Protein AF-0000000079958019 (afdb_homodimer)

Structure (mmCIF, N/CA/C/O backbone):
data_AF-0000000079958019-model_v1
#
loop_
_entity.id
_entity.type
_entity.pdbx_description
1 polymer 'Uncharacterized protein'
#
loop_
_atom_site.group_PDB
_atom_site.id
_atom_site.type_symbol
_atom_site.label_atom_id
_atom_site.label_alt_id
_atom_site.label_comp_id
_atom_site.label_asym_id
_atom_site.label_entity_id
_atom_site.label_seq_id
_atom_site.pdbx_PDB_ins_code
_atom_site.Cartn_x
_atom_site.Cartn_y
_atom_site.Cartn_z
_atom_site.occupancy
_atom_site.B_iso_or_equiv
_atom_site.auth_seq_id
_atom_site.auth_comp_id
_atom_site.auth_asym_id
_atom_site.auth_atom_id
_atom_site.pdbx_PDB_model_num
ATOM 1 N N . MET A 1 1 ? 3.971 -8.625 -2.941 1 47.44 1 MET A N 1
ATOM 2 C CA . MET A 1 1 ? 5.262 -7.945 -2.844 1 47.44 1 MET A CA 1
ATOM 3 C C . MET A 1 1 ? 5.121 -6.617 -2.107 1 47.44 1 MET A C 1
ATOM 5 O O . MET A 1 1 ? 4.273 -5.793 -2.451 1 47.44 1 MET A O 1
ATOM 9 N N . SER A 1 2 ? 5.453 -6.672 -0.728 1 57.59 2 SER A N 1
ATOM 10 C CA . SER A 1 2 ? 4.91 -5.723 0.242 1 57.59 2 SER A CA 1
ATOM 11 C C . SER A 1 2 ? 5.832 -4.52 0.409 1 57.59 2 SER A C 1
ATOM 13 O O . SER A 1 2 ? 7.035 -4.609 0.161 1 57.59 2 SER A O 1
ATOM 15 N N . GLU A 1 3 ? 5.352 -3.412 0.275 1 72.06 3 GLU A N 1
ATOM 16 C CA . GLU A 1 3 ? 5.961 -2.154 0.7 1 72.06 3 GLU A CA 1
ATOM 17 C C . GLU A 1 3 ? 6.793 -2.342 1.964 1 72.06 3 GLU A C 1
ATOM 19 O O . GLU A 1 3 ? 6.582 -3.295 2.717 1 72.06 3 GLU A O 1
ATOM 24 N N . VAL A 1 4 ? 7.879 -1.711 1.987 1 85.62 4 VAL A N 1
ATOM 25 C CA . VAL A 1 4 ? 8.719 -1.751 3.182 1 85.62 4 VAL A CA 1
ATOM 26 C C . VAL A 1 4 ? 7.898 -1.334 4.402 1 85.62 4 VAL A C 1
ATOM 28 O O . VAL A 1 4 ? 7.109 -0.387 4.332 1 85.62 4 VAL A O 1
ATOM 31 N N . GLU A 1 5 ? 8.062 -2.064 5.461 1 83.94 5 GLU A N 1
ATOM 32 C CA . GLU A 1 5 ? 7.367 -1.742 6.707 1 83.94 5 GLU A CA 1
ATOM 33 C C . GLU A 1 5 ? 7.973 -0.511 7.371 1 83.94 5 GLU A C 1
ATOM 35 O O . GLU A 1 5 ? 9.188 -0.294 7.305 1 83.94 5 GLU A O 1
ATOM 40 N N . GLY A 1 6 ? 7.109 0.185 8.047 1 84.44 6 GLY A N 1
ATOM 41 C CA . GLY A 1 6 ? 7.527 1.424 8.68 1 84.44 6 GLY A CA 1
ATOM 42 C C . GLY A 1 6 ? 8.664 1.234 9.672 1 84.44 6 GLY A C 1
ATOM 43 O O . GLY A 1 6 ? 9.5 2.125 9.836 1 84.44 6 GLY A O 1
ATOM 44 N N . ARG A 1 7 ? 8.742 0.154 10.273 1 87.62 7 ARG A N 1
ATOM 45 C CA . ARG A 1 7 ? 9.758 -0.087 11.289 1 87.62 7 ARG A CA 1
ATOM 46 C C . ARG A 1 7 ? 11.133 -0.259 10.648 1 87.62 7 ARG A C 1
ATOM 48 O O . ARG A 1 7 ? 12.156 -0.129 11.328 1 87.62 7 ARG A O 1
ATOM 55 N N . PHE A 1 8 ? 11.156 -0.506 9.398 1 92.44 8 PHE A N 1
ATOM 56 C CA . PHE A 1 8 ? 12.43 -0.738 8.727 1 92.44 8 PHE A CA 1
ATOM 57 C C . PHE A 1 8 ? 12.812 0.457 7.859 1 92.44 8 PHE A C 1
ATOM 59 O O . PHE A 1 8 ? 13.555 0.313 6.883 1 92.44 8 PHE A O 1
ATOM 66 N N . ILE A 1 9 ? 12.305 1.527 8.141 1 94.56 9 ILE A N 1
ATOM 67 C CA . ILE A 1 9 ? 12.625 2.768 7.441 1 94.56 9 ILE A CA 1
ATOM 68 C C . ILE A 1 9 ? 13.531 3.631 8.32 1 94.56 9 ILE A C 1
ATOM 70 O O . ILE A 1 9 ? 13.32 3.729 9.531 1 94.56 9 ILE A O 1
ATOM 74 N N . LYS A 1 10 ? 14.516 4.184 7.711 1 95.5 10 LYS A N 1
ATOM 75 C CA . LYS A 1 10 ? 15.414 5.082 8.43 1 95.5 10 LYS A CA 1
ATOM 76 C C . LYS A 1 10 ? 14.695 6.359 8.852 1 95.5 10 LYS A C 1
ATOM 78 O O . LYS A 1 10 ? 14.219 7.117 8 1 95.5 10 LYS A O 1
ATOM 83 N N . ARG A 1 11 ? 14.68 6.551 10.109 1 95.31 11 ARG A N 1
ATOM 84 C CA . ARG A 1 11 ? 14.125 7.793 10.633 1 95.31 11 ARG A CA 1
ATOM 85 C C . ARG A 1 11 ? 15.227 8.812 10.906 1 95.31 11 ARG A C 1
ATOM 87 O O . ARG A 1 11 ? 16.328 8.445 11.32 1 95.31 11 ARG A O 1
ATOM 94 N N . GLY A 1 12 ? 14.891 10.039 10.648 1 95.69 12 GLY A N 1
ATOM 95 C CA . GLY A 1 12 ? 15.883 11.078 10.875 1 95.69 12 GLY A CA 1
ATOM 96 C C . GLY A 1 12 ? 16.422 11.672 9.586 1 95.69 12 GLY A C 1
ATOM 97 O O . GLY A 1 12 ? 15.773 11.609 8.539 1 95.69 12 GLY A O 1
ATOM 98 N N . TYR A 1 13 ? 17.562 12.258 9.789 1 96.38 13 TYR A N 1
ATOM 99 C CA . TYR A 1 13 ? 18.156 13.047 8.711 1 96.38 13 TYR A CA 1
ATOM 100 C C . TYR A 1 13 ? 18.906 12.156 7.727 1 96.38 13 TYR A C 1
ATOM 102 O O . TYR A 1 13 ? 19.609 11.234 8.133 1 96.38 13 TYR A O 1
ATOM 110 N N . TRP A 1 14 ? 18.688 12.391 6.406 1 96.31 14 TRP A N 1
ATOM 111 C CA . TRP A 1 14 ? 19.453 11.758 5.336 1 96.31 14 TRP A CA 1
ATOM 112 C C . TRP A 1 14 ? 19.391 12.594 4.059 1 96.31 14 TRP A C 1
ATOM 114 O O . TRP A 1 14 ? 18.656 13.578 3.99 1 96.31 14 TRP A O 1
ATOM 124 N N . ILE A 1 15 ? 20.203 12.242 3.037 1 96 15 ILE A N 1
ATOM 125 C CA . ILE A 1 15 ? 20.266 13.008 1.797 1 96 15 ILE A CA 1
ATOM 126 C C . ILE A 1 15 ? 19.828 12.125 0.625 1 96 15 ILE A C 1
ATOM 128 O O . ILE A 1 15 ? 20.359 11.031 0.432 1 96 15 ILE A O 1
ATOM 132 N N . ASN A 1 16 ? 18.859 12.539 -0.019 1 95.06 16 ASN A N 1
ATOM 133 C CA . ASN A 1 16 ? 18.484 11.938 -1.295 1 95.06 16 ASN A CA 1
ATOM 134 C C . ASN A 1 16 ? 19.328 12.484 -2.439 1 95.06 16 ASN A C 1
ATOM 136 O O . ASN A 1 16 ? 19.031 13.539 -2.994 1 95.06 16 ASN A O 1
ATOM 140 N N . TYR A 1 17 ? 20.219 11.797 -2.92 1 92.94 17 TYR A N 1
ATOM 141 C CA . TYR A 1 17 ? 21.203 12.273 -3.885 1 92.94 17 TYR A CA 1
ATOM 142 C C . TYR A 1 17 ? 20.594 12.398 -5.273 1 92.94 17 TYR A C 1
ATOM 144 O O . TYR A 1 17 ? 21.156 13.055 -6.152 1 92.94 17 TYR A O 1
ATOM 152 N N . ALA A 1 18 ? 19.484 11.805 -5.461 1 89.19 18 ALA A N 1
ATOM 153 C CA . ALA A 1 18 ? 18.781 11.969 -6.734 1 89.19 18 ALA A CA 1
ATOM 154 C C . ALA A 1 18 ? 18.344 13.414 -6.941 1 89.19 18 ALA A C 1
ATOM 156 O O . ALA A 1 18 ? 18.234 13.883 -8.078 1 89.19 18 ALA A O 1
ATOM 157 N N . GLN A 1 19 ? 18.078 14.094 -5.836 1 89.69 19 GLN A N 1
ATOM 158 C CA . GLN A 1 19 ? 17.625 15.484 -5.906 1 89.69 19 GLN A CA 1
ATOM 159 C C . GLN A 1 19 ? 18.766 16.453 -5.625 1 89.69 19 GLN A C 1
ATOM 161 O O . GLN A 1 19 ? 18.547 17.656 -5.441 1 89.69 19 GLN A O 1
ATOM 166 N N . GLY A 1 20 ? 19.875 15.992 -5.453 1 89.5 20 GLY A N 1
ATOM 167 C CA . GLY A 1 20 ? 21.047 16.812 -5.184 1 89.5 20 GLY A CA 1
ATOM 168 C C . GLY A 1 20 ? 21.375 16.922 -3.707 1 89.5 20 GLY A C 1
ATOM 169 O O . GLY A 1 20 ? 20.562 16.562 -2.855 1 89.5 20 GLY A O 1
ATOM 170 N N . PRO A 1 21 ? 22.547 17.391 -3.469 1 90.81 21 PRO A N 1
ATOM 171 C CA . PRO A 1 21 ? 23 17.422 -2.076 1 90.81 21 PRO A CA 1
ATOM 172 C C . PRO A 1 21 ? 22.297 18.5 -1.248 1 90.81 21 PRO A C 1
ATOM 174 O O . PRO A 1 21 ? 22.219 18.375 -0.022 1 90.81 21 PRO A O 1
ATOM 177 N N . ILE A 1 22 ? 21.766 19.469 -1.867 1 90.75 22 ILE A N 1
ATOM 178 C CA . ILE A 1 22 ? 21.156 20.562 -1.126 1 90.75 22 ILE A CA 1
ATOM 179 C C . ILE A 1 22 ? 19.656 20.375 -1.052 1 90.75 22 ILE A C 1
ATOM 181 O O . ILE A 1 22 ? 19.078 20.266 0.039 1 90.75 22 ILE A O 1
ATOM 185 N N . MET A 1 23 ? 19.062 20.219 -2.152 1 91.38 23 MET A N 1
ATOM 186 C CA . MET A 1 23 ? 17.609 20.078 -2.195 1 91.38 23 MET A CA 1
ATOM 187 C C . MET A 1 23 ? 17.172 18.703 -1.728 1 91.38 23 MET A C 1
ATOM 189 O O . MET A 1 23 ? 16.016 18.5 -1.335 1 91.38 23 MET A O 1
ATOM 193 N N . GLY A 1 24 ? 18.141 17.797 -1.643 1 93.69 24 GLY A N 1
ATOM 194 C CA . GLY A 1 24 ? 17.812 16.422 -1.3 1 93.69 24 GLY A CA 1
ATOM 195 C C . GLY A 1 24 ? 17.859 16.156 0.191 1 93.69 24 GLY A C 1
ATOM 196 O O . GLY A 1 24 ? 17.5 15.062 0.643 1 93.69 24 GLY A O 1
ATOM 197 N N . GLN A 1 25 ? 18.219 17.219 0.928 1 95.75 25 GLN A N 1
ATOM 198 C CA . GLN A 1 25 ? 18.25 17.031 2.375 1 95.75 25 GLN A CA 1
ATOM 199 C C . GLN A 1 25 ? 16.859 16.797 2.926 1 95.75 25 GLN A C 1
ATOM 201 O O . GLN A 1 25 ? 15.961 17.625 2.766 1 95.75 25 GLN A O 1
ATOM 206 N N . THR A 1 26 ? 16.75 15.594 3.58 1 96.19 26 THR A N 1
ATOM 207 C CA . THR A 1 26 ? 15.406 15.141 3.963 1 96.19 26 THR A CA 1
ATOM 208 C C . THR A 1 26 ? 15.414 14.586 5.387 1 96.19 26 THR A C 1
ATOM 210 O O . THR A 1 26 ? 16.391 13.961 5.809 1 96.19 26 THR A O 1
ATOM 213 N N . ILE A 1 27 ? 14.367 14.93 6.113 1 96.81 27 ILE A N 1
ATOM 214 C CA . ILE A 1 27 ? 14.117 14.297 7.398 1 96.81 27 ILE A CA 1
ATOM 215 C C . ILE A 1 27 ? 12.875 13.414 7.305 1 96.81 27 ILE A C 1
ATOM 217 O O . ILE A 1 27 ? 11.789 13.891 6.965 1 96.81 27 ILE A O 1
ATOM 221 N N . THR A 1 28 ? 13.055 12.141 7.578 1 96.5 28 THR A N 1
ATOM 222 C CA . THR A 1 28 ? 11.93 11.211 7.582 1 96.5 28 THR A CA 1
ATOM 223 C C . THR A 1 28 ? 11.469 10.93 9.008 1 96.5 28 THR A C 1
ATOM 225 O O . THR A 1 28 ? 12.273 10.625 9.883 1 96.5 28 THR A O 1
ATOM 228 N N . THR A 1 29 ? 10.18 11.117 9.211 1 94.19 29 THR A N 1
ATOM 229 C CA . THR A 1 29 ? 9.617 10.875 10.531 1 94.19 29 THR A CA 1
ATOM 230 C C . THR A 1 29 ? 8.219 10.273 10.422 1 94.19 29 THR A C 1
ATOM 232 O O . THR A 1 29 ? 7.715 10.062 9.32 1 94.19 29 THR A O 1
ATOM 235 N N . ASP A 1 30 ? 7.699 9.922 11.57 1 90.44 30 ASP A N 1
ATOM 236 C CA . ASP A 1 30 ? 6.367 9.336 11.586 1 90.44 30 ASP A CA 1
ATOM 237 C C . ASP A 1 30 ? 5.305 10.367 11.219 1 90.44 30 ASP A C 1
ATOM 239 O O . ASP A 1 30 ? 5.527 11.57 11.359 1 90.44 30 ASP A O 1
ATOM 243 N N . THR A 1 31 ? 4.215 9.867 10.758 1 83.38 31 THR A N 1
ATOM 244 C CA . THR A 1 31 ? 3.129 10.742 10.328 1 83.38 31 THR A CA 1
ATOM 245 C C . THR A 1 31 ? 2.633 11.594 11.484 1 83.38 31 THR A C 1
ATOM 247 O O . THR A 1 31 ? 2.246 12.75 11.297 1 83.38 31 THR A O 1
ATOM 250 N N . GLY A 1 32 ? 2.557 11.078 12.695 1 77.69 32 GLY A N 1
ATOM 251 C CA . GLY A 1 32 ? 2.16 11.852 13.859 1 77.69 32 GLY A CA 1
ATOM 252 C C . GLY A 1 32 ? 3.049 13.055 14.102 1 77.69 32 GLY A C 1
ATOM 253 O O . GLY A 1 32 ? 2.553 14.164 14.305 1 77.69 32 GLY A O 1
ATOM 254 N N . SER A 1 33 ? 4.277 12.812 14.039 1 84.06 33 SER A N 1
ATOM 255 C CA . SER A 1 33 ? 5.238 13.898 14.195 1 84.06 33 SER A CA 1
ATOM 256 C C . SER A 1 33 ? 5.168 14.875 13.023 1 84.06 33 SER A C 1
ATOM 258 O O . SER A 1 33 ? 5.391 16.078 13.188 1 84.06 33 SER A O 1
ATOM 260 N N . GLY A 1 34 ? 4.934 14.312 11.875 1 85.06 34 GLY A N 1
ATOM 261 C CA . GLY A 1 34 ? 4.805 15.164 10.703 1 85.06 34 GLY A CA 1
ATOM 262 C C . GLY A 1 34 ? 3.668 16.172 10.812 1 85.06 34 GLY A C 1
ATOM 263 O O . GLY A 1 34 ? 3.836 17.344 10.469 1 85.06 34 GLY A O 1
ATOM 264 N N . VAL A 1 35 ? 2.582 15.727 11.32 1 77.88 35 VAL A N 1
ATOM 265 C CA . VAL A 1 35 ? 1.408 16.578 11.461 1 77.88 35 VAL A CA 1
ATOM 266 C C . VAL A 1 35 ? 1.69 17.672 12.492 1 77.88 35 VAL A C 1
ATOM 268 O O . VAL A 1 35 ? 1.257 18.828 12.328 1 77.88 35 VAL A O 1
ATOM 271 N N . VAL A 1 36 ? 2.436 17.344 13.484 1 80.94 36 VAL A N 1
ATOM 272 C CA . VAL A 1 36 ? 2.838 18.312 14.5 1 80.94 36 VAL A CA 1
ATOM 273 C C . VAL A 1 36 ? 3.752 19.359 13.883 1 80.94 36 VAL A C 1
ATOM 275 O O . VAL A 1 36 ? 3.615 20.562 14.164 1 80.94 36 VAL A O 1
ATOM 278 N N . ILE A 1 37 ? 4.613 18.906 13.055 1 85.44 37 ILE A N 1
ATOM 279 C CA . ILE A 1 37 ? 5.555 19.812 12.414 1 85.44 37 ILE A CA 1
ATOM 280 C C . ILE A 1 37 ? 4.812 20.734 11.445 1 85.44 37 ILE A C 1
ATOM 282 O O . ILE A 1 37 ? 5.137 21.922 11.336 1 85.44 37 ILE A O 1
ATOM 286 N N . VAL A 1 38 ? 3.852 20.234 10.836 1 84.75 38 VAL A N 1
ATOM 287 C CA . VAL A 1 38 ? 3.049 21.047 9.922 1 84.75 38 VAL A CA 1
ATOM 288 C C . VAL A 1 38 ? 2.311 22.125 10.703 1 84.75 38 VAL A C 1
ATOM 290 O O . VAL A 1 38 ? 2.293 23.297 10.297 1 84.75 38 VAL A O 1
ATOM 293 N N . ALA A 1 39 ? 1.713 21.734 11.781 1 81.88 39 ALA A N 1
ATOM 294 C CA . ALA A 1 39 ? 1.01 22.703 12.625 1 81.88 39 ALA A CA 1
ATOM 295 C C . ALA A 1 39 ? 1.97 23.75 13.172 1 81.88 39 ALA A C 1
ATOM 297 O O . ALA A 1 39 ? 1.659 24.953 13.172 1 81.88 39 ALA A O 1
ATOM 298 N N . PHE A 1 40 ? 3.1 23.375 13.562 1 82.5 40 PHE A N 1
ATOM 299 C CA . PHE A 1 40 ? 4.109 24.281 14.102 1 82.5 40 PHE A CA 1
ATOM 300 C C . PHE A 1 40 ? 4.586 25.266 13.039 1 82.5 40 PHE A C 1
ATOM 302 O O . PHE A 1 40 ? 4.758 26.453 13.32 1 82.5 40 PHE A O 1
ATOM 309 N N . LEU A 1 41 ? 4.785 24.719 11.875 1 86.88 41 LEU A N 1
ATOM 310 C CA . LEU A 1 41 ? 5.238 25.562 10.789 1 86.88 41 LEU A CA 1
ATOM 311 C C . LEU A 1 41 ? 4.168 26.578 10.406 1 86.88 41 LEU A C 1
ATOM 313 O O . LEU A 1 41 ? 4.48 27.719 10.055 1 86.88 41 LEU A O 1
ATOM 317 N N . ALA A 1 42 ? 3.008 26.156 10.477 1 84.88 42 ALA A N 1
ATOM 318 C CA . ALA A 1 42 ? 1.914 27.062 10.172 1 84.88 42 ALA A CA 1
ATOM 319 C C . ALA A 1 42 ? 1.854 28.203 11.18 1 84.88 42 ALA A C 1
ATOM 321 O O . ALA A 1 42 ? 1.675 29.375 10.805 1 84.88 42 ALA A O 1
ATOM 322 N N . ILE A 1 43 ? 2.037 27.938 12.43 1 81.44 43 ILE A N 1
ATOM 323 C CA . ILE A 1 43 ? 2.031 28.938 13.492 1 81.44 43 ILE A CA 1
ATOM 324 C C . ILE A 1 43 ? 3.254 29.844 13.352 1 81.44 43 ILE A C 1
ATOM 326 O O . ILE A 1 43 ? 3.139 31.062 13.445 1 81.44 43 ILE A O 1
ATOM 330 N N . LEU A 1 44 ? 4.379 29.172 13.086 1 85.62 44 LEU A N 1
ATOM 331 C CA . LEU A 1 44 ? 5.621 29.922 12.961 1 85.62 44 LEU A CA 1
ATOM 332 C C . LEU A 1 44 ? 5.547 30.891 11.781 1 85.62 44 LEU A C 1
ATOM 334 O O . LEU A 1 44 ? 5.977 32.031 11.891 1 85.62 44 LEU A O 1
ATOM 338 N N . THR A 1 45 ? 5.035 30.422 10.727 1 88.12 45 THR A N 1
ATOM 339 C CA . THR A 1 45 ? 4.895 31.266 9.547 1 88.12 45 THR A CA 1
ATOM 340 C C . THR A 1 45 ? 3.93 32.406 9.82 1 88.12 45 THR A C 1
ATOM 342 O O . THR A 1 45 ? 4.184 33.562 9.414 1 88.12 45 THR A O 1
ATOM 345 N N . SER A 1 46 ? 2.871 32.094 10.5 1 84.62 46 SER A N 1
ATOM 346 C CA . SER A 1 46 ? 1.898 33.125 10.828 1 84.62 46 SER A CA 1
ATOM 347 C C . SER A 1 46 ? 2.5 34.188 11.766 1 84.62 46 SER A C 1
ATOM 349 O O . SER A 1 46 ? 2.248 35.375 11.609 1 84.62 46 SER A O 1
ATOM 351 N N . LEU A 1 47 ? 3.264 33.719 12.688 1 83.38 47 LEU A N 1
ATOM 352 C CA . LEU A 1 47 ? 3.932 34.656 13.609 1 83.38 47 LEU A CA 1
ATOM 353 C C . LEU A 1 47 ? 4.973 35.5 12.883 1 83.38 47 LEU A C 1
ATOM 355 O O . LEU A 1 47 ? 5.066 36.688 13.109 1 83.38 47 LEU A O 1
ATOM 359 N N . GLY A 1 48 ? 5.777 34.781 12.031 1 87.5 48 GLY A N 1
ATOM 360 C CA . GLY A 1 48 ? 6.777 35.531 11.266 1 87.5 48 GLY A CA 1
ATOM 361 C C . GLY A 1 48 ? 6.18 36.594 10.391 1 87.5 48 GLY A C 1
ATOM 362 O O . GLY A 1 48 ? 6.668 37.719 10.367 1 87.5 48 GLY A O 1
ATOM 363 N N . LEU A 1 49 ? 5.141 36.281 9.773 1 90 49 LEU A N 1
ATOM 364 C CA . LEU A 1 49 ? 4.488 37.25 8.898 1 90 49 LEU A CA 1
ATOM 365 C C . LEU A 1 49 ? 3.766 38.312 9.711 1 90 49 LEU A C 1
ATOM 367 O O . LEU A 1 49 ? 3.635 39.469 9.266 1 90 49 LEU A O 1
ATOM 371 N N . GLY A 1 50 ? 3.248 37.969 10.898 1 86.75 50 GLY A N 1
ATOM 372 C CA . GLY A 1 50 ? 2.703 38.938 11.805 1 86.75 50 GLY A CA 1
ATOM 373 C C . GLY A 1 50 ? 3.713 40 12.195 1 86.75 50 GLY A C 1
ATOM 374 O O . GLY A 1 50 ? 3.395 41.219 12.211 1 86.75 50 GLY A O 1
ATOM 375 N N . HIS A 1 51 ? 4.887 39.594 12.43 1 89.5 51 HIS A N 1
ATOM 376 C CA . HIS A 1 51 ? 5.949 40.531 12.773 1 89.5 51 HIS A CA 1
ATOM 377 C C . HIS A 1 51 ? 6.359 41.344 11.562 1 89.5 51 HIS A C 1
ATOM 379 O O . HIS A 1 51 ? 6.727 42.531 11.703 1 89.5 51 HIS A O 1
ATOM 385 N N . LEU A 1 52 ? 6.371 40.688 10.469 1 92.19 52 LEU A N 1
ATOM 386 C CA . LEU A 1 52 ? 6.609 41.469 9.258 1 92.19 52 LEU A CA 1
ATOM 387 C C . LEU A 1 52 ? 5.562 42.562 9.102 1 92.19 52 LEU A C 1
ATOM 389 O O . LEU A 1 52 ? 5.887 43.688 8.703 1 92.19 52 LEU A O 1
ATOM 393 N N . PHE A 1 53 ? 4.32 42.25 9.523 1 92.81 53 PHE A N 1
ATOM 394 C CA . PHE A 1 53 ? 3.246 43.25 9.453 1 92.81 53 PHE A CA 1
ATOM 395 C C . PHE A 1 53 ? 3.498 44.406 10.414 1 92.81 53 PHE A C 1
ATOM 397 O O . PHE A 1 53 ? 3.225 45.562 10.094 1 92.81 53 PHE A O 1
ATOM 404 N N . HIS A 1 54 ? 4.02 44.125 11.523 1 91.06 54 HIS A N 1
ATOM 405 C CA . HIS A 1 54 ? 4.367 45.188 12.477 1 91.06 54 HIS A CA 1
ATOM 406 C C . HIS A 1 54 ? 5.418 46.125 11.906 1 91.06 54 HIS A C 1
ATOM 408 O O . HIS A 1 54 ? 5.309 47.344 12.047 1 91.06 54 HIS A O 1
ATOM 414 N N . LEU A 1 55 ? 6.328 45.562 11.297 1 91.31 55 LEU A N 1
ATOM 415 C CA . LEU A 1 55 ? 7.387 46.375 10.695 1 91.31 55 LEU A CA 1
ATOM 416 C C . LEU A 1 55 ? 6.84 47.25 9.57 1 91.31 55 LEU A C 1
ATOM 418 O O . LEU A 1 55 ? 7.211 48.406 9.445 1 91.31 55 LEU A O 1
ATOM 422 N N . LEU A 1 56 ? 5.977 46.625 8.844 1 92.75 56 LEU A N 1
ATOM 423 C CA . LEU A 1 56 ? 5.367 47.375 7.754 1 92.75 56 LEU A CA 1
ATOM 424 C C . LEU A 1 56 ? 4.445 48.469 8.297 1 92.75 56 LEU A C 1
ATOM 426 O O . LEU A 1 56 ? 4.344 49.562 7.707 1 92.75 56 LEU A O 1
ATOM 430 N N . THR A 1 57 ? 3.715 48.156 9.391 1 93.06 57 THR A N 1
ATOM 431 C CA . THR A 1 57 ? 2.865 49.125 10.039 1 93.06 57 THR A CA 1
ATOM 432 C C . THR A 1 57 ? 3.699 50.312 10.562 1 93.06 57 THR A C 1
ATOM 434 O O . THR A 1 57 ? 3.297 51.469 10.445 1 93.06 57 THR A O 1
ATOM 437 N N . PHE A 1 58 ? 4.789 50.062 11.109 1 91.31 58 PHE A N 1
ATOM 438 C CA . PHE A 1 58 ? 5.699 51.094 11.578 1 91.31 58 PHE A CA 1
ATOM 439 C C . PHE A 1 58 ? 6.152 51.969 10.414 1 91.31 58 PHE A C 1
ATOM 441 O O . PHE A 1 58 ? 6.152 53.219 10.523 1 91.31 58 PHE A O 1
ATOM 448 N N . LEU A 1 59 ? 6.543 51.344 9.297 1 91.06 59 LEU A N 1
ATOM 449 C CA . LEU A 1 59 ? 6.969 52.094 8.117 1 91.06 59 LEU A CA 1
ATOM 450 C C . LEU A 1 59 ? 5.824 52.938 7.574 1 91.06 59 LEU A C 1
ATOM 452 O O . LEU A 1 59 ? 6.047 54.062 7.121 1 91.06 59 LEU A O 1
ATOM 456 N N . PHE A 1 60 ? 4.668 52.406 7.672 1 92.81 60 PHE A N 1
ATOM 457 C CA . PHE A 1 60 ? 3.482 53.125 7.215 1 92.81 60 PHE A CA 1
ATOM 458 C C . PHE A 1 60 ? 3.209 54.344 8.109 1 92.81 60 PHE A C 1
ATOM 460 O O . PHE A 1 60 ? 2.861 55.406 7.613 1 92.81 60 PHE A O 1
ATOM 467 N N . TYR A 1 61 ? 3.301 54.125 9.43 1 92.69 61 TYR A N 1
ATOM 468 C CA . TYR A 1 61 ? 3.178 55.219 10.398 1 92.69 61 TYR A CA 1
ATOM 469 C C . TYR A 1 61 ? 4.164 56.344 10.078 1 92.69 61 TYR A C 1
ATOM 471 O O . TYR A 1 61 ? 3.797 57.531 10.078 1 92.69 61 TYR A O 1
ATOM 479 N N . LEU A 1 62 ? 5.422 56 9.734 1 89.44 62 LEU A N 1
ATOM 480 C CA . LEU A 1 62 ? 6.469 56.969 9.461 1 89.44 62 LEU A CA 1
ATOM 481 C C . LEU A 1 62 ? 6.172 57.75 8.18 1 89.44 62 LEU A C 1
ATOM 483 O O . LEU A 1 62 ? 6.387 58.969 8.109 1 89.44 62 LEU A O 1
ATOM 487 N N . ARG A 1 63 ? 5.727 57.062 7.266 1 90 63 ARG A N 1
ATOM 488 C CA . ARG A 1 63 ? 5.402 57.719 5.992 1 90 63 ARG A CA 1
ATOM 489 C C . ARG A 1 63 ? 4.266 58.719 6.152 1 90 63 ARG A C 1
ATOM 491 O O . ARG A 1 63 ? 4.305 59.812 5.57 1 90 63 ARG A O 1
ATOM 498 N N . ARG A 1 64 ? 3.293 58.375 7 1 89.62 64 ARG A N 1
ATOM 499 C CA . ARG A 1 64 ? 2.156 59.25 7.238 1 89.62 64 ARG A CA 1
ATOM 500 C C . ARG A 1 64 ? 2.562 60.469 8.086 1 89.62 64 ARG A C 1
ATOM 502 O O . ARG A 1 64 ? 2.062 61.562 7.875 1 89.62 64 ARG A O 1
ATOM 509 N N . ARG A 1 65 ? 3.389 60.219 9.023 1 86.94 65 ARG A N 1
ATOM 510 C CA . ARG A 1 65 ? 3.898 61.312 9.852 1 86.94 65 ARG A CA 1
ATOM 511 C C . ARG A 1 65 ? 4.633 62.344 9.008 1 86.94 65 ARG A C 1
ATOM 513 O O . ARG A 1 65 ? 4.477 63.562 9.219 1 86.94 65 ARG A O 1
ATOM 520 N N . LYS A 1 66 ? 5.395 61.875 8.164 1 83.38 66 LYS A N 1
ATOM 521 C CA . LYS A 1 66 ? 6.168 62.781 7.316 1 83.38 66 LYS A CA 1
ATOM 522 C C . LYS A 1 66 ? 5.258 63.625 6.43 1 83.38 66 LYS A C 1
ATOM 524 O O . LYS A 1 66 ? 5.578 64.75 6.117 1 83.38 66 LYS A O 1
ATOM 529 N N . ARG A 1 67 ? 4.195 63.125 6.129 1 78.62 67 ARG A N 1
ATOM 530 C CA . ARG A 1 67 ? 3.277 63.812 5.238 1 78.62 67 ARG A CA 1
ATOM 531 C C . ARG A 1 67 ? 2.363 64.75 6.02 1 78.62 67 ARG A C 1
ATOM 533 O O . ARG A 1 67 ? 1.763 65.688 5.445 1 78.62 67 ARG A O 1
ATOM 540 N N . SER A 1 68 ? 2.268 64.438 7.383 1 75.81 68 SER A N 1
ATOM 541 C CA . SER A 1 68 ? 1.326 65.188 8.203 1 75.81 68 SER A CA 1
ATOM 542 C C . SER A 1 68 ? 1.883 66.562 8.562 1 75.81 68 SER A C 1
ATOM 544 O O . SER A 1 68 ? 3.061 66.688 8.898 1 75.81 68 SER A O 1
ATOM 546 N N . THR A 1 69 ? 1.177 67.625 8.102 1 66.44 69 THR A N 1
ATOM 547 C CA . THR A 1 69 ? 1.469 69 8.461 1 66.44 69 THR A CA 1
ATOM 548 C C . THR A 1 69 ? 0.896 69.375 9.836 1 66.44 69 THR A C 1
ATOM 550 O O . THR A 1 69 ? 0.102 68.562 10.391 1 66.44 69 THR A O 1
ATOM 553 N N . ASN A 1 70 ? 1.385 70.375 10.68 1 63.5 70 ASN A N 1
ATOM 554 C CA . ASN A 1 70 ? 1.027 70.812 12.023 1 63.5 70 ASN A CA 1
ATOM 555 C C . ASN A 1 70 ? -0.47 71.125 12.141 1 63.5 70 ASN A C 1
ATOM 557 O O . ASN A 1 70 ? -0.953 71.5 13.211 1 63.5 70 ASN A O 1
ATOM 561 N N . ASN A 1 71 ? -1.271 70.625 11.109 1 74.06 71 ASN A N 1
ATOM 562 C CA . ASN A 1 71 ? -2.688 70.938 11.227 1 74.06 71 ASN A CA 1
ATOM 563 C C . ASN A 1 71 ? -3.576 69.812 10.797 1 74.06 71 ASN A C 1
ATOM 565 O O . ASN A 1 71 ? -4.477 69.938 9.977 1 74.06 71 ASN A O 1
ATOM 569 N N . SER A 1 72 ? -3.303 68.562 11.461 1 87.12 72 SER A N 1
ATOM 570 C CA . SER A 1 72 ? -4.105 67.438 11.062 1 87.12 72 SER A CA 1
ATOM 571 C C . SER A 1 72 ? -5.332 67.25 11.961 1 87.12 72 SER A C 1
ATOM 573 O O . SER A 1 72 ? -5.348 67.812 13.086 1 87.12 72 SER A O 1
ATOM 575 N N . ASP A 1 73 ? -6.336 66.688 11.422 1 89.62 73 ASP A N 1
ATOM 576 C CA . ASP A 1 73 ? -7.605 66.562 12.125 1 89.62 73 ASP A CA 1
ATOM 577 C C . ASP A 1 73 ? -7.527 65.438 13.172 1 89.62 73 ASP A C 1
ATOM 579 O O . ASP A 1 73 ? -6.52 64.75 13.258 1 89.62 73 ASP A O 1
ATOM 583 N N . GLY A 1 74 ? -8.523 65.375 14.055 1 89.88 74 GLY A N 1
ATOM 584 C CA . GLY A 1 74 ? -8.586 64.438 15.141 1 89.88 74 GLY A CA 1
ATOM 585 C C . GLY A 1 74 ? -8.547 63 14.664 1 89.88 74 GLY A C 1
ATOM 586 O O . GLY A 1 74 ? -7.961 62.125 15.32 1 89.88 74 GLY A O 1
ATOM 587 N N . LEU A 1 75 ? -9.148 62.719 13.469 1 92.56 75 LEU A N 1
ATOM 588 C CA . LEU A 1 75 ? -9.148 61.375 12.922 1 92.56 75 LEU A CA 1
ATOM 589 C C . LEU A 1 75 ? -7.734 60.906 12.594 1 92.56 75 LEU A C 1
ATOM 591 O O . LEU A 1 75 ? -7.363 59.781 12.875 1 92.56 75 LEU A O 1
ATOM 595 N N . PHE A 1 76 ? -7.02 61.781 11.969 1 91.94 76 PHE A N 1
ATOM 596 C CA . PHE A 1 76 ? -5.637 61.469 11.625 1 91.94 76 PHE A CA 1
ATOM 597 C C . PHE A 1 76 ? -4.844 61.094 12.867 1 91.94 76 PHE A C 1
ATOM 599 O O . PHE A 1 76 ? -4.121 60.094 12.859 1 91.94 76 PHE A O 1
ATOM 606 N N . HIS A 1 77 ? -4.988 61.812 13.984 1 91.69 77 HIS A N 1
ATOM 607 C CA . HIS A 1 77 ? -4.227 61.562 15.195 1 91.69 77 HIS A CA 1
ATOM 608 C C . HIS A 1 77 ? -4.691 60.281 15.867 1 91.69 77 HIS A C 1
ATOM 610 O O . HIS A 1 77 ? -3.883 59.531 16.453 1 91.69 77 HIS A O 1
ATOM 616 N N . GLN A 1 78 ? -5.938 60.062 15.797 1 93.88 78 GLN A N 1
ATOM 617 C CA . GLN A 1 78 ? -6.43 58.781 16.344 1 93.88 78 GLN A CA 1
ATOM 618 C C . GLN A 1 78 ? -5.926 57.594 15.547 1 93.88 78 GLN A C 1
ATOM 620 O O . GLN A 1 78 ? -5.633 56.531 16.109 1 93.88 78 GLN A O 1
ATOM 625 N N . GLN A 1 79 ? -5.867 57.75 14.219 1 94.5 79 GLN A N 1
ATOM 626 C CA . GLN A 1 79 ? -5.336 56.688 13.383 1 94.5 79 GLN A CA 1
ATOM 627 C C . GLN A 1 79 ? -3.855 56.438 13.664 1 94.5 79 GLN A C 1
ATOM 629 O O . GLN A 1 79 ? -3.391 55.312 13.656 1 94.5 79 GLN A O 1
ATOM 634 N N . GLN A 1 80 ? -3.146 57.5 13.914 1 92.56 80 GLN A N 1
ATOM 635 C CA . GLN A 1 80 ? -1.733 57.375 14.258 1 92.56 80 GLN A CA 1
ATOM 636 C C . GLN A 1 80 ? -1.559 56.656 15.602 1 92.56 80 GLN A C 1
ATOM 638 O O . GLN A 1 80 ? -0.642 55.875 15.781 1 92.56 80 GLN A O 1
ATOM 643 N N . ALA A 1 81 ? -2.406 56.969 16.516 1 92.06 81 ALA A N 1
ATOM 644 C CA . ALA A 1 81 ? -2.363 56.312 17.797 1 92.06 81 ALA A CA 1
ATOM 645 C C . ALA A 1 81 ? -2.691 54.812 17.672 1 92.06 81 ALA A C 1
ATOM 647 O O . ALA A 1 81 ? -2.117 54 18.359 1 92.06 81 ALA A O 1
ATOM 648 N N . LEU A 1 82 ? -3.627 54.562 16.797 1 93.12 82 LEU A N 1
ATOM 649 C CA . LEU A 1 82 ? -3.992 53.188 16.531 1 93.12 82 LEU A CA 1
ATOM 650 C C . LEU A 1 82 ? -2.814 52.406 15.93 1 93.12 82 LEU A C 1
ATOM 652 O O . LEU A 1 82 ? -2.535 51.281 16.328 1 93.12 82 LEU A O 1
ATOM 656 N N . LEU A 1 83 ? -2.119 52.969 14.945 1 93.38 83 LEU A N 1
ATOM 657 C CA . LEU A 1 83 ? -0.972 52.312 14.312 1 93.38 83 LEU A CA 1
ATOM 658 C C . LEU A 1 83 ? 0.149 52.094 15.312 1 93.38 83 LEU A C 1
ATOM 660 O O . LEU A 1 83 ? 0.877 51.094 15.219 1 93.38 83 LEU A O 1
ATOM 664 N N . ARG A 1 84 ? 0.232 52.906 16.297 1 91.69 84 ARG A N 1
ATOM 665 C CA . ARG A 1 84 ? 1.282 52.812 17.312 1 91.69 84 ARG A CA 1
ATOM 666 C C . ARG A 1 84 ? 1.053 51.594 18.203 1 91.69 84 ARG A C 1
ATOM 668 O O . ARG A 1 84 ? 1.999 51.031 18.781 1 91.69 84 ARG A O 1
ATOM 675 N N . THR A 1 85 ? -0.189 51.188 18.312 1 88 85 THR A N 1
ATOM 676 C CA . THR A 1 85 ? -0.479 50.031 19.141 1 88 85 THR A CA 1
ATOM 677 C C . THR A 1 85 ? -0.051 48.719 18.453 1 88 85 THR A C 1
ATOM 679 O O . THR A 1 85 ? -0.032 47.656 19.062 1 88 85 THR A O 1
ATOM 682 N N . LEU A 1 86 ? 0.399 48.75 17.219 1 87.88 86 LEU A N 1
ATOM 683 C CA . LEU A 1 86 ? 0.851 47.594 16.422 1 87.88 86 LEU A CA 1
ATOM 684 C C . LEU A 1 86 ? -0.143 46.438 16.516 1 87.88 86 LEU A C 1
ATOM 686 O O . LEU A 1 86 ? 0.214 45.344 16.938 1 87.88 86 LEU A O 1
ATOM 690 N N . PRO A 1 87 ? -1.354 46.719 16.078 1 86.88 87 PRO A N 1
ATOM 691 C CA . PRO A 1 87 ? -2.383 45.656 16.125 1 86.88 87 PRO A CA 1
ATOM 692 C C . PRO A 1 87 ? -2.174 44.594 15.078 1 86.88 87 PRO A C 1
ATOM 694 O O . PRO A 1 87 ? -1.39 44.75 14.141 1 86.88 87 PRO A O 1
ATOM 697 N N . THR A 1 88 ? -2.795 43.5 15.312 1 83.69 88 THR A N 1
ATOM 698 C CA . THR A 1 88 ? -2.836 42.469 14.281 1 83.69 88 THR A CA 1
ATOM 699 C C . THR A 1 88 ? -3.621 42.969 13.062 1 83.69 88 THR A C 1
ATOM 701 O O . THR A 1 88 ? -4.391 43.906 13.156 1 83.69 88 THR A O 1
ATOM 704 N N . PRO A 1 89 ? -3.379 42.281 11.922 1 87.44 89 PRO A N 1
ATOM 705 C CA . PRO A 1 89 ? -4.09 42.75 10.719 1 87.44 89 PRO A CA 1
ATOM 706 C C . PRO A 1 89 ? -5.605 42.75 10.906 1 87.44 89 PRO A C 1
ATOM 708 O O . PRO A 1 89 ? -6.273 43.719 10.5 1 87.44 89 PRO A O 1
ATOM 711 N N . SER A 1 90 ? -6.164 41.844 11.555 1 81.62 90 SER A N 1
ATOM 712 C CA . SER A 1 90 ? -7.609 41.781 11.742 1 81.62 90 SER A CA 1
ATOM 713 C C . SER A 1 90 ? -8.094 42.844 12.711 1 81.62 90 SER A C 1
ATOM 715 O O . SER A 1 90 ? -9.133 43.469 12.492 1 81.62 90 SER A O 1
ATOM 717 N N . SER A 1 91 ? -7.289 43.094 13.742 1 83.06 91 SER A N 1
ATOM 718 C CA . SER A 1 91 ? -7.652 44.125 14.711 1 83.06 91 SER A CA 1
ATOM 719 C C . SER A 1 91 ? -7.566 45.5 14.102 1 83.06 91 SER A C 1
ATOM 721 O O . SER A 1 91 ? -8.391 46.375 14.398 1 83.06 91 SER A O 1
ATOM 723 N N . LEU A 1 92 ? -6.523 45.719 13.32 1 90.12 92 LEU A N 1
ATOM 724 C CA . LEU A 1 92 ? -6.375 47 12.648 1 90.12 92 LEU A CA 1
ATOM 725 C C . LEU A 1 92 ? -7.559 47.281 11.727 1 90.12 92 LEU A C 1
ATOM 727 O O . LEU A 1 92 ? -8.07 48.375 11.672 1 90.12 92 LEU A O 1
ATOM 731 N N . PHE A 1 93 ? -8.008 46.281 11.078 1 89.38 93 PHE A N 1
ATOM 732 C CA . PHE A 1 93 ? -9.148 46.406 10.172 1 89.38 93 PHE A CA 1
ATOM 733 C C . PHE A 1 93 ? -10.406 46.781 10.938 1 89.38 93 PHE A C 1
ATOM 735 O O . PHE A 1 93 ? -11.125 47.688 10.547 1 89.38 93 PHE A O 1
ATOM 742 N N . VAL A 1 94 ? -10.703 46.156 12.031 1 84.56 94 VAL A N 1
ATOM 743 C CA . VAL A 1 94 ? -11.922 46.344 12.805 1 84.56 94 VAL A CA 1
ATOM 744 C C . VAL A 1 94 ? -11.883 47.75 13.453 1 84.56 94 VAL A C 1
ATOM 746 O O . VAL A 1 94 ? -12.875 48.469 13.414 1 84.56 94 VAL A O 1
ATOM 749 N N . ASP A 1 95 ? -10.75 48.094 14.047 1 89.12 95 ASP A N 1
ATOM 750 C CA . ASP A 1 95 ? -10.625 49.406 14.719 1 89.12 95 ASP A CA 1
ATOM 751 C C . ASP A 1 95 ? -10.688 50.531 13.719 1 89.12 95 ASP A C 1
ATOM 753 O O . ASP A 1 95 ? -11.234 51.594 14.008 1 89.12 95 ASP A O 1
ATOM 757 N N . ALA A 1 96 ? -10.094 50.312 12.578 1 92.44 96 ALA A N 1
ATOM 758 C CA . ALA A 1 96 ? -10.172 51.344 11.531 1 92.44 96 ALA A CA 1
ATOM 759 C C . ALA A 1 96 ? -11.609 51.5 11.055 1 92.44 96 ALA A C 1
ATOM 761 O O . ALA A 1 96 ? -12.031 52.625 10.75 1 92.44 96 ALA A O 1
ATOM 762 N N . ALA A 1 97 ? -12.367 50.469 11.016 1 90.44 97 ALA A N 1
ATOM 763 C CA . ALA A 1 97 ? -13.773 50.531 10.609 1 90.44 97 ALA A CA 1
ATOM 764 C C . ALA A 1 97 ? -14.602 51.281 11.648 1 90.44 97 ALA A C 1
ATOM 766 O O . ALA A 1 97 ? -15.477 52.094 11.297 1 90.44 97 ALA A O 1
ATOM 767 N N . LYS A 1 98 ? -14.273 51.062 12.906 1 88.94 98 LYS A N 1
ATOM 768 C CA . LYS A 1 98 ? -14.969 51.781 13.977 1 88.94 98 LYS A CA 1
ATOM 769 C C . LYS A 1 98 ? -14.68 53.281 13.93 1 88.94 98 LYS A C 1
ATOM 771 O O . LYS A 1 98 ? -15.578 54.094 14.133 1 88.94 98 LYS A O 1
ATOM 776 N N . LEU A 1 99 ? -13.391 53.594 13.688 1 93.44 99 LEU A N 1
ATOM 777 C CA . LEU A 1 99 ? -12.992 55 13.57 1 93.44 99 LEU A CA 1
ATOM 778 C C . LEU A 1 99 ? -13.711 55.688 12.406 1 93.44 99 LEU A C 1
ATOM 780 O O . LEU A 1 99 ? -14.211 56.812 12.547 1 93.44 99 LEU A O 1
ATOM 784 N N . TRP A 1 100 ? -13.766 55.031 11.32 1 93.94 100 TRP A N 1
ATOM 785 C CA . TRP A 1 100 ? -14.438 55.562 10.148 1 93.94 100 TRP A CA 1
ATOM 786 C C . TRP A 1 100 ? -15.922 55.781 10.43 1 93.94 100 TRP A C 1
ATOM 788 O O . TRP A 1 100 ? -16.469 56.844 10.102 1 93.94 100 TRP A O 1
ATOM 798 N N . LEU A 1 101 ? -16.594 54.844 11.102 1 91.88 101 LEU A N 1
ATOM 799 C CA . LEU A 1 101 ? -18.016 54.938 11.375 1 91.88 101 LEU A CA 1
ATOM 800 C C . LEU A 1 101 ? -18.328 56.062 12.336 1 91.88 101 LEU A C 1
ATOM 802 O O . LEU A 1 101 ? -19.375 56.719 12.234 1 91.88 101 LEU A O 1
ATOM 806 N N . SER A 1 102 ? -17.391 56.312 13.281 1 91.62 102 SER A N 1
ATOM 807 C CA . SER A 1 102 ? -17.609 57.375 14.266 1 91.62 102 SER A CA 1
ATOM 808 C C . SER A 1 102 ? -17.391 58.75 13.648 1 91.62 102 SER A C 1
ATOM 810 O O . SER A 1 102 ? -18.062 59.719 14.008 1 91.62 102 SER A O 1
ATOM 812 N N . TRP A 1 103 ? -16.422 58.938 12.727 1 93.88 103 TRP A N 1
ATOM 813 C CA . TRP A 1 103 ? -16.031 60.219 12.188 1 93.88 103 TRP A CA 1
ATOM 814 C C . TRP A 1 103 ? -16.766 60.5 10.883 1 93.88 103 TRP A C 1
ATOM 816 O O . TRP A 1 103 ? -16.734 61.656 10.383 1 93.88 103 TRP A O 1
ATOM 826 N N . ARG A 1 104 ? -17.5 59.594 10.289 1 91.88 104 ARG A N 1
ATOM 827 C CA . ARG A 1 104 ? -18.047 59.688 8.945 1 91.88 104 ARG A CA 1
ATOM 828 C C . ARG A 1 104 ? -19.031 60.875 8.852 1 91.88 104 ARG A C 1
ATOM 830 O O . ARG A 1 104 ? -19.156 61.469 7.789 1 91.88 104 ARG A O 1
ATOM 837 N N . ARG A 1 105 ? -19.625 61.188 9.938 1 89.31 105 ARG A N 1
ATOM 838 C CA . ARG A 1 105 ? -20.641 62.25 9.898 1 89.31 105 ARG A CA 1
ATOM 839 C C . ARG A 1 105 ? -19.984 63.625 10.047 1 89.31 105 ARG A C 1
ATOM 841 O O . ARG A 1 105 ? -20.547 64.625 9.594 1 89.31 105 ARG A O 1
ATOM 848 N N . THR A 1 106 ? -18.875 63.719 10.695 1 90.25 106 THR A N 1
ATOM 849 C CA . THR A 1 106 ? -18.219 65 11.008 1 90.25 106 THR A CA 1
ATOM 850 C C . THR A 1 106 ? -17.188 65.375 9.938 1 90.25 106 THR A C 1
ATOM 852 O O . THR A 1 106 ? -17.016 66.5 9.602 1 90.25 106 THR A O 1
ATOM 855 N N . LEU A 1 107 ? -16.547 64.375 9.453 1 91.25 107 LEU A N 1
ATOM 856 C CA . LEU A 1 107 ? -15.477 64.562 8.484 1 91.25 107 LEU A CA 1
ATOM 857 C C . LEU A 1 107 ? -15.805 63.906 7.152 1 91.25 107 LEU A C 1
ATOM 859 O O . LEU A 1 107 ? -15.93 62.688 7.074 1 91.25 107 LEU A O 1
ATOM 863 N N . ARG A 1 108 ? -15.898 64.625 6.078 1 87.88 108 ARG A N 1
ATOM 864 C CA . ARG A 1 108 ? -16.25 64.125 4.754 1 87.88 108 ARG A CA 1
ATOM 865 C C . ARG A 1 108 ? -15.133 63.25 4.172 1 87.88 108 ARG A C 1
ATOM 867 O O . ARG A 1 108 ? -15.391 62.344 3.396 1 87.88 108 ARG A O 1
ATOM 874 N N . SER A 1 109 ? -13.914 63.531 4.531 1 90.94 109 SER A N 1
ATOM 875 C CA . SER A 1 109 ? -12.766 62.812 3.992 1 90.94 109 SER A CA 1
ATOM 876 C C . SER A 1 109 ? -12.422 61.594 4.855 1 90.94 109 SER A C 1
ATOM 878 O O . SER A 1 109 ? -11.344 61 4.703 1 90.94 109 SER A O 1
ATOM 880 N N . ALA A 1 110 ? -13.305 61.25 5.715 1 92.44 110 ALA A N 1
ATOM 881 C CA . ALA A 1 110 ? -13.023 60.188 6.668 1 92.44 110 ALA A CA 1
ATOM 882 C C . ALA A 1 110 ? -12.781 58.844 5.949 1 92.44 110 ALA A C 1
ATOM 884 O O . ALA A 1 110 ? -11.906 58.094 6.348 1 92.44 110 ALA A O 1
ATOM 885 N N . PHE A 1 111 ? -13.523 58.656 4.852 1 92.25 111 PHE A N 1
ATOM 886 C CA . PHE A 1 111 ? -13.391 57.406 4.137 1 92.25 111 PHE A CA 1
ATOM 887 C C . PHE A 1 111 ? -12.07 57.344 3.371 1 92.25 111 PHE A C 1
ATOM 889 O O . PHE A 1 111 ? -11.367 56.344 3.398 1 92.25 111 PHE A O 1
ATOM 896 N N . SER A 1 112 ? -11.688 58.438 2.658 1 91.75 112 SER A N 1
ATOM 897 C CA . SER A 1 112 ? -10.453 58.469 1.878 1 91.75 112 SER A CA 1
ATOM 898 C C . SER A 1 112 ? -9.227 58.344 2.773 1 91.75 112 SER A C 1
ATOM 900 O O . SER A 1 112 ? -8.219 57.75 2.375 1 91.75 112 SER A O 1
ATOM 902 N N . GLN A 1 113 ? -9.312 58.781 4.039 1 90.5 113 GLN A N 1
ATOM 903 C CA . GLN A 1 113 ? -8.203 58.719 4.977 1 90.5 113 GLN A CA 1
ATOM 904 C C . GLN A 1 113 ? -8.086 57.312 5.57 1 90.5 113 GLN A C 1
ATOM 906 O O . GLN A 1 113 ? -7.023 56.906 6.047 1 90.5 113 GLN A O 1
ATOM 911 N N . SER A 1 114 ? -9.172 56.531 5.492 1 94.06 114 SER A N 1
ATOM 912 C CA . SER A 1 114 ? -9.203 55.25 6.164 1 94.06 114 SER A CA 1
ATOM 913 C C . SER A 1 114 ? -9.031 54.094 5.172 1 94.06 114 SER A C 1
ATOM 915 O O . SER A 1 114 ? -8.828 52.938 5.566 1 94.06 114 SER A O 1
ATOM 917 N N . VAL A 1 115 ? -9 54.312 3.914 1 93.81 115 VAL A N 1
ATOM 918 C CA . VAL A 1 115 ? -9 53.281 2.889 1 93.81 115 VAL A CA 1
ATOM 919 C C . VAL A 1 115 ? -7.738 52.406 3.014 1 93.81 115 VAL A C 1
ATOM 921 O O . VAL A 1 115 ? -7.805 51.188 2.945 1 93.81 115 VAL A O 1
ATOM 924 N N . SER A 1 116 ? -6.551 53.031 3.105 1 93 116 SER A N 1
ATOM 925 C CA . SER A 1 116 ? -5.301 52.312 3.23 1 93 116 SER A CA 1
ATOM 926 C C . SER A 1 116 ? -5.301 51.438 4.48 1 93 116 SER A C 1
ATOM 928 O O . SER A 1 116 ? -4.691 50.344 4.492 1 93 116 SER A O 1
ATOM 930 N N . LEU A 1 117 ? -6.035 51.812 5.492 1 94.62 117 LEU A N 1
ATOM 931 C CA . LEU A 1 117 ? -6.082 51.062 6.75 1 94.62 117 LEU A CA 1
ATOM 932 C C . LEU A 1 117 ? -7.059 49.906 6.66 1 94.62 117 LEU A C 1
ATOM 934 O O . LEU A 1 117 ? -7.055 49.031 7.516 1 94.62 117 LEU A O 1
ATOM 938 N N . PHE A 1 118 ? -7.812 49.812 5.566 1 92.38 118 PHE A N 1
ATOM 939 C CA . PHE A 1 118 ? -8.695 48.688 5.281 1 92.38 118 PHE A CA 1
ATOM 940 C C . PHE A 1 118 ? -8 47.688 4.375 1 92.38 118 PHE A C 1
ATOM 942 O O . PHE A 1 118 ? -7.969 46.5 4.676 1 92.38 118 PHE A O 1
ATOM 949 N N . VAL A 1 119 ? -7.426 48.125 3.371 1 93.44 119 VAL A N 1
ATOM 950 C CA . VAL A 1 119 ? -6.945 47.281 2.281 1 93.44 119 VAL A CA 1
ATOM 951 C C . VAL A 1 119 ? -5.66 46.562 2.705 1 93.44 119 VAL A C 1
ATOM 953 O O . VAL A 1 119 ? -5.512 45.344 2.5 1 93.44 119 VAL A O 1
ATOM 956 N N . ILE A 1 120 ? -4.73 47.25 3.334 1 92.81 120 ILE A N 1
ATOM 957 C CA . ILE A 1 120 ? -3.426 46.688 3.656 1 92.81 120 ILE A CA 1
ATOM 958 C C . ILE A 1 120 ? -3.592 45.562 4.672 1 92.81 120 ILE A C 1
ATOM 960 O O . ILE A 1 120 ? -3.098 44.469 4.457 1 92.81 120 ILE A O 1
ATOM 964 N N . PRO A 1 121 ? -4.312 45.781 5.672 1 93.12 121 PRO A N 1
ATOM 965 C CA . PRO A 1 121 ? -4.465 44.688 6.633 1 93.12 121 PRO A CA 1
ATOM 966 C C . PRO A 1 121 ? -5.254 43.5 6.062 1 93.12 121 PRO A C 1
ATOM 968 O O . PRO A 1 121 ? -4.973 42.344 6.395 1 93.12 121 PRO A O 1
ATOM 971 N N . LEU A 1 122 ? -6.188 43.75 5.246 1 91.56 122 LEU A N 1
ATOM 972 C CA . LEU A 1 122 ? -6.961 42.656 4.645 1 91.56 122 LEU A CA 1
ATOM 973 C C . LEU A 1 122 ? -6.078 41.812 3.746 1 91.56 122 LEU A C 1
ATOM 975 O O . LEU A 1 122 ? -6.156 40.562 3.793 1 91.56 122 LEU A O 1
ATOM 979 N N . VAL A 1 123 ? -5.309 42.375 2.91 1 92.75 123 VAL A N 1
ATOM 980 C CA . VAL A 1 123 ? -4.398 41.656 2.023 1 92.75 123 VAL A CA 1
ATOM 981 C C . VAL A 1 123 ? -3.393 40.844 2.852 1 92.75 123 VAL A C 1
ATOM 983 O O . VAL A 1 123 ? -3.082 39.719 2.527 1 92.75 123 VAL A O 1
ATOM 986 N N . PHE A 1 124 ? -2.967 41.438 3.893 1 91.12 124 PHE A N 1
ATOM 987 C CA . PHE A 1 124 ? -1.979 40.75 4.727 1 91.12 124 PHE A CA 1
ATOM 988 C C . PHE A 1 124 ? -2.615 39.594 5.492 1 91.12 124 PHE A C 1
ATOM 990 O O . PHE A 1 124 ? -1.989 38.562 5.691 1 91.12 124 PHE A O 1
ATOM 997 N N . ALA A 1 125 ? -3.832 39.844 5.934 1 87.62 125 ALA A N 1
ATOM 998 C CA . ALA A 1 125 ? -4.52 38.781 6.641 1 87.62 125 ALA A CA 1
ATOM 999 C C . ALA A 1 125 ? -4.715 37.562 5.73 1 87.62 125 ALA A C 1
ATOM 1001 O O . ALA A 1 125 ? -4.48 36.406 6.148 1 87.62 125 ALA A O 1
ATOM 1002 N N . ILE A 1 126 ? -5.086 37.719 4.559 1 87.56 126 ILE A N 1
ATOM 1003 C CA . ILE A 1 126 ? -5.254 36.656 3.584 1 87.56 126 ILE A CA 1
ATOM 1004 C C . ILE A 1 126 ? -3.898 36.031 3.258 1 87.56 126 ILE A C 1
ATOM 1006 O O . ILE A 1 126 ? -3.777 34.812 3.146 1 87.56 126 ILE A O 1
ATOM 1010 N N . GLY A 1 127 ? -2.938 36.875 3.078 1 88.38 127 GLY A N 1
ATOM 1011 C CA . GLY A 1 127 ? -1.595 36.406 2.799 1 88.38 127 GLY A CA 1
ATOM 1012 C C . GLY A 1 127 ? -1.029 35.531 3.91 1 88.38 127 GLY A C 1
ATOM 1013 O O . GLY A 1 127 ? -0.392 34.5 3.645 1 88.38 127 GLY A O 1
ATOM 1014 N N . ILE A 1 128 ? -1.289 35.969 5.137 1 86.94 128 ILE A N 1
ATOM 1015 C CA . ILE A 1 128 ? -0.807 35.219 6.285 1 86.94 128 ILE A CA 1
ATOM 1016 C C . ILE A 1 128 ? -1.485 33.844 6.324 1 86.94 128 ILE A C 1
ATOM 1018 O O . ILE A 1 128 ? -0.831 32.812 6.559 1 86.94 128 ILE A O 1
ATOM 1022 N N . THR A 1 129 ? -2.721 33.812 6.051 1 82.31 129 THR A N 1
ATOM 1023 C CA . THR A 1 129 ? -3.455 32.562 6.043 1 82.31 129 THR A CA 1
ATOM 1024 C C . THR A 1 129 ? -2.977 31.656 4.91 1 82.31 129 THR A C 1
ATOM 1026 O O . THR A 1 129 ? -2.756 30.469 5.113 1 82.31 129 THR A O 1
ATOM 1029 N N . ALA A 1 130 ? -2.812 32.156 3.82 1 86 130 ALA A N 1
ATOM 1030 C CA . ALA A 1 130 ? -2.35 31.391 2.664 1 86 130 ALA A CA 1
ATOM 1031 C C . ALA A 1 130 ? -0.943 30.844 2.893 1 86 130 ALA A C 1
ATOM 1033 O O . ALA A 1 130 ? -0.663 29.688 2.584 1 86 130 ALA A O 1
ATOM 1034 N N . ALA A 1 131 ? -0.122 31.688 3.389 1 88.25 131 ALA A N 1
ATOM 1035 C CA . ALA A 1 131 ? 1.252 31.266 3.646 1 88.25 131 ALA A CA 1
ATOM 1036 C C . ALA A 1 131 ? 1.296 30.156 4.695 1 88.25 131 ALA A C 1
ATOM 1038 O O . ALA A 1 131 ? 2.105 29.234 4.598 1 88.25 131 ALA A O 1
ATOM 1039 N N . GLY A 1 132 ? 0.522 30.344 5.617 1 83.31 132 GLY A N 1
ATOM 1040 C CA . GLY A 1 132 ? 0.443 29.297 6.613 1 83.31 132 GLY A CA 1
ATOM 1041 C C . GLY A 1 132 ? 0.004 27.953 6.039 1 83.31 132 GLY A C 1
ATOM 1042 O O . GLY A 1 132 ? 0.574 26.922 6.367 1 83.31 132 GLY A O 1
ATOM 1043 N N . VAL A 1 133 ? -0.886 28.016 5.18 1 81.62 133 VAL A N 1
ATOM 1044 C CA . VAL A 1 133 ? -1.392 26.797 4.535 1 81.62 133 VAL A CA 1
ATOM 1045 C C . VAL A 1 133 ? -0.336 26.234 3.584 1 81.62 133 VAL A C 1
ATOM 1047 O O . VAL A 1 133 ? -0.109 25.031 3.541 1 81.62 133 VAL A O 1
ATOM 1050 N N . PHE A 1 134 ? 0.326 27.031 2.887 1 85.62 134 PHE A N 1
ATOM 1051 C CA . PHE A 1 134 ? 1.307 26.594 1.898 1 85.62 134 PHE A CA 1
ATOM 1052 C C . PHE A 1 134 ? 2.562 26.062 2.578 1 85.62 134 PHE A C 1
ATOM 1054 O O . PHE A 1 134 ? 3.359 25.359 1.958 1 85.62 134 PHE A O 1
ATOM 1061 N N . SER A 1 135 ? 2.742 26.422 3.791 1 86.69 135 SER A N 1
ATOM 1062 C CA . SER A 1 135 ? 3.891 25.906 4.52 1 86.69 135 SER A CA 1
ATOM 1063 C C . SER A 1 135 ? 3.768 24.391 4.734 1 86.69 135 SER A C 1
ATOM 1065 O O . SER A 1 135 ? 4.762 23.719 5 1 86.69 135 SER A O 1
ATOM 1067 N N . SER A 1 136 ? 2.625 23.906 4.602 1 84.5 136 SER A N 1
ATOM 1068 C CA . SER A 1 136 ? 2.418 22.469 4.758 1 84.5 136 SER A CA 1
ATOM 1069 C C . SER A 1 136 ? 3.062 21.688 3.615 1 84.5 136 SER A C 1
ATOM 1071 O O . SER A 1 136 ? 3.305 20.484 3.736 1 84.5 136 SER A O 1
ATOM 1073 N N . SER A 1 137 ? 3.352 22.281 2.514 1 87.12 137 SER A N 1
ATOM 1074 C CA . SER A 1 137 ? 3.953 21.625 1.354 1 87.12 137 SER A CA 1
ATOM 1075 C C . SER A 1 137 ? 5.391 21.219 1.641 1 87.12 137 SER A C 1
ATOM 1077 O O . SER A 1 137 ? 5.98 20.438 0.882 1 87.12 137 SER A O 1
ATOM 1079 N N . ILE A 1 138 ? 5.875 21.688 2.691 1 90.94 138 ILE A N 1
ATOM 1080 C CA . ILE A 1 138 ? 7.23 21.328 3.1 1 90.94 138 ILE A CA 1
ATOM 1081 C C . ILE A 1 138 ? 7.266 19.875 3.531 1 90.94 138 ILE A C 1
ATOM 1083 O O . ILE A 1 138 ? 8.312 19.219 3.457 1 90.94 138 ILE A O 1
ATOM 1087 N N . VAL A 1 139 ? 6.145 19.359 3.996 1 89.19 139 VAL A N 1
ATOM 1088 C CA . VAL A 1 139 ? 6.023 17.984 4.43 1 89.19 139 VAL A CA 1
ATOM 1089 C C . VAL A 1 139 ? 5.301 17.156 3.359 1 89.19 139 VAL A C 1
ATOM 1091 O O . VAL A 1 139 ? 4.195 17.516 2.939 1 89.19 139 VAL A O 1
ATOM 1094 N N . SER A 1 140 ? 5.984 16.172 2.91 1 87.56 140 SER A N 1
ATOM 1095 C CA . SER A 1 140 ? 5.391 15.289 1.918 1 87.56 140 SER A CA 1
ATOM 1096 C C . SER A 1 140 ? 5.012 13.945 2.535 1 87.56 140 SER A C 1
ATOM 1098 O O . SER A 1 140 ? 5.762 13.398 3.342 1 87.56 140 SER A O 1
ATOM 1100 N N . SER A 1 141 ? 3.826 13.398 2.127 1 82 141 SER A N 1
ATOM 1101 C CA . SER A 1 141 ? 3.369 12.164 2.748 1 82 141 SER A CA 1
ATOM 1102 C C . SER A 1 141 ? 2.984 11.125 1.7 1 82 141 SER A C 1
ATOM 1104 O O . SER A 1 141 ? 2.814 9.945 2.018 1 82 141 SER A O 1
ATOM 1106 N N . SER A 1 142 ? 2.822 11.484 0.477 1 78.38 142 SER A N 1
ATOM 1107 C CA . SER A 1 142 ? 2.369 10.539 -0.538 1 78.38 142 SER A CA 1
ATOM 1108 C C . SER A 1 142 ? 3.494 10.18 -1.505 1 78.38 142 SER A C 1
ATOM 1110 O O . SER A 1 142 ? 4.184 11.07 -2.014 1 78.38 142 SER A O 1
ATOM 1112 N N . ASN A 1 143 ? 3.6 8.945 -1.688 1 83.12 143 ASN A N 1
ATOM 1113 C CA . ASN A 1 143 ? 4.547 8.43 -2.666 1 83.12 143 ASN A CA 1
ATOM 1114 C C . ASN A 1 143 ? 5.945 9 -2.451 1 83.12 143 ASN A C 1
ATOM 1116 O O . ASN A 1 143 ? 6.555 9.531 -3.383 1 83.12 143 ASN A O 1
ATOM 1120 N N . ILE A 1 144 ? 6.375 8.875 -1.274 1 91.06 144 ILE A N 1
ATOM 1121 C CA . ILE A 1 144 ? 7.664 9.469 -0.941 1 91.06 144 ILE A CA 1
ATOM 1122 C C . ILE A 1 144 ? 8.758 8.398 -1.001 1 91.06 144 ILE A C 1
ATOM 1124 O O . ILE A 1 144 ? 8.477 7.211 -0.835 1 91.06 144 ILE A O 1
ATOM 1128 N N . GLU A 1 145 ? 9.961 8.875 -1.27 1 94.19 145 GLU A N 1
ATOM 1129 C CA . GLU A 1 145 ? 11.117 7.988 -1.218 1 94.19 145 GLU A CA 1
ATOM 1130 C C . GLU A 1 145 ? 11.68 7.898 0.196 1 94.19 145 GLU A C 1
ATOM 1132 O O . GLU A 1 145 ? 11.812 8.914 0.882 1 94.19 145 GLU A O 1
ATOM 1137 N N . VAL A 1 146 ? 11.906 6.715 0.638 1 95.56 146 VAL A N 1
ATOM 1138 C CA . VAL A 1 146 ? 12.438 6.504 1.979 1 95.56 146 VAL A CA 1
ATOM 1139 C C . VAL A 1 146 ? 13.688 5.625 1.905 1 95.56 146 VAL A C 1
ATOM 1141 O O . VAL A 1 146 ? 13.898 4.918 0.918 1 95.56 146 VAL A O 1
ATOM 1144 N N . LEU A 1 147 ? 14.508 5.711 2.902 1 96.38 147 LEU A N 1
ATOM 1145 C CA . LEU A 1 147 ? 15.695 4.875 3.01 1 96.38 147 LEU A CA 1
ATOM 1146 C C . LEU A 1 147 ? 15.43 3.666 3.902 1 96.38 147 LEU A C 1
ATOM 1148 O O . LEU A 1 147 ? 14.922 3.812 5.016 1 96.38 147 LEU A O 1
ATOM 1152 N N . VAL A 1 148 ? 15.828 2.533 3.373 1 95.5 148 VAL A N 1
ATOM 1153 C CA . VAL A 1 148 ? 15.617 1.293 4.113 1 95.5 148 VAL A CA 1
ATOM 1154 C C . VAL A 1 148 ? 16.688 1.146 5.195 1 95.5 148 VAL A C 1
ATOM 1156 O O . VAL A 1 148 ? 17.859 1.427 4.953 1 95.5 148 VAL A O 1
ATOM 1159 N N . HIS A 1 149 ? 16.219 0.855 6.328 1 95 149 HIS A N 1
ATOM 1160 C CA . HIS A 1 149 ? 17.109 0.562 7.445 1 95 149 HIS A CA 1
ATOM 1161 C C . HIS A 1 149 ? 16.625 -0.651 8.234 1 95 149 HIS A C 1
ATOM 1163 O O . HIS A 1 149 ? 15.852 -0.51 9.188 1 95 149 HIS A O 1
ATOM 1169 N N . SER A 1 150 ? 17.156 -1.806 7.887 1 93.44 150 SER A N 1
ATOM 1170 C CA . SER A 1 150 ? 16.75 -3.064 8.516 1 93.44 150 SER A CA 1
ATOM 1171 C C . SER A 1 150 ? 17.953 -3.766 9.148 1 93.44 150 SER A C 1
ATOM 1173 O O . SER A 1 150 ? 19.047 -3.764 8.586 1 93.44 150 SER A O 1
ATOM 1175 N N . PRO A 1 151 ? 17.734 -4.355 10.305 1 92.5 151 PRO A N 1
ATOM 1176 C CA . PRO A 1 151 ? 18.828 -5.109 10.922 1 92.5 151 PRO A CA 1
ATOM 1177 C C . PRO A 1 151 ? 19.031 -6.477 10.281 1 92.5 151 PRO A C 1
ATOM 1179 O O . PRO A 1 151 ? 20 -7.176 10.609 1 92.5 151 PRO A O 1
ATOM 1182 N N . PHE A 1 152 ? 18.25 -6.82 9.375 1 92.69 152 PHE A N 1
ATOM 1183 C CA . PHE A 1 152 ? 18.281 -8.164 8.82 1 92.69 152 PHE A CA 1
ATOM 1184 C C . PHE A 1 152 ? 18.922 -8.164 7.441 1 92.69 152 PHE A C 1
ATOM 1186 O O . PHE A 1 152 ? 18.812 -9.141 6.695 1 92.69 152 PHE A O 1
ATOM 1193 N N . CYS A 1 153 ? 19.5 -7.074 7.078 1 94 153 CYS A N 1
ATOM 1194 C CA . CYS A 1 153 ? 20.203 -6.988 5.801 1 94 153 CYS A CA 1
ATOM 1195 C C . CYS A 1 153 ? 21.188 -8.133 5.645 1 94 153 CYS A C 1
ATOM 1197 O O . CYS A 1 153 ? 22.031 -8.352 6.52 1 94 153 CYS A O 1
ATOM 1199 N N . ALA A 1 154 ? 21.078 -8.898 4.582 1 92.94 154 ALA A N 1
ATOM 1200 C CA . ALA A 1 154 ? 21.953 -10.055 4.383 1 92.94 154 ALA A CA 1
ATOM 1201 C C . ALA A 1 154 ? 21.875 -10.555 2.941 1 92.94 154 ALA A C 1
ATOM 1203 O O . ALA A 1 154 ? 20.891 -10.32 2.246 1 92.94 154 ALA A O 1
ATOM 1204 N N . LEU A 1 155 ? 22.953 -11.164 2.541 1 89.62 155 LEU A N 1
ATOM 1205 C CA . LEU A 1 155 ? 23.016 -11.812 1.235 1 89.62 155 LEU A CA 1
ATOM 1206 C C . LEU A 1 155 ? 22.5 -13.242 1.321 1 89.62 155 LEU A C 1
ATOM 1208 O O . LEU A 1 155 ? 22.797 -13.953 2.285 1 89.62 155 LEU A O 1
ATOM 1212 N N . ILE A 1 156 ? 21.703 -13.641 0.381 1 83.94 156 ILE A N 1
ATOM 1213 C CA . ILE A 1 156 ? 21.234 -15.023 0.317 1 83.94 156 ILE A CA 1
ATOM 1214 C C . ILE A 1 156 ? 22.359 -15.922 -0.174 1 83.94 156 ILE A C 1
ATOM 1216 O O . ILE A 1 156 ? 23 -15.633 -1.188 1 83.94 156 ILE A O 1
ATOM 1220 N N . LYS A 1 157 ? 22.531 -16.953 0.686 1 74.75 157 LYS A N 1
ATOM 1221 C CA . LYS A 1 157 ? 23.594 -17.891 0.33 1 74.75 157 LYS A CA 1
ATOM 1222 C C . LYS A 1 157 ? 23.188 -18.766 -0.848 1 74.75 157 LYS A C 1
ATOM 1224 O O . LYS A 1 157 ? 22.016 -19.156 -0.955 1 74.75 157 LYS A O 1
ATOM 1229 N N . ASN A 1 158 ? 23.828 -18.688 -1.91 1 60.06 158 ASN A N 1
ATOM 1230 C CA . ASN A 1 158 ? 23.547 -19.562 -3.043 1 60.06 158 ASN A CA 1
ATOM 1231 C C . ASN A 1 158 ? 23.641 -21.047 -2.646 1 60.06 158 ASN A C 1
ATOM 1233 O O . ASN A 1 158 ? 24.672 -21.688 -2.887 1 60.06 158 ASN A O 1
ATOM 1237 N N . GLN A 1 159 ? 23.062 -21.453 -1.49 1 57.53 159 GLN A N 1
ATOM 1238 C CA . GLN A 1 159 ? 23.172 -22.875 -1.2 1 57.53 159 GLN A CA 1
ATOM 1239 C C . GLN A 1 159 ? 21.859 -23.594 -1.486 1 57.53 159 GLN A C 1
ATOM 1241 O O . GLN A 1 159 ? 20.922 -23.547 -0.683 1 57.53 159 GLN A O 1
ATOM 1246 N N . ASN A 1 160 ? 21.641 -23.828 -2.783 1 55.75 160 ASN A N 1
ATOM 1247 C CA . ASN A 1 160 ? 20.438 -24.516 -3.25 1 55.75 160 ASN A CA 1
ATOM 1248 C C . ASN A 1 160 ? 20.188 -25.797 -2.479 1 55.75 160 ASN A C 1
ATOM 1250 O O . ASN A 1 160 ? 19.375 -26.625 -2.883 1 55.75 160 ASN A O 1
ATOM 1254 N N . ASP A 1 161 ? 20.844 -25.938 -1.261 1 59.31 161 ASP A N 1
ATOM 1255 C CA . ASP A 1 161 ? 20.812 -27.344 -0.871 1 59.31 161 ASP A CA 1
ATOM 1256 C C . ASP A 1 161 ? 19.984 -27.531 0.401 1 59.31 161 ASP A C 1
ATOM 1258 O O . ASP A 1 161 ? 19.953 -28.641 0.967 1 59.31 161 ASP A O 1
ATOM 1262 N N . THR A 1 162 ? 19.328 -26.469 0.767 1 64.06 162 THR A N 1
ATOM 1263 C CA . THR A 1 162 ? 18.547 -26.75 1.964 1 64.06 162 THR A CA 1
ATOM 1264 C C . THR A 1 162 ? 17.062 -26.531 1.694 1 64.06 162 THR A C 1
ATOM 1266 O O . THR A 1 162 ? 16.688 -25.812 0.754 1 64.06 162 THR A O 1
ATOM 1269 N N . PHE A 1 163 ? 16.312 -27.203 2.457 1 64.94 163 PHE A N 1
ATOM 1270 C CA . PHE A 1 163 ? 14.859 -27.062 2.383 1 64.94 163 PHE A CA 1
ATOM 1271 C C . PHE A 1 163 ? 14.445 -25.609 2.455 1 64.94 163 PHE A C 1
ATOM 1273 O O . PHE A 1 163 ? 13.641 -25.141 1.642 1 64.94 163 PHE A O 1
ATOM 1280 N N . ASP A 1 164 ? 15.023 -24.953 3.338 1 71.5 164 ASP A N 1
ATOM 1281 C CA . ASP A 1 164 ? 14.594 -23.578 3.607 1 71.5 164 ASP A CA 1
ATOM 1282 C C . ASP A 1 164 ? 14.969 -22.656 2.455 1 71.5 164 ASP A C 1
ATOM 1284 O O . ASP A 1 164 ? 14.195 -21.766 2.082 1 71.5 164 ASP A O 1
ATOM 1288 N N . SER A 1 165 ? 16.047 -22.875 1.867 1 75.19 165 SER A N 1
ATOM 1289 C CA . SER A 1 165 ? 16.484 -22.031 0.769 1 75.19 165 SER A CA 1
ATOM 1290 C C . SER A 1 165 ? 15.633 -22.25 -0.479 1 75.19 165 SER A C 1
ATOM 1292 O O . SER A 1 165 ? 15.281 -21.312 -1.182 1 75.19 165 SER A O 1
ATOM 1294 N N . THR A 1 166 ? 15.289 -23.469 -0.699 1 72.94 166 THR A N 1
ATOM 1295 C CA . THR A 1 166 ? 14.477 -23.797 -1.86 1 72.94 166 THR A CA 1
ATOM 1296 C C . THR A 1 166 ? 13.07 -23.219 -1.717 1 72.94 166 THR A C 1
ATOM 1298 O O . THR A 1 166 ? 12.508 -22.703 -2.68 1 72.94 166 THR A O 1
ATOM 1301 N N . ARG A 1 167 ? 12.609 -23.391 -0.569 1 73.44 167 ARG A N 1
ATOM 1302 C CA . ARG A 1 167 ? 11.281 -22.844 -0.289 1 73.44 167 ARG A CA 1
ATOM 1303 C C . ARG A 1 167 ? 11.266 -21.328 -0.476 1 73.44 167 ARG A C 1
ATOM 1305 O O . ARG A 1 167 ? 10.305 -20.781 -1.022 1 73.44 167 ARG A O 1
ATOM 1312 N N . TYR A 1 168 ? 12.297 -20.734 -0.061 1 79.75 168 TYR A N 1
ATOM 1313 C CA . TYR A 1 168 ? 12.391 -19.281 -0.171 1 79.75 168 TYR A CA 1
ATOM 1314 C C . TYR A 1 168 ? 12.453 -18.844 -1.63 1 79.75 168 TYR A C 1
ATOM 1316 O O . TYR A 1 168 ? 11.789 -17.891 -2.029 1 79.75 168 TYR A O 1
ATOM 1324 N N . GLU A 1 169 ? 13.219 -19.516 -2.371 1 78.94 169 GLU A N 1
ATOM 1325 C CA . GLU A 1 169 ? 13.344 -19.188 -3.787 1 78.94 169 GLU A CA 1
ATOM 1326 C C . GLU A 1 169 ? 12.016 -19.344 -4.512 1 78.94 169 GLU A C 1
ATOM 1328 O O . GLU A 1 169 ? 11.656 -18.547 -5.371 1 78.94 169 GLU A O 1
ATOM 1333 N N . ALA A 1 170 ? 11.352 -20.359 -4.109 1 75.94 170 ALA A N 1
ATOM 1334 C CA . ALA A 1 170 ? 10.039 -20.594 -4.707 1 75.94 170 ALA A CA 1
ATOM 1335 C C . ALA A 1 170 ? 9.078 -19.469 -4.367 1 75.94 170 ALA A C 1
ATOM 1337 O O . ALA A 1 170 ? 8.25 -19.078 -5.199 1 75.94 170 ALA A O 1
ATOM 1338 N N . ASN A 1 171 ? 9.242 -19.031 -3.193 1 76.75 171 ASN A N 1
ATOM 1339 C CA . ASN A 1 171 ? 8.391 -17.922 -2.779 1 76.75 171 ASN A CA 1
ATOM 1340 C C . ASN A 1 171 ? 8.719 -16.641 -3.561 1 76.75 171 ASN A C 1
ATOM 1342 O O . ASN A 1 171 ? 7.812 -15.898 -3.943 1 76.75 171 ASN A O 1
ATOM 1346 N N . ILE A 1 172 ? 9.977 -16.422 -3.742 1 81.31 172 ILE A N 1
ATOM 1347 C CA . ILE A 1 172 ? 10.391 -15.25 -4.516 1 81.31 172 ILE A CA 1
ATOM 1348 C C . ILE A 1 172 ? 9.867 -15.367 -5.945 1 81.31 172 ILE A C 1
ATOM 1350 O O . ILE A 1 172 ? 9.43 -14.375 -6.531 1 81.31 172 ILE A O 1
ATOM 1354 N N . ASP A 1 173 ? 9.867 -16.516 -6.434 1 81.38 173 ASP A N 1
ATOM 1355 C CA . ASP A 1 173 ? 9.367 -16.75 -7.789 1 81.38 173 ASP A CA 1
ATOM 1356 C C . ASP A 1 173 ? 7.883 -16.406 -7.887 1 81.38 173 ASP A C 1
ATOM 1358 O O . ASP A 1 173 ? 7.449 -15.766 -8.844 1 81.38 173 ASP A O 1
ATOM 1362 N N . THR A 1 174 ? 7.207 -16.859 -6.91 1 76.56 174 THR A N 1
ATOM 1363 C CA . THR A 1 174 ? 5.77 -16.625 -6.906 1 76.56 174 THR A CA 1
ATOM 1364 C C . THR A 1 174 ? 5.473 -15.125 -6.844 1 76.56 174 THR A C 1
ATOM 1366 O O . THR A 1 174 ? 4.602 -14.625 -7.562 1 76.56 174 THR A O 1
ATOM 1369 N N . ILE A 1 175 ? 6.211 -14.461 -6.066 1 81.06 175 ILE A N 1
ATOM 1370 C CA . ILE A 1 175 ? 6 -13.023 -5.902 1 81.06 175 ILE A CA 1
ATOM 1371 C C . ILE A 1 175 ? 6.434 -12.289 -7.168 1 81.06 175 ILE A C 1
ATOM 1373 O O . ILE A 1 175 ? 5.762 -11.359 -7.613 1 81.06 175 ILE A O 1
ATOM 1377 N N . ALA A 1 176 ? 7.539 -12.688 -7.68 1 87.44 176 ALA A N 1
ATOM 1378 C CA . ALA A 1 176 ? 8.047 -12.047 -8.891 1 87.44 176 ALA A CA 1
ATOM 1379 C C . ALA A 1 176 ? 7.086 -12.25 -10.062 1 87.44 176 ALA A C 1
ATOM 1381 O O . ALA A 1 176 ? 6.863 -11.336 -10.859 1 87.44 176 ALA A O 1
ATOM 1382 N N . LEU A 1 177 ? 6.531 -13.398 -10.164 1 84.38 177 LEU A N 1
ATOM 1383 C CA . LEU A 1 177 ? 5.582 -13.695 -11.234 1 84.38 177 LEU A CA 1
ATOM 1384 C C . LEU A 1 177 ? 4.32 -12.852 -11.086 1 84.38 177 LEU A C 1
ATOM 1386 O O . LEU A 1 177 ? 3.811 -12.312 -12.07 1 84.38 177 LEU A O 1
ATOM 1390 N N . SER A 1 178 ? 3.834 -12.75 -9.922 1 79 178 SER A N 1
ATOM 1391 C CA . SER A 1 178 ? 2.65 -11.938 -9.664 1 79 178 SER A CA 1
ATOM 1392 C C . SER A 1 178 ? 2.91 -10.461 -9.977 1 79 178 SER A C 1
ATOM 1394 O O . SER A 1 178 ? 2.07 -9.797 -10.586 1 79 178 SER A O 1
ATOM 1396 N N . TYR A 1 179 ? 4.066 -10.008 -9.57 1 85.94 179 TYR A N 1
ATOM 1397 C CA . TYR A 1 179 ? 4.426 -8.617 -9.844 1 85.94 179 TYR A CA 1
ATOM 1398 C C . TYR A 1 179 ? 4.594 -8.383 -11.344 1 85.94 179 TYR A C 1
ATOM 1400 O O . TYR A 1 179 ? 4.199 -7.332 -11.859 1 85.94 179 TYR A O 1
ATOM 1408 N N . ALA A 1 180 ? 5.215 -9.297 -11.945 1 87.62 180 ALA A N 1
ATOM 1409 C CA . ALA A 1 180 ? 5.402 -9.18 -13.391 1 87.62 180 ALA A CA 1
ATOM 1410 C C . ALA A 1 180 ? 4.059 -9.078 -14.117 1 87.62 180 ALA A C 1
ATOM 1412 O O . ALA A 1 180 ? 3.895 -8.258 -15.023 1 87.62 180 ALA A O 1
ATOM 1413 N N . GLU A 1 181 ? 3.158 -9.844 -13.719 1 79.81 181 GLU A N 1
ATOM 1414 C CA . GLU A 1 181 ? 1.848 -9.867 -14.359 1 79.81 181 GLU A CA 1
ATOM 1415 C C . GLU A 1 181 ? 1.076 -8.578 -14.086 1 79.81 181 GLU A C 1
ATOM 1417 O O . GLU A 1 181 ? 0.456 -8.016 -14.992 1 79.81 181 GLU A O 1
ATOM 1422 N N . GLU A 1 182 ? 1.203 -8.133 -12.938 1 76.19 182 GLU A N 1
ATOM 1423 C CA . GLU A 1 182 ? 0.382 -7 -12.516 1 76.19 182 GLU A CA 1
ATOM 1424 C C . GLU A 1 182 ? 1.026 -5.676 -12.914 1 76.19 182 GLU A C 1
ATOM 1426 O O . GLU A 1 182 ? 0.33 -4.723 -13.273 1 76.19 182 GLU A O 1
ATOM 1431 N N . CYS A 1 183 ? 2.309 -5.633 -12.812 1 85.19 183 CYS A N 1
ATOM 1432 C CA . CYS A 1 183 ? 2.951 -4.324 -12.883 1 85.19 183 CYS A CA 1
ATOM 1433 C C . CYS A 1 183 ? 3.709 -4.156 -14.195 1 85.19 183 CYS A C 1
ATOM 1435 O O . CYS A 1 183 ? 4.008 -3.033 -14.602 1 85.19 183 CYS A O 1
ATOM 1437 N N . TYR A 1 184 ? 4.047 -5.191 -14.828 1 87.62 184 TYR A N 1
ATOM 1438 C CA . TYR A 1 184 ? 4.82 -5.086 -16.062 1 87.62 184 TYR A CA 1
ATOM 1439 C C . TYR A 1 184 ? 3.93 -5.273 -17.281 1 87.62 184 TYR A C 1
ATOM 1441 O O . TYR A 1 184 ? 4.102 -4.586 -18.297 1 87.62 184 TYR A O 1
ATOM 1449 N N . ILE A 1 185 ? 3.146 -6.215 -17.266 1 77.38 185 ILE A N 1
ATOM 1450 C CA . ILE A 1 185 ? 2.404 -6.637 -18.453 1 77.38 185 ILE A CA 1
ATOM 1451 C C . ILE A 1 185 ? 1.122 -5.816 -18.578 1 77.38 185 ILE A C 1
ATOM 1453 O O . ILE A 1 185 ? 0.774 -5.359 -19.672 1 77.38 185 ILE A O 1
ATOM 1457 N N . GLU A 1 186 ? 0.4 -5.66 -17.5 1 62.66 186 GLU A N 1
ATOM 1458 C CA . GLU A 1 186 ? -0.913 -5.027 -17.594 1 62.66 186 GLU A CA 1
ATOM 1459 C C . GLU A 1 186 ? -0.787 -3.531 -17.859 1 62.66 186 GLU A C 1
ATOM 1461 O O . GLU A 1 186 ? -0.013 -2.84 -17.203 1 62.66 186 GLU A O 1
ATOM 1466 N N . ASN A 1 187 ? -0.985 -3.172 -19.188 1 56.44 187 ASN A N 1
ATOM 1467 C CA . ASN A 1 187 ? -0.807 -1.875 -19.828 1 56.44 187 ASN A CA 1
ATOM 1468 C C . ASN A 1 187 ? -1.659 -0.798 -19.156 1 56.44 187 ASN A C 1
ATOM 1470 O O . ASN A 1 187 ? -1.655 0.357 -19.594 1 56.44 187 ASN A O 1
ATOM 1474 N N . GLY A 1 188 ? -2.373 -1.043 -18.234 1 54.88 188 GLY A N 1
ATOM 1475 C CA . GLY A 1 188 ? -3.166 0.094 -17.781 1 54.88 188 GLY A CA 1
ATOM 1476 C C . GLY A 1 188 ? -2.42 1.009 -16.844 1 54.88 188 GLY A C 1
ATOM 1477 O O . GLY A 1 188 ? -1.188 1.064 -16.859 1 54.88 188 GLY A O 1
ATOM 1478 N N . THR A 1 189 ? -2.975 2.004 -16.422 1 60.06 189 THR A N 1
ATOM 1479 C CA . THR A 1 189 ? -2.424 2.891 -15.398 1 60.06 189 THR A CA 1
ATOM 1480 C C . THR A 1 189 ? -1.809 2.086 -14.258 1 60.06 189 THR A C 1
ATOM 1482 O O . THR A 1 189 ? -2.424 1.146 -13.758 1 60.06 189 THR A O 1
ATOM 1485 N N . ILE A 1 190 ? -0.52 2.287 -14.164 1 65.31 190 ILE A N 1
ATOM 1486 C CA . ILE A 1 190 ? 0.206 1.557 -13.133 1 65.31 190 ILE A CA 1
ATOM 1487 C C . ILE A 1 190 ? -0.491 1.737 -11.781 1 65.31 190 ILE A C 1
ATOM 1489 O O . ILE A 1 190 ? -0.711 2.867 -11.336 1 65.31 190 ILE A O 1
ATOM 1493 N N . ALA A 1 191 ? -0.899 0.702 -11.32 1 67.44 191 ALA A N 1
ATOM 1494 C CA . ALA A 1 191 ? -1.579 0.686 -10.031 1 67.44 191 ALA A CA 1
ATOM 1495 C C . ALA A 1 191 ? -0.664 1.196 -8.922 1 67.44 191 ALA A C 1
ATOM 1497 O O . ALA A 1 191 ? 0.56 1.073 -9.008 1 67.44 191 ALA A O 1
ATOM 1498 N N . ASN A 1 192 ? -1.124 1.903 -7.941 1 67 192 ASN A N 1
ATOM 1499 C CA . ASN A 1 192 ? -0.359 2.426 -6.812 1 67 192 ASN A CA 1
ATOM 1500 C C . ASN A 1 192 ? 0.404 1.316 -6.094 1 67 192 ASN A C 1
ATOM 1502 O O . ASN A 1 192 ? 1.482 1.554 -5.547 1 67 192 ASN A O 1
ATOM 1506 N N . ARG A 1 193 ? -0.073 0.171 -6.305 1 69.62 193 ARG A N 1
ATOM 1507 C CA . ARG A 1 193 ? 0.553 -0.954 -5.617 1 69.62 193 ARG A CA 1
ATOM 1508 C C . ARG A 1 193 ? 1.893 -1.308 -6.254 1 69.62 193 ARG A C 1
ATOM 1510 O O . ARG A 1 193 ? 2.73 -1.963 -5.633 1 69.62 193 ARG A O 1
ATOM 1517 N N . CYS A 1 194 ? 1.999 -0.86 -7.457 1 81.12 194 CYS A N 1
ATOM 1518 C CA . CYS A 1 194 ? 3.242 -1.147 -8.164 1 81.12 194 CYS A CA 1
ATOM 1519 C C . CYS A 1 194 ? 4.297 -0.089 -7.863 1 81.12 194 CYS A C 1
ATOM 1521 O O . CYS A 1 194 ? 5.441 -0.207 -8.305 1 81.12 194 CYS A O 1
ATOM 1523 N N . ARG A 1 195 ? 3.916 0.861 -7.066 1 83.25 195 ARG A N 1
ATOM 1524 C CA . ARG A 1 195 ? 4.84 1.957 -6.793 1 83.25 195 ARG A CA 1
ATOM 1525 C C . ARG A 1 195 ? 5.559 1.746 -5.461 1 83.25 195 ARG A C 1
ATOM 1527 O O . ARG A 1 195 ? 5.535 2.621 -4.594 1 83.25 195 ARG A O 1
ATOM 1534 N N . ILE A 1 196 ? 6.238 0.697 -5.312 1 87.38 196 ILE A N 1
ATOM 1535 C CA . ILE A 1 196 ? 6.926 0.368 -4.07 1 87.38 196 ILE A CA 1
ATOM 1536 C C . ILE A 1 196 ? 8.438 0.493 -4.27 1 87.38 196 ILE A C 1
ATOM 1538 O O . ILE A 1 196 ? 9.18 0.716 -3.311 1 87.38 196 ILE A O 1
ATOM 1542 N N . PHE A 1 197 ? 8.805 0.342 -5.492 1 92.75 197 PHE A N 1
ATOM 1543 C CA . PHE A 1 197 ? 10.211 0.497 -5.82 1 92.75 197 PHE A CA 1
ATOM 1544 C C . PHE A 1 197 ? 10.5 1.897 -6.352 1 92.75 197 PHE A C 1
ATOM 1546 O O . PHE A 1 197 ? 9.586 2.717 -6.473 1 92.75 197 PHE A O 1
ATOM 1553 N N . SER A 1 198 ? 11.805 2.16 -6.551 1 92.06 198 SER A N 1
ATOM 1554 C CA . SER A 1 198 ? 12.133 3.477 -7.09 1 92.06 198 SER A CA 1
ATOM 1555 C C . SER A 1 198 ? 11.391 3.74 -8.391 1 92.06 198 SER A C 1
ATOM 1557 O O . SER A 1 198 ? 10.93 4.859 -8.633 1 92.06 198 SER A O 1
ATOM 1559 N N . VAL A 1 199 ? 11.344 2.736 -9.18 1 92.44 199 VAL A N 1
ATOM 1560 C CA . VAL A 1 199 ? 10.508 2.756 -10.375 1 92.44 199 VAL A CA 1
ATOM 1561 C C . VAL A 1 199 ? 9.586 1.536 -10.375 1 92.44 199 VAL A C 1
ATOM 1563 O O . VAL A 1 199 ? 9.992 0.445 -9.969 1 92.44 199 VAL A O 1
ATOM 1566 N N . PRO A 1 200 ? 8.406 1.703 -10.805 1 89.88 200 PRO A N 1
ATOM 1567 C CA . PRO A 1 200 ? 7.477 0.57 -10.758 1 89.88 200 PRO A CA 1
ATOM 1568 C C . PRO A 1 200 ? 7.895 -0.576 -11.68 1 89.88 200 PRO A C 1
ATOM 1570 O O . PRO A 1 200 ? 7.719 -1.746 -11.328 1 89.88 200 PRO A O 1
ATOM 1573 N N . LYS A 1 201 ? 8.406 -0.244 -12.797 1 92.88 201 LYS A N 1
ATOM 1574 C CA . LYS A 1 201 ? 8.867 -1.267 -13.734 1 92.88 201 LYS A CA 1
ATOM 1575 C C . LYS A 1 201 ? 10.078 -0.785 -14.523 1 92.88 201 LYS A C 1
ATOM 1577 O O . LYS A 1 201 ? 10.258 0.418 -14.727 1 92.88 201 LYS A O 1
ATOM 1582 N N . ILE A 1 202 ? 10.898 -1.703 -14.852 1 94.5 202 ILE A N 1
ATOM 1583 C CA . ILE A 1 202 ? 12.023 -1.429 -15.742 1 94.5 202 ILE A CA 1
ATOM 1584 C C . ILE A 1 202 ? 11.555 -1.531 -17.188 1 94.5 202 ILE A C 1
ATOM 1586 O O . ILE A 1 202 ? 11.062 -2.578 -17.625 1 94.5 202 ILE A O 1
ATOM 1590 N N . ASP A 1 203 ? 11.75 -0.464 -17.844 1 91.12 203 ASP A N 1
ATOM 1591 C CA . ASP A 1 203 ? 11.344 -0.463 -19.25 1 91.12 203 ASP A CA 1
ATOM 1592 C C . ASP A 1 203 ? 12.398 -1.13 -20.125 1 91.12 203 ASP A C 1
ATOM 1594 O O . ASP A 1 203 ? 13.602 -0.981 -19.875 1 91.12 203 ASP A O 1
ATOM 1598 N N . PHE A 1 204 ? 11.906 -1.914 -21.016 1 93.75 204 PHE A N 1
ATOM 1599 C CA . PHE A 1 204 ? 12.805 -2.49 -22.016 1 93.75 204 PHE A CA 1
ATOM 1600 C C . PHE A 1 204 ? 12.219 -2.375 -23.406 1 93.75 204 PHE A C 1
ATOM 1602 O O . PHE A 1 204 ? 10.992 -2.363 -23.578 1 93.75 204 PHE A O 1
ATOM 1609 N N . GLU A 1 205 ? 13.164 -2.211 -24.344 1 94.38 205 GLU A N 1
ATOM 1610 C CA . GLU A 1 205 ? 12.773 -2.105 -25.75 1 94.38 205 GLU A CA 1
ATOM 1611 C C . GLU A 1 205 ? 12.695 -3.482 -26.391 1 94.38 205 GLU A C 1
ATOM 1613 O O . GLU A 1 205 ? 13.539 -4.344 -26.156 1 94.38 205 GLU A O 1
ATOM 1618 N N . THR A 1 206 ? 11.586 -3.703 -27.109 1 94.75 206 THR A N 1
ATOM 1619 C CA . THR A 1 206 ? 11.383 -4.957 -27.828 1 94.75 206 THR A CA 1
ATOM 1620 C C . THR A 1 206 ? 11.539 -4.75 -29.328 1 94.75 206 THR A C 1
ATOM 1622 O O . THR A 1 206 ? 10.844 -3.918 -29.922 1 94.75 206 THR A O 1
ATOM 1625 N N . THR A 1 207 ? 12.453 -5.465 -29.938 1 95.5 207 THR A N 1
ATOM 1626 C CA . THR A 1 207 ? 12.672 -5.375 -31.375 1 95.5 207 THR A CA 1
ATOM 1627 C C . THR A 1 207 ? 12.711 -6.762 -32 1 95.5 207 THR A C 1
ATOM 1629 O O . THR A 1 207 ? 13.094 -7.734 -31.344 1 95.5 207 THR A O 1
ATOM 1632 N N . MET A 1 208 ? 12.188 -6.848 -33.219 1 94.75 208 MET A N 1
ATOM 1633 C CA . MET A 1 208 ? 12.289 -8.086 -34 1 94.75 208 MET A CA 1
ATOM 1634 C C . MET A 1 208 ? 13.461 -8.031 -34.969 1 94.75 208 MET A C 1
ATOM 1636 O O . MET A 1 208 ? 13.766 -6.973 -35.531 1 94.75 208 MET A O 1
ATOM 1640 N N . GLY A 1 209 ? 14.203 -9.164 -35.062 1 92 209 GLY A N 1
ATOM 1641 C CA . GLY A 1 209 ? 15.359 -9.156 -35.969 1 92 209 GLY A CA 1
ATOM 1642 C C . GLY A 1 209 ? 15.75 -10.539 -36.438 1 92 209 GLY A C 1
ATOM 1643 O O . GLY A 1 209 ? 14.922 -11.445 -36.469 1 92 209 GLY A O 1
ATOM 1644 N N . ASP A 1 210 ? 17.062 -10.609 -36.812 1 91.25 210 ASP A N 1
ATOM 1645 C CA . ASP A 1 210 ? 17.594 -11.828 -37.406 1 91.25 210 ASP A CA 1
ATOM 1646 C C . ASP A 1 210 ? 17.984 -12.836 -36.344 1 91.25 210 ASP A C 1
ATOM 1648 O O . ASP A 1 210 ? 18.188 -12.469 -35.188 1 91.25 210 ASP A O 1
ATOM 1652 N N . CYS A 1 211 ? 18.125 -14.078 -36.781 1 94.12 211 CYS A N 1
ATOM 1653 C CA . CYS A 1 211 ? 18.5 -15.172 -35.906 1 94.12 211 CYS A CA 1
ATOM 1654 C C . CYS A 1 211 ? 19.844 -14.898 -35.25 1 94.12 211 CYS A C 1
ATOM 1656 O O . CYS A 1 211 ? 20.812 -14.539 -35.906 1 94.12 211 CYS A O 1
ATOM 1658 N N . PRO A 1 212 ? 19.922 -14.961 -33.969 1 92.56 212 PRO A N 1
ATOM 1659 C CA . PRO A 1 212 ? 21.188 -14.734 -33.281 1 92.56 212 PRO A CA 1
ATOM 1660 C C . PRO A 1 212 ? 22.203 -15.852 -33.531 1 92.56 212 PRO A C 1
ATOM 1662 O O . PRO A 1 212 ? 23.359 -15.727 -33.156 1 92.56 212 PRO A O 1
ATOM 1665 N N . PHE A 1 213 ? 21.766 -16.906 -34.094 1 94.62 213 PHE A N 1
ATOM 1666 C CA . PHE A 1 213 ? 22.594 -18.047 -34.438 1 94.62 213 PHE A CA 1
ATOM 1667 C C . PHE A 1 213 ? 22.781 -18.141 -35.938 1 94.62 213 PHE A C 1
ATOM 1669 O O . PHE A 1 213 ? 22.609 -17.141 -36.656 1 94.62 213 PHE A O 1
ATOM 1676 N N . ALA A 1 214 ? 23.312 -19.344 -36.281 1 90.31 214 ALA A N 1
ATOM 1677 C CA . ALA A 1 214 ? 23.344 -19.562 -37.719 1 90.31 214 ALA A CA 1
ATOM 1678 C C . ALA A 1 214 ? 21.922 -19.578 -38.281 1 90.31 214 ALA A C 1
ATOM 1680 O O . ALA A 1 214 ? 20.984 -20.047 -37.625 1 90.31 214 ALA A O 1
ATOM 1681 N N . LYS A 1 215 ? 21.734 -19.062 -39.438 1 85.69 215 LYS A N 1
ATOM 1682 C CA . LYS A 1 215 ? 20.438 -18.844 -40.062 1 85.69 215 LYS A CA 1
ATOM 1683 C C . LYS A 1 215 ? 19.609 -20.141 -40.094 1 85.69 215 LYS A C 1
ATOM 1685 O O . LYS A 1 215 ? 18.391 -20.109 -39.906 1 85.69 215 LYS A O 1
ATOM 1690 N N . SER A 1 216 ? 20.141 -21.266 -40.219 1 88.38 216 SER A N 1
ATOM 1691 C CA . SER A 1 216 ? 19.422 -22.516 -40.375 1 88.38 216 SER A CA 1
ATOM 1692 C C . SER A 1 216 ? 18.891 -23.016 -39.031 1 88.38 216 SER A C 1
ATOM 1694 O O . SER A 1 216 ? 18.031 -23.891 -38.969 1 88.38 216 SER A O 1
ATOM 1696 N N . ILE A 1 217 ? 19.266 -22.375 -38 1 94.12 217 ILE A N 1
ATOM 1697 C CA . ILE A 1 217 ? 18.922 -22.875 -36.688 1 94.12 217 ILE A CA 1
ATOM 1698 C C . ILE A 1 217 ? 17.562 -22.344 -36.25 1 94.12 217 ILE A C 1
ATOM 1700 O O . ILE A 1 217 ? 16.812 -23.031 -35.562 1 94.12 217 ILE A O 1
ATOM 1704 N N . CYS A 1 218 ? 17.203 -21.156 -36.75 1 95.31 218 CYS A N 1
ATOM 1705 C CA . CYS A 1 218 ? 15.992 -20.5 -36.25 1 95.31 218 CYS A CA 1
ATOM 1706 C C . CYS A 1 218 ? 14.82 -20.75 -37.219 1 95.31 218 CYS A C 1
ATOM 1708 O O . CYS A 1 218 ? 14.984 -20.766 -38.438 1 95.31 218 CYS A O 1
ATOM 1710 N N . GLU A 1 219 ? 13.68 -21.031 -36.594 1 94 219 GLU A N 1
ATOM 1711 C CA . GLU A 1 219 ? 12.438 -21.172 -37.312 1 94 219 GLU A CA 1
ATOM 1712 C C . GLU A 1 219 ? 11.641 -19.875 -37.344 1 94 219 GLU A C 1
ATOM 1714 O O . GLU A 1 219 ? 10.945 -19.562 -38.312 1 94 219 GLU A O 1
ATOM 1719 N N . SER A 1 220 ? 11.703 -19.188 -36.281 1 92.5 220 SER A N 1
ATOM 1720 C CA . SER A 1 220 ? 10.984 -17.938 -36.125 1 92.5 220 SER A CA 1
ATOM 1721 C C . SER A 1 220 ? 11.93 -16.734 -36.219 1 92.5 220 SER A C 1
ATOM 1723 O O . SER A 1 220 ? 13.148 -16.906 -36.156 1 92.5 220 SER A O 1
ATOM 1725 N N . PRO A 1 221 ? 11.289 -15.516 -36.406 1 93.25 221 PRO A N 1
ATOM 1726 C CA . PRO A 1 221 ? 12.117 -14.336 -36.156 1 93.25 221 PRO A CA 1
ATOM 1727 C C . PRO A 1 221 ? 12.594 -14.234 -34.719 1 93.25 221 PRO A C 1
ATOM 1729 O O . PRO A 1 221 ? 12.062 -14.922 -33.844 1 93.25 221 PRO A O 1
ATOM 1732 N N . THR A 1 222 ? 13.594 -13.422 -34.562 1 96.06 222 THR A N 1
ATOM 1733 C CA . THR A 1 222 ? 14.148 -13.227 -33.25 1 96.06 222 THR A CA 1
ATOM 1734 C C . THR A 1 222 ? 13.508 -12.023 -32.562 1 96.06 222 THR A C 1
ATOM 1736 O O . THR A 1 222 ? 13.273 -11 -33.188 1 96.06 222 THR A O 1
ATOM 1739 N N . ILE A 1 223 ? 13.164 -12.203 -31.375 1 96.69 223 ILE A N 1
ATOM 1740 C CA . ILE A 1 223 ? 12.727 -11.086 -30.547 1 96.69 223 ILE A CA 1
ATOM 1741 C C . ILE A 1 223 ? 13.836 -10.703 -29.562 1 96.69 223 ILE A C 1
ATOM 1743 O O . ILE A 1 223 ? 14.383 -11.562 -28.875 1 96.69 223 ILE A O 1
ATOM 1747 N N . THR A 1 224 ? 14.195 -9.453 -29.562 1 97 224 THR A N 1
ATOM 1748 C CA . THR A 1 224 ? 15.258 -8.969 -28.688 1 97 224 THR A CA 1
ATOM 1749 C C . THR A 1 224 ? 14.688 -8.008 -27.641 1 97 224 THR A C 1
ATOM 1751 O O . THR A 1 224 ? 13.969 -7.066 -27.984 1 97 224 THR A O 1
ATOM 1754 N N . PHE A 1 225 ? 14.984 -8.297 -26.438 1 96.38 225 PHE A N 1
ATOM 1755 C CA . PHE A 1 225 ? 14.656 -7.418 -25.328 1 96.38 225 PHE A CA 1
ATOM 1756 C C . PHE A 1 225 ? 15.891 -6.68 -24.828 1 96.38 225 PHE A C 1
ATOM 1758 O O . PHE A 1 225 ? 16.859 -7.309 -24.391 1 96.38 225 PHE A O 1
ATOM 1765 N N . ASP A 1 226 ? 15.828 -5.359 -24.875 1 95.38 226 ASP A N 1
ATOM 1766 C CA . ASP A 1 226 ? 16.938 -4.52 -24.453 1 95.38 226 ASP A CA 1
ATOM 1767 C C . ASP A 1 226 ? 16.516 -3.547 -23.359 1 95.38 226 ASP A C 1
ATOM 1769 O O . ASP A 1 226 ? 15.672 -2.682 -23.594 1 95.38 226 ASP A O 1
ATOM 1773 N N . SER A 1 227 ? 17.172 -3.67 -22.234 1 94.19 227 SER A N 1
ATOM 1774 C CA . SER A 1 227 ? 16.797 -2.809 -21.125 1 94.19 227 SER A CA 1
ATOM 1775 C C . SER A 1 227 ? 17.391 -1.409 -21.281 1 94.19 227 SER A C 1
ATOM 1777 O O . SER A 1 227 ? 16.984 -0.479 -20.578 1 94.19 227 SER A O 1
ATOM 1779 N N . GLY A 1 228 ? 18.312 -1.201 -22.25 1 92.44 228 GLY A N 1
ATOM 1780 C CA . GLY A 1 228 ? 19.094 0.031 -22.25 1 92.44 228 GLY A CA 1
ATOM 1781 C C . GLY A 1 228 ? 20 0.167 -21.047 1 92.44 228 GLY A C 1
ATOM 1782 O O . GLY A 1 228 ? 20.078 -0.748 -20.219 1 92.44 228 GLY A O 1
ATOM 1783 N N . LEU A 1 229 ? 20.656 1.274 -20.969 1 90.94 229 LEU A N 1
ATOM 1784 C CA . LEU A 1 229 ? 21.531 1.498 -19.812 1 90.94 229 LEU A CA 1
ATOM 1785 C C . LEU A 1 229 ? 20.734 1.93 -18.594 1 90.94 229 LEU A C 1
ATOM 1787 O O . LEU A 1 229 ? 20.188 3.035 -18.562 1 90.94 229 LEU A O 1
ATOM 1791 N N . LEU A 1 230 ? 20.734 1.05 -17.625 1 92.81 230 LEU A N 1
ATOM 1792 C CA . LEU A 1 230 ? 20.016 1.316 -16.375 1 92.81 230 LEU A CA 1
ATOM 1793 C C . LEU A 1 230 ? 20.953 1.914 -15.336 1 92.81 230 LEU A C 1
ATOM 1795 O O . LEU A 1 230 ? 22.109 1.523 -15.234 1 92.81 230 LEU A O 1
ATOM 1799 N N . ASP A 1 231 ? 20.406 2.844 -14.664 1 91 231 ASP A N 1
ATOM 1800 C CA . ASP A 1 231 ? 21.125 3.434 -13.539 1 91 231 ASP A CA 1
ATOM 1801 C C . ASP A 1 231 ? 20.703 2.791 -12.227 1 91 231 ASP A C 1
ATOM 1803 O O . ASP A 1 231 ? 19.531 2.861 -11.836 1 91 231 ASP A O 1
ATOM 1807 N N . MET A 1 232 ? 21.688 2.285 -11.492 1 92.25 232 MET A N 1
ATOM 1808 C CA . MET A 1 232 ? 21.375 1.562 -10.266 1 92.25 232 MET A CA 1
ATOM 1809 C C . MET A 1 232 ? 20.766 2.498 -9.227 1 92.25 232 MET A C 1
ATOM 1811 O O . MET A 1 232 ? 20.031 2.059 -8.336 1 92.25 232 MET A O 1
ATOM 1815 N N . GLY A 1 233 ? 21.062 3.744 -9.328 1 90.69 233 GLY A N 1
ATOM 1816 C CA . GLY A 1 233 ? 20.484 4.723 -8.414 1 90.69 233 GLY A CA 1
ATOM 1817 C C . GLY A 1 233 ? 19.031 5.039 -8.719 1 90.69 233 GLY A C 1
ATOM 1818 O O . GLY A 1 233 ? 18.172 4.961 -7.832 1 90.69 233 GLY A O 1
ATOM 1819 N N . HIS A 1 234 ? 18.766 5.277 -9.914 1 91.44 234 HIS A N 1
ATOM 1820 C CA . HIS A 1 234 ? 17.422 5.676 -10.336 1 91.44 234 HIS A CA 1
ATOM 1821 C C . HIS A 1 234 ? 16.516 4.461 -10.5 1 91.44 234 HIS A C 1
ATOM 1823 O O . HIS A 1 234 ? 15.383 4.453 -10.008 1 91.44 234 HIS A O 1
ATOM 1829 N N . ASP A 1 235 ? 16.984 3.473 -11.078 1 94.25 235 ASP A N 1
ATOM 1830 C CA . ASP A 1 235 ? 16.109 2.381 -11.508 1 94.25 235 ASP A CA 1
ATOM 1831 C C . ASP A 1 235 ? 15.945 1.345 -10.398 1 94.25 235 ASP A C 1
ATOM 1833 O O . ASP A 1 235 ? 14.906 0.687 -10.312 1 94.25 235 ASP A O 1
ATOM 1837 N N . PHE A 1 236 ? 16.953 1.201 -9.539 1 95.19 236 PHE A N 1
ATOM 1838 C CA . PHE A 1 236 ? 16.859 0.171 -8.516 1 95.19 236 PHE A CA 1
ATOM 1839 C C . PHE A 1 236 ? 16.875 0.792 -7.125 1 95.19 236 PHE A C 1
ATOM 1841 O O . PHE A 1 236 ? 16.75 0.085 -6.121 1 95.19 236 PHE A O 1
ATOM 1848 N N . GLY A 1 237 ? 17.062 2.064 -7.023 1 95.12 237 GLY A N 1
ATOM 1849 C CA . GLY A 1 237 ? 16.844 2.789 -5.781 1 95.12 237 GLY A CA 1
ATOM 1850 C C . GLY A 1 237 ? 18.062 2.836 -4.883 1 95.12 237 GLY A C 1
ATOM 1851 O O . GLY A 1 237 ? 17.938 3.035 -3.672 1 95.12 237 GLY A O 1
ATOM 1852 N N . PHE A 1 238 ? 19.266 2.602 -5.387 1 95.62 238 PHE A N 1
ATOM 1853 C CA . PHE A 1 238 ? 20.453 2.758 -4.562 1 95.62 238 PHE A CA 1
ATOM 1854 C C . PHE A 1 238 ? 20.859 4.227 -4.465 1 95.62 238 PHE A C 1
ATOM 1856 O O . PHE A 1 238 ? 21.141 4.863 -5.477 1 95.62 238 PHE A O 1
ATOM 1863 N N . ASN A 1 239 ? 20.828 4.703 -3.26 1 95.5 239 ASN A N 1
ATOM 1864 C CA . ASN A 1 239 ? 21.141 6.105 -3.016 1 95.5 239 ASN A CA 1
ATOM 1865 C C . ASN A 1 239 ? 22.641 6.371 -3.102 1 95.5 239 ASN A C 1
ATOM 1867 O O . ASN A 1 239 ? 23.297 6.559 -2.078 1 95.5 239 ASN A O 1
ATOM 1871 N N . LEU A 1 240 ? 23.078 6.52 -4.336 1 92.44 240 LEU A N 1
ATOM 1872 C CA . LEU A 1 240 ? 24.516 6.645 -4.609 1 92.44 240 LEU A CA 1
ATOM 1873 C C . LEU A 1 240 ? 24.859 8.07 -5.012 1 92.44 240 LEU A C 1
ATOM 1875 O O . LEU A 1 240 ? 24.078 8.742 -5.699 1 92.44 240 LEU A O 1
ATOM 1879 N N . ILE A 1 241 ? 26.094 8.43 -4.562 1 89.31 241 ILE A N 1
ATOM 1880 C CA . ILE A 1 241 ? 26.641 9.688 -5.055 1 89.31 241 ILE A CA 1
ATOM 1881 C C . ILE A 1 241 ? 27.047 9.531 -6.516 1 89.31 241 ILE A C 1
ATOM 1883 O O . ILE A 1 241 ? 27.188 8.414 -7.016 1 89.31 241 ILE A O 1
ATOM 1887 N N . GLU A 1 242 ? 27.266 10.547 -7.18 1 84.12 242 GLU A N 1
ATOM 1888 C CA . GLU A 1 242 ? 27.531 10.539 -8.617 1 84.12 242 GLU A CA 1
ATOM 1889 C C . GLU A 1 242 ? 28.766 9.711 -8.945 1 84.12 242 GLU A C 1
ATOM 1891 O O . GLU A 1 242 ? 28.766 8.977 -9.938 1 84.12 242 GLU A O 1
ATOM 1896 N N . ARG A 1 243 ? 29.781 9.727 -8.148 1 82.38 243 ARG A N 1
ATOM 1897 C CA . ARG A 1 243 ? 31.031 9.039 -8.43 1 82.38 243 ARG A CA 1
ATOM 1898 C C . ARG A 1 243 ? 30.891 7.531 -8.242 1 82.38 243 ARG A C 1
ATOM 1900 O O . ARG A 1 243 ? 31.672 6.754 -8.766 1 82.38 243 ARG A O 1
ATOM 1907 N N . GLU A 1 244 ? 29.875 7.137 -7.562 1 87.06 244 GLU A N 1
ATOM 1908 C CA . GLU A 1 244 ? 29.703 5.727 -7.23 1 87.06 244 GLU A CA 1
ATOM 1909 C C . GLU A 1 244 ? 28.594 5.098 -8.055 1 87.06 244 GLU A C 1
ATOM 1911 O O . GLU A 1 244 ? 28.234 3.936 -7.848 1 87.06 244 GLU A O 1
ATOM 1916 N N . ARG A 1 245 ? 28.094 5.77 -9.023 1 84.5 245 ARG A N 1
ATOM 1917 C CA . ARG A 1 245 ? 26.984 5.258 -9.812 1 84.5 245 ARG A CA 1
ATOM 1918 C C . ARG A 1 245 ? 27.438 4.145 -10.75 1 84.5 245 ARG A C 1
ATOM 1920 O O . ARG A 1 245 ? 28.547 4.184 -11.273 1 84.5 245 ARG A O 1
ATOM 1927 N N . VAL A 1 246 ? 26.594 3.154 -10.828 1 85.56 246 VAL A N 1
ATOM 1928 C CA . VAL A 1 246 ? 26.844 1.989 -11.664 1 85.56 246 VAL A CA 1
ATOM 1929 C C . VAL A 1 246 ? 25.734 1.831 -12.695 1 85.56 246 VAL A C 1
ATOM 1931 O O . VAL A 1 246 ? 24.562 2.051 -12.383 1 85.56 246 VAL A O 1
ATOM 1934 N N . GLN A 1 247 ? 26.172 1.555 -13.938 1 86.81 247 GLN A N 1
ATOM 1935 C CA . GLN A 1 247 ? 25.188 1.305 -14.984 1 86.81 247 GLN A CA 1
ATOM 1936 C C . GLN A 1 247 ? 25.172 -0.166 -15.391 1 86.81 247 GLN A C 1
ATOM 1938 O O . GLN A 1 247 ? 26.219 -0.827 -15.367 1 86.81 247 GLN A O 1
ATOM 1943 N N . TYR A 1 248 ? 24 -0.679 -15.648 1 86.94 248 TYR A N 1
ATOM 1944 C CA . TYR A 1 248 ? 23.766 -2.086 -15.961 1 86.94 248 TYR A CA 1
ATOM 1945 C C . TYR A 1 248 ? 22.828 -2.232 -17.156 1 86.94 248 TYR A C 1
ATOM 1947 O O . TYR A 1 248 ? 21.875 -1.473 -17.297 1 86.94 248 TYR A O 1
ATOM 1955 N N . ARG A 1 249 ? 23.281 -3.049 -18.094 1 88.94 249 ARG A N 1
ATOM 1956 C CA . ARG A 1 249 ? 22.453 -3.32 -19.266 1 88.94 249 ARG A CA 1
ATOM 1957 C C . ARG A 1 249 ? 22.328 -4.82 -19.516 1 88.94 249 ARG A C 1
ATOM 1959 O O . ARG A 1 249 ? 23.312 -5.555 -19.391 1 88.94 249 ARG A O 1
ATOM 1966 N N . ARG A 1 250 ? 21.141 -5.27 -19.812 1 89.94 250 ARG A N 1
ATOM 1967 C CA . ARG A 1 250 ? 20.875 -6.656 -20.188 1 89.94 250 ARG A CA 1
ATOM 1968 C C . ARG A 1 250 ? 20.125 -6.73 -21.516 1 89.94 250 ARG A C 1
ATOM 1970 O O . ARG A 1 250 ? 19.156 -6.012 -21.719 1 89.94 250 ARG A O 1
ATOM 1977 N N . LYS A 1 251 ? 20.688 -7.508 -22.344 1 91.94 251 LYS A N 1
ATOM 1978 C CA . LYS A 1 251 ? 20.078 -7.75 -23.656 1 91.94 251 LYS A CA 1
ATOM 1979 C C . LYS A 1 251 ? 19.844 -9.242 -23.875 1 91.94 251 LYS A C 1
ATOM 1981 O O . LYS A 1 251 ? 20.766 -10.047 -23.75 1 91.94 251 LYS A O 1
ATOM 1986 N N . THR A 1 252 ? 18.578 -9.617 -24.172 1 94.5 252 THR A N 1
ATOM 1987 C CA . THR A 1 252 ? 18.219 -11.008 -24.406 1 94.5 252 THR A CA 1
ATOM 1988 C C . THR A 1 252 ? 17.547 -11.164 -25.766 1 94.5 252 THR A C 1
ATOM 1990 O O . THR A 1 252 ? 16.547 -10.492 -26.062 1 94.5 252 THR A O 1
ATOM 1993 N N . ALA A 1 253 ? 18.094 -11.961 -26.594 1 95.75 253 ALA A N 1
ATOM 1994 C CA . ALA A 1 253 ? 17.516 -12.297 -27.891 1 95.75 253 ALA A CA 1
ATOM 1995 C C . ALA A 1 253 ? 17.078 -13.758 -27.938 1 95.75 253 ALA A C 1
ATOM 1997 O O . ALA A 1 253 ? 17.875 -14.656 -27.656 1 95.75 253 ALA A O 1
ATOM 1998 N N . CYS A 1 254 ? 15.844 -14 -28.266 1 96.56 254 CYS A N 1
ATOM 1999 C CA . CYS A 1 254 ? 15.305 -15.352 -28.281 1 96.56 254 CYS A CA 1
ATOM 2000 C C . CYS A 1 254 ? 14.641 -15.672 -29.609 1 96.56 254 CYS A C 1
ATOM 2002 O O . CYS A 1 254 ? 14.094 -14.789 -30.266 1 96.56 254 CYS A O 1
ATOM 2004 N N . ALA A 1 255 ? 14.695 -16.906 -30.031 1 96.56 255 ALA A N 1
ATOM 2005 C CA . ALA A 1 255 ? 14.039 -17.391 -31.234 1 96.56 255 ALA A CA 1
ATOM 2006 C C . ALA A 1 255 ? 13.602 -18.844 -31.078 1 96.56 255 ALA A C 1
ATOM 2008 O O . ALA A 1 255 ? 14.195 -19.594 -30.297 1 96.56 255 ALA A O 1
ATOM 2009 N N . ILE A 1 256 ? 12.508 -19.188 -31.75 1 97 256 ILE A N 1
ATOM 2010 C CA . ILE A 1 256 ? 12.094 -20.594 -31.828 1 97 256 ILE A CA 1
ATOM 2011 C C . ILE A 1 256 ? 13 -21.344 -32.812 1 97 256 ILE A C 1
ATOM 2013 O O . ILE A 1 256 ? 13.297 -20.844 -33.906 1 97 256 ILE A O 1
ATOM 2017 N N . LEU A 1 257 ? 13.438 -22.516 -32.406 1 97.38 257 LEU A N 1
ATOM 2018 C CA . LEU A 1 257 ? 14.422 -23.234 -33.188 1 97.38 257 LEU A CA 1
ATOM 2019 C C . LEU A 1 257 ? 13.75 -24.25 -34.125 1 97.38 257 LEU A C 1
ATOM 2021 O O . LEU A 1 257 ? 12.688 -24.781 -33.781 1 97.38 257 LEU A O 1
ATOM 2025 N N . SER A 1 258 ? 14.438 -24.469 -35.219 1 95.62 258 SER A N 1
ATOM 2026 C CA . SER A 1 258 ? 13.945 -25.438 -36.156 1 95.62 258 SER A CA 1
ATOM 2027 C C . SER A 1 258 ? 14.242 -26.859 -35.719 1 95.62 258 SER A C 1
ATOM 2029 O O . SER A 1 258 ? 15.312 -27.141 -35.156 1 95.62 258 SER A O 1
ATOM 2031 N N . LEU A 1 259 ? 13.32 -27.75 -35.969 1 94.94 259 LEU A N 1
ATOM 2032 C CA . LEU A 1 259 ? 13.484 -29.156 -35.594 1 94.94 259 LEU A CA 1
ATOM 2033 C C . LEU A 1 259 ? 14.07 -29.953 -36.75 1 94.94 259 LEU A C 1
ATOM 2035 O O . LEU A 1 259 ? 14.477 -31.109 -36.594 1 94.94 259 LEU A O 1
ATOM 2039 N N . GLU A 1 260 ? 14.156 -29.297 -37.812 1 91.69 260 GLU A N 1
ATOM 2040 C CA . GLU A 1 260 ? 14.594 -30 -39.031 1 91.69 260 GLU A CA 1
ATOM 2041 C C . GLU A 1 260 ? 16 -30.562 -38.844 1 91.69 260 GLU A C 1
ATOM 2043 O O . GLU A 1 260 ? 16.953 -29.812 -38.625 1 91.69 260 GLU A O 1
ATOM 2048 N N . GLY A 1 261 ? 16.141 -31.891 -38.938 1 89.62 261 GLY A N 1
ATOM 2049 C CA . GLY A 1 261 ? 17.422 -32.562 -38.875 1 89.62 261 GLY A CA 1
ATOM 2050 C C . GLY A 1 261 ? 17.984 -32.656 -37.469 1 89.62 261 GLY A C 1
ATOM 2051 O O . GLY A 1 261 ? 19.125 -33.094 -37.281 1 89.62 261 GLY A O 1
ATOM 2052 N N . ARG A 1 262 ? 17.25 -32.312 -36.531 1 93 262 ARG A N 1
ATOM 2053 C CA . ARG A 1 262 ? 17.812 -32.219 -35.188 1 93 262 ARG A CA 1
ATOM 2054 C C . ARG A 1 262 ? 16.984 -33.031 -34.188 1 93 262 ARG A C 1
ATOM 2056 O O . ARG A 1 262 ? 17.203 -32.938 -33 1 93 262 ARG A O 1
ATOM 2063 N N . VAL A 1 263 ? 16.031 -33.656 -34.688 1 94.56 263 VAL A N 1
ATOM 2064 C CA . VAL A 1 263 ? 15.203 -34.5 -33.844 1 94.56 263 VAL A CA 1
ATOM 2065 C C . VAL A 1 263 ? 15.164 -35.906 -34.406 1 94.56 263 VAL A C 1
ATOM 2067 O O . VAL A 1 263 ? 15.086 -36.094 -35.625 1 94.56 263 VAL A O 1
ATOM 2070 N N . ARG A 1 264 ? 15.289 -36.875 -33.5 1 92.94 264 ARG A N 1
ATOM 2071 C CA . ARG A 1 264 ? 15.234 -38.281 -33.906 1 92.94 264 ARG A CA 1
ATOM 2072 C C . ARG A 1 264 ? 14.422 -39.125 -32.906 1 92.94 264 ARG A C 1
ATOM 2074 O O . ARG A 1 264 ? 14.375 -38.781 -31.719 1 92.94 264 ARG A O 1
ATOM 2081 N N . ILE A 1 265 ? 13.742 -40.062 -33.469 1 93.5 265 ILE A N 1
ATOM 2082 C CA . ILE A 1 265 ? 13.055 -41.062 -32.625 1 93.5 265 ILE A CA 1
ATOM 2083 C C . ILE A 1 265 ? 13.961 -42.25 -32.375 1 93.5 265 ILE A C 1
ATOM 2085 O O . ILE A 1 265 ? 14.5 -42.844 -33.312 1 93.5 265 ILE A O 1
ATOM 2089 N N . GLN A 1 266 ? 14.211 -42.469 -31.141 1 91.38 266 GLN A N 1
ATOM 2090 C CA . GLN A 1 266 ? 15.055 -43.625 -30.766 1 91.38 266 GLN A CA 1
ATOM 2091 C C . GLN A 1 266 ? 14.344 -44.531 -29.766 1 91.38 266 GLN A C 1
ATOM 2093 O O . GLN A 1 266 ? 13.688 -44.062 -28.844 1 91.38 266 GLN A O 1
ATOM 2098 N N . PRO A 1 267 ? 14.477 -45.781 -30.031 1 91.75 267 PRO A N 1
ATOM 2099 C CA . PRO A 1 267 ? 13.906 -46.688 -29.047 1 91.75 267 PRO A CA 1
ATOM 2100 C C . PRO A 1 267 ? 14.609 -46.625 -27.688 1 91.75 267 PRO A C 1
ATOM 2102 O O . PRO A 1 267 ? 15.82 -46.406 -27.641 1 91.75 267 PRO A O 1
ATOM 2105 N N . ALA A 1 268 ? 13.898 -46.812 -26.672 1 89.56 268 ALA A N 1
ATOM 2106 C CA . ALA A 1 268 ? 14.414 -46.75 -25.312 1 89.56 268 ALA A CA 1
ATOM 2107 C C . ALA A 1 268 ? 15.609 -47.688 -25.125 1 89.56 268 ALA A C 1
ATOM 2109 O O . ALA A 1 268 ? 16.516 -47.375 -24.312 1 89.56 268 ALA A O 1
ATOM 2110 N N . THR A 1 269 ? 15.688 -48.75 -25.844 1 87.81 269 THR A N 1
ATOM 2111 C CA . THR A 1 269 ? 16.75 -49.75 -25.703 1 87.81 269 THR A CA 1
ATOM 2112 C C . THR A 1 269 ? 18.094 -49.156 -26.109 1 87.81 269 THR A C 1
ATOM 2114 O O . THR A 1 269 ? 19.141 -49.656 -25.672 1 87.81 269 THR A O 1
ATOM 2117 N N . GLU A 1 270 ? 18.047 -48.094 -26.875 1 85.38 270 GLU A N 1
ATOM 2118 C CA . GLU A 1 270 ? 19.281 -47.5 -27.391 1 85.38 270 GLU A CA 1
ATOM 2119 C C . GLU A 1 270 ? 19.75 -46.375 -26.5 1 85.38 270 GLU A C 1
ATOM 2121 O O . GLU A 1 270 ? 20.844 -45.844 -26.703 1 85.38 270 GLU A O 1
ATOM 2126 N N . ILE A 1 271 ? 18.906 -46 -25.656 1 84.75 271 ILE A N 1
ATOM 2127 C CA . ILE A 1 271 ? 19.281 -44.906 -24.75 1 84.75 271 ILE A CA 1
ATOM 2128 C C . ILE A 1 271 ? 20.016 -45.469 -23.547 1 84.75 271 ILE A C 1
ATOM 2130 O O . ILE A 1 271 ? 19.531 -46.375 -22.891 1 84.75 271 ILE A O 1
ATOM 2134 N N . PRO A 1 272 ? 21.156 -44.906 -23.297 1 78.5 272 PRO A N 1
ATOM 2135 C CA . PRO A 1 272 ? 21.906 -45.406 -22.141 1 78.5 272 PRO A CA 1
ATOM 2136 C C . PRO A 1 272 ? 21.109 -45.281 -20.844 1 78.5 272 PRO A C 1
ATOM 2138 O O . PRO A 1 272 ? 20.391 -44.281 -20.656 1 78.5 272 PRO A O 1
ATOM 2141 N N . SER A 1 273 ? 21.344 -46.188 -19.906 1 71.88 273 SER A N 1
ATOM 2142 C CA . SER A 1 273 ? 20.578 -46.281 -18.656 1 71.88 273 SER A CA 1
ATOM 2143 C C . SER A 1 273 ? 20.812 -45.062 -17.781 1 71.88 273 SER A C 1
ATOM 2145 O O . SER A 1 273 ? 19.922 -44.625 -17.062 1 71.88 273 SER A O 1
ATOM 2147 N N . TYR A 1 274 ? 21.984 -44.5 -17.906 1 68.38 274 TYR A N 1
ATOM 2148 C CA . TYR A 1 274 ? 22.328 -43.375 -17.031 1 68.38 274 TYR A CA 1
ATOM 2149 C C . TYR A 1 274 ? 21.625 -42.094 -17.516 1 68.38 274 TYR A C 1
ATOM 2151 O O . TYR A 1 274 ? 21.562 -41.125 -16.766 1 68.38 274 TYR A O 1
ATOM 2159 N N . PHE A 1 275 ? 21.047 -42.219 -18.719 1 70.88 275 PHE A N 1
ATOM 2160 C CA . PHE A 1 275 ? 20.406 -41.031 -19.266 1 70.88 275 PHE A CA 1
ATOM 2161 C C . PHE A 1 275 ? 18.891 -41.125 -19.125 1 70.88 275 PHE A C 1
ATOM 2163 O O . PHE A 1 275 ? 18.188 -40.156 -19.391 1 70.88 275 PHE A O 1
ATOM 2170 N N . ARG A 1 276 ? 18.516 -42.25 -18.703 1 69.44 276 ARG A N 1
ATOM 2171 C CA . ARG A 1 276 ? 17.078 -42.438 -18.531 1 69.44 276 ARG A CA 1
ATOM 2172 C C . ARG A 1 276 ? 16.656 -42.188 -17.094 1 69.44 276 ARG A C 1
ATOM 2174 O O . ARG A 1 276 ? 17.328 -42.625 -16.156 1 69.44 276 ARG A O 1
ATOM 2181 N N . PRO A 1 277 ? 15.555 -41.438 -16.953 1 63.91 277 PRO A N 1
ATOM 2182 C CA . PRO A 1 277 ? 15.086 -41.156 -15.586 1 63.91 277 PRO A CA 1
ATOM 2183 C C . PRO A 1 277 ? 14.477 -42.375 -14.914 1 63.91 277 PRO A C 1
ATOM 2185 O O . PRO A 1 277 ? 14.375 -42.438 -13.688 1 63.91 277 PRO A O 1
ATOM 2188 N N . ARG A 1 278 ? 14.062 -43.406 -15.734 1 71.25 278 ARG A N 1
ATOM 2189 C CA . ARG A 1 278 ? 13.375 -44.594 -15.227 1 71.25 278 ARG A CA 1
ATOM 2190 C C . ARG A 1 278 ? 13.555 -45.781 -16.172 1 71.25 278 ARG A C 1
ATOM 2192 O O . ARG A 1 278 ? 14.102 -45.625 -17.266 1 71.25 278 ARG A O 1
ATOM 2199 N N . GLN A 1 279 ? 13.117 -46.906 -15.562 1 72.94 279 GLN A N 1
ATOM 2200 C CA . GLN A 1 279 ? 13.039 -48.062 -16.469 1 72.94 279 GLN A CA 1
ATOM 2201 C C . GLN A 1 279 ? 11.984 -47.844 -17.547 1 72.94 279 GLN A C 1
ATOM 2203 O O . GLN A 1 279 ? 10.914 -47.281 -17.266 1 72.94 279 GLN A O 1
ATOM 2208 N N . TYR A 1 280 ? 12.375 -48.125 -18.766 1 77.06 280 TYR A N 1
ATOM 2209 C CA . TYR A 1 280 ? 11.492 -47.812 -19.891 1 77.06 280 TYR A CA 1
ATOM 2210 C C . TYR A 1 280 ? 10.438 -48.906 -20.047 1 77.06 280 TYR A C 1
ATOM 2212 O O . TYR A 1 280 ? 10.656 -50.062 -19.656 1 77.06 280 TYR A O 1
ATOM 2220 N N . TYR A 1 281 ? 9.375 -48.625 -20.547 1 77.06 281 TYR A N 1
ATOM 2221 C CA . TYR A 1 281 ? 8.305 -49.562 -20.891 1 77.06 281 TYR A CA 1
ATOM 2222 C C . TYR A 1 281 ? 8.609 -50.281 -22.203 1 77.06 281 TYR A C 1
ATOM 2224 O O . TYR A 1 281 ? 9.336 -49.75 -23.047 1 77.06 281 TYR A O 1
ATOM 2232 N N . PRO A 1 282 ? 8.055 -51.469 -22.234 1 77.44 282 PRO A N 1
ATOM 2233 C CA . PRO A 1 282 ? 8.234 -52.125 -23.516 1 77.44 282 PRO A CA 1
ATOM 2234 C C . PRO A 1 282 ? 7.711 -51.312 -24.688 1 77.44 282 PRO A C 1
ATOM 2236 O O . PRO A 1 282 ? 6.57 -50.844 -24.672 1 77.44 282 PRO A O 1
ATOM 2239 N N . GLY A 1 283 ? 8.508 -51.062 -25.703 1 81.44 283 GLY A N 1
ATOM 2240 C CA . GLY A 1 283 ? 8.109 -50.344 -26.906 1 81.44 283 GLY A CA 1
ATOM 2241 C C . GLY A 1 283 ? 8.18 -48.844 -26.75 1 81.44 283 GLY A C 1
ATOM 2242 O O . GLY A 1 283 ? 7.703 -48.094 -27.625 1 81.44 283 GLY A O 1
ATOM 2243 N N . GLU A 1 284 ? 8.797 -48.469 -25.641 1 86.56 284 GLU A N 1
ATOM 2244 C CA . GLU A 1 284 ? 8.867 -47.031 -25.391 1 86.56 284 GLU A CA 1
ATOM 2245 C C . GLU A 1 284 ? 9.906 -46.375 -26.297 1 86.56 284 GLU A C 1
ATOM 2247 O O . GLU A 1 284 ? 11.016 -46.875 -26.453 1 86.56 284 GLU A O 1
ATOM 2252 N N . ASP A 1 285 ? 9.438 -45.312 -26.953 1 91.19 285 ASP A N 1
ATOM 2253 C CA . ASP A 1 285 ? 10.32 -44.5 -27.797 1 91.19 285 ASP A CA 1
ATOM 2254 C C . ASP A 1 285 ? 10.602 -43.125 -27.172 1 91.19 285 ASP A C 1
ATOM 2256 O O . ASP A 1 285 ? 9.789 -42.625 -26.391 1 91.19 285 ASP A O 1
ATOM 2260 N N . PHE A 1 286 ? 11.805 -42.719 -27.484 1 91.62 286 PHE A N 1
ATOM 2261 C CA . PHE A 1 286 ? 12.188 -41.375 -27.016 1 91.62 286 PHE A CA 1
ATOM 2262 C C . PHE A 1 286 ? 12.492 -40.469 -28.188 1 91.62 286 PHE A C 1
ATOM 2264 O O . PHE A 1 286 ? 12.977 -40.906 -29.234 1 91.62 286 PHE A O 1
ATOM 2271 N N . LEU A 1 287 ? 12.086 -39.25 -28.016 1 93.62 287 LEU A N 1
ATOM 2272 C CA . LEU A 1 287 ? 12.562 -38.188 -28.906 1 93.62 287 LEU A CA 1
ATOM 2273 C C . LEU A 1 287 ? 13.875 -37.594 -28.391 1 93.62 287 LEU A C 1
ATOM 2275 O O . LEU A 1 287 ? 13.977 -37.219 -27.219 1 93.62 287 LEU A O 1
ATOM 2279 N N . THR A 1 288 ? 14.938 -37.594 -29.234 1 92.62 288 THR A N 1
ATOM 2280 C CA . THR A 1 288 ? 16.219 -36.969 -28.891 1 92.62 288 THR A CA 1
ATOM 2281 C C . THR A 1 288 ? 16.438 -35.688 -29.703 1 92.62 288 THR A C 1
ATOM 2283 O O . THR A 1 288 ? 16.203 -35.688 -30.922 1 92.62 288 THR A O 1
ATOM 2286 N N . TYR A 1 289 ? 16.766 -34.688 -29.062 1 94.31 289 TYR A N 1
ATOM 2287 C CA . TYR A 1 289 ? 17.047 -33.406 -29.672 1 94.31 289 TYR A CA 1
ATOM 2288 C C . TYR A 1 289 ? 18.531 -33.094 -29.688 1 94.31 289 TYR A C 1
ATOM 2290 O O . TYR A 1 289 ? 19.219 -33.25 -28.672 1 94.31 289 TYR A O 1
ATOM 2298 N N . HIS A 1 290 ? 19.016 -32.625 -30.797 1 93 290 HIS A N 1
ATOM 2299 C CA . HIS A 1 290 ? 20.453 -32.5 -31 1 93 290 HIS A CA 1
ATOM 2300 C C . HIS A 1 290 ? 20.875 -31.062 -31.219 1 93 290 HIS A C 1
ATOM 2302 O O . HIS A 1 290 ? 21.188 -30.656 -32.344 1 93 290 HIS A O 1
ATOM 2308 N N . PHE A 1 291 ? 20.984 -30.359 -30.172 1 93.56 291 PHE A N 1
ATOM 2309 C CA . PHE A 1 291 ? 21.391 -28.969 -30.234 1 93.56 291 PHE A CA 1
ATOM 2310 C C . PHE A 1 291 ? 22.703 -28.766 -29.484 1 93.56 291 PHE A C 1
ATOM 2312 O O . PHE A 1 291 ? 23.156 -27.625 -29.328 1 93.56 291 PHE A O 1
ATOM 2319 N N . GLY A 1 292 ? 23.266 -29.797 -29.016 1 91.5 292 GLY A N 1
ATOM 2320 C CA . GLY A 1 292 ? 24.531 -29.719 -28.297 1 91.5 292 GLY A CA 1
ATOM 2321 C C . GLY A 1 292 ? 24.734 -30.875 -27.344 1 91.5 292 GLY A C 1
ATOM 2322 O O . GLY A 1 292 ? 23.891 -31.766 -27.234 1 91.5 292 GLY A O 1
ATOM 2323 N N . ASN A 1 293 ? 25.891 -30.812 -26.672 1 87 293 ASN A N 1
ATOM 2324 C CA . ASN A 1 293 ? 26.266 -31.906 -25.766 1 87 293 ASN A CA 1
ATOM 2325 C C . ASN A 1 293 ? 26.078 -31.516 -24.312 1 87 293 ASN A C 1
ATOM 2327 O O . ASN A 1 293 ? 26.453 -30.422 -23.906 1 87 293 ASN A O 1
ATOM 2331 N N . ARG A 1 294 ? 25.406 -32.469 -23.562 1 82.31 294 ARG A N 1
ATOM 2332 C CA . ARG A 1 294 ? 25.312 -32.281 -22.125 1 82.31 294 ARG A CA 1
ATOM 2333 C C . ARG A 1 294 ? 26.516 -32.906 -21.422 1 82.31 294 ARG A C 1
ATOM 2335 O O . ARG A 1 294 ? 27.094 -33.875 -21.922 1 82.31 294 ARG A O 1
ATOM 2342 N N . ARG A 1 295 ? 26.734 -32.281 -20.297 1 72.19 295 ARG A N 1
ATOM 2343 C CA . ARG A 1 295 ? 27.828 -32.844 -19.531 1 72.19 295 ARG A CA 1
ATOM 2344 C C . ARG A 1 295 ? 27.5 -34.25 -19.078 1 72.19 295 ARG A C 1
ATOM 2346 O O . ARG A 1 295 ? 26.375 -34.531 -18.641 1 72.19 295 ARG A O 1
ATOM 2353 N N . GLY A 1 296 ? 28.406 -35.125 -19.141 1 62.59 296 GLY A N 1
ATOM 2354 C CA . GLY A 1 296 ? 28.312 -36.469 -18.578 1 62.59 296 GLY A CA 1
ATOM 2355 C C . GLY A 1 296 ? 27.609 -37.438 -19.5 1 62.59 296 GLY A C 1
ATOM 2356 O O . GLY A 1 296 ? 27.281 -38.562 -19.078 1 62.59 296 GLY A O 1
ATOM 2357 N N . THR A 1 297 ? 27.125 -37 -20.625 1 63.22 297 THR A N 1
ATOM 2358 C CA . THR A 1 297 ? 26.391 -37.938 -21.469 1 63.22 297 THR A CA 1
ATOM 2359 C C . THR A 1 297 ? 27.344 -38.875 -22.188 1 63.22 297 THR A C 1
ATOM 2361 O O . THR A 1 297 ? 26.922 -39.688 -23.016 1 63.22 297 THR A O 1
ATOM 2364 N N . GLY A 1 298 ? 28.562 -38.938 -21.719 1 58.31 298 GLY A N 1
ATOM 2365 C CA . GLY A 1 298 ? 29.531 -39.844 -22.297 1 58.31 298 GLY A CA 1
ATOM 2366 C C . GLY A 1 298 ? 29.531 -39.812 -23.828 1 58.31 298 GLY A C 1
ATOM 2367 O O . GLY A 1 298 ? 29.609 -38.75 -24.438 1 58.31 298 GLY A O 1
ATOM 2368 N N . ASN A 1 299 ? 29.281 -41.125 -24.359 1 57.25 299 ASN A N 1
ATOM 2369 C CA . ASN A 1 299 ? 29.359 -41.406 -25.797 1 57.25 299 ASN A CA 1
ATOM 2370 C C . ASN A 1 299 ? 28.016 -41.125 -26.469 1 57.25 299 ASN A C 1
ATOM 2372 O O . ASN A 1 299 ? 27.859 -41.344 -27.672 1 57.25 299 ASN A O 1
ATOM 2376 N N . PHE A 1 300 ? 26.938 -41.031 -25.688 1 65.19 300 PHE A N 1
ATOM 2377 C CA . PHE A 1 300 ? 25.656 -40.688 -26.312 1 65.19 300 PHE A CA 1
ATOM 2378 C C . PHE A 1 300 ? 25.672 -39.25 -26.844 1 65.19 300 PHE A C 1
ATOM 2380 O O . PHE A 1 300 ? 25.219 -38.312 -26.156 1 65.19 300 PHE A O 1
ATOM 2387 N N . ASP A 1 301 ? 26.469 -39.031 -27.953 1 65.88 301 ASP A N 1
ATO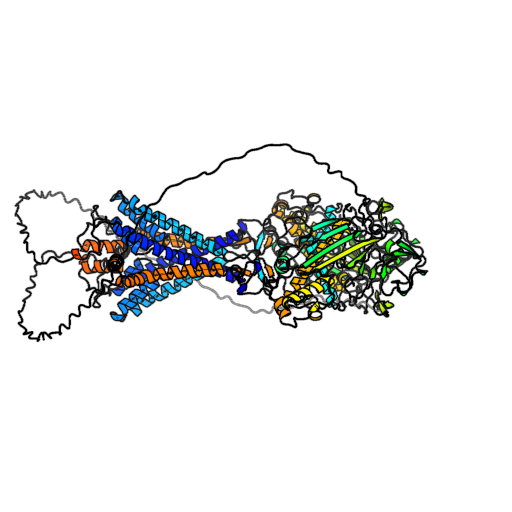M 2388 C CA . ASP A 1 301 ? 27 -37.781 -28.453 1 65.88 301 ASP A CA 1
ATOM 2389 C C . ASP A 1 301 ? 25.906 -36.875 -29.047 1 65.88 301 ASP A C 1
ATOM 2391 O O . ASP A 1 301 ? 25.062 -37.375 -29.797 1 65.88 301 ASP A O 1
ATOM 2395 N N . ASN A 1 302 ? 25.781 -35.656 -28.703 1 75.62 302 ASN A N 1
ATOM 2396 C CA . ASN A 1 302 ? 25.094 -34.438 -29.141 1 75.62 302 ASN A CA 1
ATOM 2397 C C . ASN A 1 302 ? 23.609 -34.5 -28.828 1 75.62 302 ASN A C 1
ATOM 2399 O O . ASN A 1 302 ? 22.781 -34.062 -29.641 1 75.62 302 ASN A O 1
ATOM 2403 N N . VAL A 1 303 ? 23.234 -35.281 -27.766 1 87.38 303 VAL A N 1
ATOM 2404 C CA . VAL A 1 303 ? 21.828 -35.25 -27.344 1 87.38 303 VAL A CA 1
ATOM 2405 C C . VAL A 1 303 ? 21.641 -34.219 -26.25 1 87.38 303 VAL A C 1
ATOM 2407 O O . VAL A 1 303 ? 22.266 -34.312 -25.188 1 87.38 303 VAL A O 1
ATOM 2410 N N . THR A 1 304 ? 20.859 -33.281 -26.578 1 90.75 304 THR A N 1
ATOM 2411 C CA . THR A 1 304 ? 20.594 -32.219 -25.641 1 90.75 304 THR A CA 1
ATOM 2412 C C . THR A 1 304 ? 19.406 -32.531 -24.75 1 90.75 304 THR A C 1
ATOM 2414 O O . THR A 1 304 ? 19.5 -32.469 -23.516 1 90.75 304 THR A O 1
ATOM 2417 N N . PHE A 1 305 ? 18.328 -32.844 -25.391 1 90.38 305 PHE A N 1
ATOM 2418 C CA . PHE A 1 305 ? 17.109 -33.188 -24.656 1 90.38 305 PHE A CA 1
ATOM 2419 C C . PHE A 1 305 ? 16.625 -34.594 -24.984 1 90.38 305 PHE A C 1
ATOM 2421 O O . PHE A 1 305 ? 16.859 -35.094 -26.094 1 90.38 305 PHE A O 1
ATOM 2428 N N . LEU A 1 306 ? 16.047 -35.156 -23.969 1 88.5 306 LEU A N 1
ATOM 2429 C CA . LEU A 1 306 ? 15.359 -36.438 -24.109 1 88.5 306 LEU A CA 1
ATOM 2430 C C . LEU A 1 306 ? 13.914 -36.344 -23.625 1 88.5 306 LEU A C 1
ATOM 2432 O O . LEU A 1 306 ? 13.648 -35.812 -22.547 1 88.5 306 LEU A O 1
ATOM 2436 N N . GLN A 1 307 ? 13.016 -36.781 -24.562 1 90.44 307 GLN A N 1
ATOM 2437 C CA . GLN A 1 307 ? 11.609 -36.719 -24.188 1 90.44 307 GLN A CA 1
ATOM 2438 C C . GLN A 1 307 ? 10.922 -38.062 -24.531 1 90.44 307 GLN A C 1
ATOM 2440 O O . GLN A 1 307 ? 10.945 -38.5 -25.672 1 90.44 307 GLN A O 1
ATOM 2445 N N . SER A 1 308 ? 10.328 -38.625 -23.5 1 89.81 308 SER A N 1
ATOM 2446 C CA . SER A 1 308 ? 9.602 -39.875 -23.688 1 89.81 308 SER A CA 1
ATOM 2447 C C . SER A 1 308 ? 8.281 -39.656 -24.406 1 89.81 308 SER A C 1
ATOM 2449 O O . SER A 1 308 ? 7.512 -38.75 -24.047 1 89.81 308 SER A O 1
ATOM 2451 N N . LEU A 1 309 ? 8.008 -40.531 -25.391 1 90.06 309 LEU A N 1
ATOM 2452 C CA . LEU A 1 309 ? 6.73 -40.438 -26.078 1 90.06 309 LEU A CA 1
ATOM 2453 C C . LEU A 1 309 ? 5.59 -40.906 -25.188 1 90.06 309 LEU A C 1
ATOM 2455 O O . LEU A 1 309 ? 4.477 -40.375 -25.266 1 90.06 309 LEU A O 1
ATOM 2459 N N . VAL A 1 310 ? 5.887 -41.844 -24.375 1 86.06 310 VAL A N 1
ATOM 2460 C CA . VAL A 1 310 ? 4.867 -42.344 -23.453 1 86.06 310 VAL A CA 1
ATOM 2461 C C . VAL A 1 310 ? 4.504 -41.25 -22.438 1 86.06 310 VAL A C 1
ATOM 2463 O O . VAL A 1 310 ? 3.326 -41 -22.172 1 86.06 310 VAL A O 1
ATOM 2466 N N . GLU A 1 311 ? 5.52 -40.594 -21.922 1 84.62 311 GLU A N 1
ATOM 2467 C CA . GLU A 1 311 ? 5.293 -39.531 -20.969 1 84.62 311 GLU A CA 1
ATOM 2468 C C . GLU A 1 311 ? 4.508 -38.375 -21.625 1 84.62 311 GLU A C 1
ATOM 2470 O O . GLU A 1 311 ? 3.568 -37.844 -21.031 1 84.62 311 GLU A O 1
ATOM 2475 N N . SER A 1 312 ? 4.867 -38.062 -22.797 1 89.12 312 SER A N 1
ATOM 2476 C CA . SER A 1 312 ? 4.242 -36.938 -23.5 1 89.12 312 SER A CA 1
ATOM 2477 C C . SER A 1 312 ? 2.785 -37.25 -23.844 1 89.12 312 SER A C 1
ATOM 2479 O O . SER A 1 312 ? 1.943 -36.344 -23.859 1 89.12 312 SER A O 1
ATOM 2481 N N . ASN A 1 313 ? 2.492 -38.469 -24.125 1 85.12 313 ASN A N 1
ATOM 2482 C CA . ASN A 1 313 ? 1.144 -38.844 -24.531 1 85.12 313 ASN A CA 1
ATOM 2483 C C . ASN A 1 313 ? 0.209 -38.969 -23.328 1 85.12 313 ASN A C 1
ATOM 2485 O O . ASN A 1 313 ? -1.014 -38.938 -23.484 1 85.12 313 ASN A O 1
ATOM 2489 N N . THR A 1 314 ? 0.805 -39.062 -22.172 1 81.88 314 THR A N 1
ATOM 2490 C CA . THR A 1 314 ? -0.038 -39.281 -21.016 1 81.88 314 THR A CA 1
ATOM 2491 C C . THR A 1 314 ? -0.135 -38.031 -20.156 1 81.88 314 THR A C 1
ATOM 2493 O O . THR A 1 314 ? -0.944 -37.969 -19.234 1 81.88 314 THR A O 1
ATOM 2496 N N . SER A 1 315 ? 0.7 -37.062 -20.484 1 82.62 315 SER A N 1
ATOM 2497 C CA . SER A 1 315 ? 0.67 -35.812 -19.719 1 82.62 315 SER A CA 1
ATOM 2498 C C . SER A 1 315 ? -0.183 -34.781 -20.422 1 82.62 315 SER A C 1
ATOM 2500 O O . SER A 1 315 ? -0.052 -34.562 -21.641 1 82.62 315 SER A O 1
ATOM 2502 N N . TYR A 1 316 ? -1.06 -34.094 -19.656 1 81.31 316 TYR A N 1
ATOM 2503 C CA . TYR A 1 316 ? -1.936 -33.062 -20.203 1 81.31 316 TYR A CA 1
ATOM 2504 C C . TYR A 1 316 ? -1.548 -31.688 -19.703 1 81.31 316 TYR A C 1
ATOM 2506 O O . TYR A 1 316 ? -2.391 -30.781 -19.625 1 81.31 316 TYR A O 1
ATOM 2514 N N . ARG A 1 317 ? -0.326 -31.562 -19.375 1 82.19 317 ARG A N 1
ATOM 2515 C CA . ARG A 1 317 ? 0.216 -30.297 -18.906 1 82.19 317 ARG A CA 1
ATOM 2516 C C . ARG A 1 317 ? 1.49 -29.938 -19.656 1 82.19 317 ARG A C 1
ATOM 2518 O O . ARG A 1 317 ? 2.148 -30.812 -20.234 1 82.19 317 ARG A O 1
ATOM 2525 N N . PHE A 1 318 ? 1.693 -28.672 -19.656 1 87.56 318 PHE A N 1
ATOM 2526 C CA . PHE A 1 318 ? 2.963 -28.234 -20.219 1 87.56 318 PHE A CA 1
ATOM 2527 C C . PHE A 1 318 ? 4.109 -28.5 -19.25 1 87.56 318 PHE A C 1
ATOM 2529 O O . PHE A 1 318 ? 3.908 -28.531 -18.031 1 87.56 318 PHE A O 1
ATOM 2536 N N . ASP A 1 319 ? 5.234 -28.734 -19.812 1 84.38 319 ASP A N 1
ATOM 2537 C CA . ASP A 1 319 ? 6.461 -28.797 -19.016 1 84.38 319 ASP A CA 1
ATOM 2538 C C . ASP A 1 319 ? 7.645 -28.234 -19.797 1 84.38 319 ASP A C 1
ATOM 2540 O O . ASP A 1 319 ? 7.559 -28.047 -21.016 1 84.38 319 ASP A O 1
ATOM 2544 N N . MET A 1 320 ? 8.625 -27.922 -19.062 1 88.56 320 MET A N 1
ATOM 2545 C CA . MET A 1 320 ? 9.781 -27.297 -19.703 1 88.56 320 MET A CA 1
ATOM 2546 C C . MET A 1 320 ? 11.086 -27.906 -19.188 1 88.56 320 MET A C 1
ATOM 2548 O O . MET A 1 320 ? 11.164 -28.281 -18.016 1 88.56 320 MET A O 1
ATOM 2552 N N . LYS A 1 321 ? 12.062 -27.969 -20.031 1 85.88 321 LYS A N 1
ATOM 2553 C CA . LYS A 1 321 ? 13.445 -28.312 -19.703 1 85.88 321 LYS A CA 1
ATOM 2554 C C . LYS A 1 321 ? 14.406 -27.25 -20.203 1 85.88 321 LYS A C 1
ATOM 2556 O O . LYS A 1 321 ? 14.156 -26.625 -21.25 1 85.88 321 LYS A O 1
ATOM 2561 N N . GLU A 1 322 ? 15.422 -27.078 -19.438 1 88.62 322 GLU A N 1
ATOM 2562 C CA . GLU A 1 322 ? 16.297 -25.984 -19.859 1 88.62 322 GLU A CA 1
ATOM 2563 C C . GLU A 1 322 ? 17.766 -26.328 -19.609 1 88.62 322 GLU A C 1
ATOM 2565 O O . GLU A 1 322 ? 18.078 -27.109 -18.703 1 88.62 322 GLU A O 1
ATOM 2570 N N . TYR A 1 323 ? 18.641 -25.75 -20.438 1 87.88 323 TYR A N 1
ATOM 2571 C CA . TYR A 1 323 ? 20.094 -25.797 -20.266 1 87.88 323 TYR A CA 1
ATOM 2572 C C . TYR A 1 323 ? 20.734 -24.453 -20.609 1 87.88 323 TYR A C 1
ATOM 2574 O O . TYR A 1 323 ? 20.219 -23.719 -21.469 1 87.88 323 TYR A O 1
ATOM 2582 N N . ARG A 1 324 ? 21.812 -24.25 -19.953 1 87.44 324 ARG A N 1
ATOM 2583 C CA . ARG A 1 324 ? 22.531 -23 -20.156 1 87.44 324 ARG A CA 1
ATOM 2584 C C . ARG A 1 324 ? 24.016 -23.25 -20.438 1 87.44 324 ARG A C 1
ATOM 2586 O O . ARG A 1 324 ? 24.625 -24.141 -19.828 1 87.44 324 ARG A O 1
ATOM 2593 N N . CYS A 1 325 ? 24.5 -22.5 -21.359 1 87.31 325 CYS A N 1
ATOM 2594 C CA . CYS A 1 325 ? 25.938 -22.438 -21.609 1 87.31 325 CYS A CA 1
ATOM 2595 C C . CYS A 1 325 ? 26.484 -21.062 -21.25 1 87.31 325 CYS A C 1
ATOM 2597 O O . CYS A 1 325 ? 26.156 -20.062 -21.906 1 87.31 325 CYS A O 1
ATOM 2599 N N . TRP A 1 326 ? 27.344 -21.109 -20.25 1 82.19 326 TRP A N 1
ATOM 2600 C CA . TRP A 1 326 ? 27.969 -19.859 -19.828 1 82.19 326 TRP A CA 1
ATOM 2601 C C . TRP A 1 326 ? 29.141 -19.484 -20.719 1 82.19 326 TRP A C 1
ATOM 2603 O O . TRP A 1 326 ? 29.953 -20.344 -21.062 1 82.19 326 TRP A O 1
ATOM 2613 N N . SER A 1 327 ? 29.188 -18.25 -21.109 1 76.62 327 SER A N 1
ATOM 2614 C CA . SER A 1 327 ? 30.297 -17.812 -21.922 1 76.62 327 SER A CA 1
ATOM 2615 C C . SER A 1 327 ? 31.531 -17.5 -21.062 1 76.62 327 SER A C 1
ATOM 2617 O O . SER A 1 327 ? 32.656 -17.578 -21.547 1 76.62 327 SER A O 1
ATOM 2619 N N . SER A 1 328 ? 31.219 -17.109 -19.859 1 70.75 328 SER A N 1
ATOM 2620 C CA . SER A 1 328 ? 32.344 -16.75 -18.984 1 70.75 328 SER A CA 1
ATOM 2621 C C . SER A 1 328 ? 33.156 -17.984 -18.609 1 70.75 328 SER A C 1
ATOM 2623 O O . SER A 1 328 ? 32.625 -19.031 -18.281 1 70.75 328 SER A O 1
ATOM 2625 N N . PRO A 1 329 ? 34.5 -17.719 -18.703 1 62.28 329 PRO A N 1
ATOM 2626 C CA . PRO A 1 329 ? 35.375 -18.828 -18.312 1 62.28 329 PRO A CA 1
ATOM 2627 C C . PRO A 1 329 ? 35.25 -19.172 -16.828 1 62.28 329 PRO A C 1
ATOM 2629 O O . PRO A 1 329 ? 35.031 -18.281 -16 1 62.28 329 PRO A O 1
ATOM 2632 N N . GLY A 1 330 ? 35.219 -20.391 -16.438 1 59.12 330 GLY A N 1
ATOM 2633 C CA . GLY A 1 330 ? 35.219 -20.797 -15.031 1 59.12 330 GLY A CA 1
ATOM 2634 C C . GLY A 1 330 ? 33.938 -21.469 -14.609 1 59.12 330 GLY A C 1
ATOM 2635 O O . GLY A 1 330 ? 33.906 -22.188 -13.602 1 59.12 330 GLY A O 1
ATOM 2636 N N . PHE A 1 331 ? 32.906 -20.984 -15.32 1 63.41 331 PHE A N 1
ATOM 2637 C CA . PHE A 1 331 ? 31.672 -21.641 -14.945 1 63.41 331 PHE A CA 1
ATOM 2638 C C . PHE A 1 331 ? 31.625 -23.062 -15.508 1 63.41 331 PHE A C 1
ATOM 2640 O O . PHE A 1 331 ? 32.125 -23.312 -16.594 1 63.41 331 PHE A O 1
ATOM 2647 N N . ASP A 1 332 ? 31.156 -23.906 -14.656 1 60.72 332 ASP A N 1
ATOM 2648 C CA . ASP A 1 332 ? 30.938 -25.281 -15.117 1 60.72 332 ASP A CA 1
ATOM 2649 C C . ASP A 1 332 ? 29.906 -25.312 -16.25 1 60.72 332 ASP A C 1
ATOM 2651 O O . ASP A 1 332 ? 28.797 -24.781 -16.109 1 60.72 332 ASP A O 1
ATOM 2655 N N . LYS A 1 333 ? 30.453 -25.75 -17.391 1 67.62 333 LYS A N 1
ATOM 2656 C CA . LYS A 1 333 ? 29.578 -25.844 -18.562 1 67.62 333 LYS A CA 1
ATOM 2657 C C . LYS A 1 333 ? 28.781 -27.141 -18.547 1 67.62 333 LYS A C 1
ATOM 2659 O O . LYS A 1 333 ? 29.328 -28.219 -18.781 1 67.62 333 LYS A O 1
ATOM 2664 N N . ASN A 1 334 ? 27.516 -27.094 -18.109 1 72.44 334 ASN A N 1
ATOM 2665 C CA . ASN A 1 334 ? 26.641 -28.266 -18.109 1 72.44 334 ASN A CA 1
ATOM 2666 C C . ASN A 1 334 ? 26.109 -28.547 -19.516 1 72.44 334 ASN A C 1
ATOM 2668 O O . ASN A 1 334 ? 25.625 -29.656 -19.781 1 72.44 334 ASN A O 1
ATOM 2672 N N . PHE A 1 335 ? 26.391 -27.641 -20.438 1 84.5 335 PHE A N 1
ATOM 2673 C CA . PHE A 1 335 ? 25.875 -27.734 -21.797 1 84.5 335 PHE A CA 1
ATOM 2674 C C . PHE A 1 335 ? 26.781 -26.984 -22.766 1 84.5 335 PHE A C 1
ATOM 2676 O O . PHE A 1 335 ? 27.203 -25.859 -22.484 1 84.5 335 PHE A O 1
ATOM 2683 N N . THR A 1 336 ? 27.188 -27.719 -23.812 1 87.88 336 THR A N 1
ATOM 2684 C CA . THR A 1 336 ? 27.922 -27.094 -24.906 1 87.88 336 THR A CA 1
ATOM 2685 C C . THR A 1 336 ? 27.125 -27.156 -26.203 1 87.88 336 THR A C 1
ATOM 2687 O O . THR A 1 336 ? 26.906 -28.234 -26.766 1 87.88 336 THR A O 1
ATOM 2690 N N . PRO A 1 337 ? 26.75 -26 -26.688 1 91.25 337 PRO A N 1
ATOM 2691 C CA . PRO A 1 337 ? 25.953 -25.984 -27.906 1 91.25 337 PRO A CA 1
ATOM 2692 C C . PRO A 1 337 ? 26.75 -26.391 -29.141 1 91.25 337 PRO A C 1
ATOM 2694 O O . PRO A 1 337 ? 27.984 -26.422 -29.094 1 91.25 337 PRO A O 1
ATOM 2697 N N . ILE A 1 338 ? 26.062 -26.734 -30.141 1 91.44 338 ILE A N 1
ATOM 2698 C CA . ILE A 1 338 ? 26.719 -27 -31.438 1 91.44 338 ILE A CA 1
ATOM 2699 C C . ILE A 1 338 ? 27.406 -25.734 -31.922 1 91.44 338 ILE A C 1
ATOM 2701 O O . ILE A 1 338 ? 27.047 -24.625 -31.516 1 91.44 338 ILE A O 1
ATOM 2705 N N . PRO A 1 339 ? 28.359 -25.844 -32.812 1 90.56 339 PRO A N 1
ATOM 2706 C CA . PRO A 1 339 ? 29.141 -24.688 -33.281 1 90.56 339 PRO A CA 1
ATOM 2707 C C . PRO A 1 339 ? 28.266 -23.594 -33.906 1 90.56 339 PRO A C 1
ATOM 2709 O O . PRO A 1 339 ? 28.578 -22.406 -33.75 1 90.56 339 PRO A O 1
ATOM 2712 N N . GLU A 1 340 ? 27.203 -23.984 -34.5 1 92.69 340 GLU A N 1
ATOM 2713 C CA . GLU A 1 340 ? 26.328 -23.016 -35.156 1 92.69 340 GLU A CA 1
ATOM 2714 C C . GLU A 1 340 ? 25.609 -22.141 -34.125 1 92.69 340 GLU A C 1
ATOM 2716 O O . GLU A 1 340 ? 25.062 -21.094 -34.5 1 92.69 340 GLU A O 1
ATOM 2721 N N . MET A 1 341 ? 25.609 -22.562 -32.844 1 93.56 341 MET A N 1
ATOM 2722 C CA . MET A 1 341 ? 24.875 -21.828 -31.828 1 93.56 341 MET A CA 1
ATOM 2723 C C . MET A 1 341 ? 25.828 -21.203 -30.812 1 93.56 341 MET A C 1
ATOM 2725 O O . MET A 1 341 ? 25.391 -20.469 -29.922 1 93.56 341 MET A O 1
ATOM 2729 N N . MET A 1 342 ? 27.062 -21.438 -31 1 89.56 342 MET A N 1
ATOM 2730 C CA . MET A 1 342 ? 28.047 -20.953 -30.031 1 89.56 342 MET A CA 1
ATOM 2731 C C . MET A 1 342 ? 28.203 -19.438 -30.125 1 89.56 342 MET A C 1
ATOM 2733 O O . MET A 1 342 ? 28.203 -18.875 -31.234 1 89.56 342 MET A O 1
ATOM 2737 N N . GLN A 1 343 ? 28.25 -18.875 -28.891 1 86.5 343 GLN A N 1
ATOM 2738 C CA . GLN A 1 343 ? 28.469 -17.438 -28.781 1 86.5 343 GLN A CA 1
ATOM 2739 C C . GLN A 1 343 ? 29.703 -17.125 -27.938 1 86.5 343 GLN A C 1
ATOM 2741 O O . GLN A 1 343 ? 29.984 -17.828 -26.969 1 86.5 343 GLN A O 1
ATOM 2746 N N . THR A 1 344 ? 30.391 -16.078 -28.297 1 78.38 344 THR A N 1
ATOM 2747 C CA . THR A 1 344 ? 31.625 -15.75 -27.578 1 78.38 344 THR A CA 1
ATOM 2748 C C . THR A 1 344 ? 31.359 -14.68 -26.531 1 78.38 344 THR A C 1
ATOM 2750 O O . THR A 1 344 ? 32.062 -14.602 -25.516 1 78.38 344 THR A O 1
ATOM 2753 N N . ASN A 1 345 ? 30.422 -13.867 -26.703 1 79.56 345 ASN A N 1
ATOM 2754 C CA . ASN A 1 345 ? 30.219 -12.734 -25.812 1 79.56 345 ASN A CA 1
ATOM 2755 C C . ASN A 1 345 ? 28.859 -12.781 -25.141 1 79.56 345 ASN A C 1
ATOM 2757 O O . ASN A 1 345 ? 28.375 -11.766 -24.625 1 79.56 345 ASN A O 1
ATOM 2761 N N . ALA A 1 346 ? 28.25 -13.938 -25.219 1 85.5 346 ALA A N 1
ATOM 2762 C CA . ALA A 1 346 ? 26.922 -14.055 -24.641 1 85.5 346 ALA A CA 1
ATOM 2763 C C . ALA A 1 346 ? 26.656 -15.477 -24.156 1 85.5 346 ALA A C 1
ATOM 2765 O O . ALA A 1 346 ? 27.297 -16.422 -24.625 1 85.5 346 ALA A O 1
ATOM 2766 N N . ASP A 1 347 ? 25.812 -15.578 -23.203 1 86.56 347 ASP A N 1
ATOM 2767 C CA . ASP A 1 347 ? 25.375 -16.891 -22.766 1 86.56 347 ASP A CA 1
ATOM 2768 C C . ASP A 1 347 ? 24.281 -17.453 -23.656 1 86.56 347 ASP A C 1
ATOM 2770 O O . ASP A 1 347 ? 23.438 -16.688 -24.141 1 86.56 347 ASP A O 1
ATOM 2774 N N . VAL A 1 348 ? 24.359 -18.734 -23.844 1 91.25 348 VAL A N 1
ATOM 2775 C CA . VAL A 1 348 ? 23.344 -19.391 -24.656 1 91.25 348 VAL A CA 1
ATOM 2776 C C . VAL A 1 348 ? 22.391 -20.172 -23.75 1 91.25 348 VAL A C 1
ATOM 2778 O O . VAL A 1 348 ? 22.812 -20.953 -22.906 1 91.25 348 VAL A O 1
ATOM 2781 N N . LEU A 1 349 ? 21.156 -19.875 -23.938 1 91.88 349 LEU A N 1
ATOM 2782 C CA . LEU A 1 349 ? 20.109 -20.547 -23.188 1 91.88 349 LEU A CA 1
ATOM 2783 C C . LEU A 1 349 ? 19.203 -21.359 -24.125 1 91.88 349 LEU A C 1
ATOM 2785 O O . LEU A 1 349 ? 18.766 -20.859 -25.156 1 91.88 349 LEU A O 1
ATOM 2789 N N . LEU A 1 350 ? 19 -22.594 -23.734 1 93.69 350 LEU A N 1
ATOM 2790 C CA . LEU A 1 350 ? 18.109 -23.469 -24.484 1 93.69 350 LEU A CA 1
ATOM 2791 C C . LEU A 1 350 ? 16.969 -23.969 -23.609 1 93.69 350 LEU A C 1
ATOM 2793 O O . LEU A 1 350 ? 17.203 -24.453 -22.5 1 93.69 350 LEU A O 1
ATOM 2797 N N . ARG A 1 351 ? 15.758 -23.844 -24.141 1 94.06 351 ARG A N 1
ATOM 2798 C CA . ARG A 1 351 ? 14.57 -24.328 -23.438 1 94.06 351 ARG A CA 1
ATOM 2799 C C . ARG A 1 351 ? 13.703 -25.172 -24.359 1 94.06 351 ARG A C 1
ATOM 2801 O O . ARG A 1 351 ? 13.461 -24.812 -25.5 1 94.06 351 ARG A O 1
ATOM 2808 N N . LEU A 1 352 ? 13.359 -26.297 -23.859 1 95 352 LEU A N 1
ATOM 2809 C CA . LEU A 1 352 ? 12.422 -27.172 -24.562 1 95 352 LEU A CA 1
ATOM 2810 C C . LEU A 1 352 ? 11.031 -27.094 -23.938 1 95 352 LEU A C 1
ATOM 2812 O O . LEU A 1 352 ? 10.867 -27.375 -22.75 1 95 352 LEU A O 1
ATOM 2816 N N . ILE A 1 353 ? 10.117 -26.672 -24.719 1 95.44 353 ILE A N 1
ATOM 2817 C CA . ILE A 1 353 ? 8.734 -26.609 -24.25 1 95.44 353 ILE A CA 1
ATOM 2818 C C . ILE A 1 353 ? 8 -27.891 -24.688 1 95.44 353 ILE A C 1
ATOM 2820 O O . ILE A 1 353 ? 7.777 -28.109 -25.875 1 95.44 353 ILE A O 1
ATOM 2824 N N . ASN A 1 354 ? 7.617 -28.641 -23.688 1 93.62 354 ASN A N 1
ATOM 2825 C CA . ASN A 1 354 ? 6.824 -29.844 -23.938 1 93.62 354 ASN A CA 1
ATOM 2826 C C . ASN A 1 354 ? 5.328 -29.547 -23.859 1 93.62 354 ASN A C 1
ATOM 2828 O O . ASN A 1 354 ? 4.805 -29.219 -22.797 1 93.62 354 ASN A O 1
ATOM 2832 N N . LYS A 1 355 ? 4.703 -29.688 -24.969 1 94.06 355 LYS A N 1
ATOM 2833 C CA . LYS A 1 355 ? 3.264 -29.453 -25.016 1 94.06 355 LYS A CA 1
ATOM 2834 C C . LYS A 1 355 ? 2.484 -30.703 -24.672 1 94.06 355 LYS A C 1
ATOM 2836 O O . LYS A 1 355 ? 1.301 -30.641 -24.328 1 94.06 355 LYS A O 1
ATOM 2841 N N . ASN A 1 356 ? 3.135 -31.812 -24.812 1 90.75 356 ASN A N 1
ATOM 2842 C CA . ASN A 1 356 ? 2.557 -33.094 -24.453 1 90.75 356 ASN A CA 1
ATOM 2843 C C . ASN A 1 356 ? 1.208 -33.312 -25.125 1 90.75 356 ASN A C 1
ATOM 2845 O O . ASN A 1 356 ? 1.086 -33.156 -26.344 1 90.75 356 ASN A O 1
ATOM 2849 N N . SER A 1 357 ? 0.2 -33.75 -24.391 1 88.75 357 SER A N 1
ATOM 2850 C CA . SER A 1 357 ? -1.086 -34.062 -25 1 88.75 357 SER A CA 1
ATOM 2851 C C . SER A 1 357 ? -2.129 -33 -24.688 1 88.75 357 SER A C 1
ATOM 2853 O O . SER A 1 357 ? -3.318 -33.312 -24.578 1 88.75 357 SER A O 1
ATOM 2855 N N . VAL A 1 358 ? -1.647 -31.828 -24.453 1 90.5 358 VAL A N 1
ATOM 2856 C CA . VAL A 1 358 ? -2.568 -30.703 -24.328 1 90.5 358 VAL A CA 1
ATOM 2857 C C . VAL A 1 358 ? -3.336 -30.516 -25.641 1 90.5 358 VAL A C 1
ATOM 2859 O O . VAL A 1 358 ? -2.758 -30.625 -26.719 1 90.5 358 VAL A O 1
ATOM 2862 N N . TYR A 1 359 ? -4.613 -30.328 -25.562 1 90.12 359 TYR A N 1
ATOM 2863 C CA . TYR A 1 359 ? -5.398 -30.234 -26.781 1 90.12 359 TYR A CA 1
ATOM 2864 C C . TYR A 1 359 ? -6.219 -28.953 -26.812 1 90.12 359 TYR A C 1
ATOM 2866 O O . TYR A 1 359 ? -6.48 -28.344 -25.781 1 90.12 359 TYR A O 1
ATOM 2874 N N . TYR A 1 360 ? -6.535 -28.547 -28.031 1 90.19 360 TYR A N 1
ATOM 2875 C CA . TYR A 1 360 ? -7.129 -27.25 -28.281 1 90.19 360 TYR A CA 1
ATOM 2876 C C . TYR A 1 360 ? -8.461 -27.375 -29.016 1 90.19 360 TYR A C 1
ATOM 2878 O O . TYR A 1 360 ? -8.641 -28.281 -29.828 1 90.19 360 TYR A O 1
ATOM 2886 N N . MET A 1 361 ? -9.352 -26.5 -28.734 1 86.06 361 MET A N 1
ATOM 2887 C CA . MET A 1 361 ? -10.664 -26.5 -29.391 1 86.06 361 MET A CA 1
ATOM 2888 C C . MET A 1 361 ? -10.562 -25.969 -30.812 1 86.06 361 MET A C 1
ATOM 2890 O O . MET A 1 361 ? -11.336 -26.359 -31.688 1 86.06 361 MET A O 1
ATOM 2894 N N . ASN A 1 362 ? -9.648 -25.094 -30.938 1 89.12 362 ASN A N 1
ATOM 2895 C CA . ASN A 1 362 ? -9.398 -24.484 -32.25 1 89.12 362 ASN A CA 1
ATOM 2896 C C . ASN A 1 362 ? -7.949 -24.672 -32.688 1 89.12 362 ASN A C 1
ATOM 2898 O O . ASN A 1 362 ? -7.062 -24.859 -31.844 1 89.12 362 ASN A O 1
ATOM 2902 N N . PRO A 1 363 ? -7.793 -24.672 -34 1 94.31 363 PRO A N 1
ATOM 2903 C CA . PRO A 1 363 ? -6.395 -24.734 -34.438 1 94.31 363 PRO A CA 1
ATOM 2904 C C . PRO A 1 363 ? -5.559 -23.562 -33.906 1 94.31 363 PRO A C 1
ATOM 2906 O O . PRO A 1 363 ? -6.066 -22.453 -33.75 1 94.31 363 PRO A O 1
ATOM 2909 N N . VAL A 1 364 ? -4.332 -23.844 -33.656 1 95.81 364 VAL A N 1
ATOM 2910 C CA . VAL A 1 364 ? -3.428 -22.844 -33.125 1 95.81 364 VAL A CA 1
ATOM 2911 C C . VAL A 1 364 ? -2.328 -22.531 -34.125 1 95.81 364 VAL A C 1
ATOM 2913 O O . VAL A 1 364 ? -1.561 -23.422 -34.5 1 95.81 364 VAL A O 1
ATOM 2916 N N . GLU A 1 365 ? -2.254 -21.25 -34.5 1 95.38 365 GLU A N 1
ATOM 2917 C CA . GLU A 1 365 ? -1.283 -20.828 -35.5 1 95.38 365 GLU A CA 1
ATOM 2918 C C . GLU A 1 365 ? -0.002 -20.328 -34.844 1 95.38 365 GLU A C 1
ATOM 2920 O O . GLU A 1 365 ? 0.984 -20.047 -35.531 1 95.38 365 GLU A O 1
ATOM 2925 N N . ASP A 1 366 ? -0.009 -20.219 -33.656 1 95.75 366 ASP A N 1
ATOM 2926 C CA . ASP A 1 366 ? 1.184 -19.781 -32.938 1 95.75 366 ASP A CA 1
ATOM 2927 C C . ASP A 1 366 ? 2.369 -20.688 -33.219 1 95.75 366 ASP A C 1
ATOM 2929 O O . ASP A 1 366 ? 2.23 -21.922 -33.188 1 95.75 366 ASP A O 1
ATOM 2933 N N . ILE A 1 367 ? 3.521 -20.141 -33.406 1 95.25 367 ILE A N 1
ATOM 2934 C CA . ILE A 1 367 ? 4.68 -20.922 -33.812 1 95.25 367 ILE A CA 1
ATOM 2935 C C . ILE A 1 367 ? 5.148 -21.812 -32.688 1 95.25 367 ILE A C 1
ATOM 2937 O O . ILE A 1 367 ? 5.648 -22.922 -32.906 1 95.25 367 ILE A O 1
ATOM 2941 N N . LEU A 1 368 ? 5.082 -21.406 -31.516 1 96.62 368 LEU A N 1
ATOM 2942 C CA . LEU A 1 368 ? 5.535 -22.156 -30.359 1 96.62 368 LEU A CA 1
ATOM 2943 C C . LEU A 1 368 ? 4.535 -23.25 -30 1 96.62 368 LEU A C 1
ATOM 2945 O O . LEU A 1 368 ? 4.93 -24.359 -29.625 1 96.62 368 LEU A O 1
ATOM 2949 N N . PHE A 1 369 ? 3.242 -22.969 -30.172 1 96.56 369 PHE A N 1
ATOM 2950 C CA . PHE A 1 369 ? 2.189 -23.875 -29.75 1 96.56 369 PHE A CA 1
ATOM 2951 C C . PHE A 1 369 ? 1.398 -24.391 -30.953 1 96.56 369 PHE A C 1
ATOM 2953 O O . PHE A 1 369 ? 0.21 -24.688 -30.828 1 96.56 369 PHE A O 1
ATOM 2960 N N . SER A 1 370 ? 1.995 -24.531 -32.031 1 96 370 SER A N 1
ATOM 2961 C CA . SER A 1 370 ? 1.296 -24.938 -33.25 1 96 370 SER A CA 1
ATOM 2962 C C . SER A 1 370 ? 0.544 -26.25 -33.062 1 96 370 SER A C 1
ATOM 2964 O O . SER A 1 370 ? 1.104 -27.219 -32.531 1 96 370 SER A O 1
ATOM 2966 N N . ALA A 1 371 ? -0.696 -26.234 -33.406 1 96.5 371 ALA A N 1
ATOM 2967 C CA . ALA A 1 371 ? -1.561 -27.391 -33.219 1 96.5 371 ALA A CA 1
ATOM 2968 C C . ALA A 1 371 ? -2.57 -27.484 -34.375 1 96.5 371 ALA A C 1
ATOM 2970 O O . ALA A 1 371 ? -3.545 -26.734 -34.406 1 96.5 371 ALA A O 1
ATOM 2971 N N . HIS A 1 372 ? -2.422 -28.484 -35.281 1 95.69 372 HIS A N 1
ATOM 2972 C CA . HIS A 1 372 ? -3.305 -28.625 -36.438 1 95.69 372 HIS A CA 1
ATOM 2973 C C . HIS A 1 372 ? -3.746 -30.078 -36.625 1 95.69 372 HIS A C 1
ATOM 2975 O O . HIS A 1 372 ? -4.555 -30.375 -37.5 1 95.69 372 HIS A O 1
ATOM 2981 N N . LYS A 1 373 ? -3.256 -30.922 -35.719 1 94.12 373 LYS A N 1
ATOM 2982 C CA . LYS A 1 373 ? -3.639 -32.344 -35.844 1 94.12 373 LYS A CA 1
ATOM 2983 C C . LYS A 1 373 ? -5.043 -32.562 -35.281 1 94.12 373 LYS A C 1
ATOM 2985 O O . LYS A 1 373 ? -5.262 -32.438 -34.062 1 94.12 373 LYS A O 1
ATOM 2990 N N . LYS A 1 374 ? -5.887 -33 -36.094 1 92.44 374 LYS A N 1
ATOM 2991 C CA . LYS A 1 374 ? -7.281 -33.188 -35.688 1 92.44 374 LYS A CA 1
ATOM 2992 C C . LYS A 1 374 ? -7.523 -34.594 -35.156 1 92.44 374 LYS A C 1
ATOM 2994 O O . LYS A 1 374 ? -7.125 -35.594 -35.781 1 92.44 374 LYS A O 1
ATOM 2999 N N . ILE A 1 375 ? -8.07 -34.625 -33.969 1 85.75 375 ILE A N 1
ATOM 3000 C CA . ILE A 1 375 ? -8.484 -35.906 -33.406 1 85.75 375 ILE A CA 1
ATOM 3001 C C . ILE A 1 375 ? -9.922 -35.812 -32.906 1 85.75 375 ILE A C 1
ATOM 3003 O O . ILE A 1 375 ? -10.273 -34.844 -32.188 1 85.75 375 ILE A O 1
ATOM 3007 N N . MET A 1 376 ? -10.734 -36.688 -33.281 1 82.5 376 MET A N 1
ATOM 3008 C CA . MET A 1 376 ? -12.109 -36.75 -32.812 1 82.5 376 MET A CA 1
ATOM 3009 C C . MET A 1 376 ? -12.203 -37.5 -31.5 1 82.5 376 MET A C 1
ATOM 3011 O O . MET A 1 376 ? -11.734 -38.656 -31.406 1 82.5 376 MET A O 1
ATOM 3015 N N . MET A 1 377 ? -12.57 -36.812 -30.453 1 74.06 377 MET A N 1
ATOM 3016 C CA . MET A 1 377 ? -12.742 -37.438 -29.141 1 74.06 377 MET A CA 1
ATOM 3017 C C . MET A 1 377 ? -14.164 -37.25 -28.641 1 74.06 377 MET A C 1
ATOM 3019 O O . MET A 1 377 ? -14.836 -36.281 -28.984 1 74.06 377 MET A O 1
ATOM 3023 N N . PHE A 1 378 ? -14.602 -38.25 -27.828 1 68.31 378 PHE A N 1
ATOM 3024 C CA . PHE A 1 378 ? -15.906 -38.125 -27.188 1 68.31 378 PHE A CA 1
ATOM 3025 C C . PHE A 1 378 ? -15.867 -37.156 -26.031 1 68.31 378 PHE A C 1
ATOM 3027 O O . PHE A 1 378 ? -14.953 -37.188 -25.203 1 68.31 378 PHE A O 1
ATOM 3034 N N . ASP A 1 379 ? -16.688 -36.219 -26.094 1 63.03 379 ASP A N 1
ATOM 3035 C CA . ASP A 1 379 ? -16.828 -35.25 -25.016 1 63.03 379 ASP A CA 1
ATOM 3036 C C . ASP A 1 379 ? -18.078 -35.562 -24.172 1 63.03 379 ASP A C 1
ATOM 3038 O O . ASP A 1 379 ? -19.203 -35.5 -24.672 1 63.03 379 ASP A O 1
ATOM 3042 N N . ALA A 1 380 ? -17.797 -36 -22.938 1 59.03 380 ALA A N 1
ATOM 3043 C CA . ALA A 1 380 ? -18.891 -36.375 -22.047 1 59.03 380 ALA A CA 1
ATOM 3044 C C . ALA A 1 380 ? -19.844 -35.219 -21.812 1 59.03 380 ALA A C 1
ATOM 3046 O O . ALA A 1 380 ? -21.047 -35.406 -21.641 1 59.03 380 ALA A O 1
ATOM 3047 N N . GLY A 1 381 ? -19.297 -34 -21.734 1 57.56 381 GLY A N 1
ATOM 3048 C CA . GLY A 1 381 ? -20.125 -32.844 -21.484 1 57.56 381 GLY A CA 1
ATOM 3049 C C . GLY A 1 381 ? -21.094 -32.562 -22.625 1 57.56 381 GLY A C 1
ATOM 3050 O O . GLY A 1 381 ? -22.25 -32.219 -22.391 1 57.56 381 GLY A O 1
ATOM 3051 N N . LEU A 1 382 ? -20.609 -32.812 -23.766 1 58.62 382 LEU A N 1
ATOM 3052 C CA . LEU A 1 382 ? -21.422 -32.531 -24.953 1 58.62 382 LEU A CA 1
ATOM 3053 C C . LEU A 1 382 ? -22.141 -33.781 -25.438 1 58.62 382 LEU A C 1
ATOM 3055 O O . LEU A 1 382 ? -22.922 -33.719 -26.391 1 58.62 382 LEU A O 1
ATOM 3059 N N . LYS A 1 383 ? -21.969 -34.875 -24.703 1 60.53 383 LYS A N 1
ATOM 3060 C CA . LYS A 1 383 ? -22.562 -36.156 -25.047 1 60.53 383 LYS A CA 1
ATOM 3061 C C . LYS A 1 383 ? -22.375 -36.469 -26.516 1 60.53 383 LYS A C 1
ATOM 3063 O O . LYS A 1 383 ? -23.312 -36.875 -27.203 1 60.53 383 LYS A O 1
ATOM 3068 N N . GLY A 1 384 ? -21.297 -36.031 -27.016 1 65.5 384 GLY A N 1
ATOM 3069 C CA . GLY A 1 384 ? -20.984 -36.281 -28.406 1 65.5 384 GLY A CA 1
ATOM 3070 C C . GLY A 1 384 ? -19.516 -36.156 -28.734 1 65.5 384 GLY A C 1
ATOM 3071 O O . GLY A 1 384 ? -18.703 -35.875 -27.859 1 65.5 384 GLY A O 1
ATOM 3072 N N . ASN A 1 385 ? -19.297 -36.531 -30.078 1 75.56 385 ASN A N 1
ATOM 3073 C CA . ASN A 1 385 ? -17.922 -36.438 -30.562 1 75.56 385 ASN A CA 1
ATOM 3074 C C . ASN A 1 385 ? -17.562 -35 -30.953 1 75.56 385 ASN A C 1
ATOM 3076 O O . ASN A 1 385 ? -18.375 -34.281 -31.516 1 75.56 385 ASN A O 1
ATOM 3080 N N . MET A 1 386 ? -16.484 -34.594 -30.422 1 80.25 386 MET A N 1
ATOM 3081 C CA . MET A 1 386 ? -15.953 -33.281 -30.781 1 80.25 386 MET A CA 1
ATOM 3082 C C . MET A 1 386 ? -14.539 -33.406 -31.344 1 80.25 386 MET A C 1
ATOM 3084 O O . MET A 1 386 ? -13.789 -34.312 -30.969 1 80.25 386 MET A O 1
ATOM 3088 N N . THR A 1 387 ? -14.281 -32.5 -32.281 1 86.5 387 THR A N 1
ATOM 3089 C CA . THR A 1 387 ? -12.938 -32.438 -32.844 1 86.5 387 THR A CA 1
ATOM 3090 C C . THR A 1 387 ? -12.023 -31.594 -31.984 1 86.5 387 THR A C 1
ATOM 3092 O O . THR A 1 387 ? -12.375 -30.453 -31.641 1 86.5 387 THR A O 1
ATOM 3095 N N . TRP A 1 388 ? -10.945 -32.219 -31.641 1 87.94 388 TRP A N 1
ATOM 3096 C CA . TRP A 1 388 ? -9.914 -31.516 -30.891 1 87.94 388 TRP A CA 1
ATOM 3097 C C . TRP A 1 388 ? -8.617 -31.422 -31.688 1 87.94 388 TRP A C 1
ATOM 3099 O O . TRP A 1 388 ? -8.383 -32.25 -32.594 1 87.94 388 TRP A O 1
ATOM 3109 N N . TYR A 1 389 ? -7.875 -30.438 -31.422 1 93.12 389 TYR A N 1
ATOM 3110 C CA . TYR A 1 389 ? -6.609 -30.219 -32.094 1 93.12 389 TYR A CA 1
ATOM 3111 C C . TYR A 1 389 ? -5.43 -30.469 -31.172 1 93.12 389 TYR A C 1
ATOM 3113 O O . TYR A 1 389 ? -5.41 -29.953 -30.047 1 93.12 389 TYR A O 1
ATOM 3121 N N . PHE A 1 390 ? -4.477 -31.25 -31.672 1 92.94 390 PHE A N 1
ATOM 3122 C CA . PHE A 1 390 ? -3.27 -31.562 -30.906 1 92.94 390 PHE A CA 1
ATOM 3123 C C . PHE A 1 390 ? -2.051 -30.906 -31.547 1 92.94 390 PHE A C 1
ATOM 3125 O O . PHE A 1 390 ? -2.08 -30.516 -32.719 1 92.94 390 PHE A O 1
ATOM 3132 N N . SER A 1 391 ? -1.06 -30.781 -30.766 1 95.12 391 SER A N 1
ATOM 3133 C CA . SER A 1 391 ? 0.155 -30.094 -31.188 1 95.12 391 SER A CA 1
ATOM 3134 C C . SER A 1 391 ? 0.81 -30.797 -32.375 1 95.12 391 SER A C 1
ATOM 3136 O O . SER A 1 391 ? 0.794 -32.031 -32.469 1 95.12 391 SER A O 1
ATOM 3138 N N . ASP A 1 392 ? 1.368 -30 -33.281 1 94.88 392 ASP A N 1
ATOM 3139 C CA . ASP A 1 392 ? 2.068 -30.531 -34.438 1 94.88 392 ASP A CA 1
ATOM 3140 C C . ASP A 1 392 ? 3.348 -31.25 -34.031 1 94.88 392 ASP A C 1
ATOM 3142 O O . ASP A 1 392 ? 3.721 -32.25 -34.656 1 94.88 392 ASP A O 1
ATOM 3146 N N . ALA A 1 393 ? 4.027 -30.672 -33.094 1 94.31 393 ALA A N 1
ATOM 3147 C CA . ALA A 1 393 ? 5.199 -31.297 -32.5 1 94.31 393 ALA A CA 1
ATOM 3148 C C . ALA A 1 393 ? 5.008 -31.469 -30.984 1 94.31 393 ALA A C 1
ATOM 3150 O O . ALA A 1 393 ? 4.395 -30.609 -30.344 1 94.31 393 ALA A O 1
ATOM 3151 N N . ILE A 1 394 ? 5.559 -32.5 -30.469 1 93.5 394 ILE A N 1
ATOM 3152 C CA . ILE A 1 394 ? 5.422 -32.781 -29.047 1 93.5 394 ILE A CA 1
ATOM 3153 C C . ILE A 1 394 ? 6.129 -31.719 -28.234 1 93.5 394 ILE A C 1
ATOM 3155 O O . ILE A 1 394 ? 5.645 -31.312 -27.172 1 93.5 394 ILE A O 1
ATOM 3159 N N . SER A 1 395 ? 7.305 -31.359 -28.734 1 95.69 395 SER A N 1
ATOM 3160 C CA . SER A 1 395 ? 8.102 -30.344 -28.062 1 95.69 395 SER A CA 1
ATOM 3161 C C . SER A 1 395 ? 8.664 -29.344 -29.062 1 95.69 395 SER A C 1
ATOM 3163 O O . SER A 1 395 ? 8.914 -29.672 -30.219 1 95.69 395 SER A O 1
ATOM 3165 N N . THR A 1 396 ? 8.742 -28.125 -28.625 1 96.25 396 THR A N 1
ATOM 3166 C CA . THR A 1 396 ? 9.336 -27.047 -29.422 1 96.25 396 THR A CA 1
ATOM 3167 C C . THR A 1 396 ? 10.461 -26.375 -28.656 1 96.25 396 THR A C 1
ATOM 3169 O O . THR A 1 396 ? 10.266 -25.922 -27.531 1 96.25 396 THR A O 1
ATOM 3172 N N . PRO A 1 397 ? 11.664 -26.328 -29.203 1 96.69 397 PRO A N 1
ATOM 3173 C CA . PRO A 1 397 ? 12.805 -25.703 -28.531 1 96.69 397 PRO A CA 1
ATOM 3174 C C . PRO A 1 397 ? 12.883 -24.188 -28.781 1 96.69 397 PRO A C 1
ATOM 3176 O O . PRO A 1 397 ? 12.547 -23.734 -29.875 1 96.69 397 PRO A O 1
ATOM 3179 N N . ILE A 1 398 ? 13.289 -23.5 -27.797 1 96.44 398 ILE A N 1
ATOM 3180 C CA . ILE A 1 398 ? 13.586 -22.078 -27.859 1 96.44 398 ILE A CA 1
ATOM 3181 C C . ILE A 1 398 ? 15.055 -21.828 -27.5 1 96.44 398 ILE A C 1
ATOM 3183 O O . ILE A 1 398 ? 15.594 -22.469 -26.594 1 96.44 398 ILE A O 1
ATOM 3187 N N . GLY A 1 399 ? 15.742 -21.078 -28.328 1 95.75 399 GLY A N 1
ATOM 3188 C CA . GLY A 1 399 ? 17.109 -20.641 -28.047 1 95.75 399 GLY A CA 1
ATOM 3189 C C . GLY A 1 399 ? 17.219 -19.156 -27.781 1 95.75 399 GLY A C 1
ATOM 3190 O O . GLY A 1 399 ? 16.625 -18.344 -28.5 1 95.75 399 GLY A O 1
ATOM 3191 N N . CYS A 1 400 ? 17.906 -18.828 -26.719 1 95.31 400 CYS A N 1
ATOM 3192 C CA . CYS A 1 400 ? 18.125 -17.422 -26.375 1 95.31 400 CYS A CA 1
ATOM 3193 C C . CYS A 1 400 ? 19.594 -17.125 -26.172 1 95.31 400 CYS A C 1
ATOM 3195 O O . CYS A 1 400 ? 20.375 -18.016 -25.859 1 95.31 400 CYS A O 1
ATOM 3197 N N . VAL A 1 401 ? 19.953 -15.898 -26.422 1 93.62 401 VAL A N 1
ATOM 3198 C CA . VAL A 1 401 ? 21.281 -15.359 -26.156 1 93.62 401 VAL A CA 1
ATOM 3199 C C . VAL A 1 401 ? 21.172 -14.18 -25.188 1 93.62 401 VAL A C 1
ATOM 3201 O O . VAL A 1 401 ? 20.422 -13.227 -25.438 1 93.62 401 VAL A O 1
ATOM 3204 N N . GLU A 1 402 ? 21.875 -14.32 -24.094 1 90.75 402 GLU A N 1
ATOM 3205 C CA . GLU A 1 402 ? 21.812 -13.289 -23.062 1 90.75 402 GLU A CA 1
ATOM 3206 C C . GLU A 1 402 ? 23.156 -12.586 -22.906 1 90.75 402 GLU A C 1
ATOM 3208 O O . GLU A 1 402 ? 24.172 -13.234 -22.656 1 90.75 402 GLU A O 1
ATOM 3213 N N . GLN A 1 403 ? 23.094 -11.25 -23.109 1 87.88 403 GLN A N 1
ATOM 3214 C CA . GLN A 1 403 ? 24.266 -10.414 -22.938 1 87.88 403 GLN A CA 1
ATOM 3215 C C . GLN A 1 403 ? 24.094 -9.43 -21.781 1 87.88 403 GLN A C 1
ATOM 3217 O O . GLN A 1 403 ? 23.016 -8.867 -21.609 1 87.88 403 GLN A O 1
ATOM 3222 N N . VAL A 1 404 ? 25.156 -9.328 -20.938 1 84.38 404 VAL A N 1
ATOM 3223 C CA . VAL A 1 404 ? 25.141 -8.383 -19.828 1 84.38 404 VAL A CA 1
ATOM 3224 C C . VAL A 1 404 ? 26.297 -7.398 -19.953 1 84.38 404 VAL A C 1
ATOM 3226 O O . VAL A 1 404 ? 27.422 -7.789 -20.266 1 84.38 404 VAL A O 1
ATOM 3229 N N . ASN A 1 405 ? 25.953 -6.102 -19.875 1 81 405 ASN A N 1
ATOM 3230 C CA . ASN A 1 405 ? 26.953 -5.035 -19.891 1 81 405 ASN A CA 1
ATOM 3231 C C . ASN A 1 405 ? 26.953 -4.254 -18.578 1 81 405 ASN A C 1
ATOM 3233 O O . ASN A 1 405 ? 25.891 -3.82 -18.109 1 81 405 ASN A O 1
ATOM 3237 N N . ILE A 1 406 ? 28.156 -4.316 -17.906 1 74.44 406 ILE A N 1
ATOM 3238 C CA . ILE A 1 406 ? 28.297 -3.525 -16.688 1 74.44 406 ILE A CA 1
ATOM 3239 C C . ILE A 1 406 ? 29.344 -2.432 -16.922 1 74.44 406 ILE A C 1
ATOM 3241 O O . ILE A 1 406 ? 30.547 -2.715 -16.984 1 74.44 406 ILE A O 1
ATOM 3245 N N . CYS A 1 407 ? 29.062 -1.029 -16.719 1 60.88 407 CYS A N 1
ATOM 3246 C CA . CYS A 1 407 ? 29.906 0.134 -16.922 1 60.88 407 CYS A CA 1
ATOM 3247 C C . CYS A 1 407 ? 30.812 -0.055 -18.125 1 60.88 407 CYS A C 1
ATOM 3249 O O . CYS A 1 407 ? 31.016 0.88 -18.906 1 60.88 407 CYS A O 1
ATOM 3251 N N . SER A 1 408 ? 31.562 -1.264 -18.156 1 52.44 408 SER A N 1
ATOM 3252 C CA . SER A 1 408 ? 32.469 -1.611 -19.25 1 52.44 408 SER A CA 1
ATOM 3253 C C . SER A 1 408 ? 32 -2.896 -19.953 1 52.44 408 SER A C 1
ATOM 3255 O O . SER A 1 408 ? 31.312 -3.711 -19.359 1 52.44 408 SER A O 1
ATOM 3257 N N . SER A 1 409 ? 32.125 -2.846 -21.266 1 47.72 409 SER A N 1
ATOM 3258 C CA . SER A 1 409 ? 31.75 -4.012 -22.062 1 47.72 409 SER A CA 1
ATOM 3259 C C . SER A 1 409 ? 32.312 -5.293 -21.453 1 47.72 409 SER A C 1
ATOM 3261 O O . SER A 1 409 ? 33.531 -5.41 -21.266 1 47.72 409 SER A O 1
ATOM 3263 N N . LEU A 1 410 ? 31.562 -5.902 -20.578 1 47.97 410 LEU A N 1
ATOM 3264 C CA . LEU A 1 410 ? 32.062 -7.188 -20.078 1 47.97 410 LEU A CA 1
ATOM 3265 C C . LEU A 1 410 ? 31.656 -8.312 -21.031 1 47.97 410 LEU A C 1
ATOM 3267 O O . LEU A 1 410 ? 30.641 -8.219 -21.719 1 47.97 410 LEU A O 1
ATOM 3271 N N . ASN A 1 411 ? 32.688 -9.008 -21.562 1 43.62 411 ASN A N 1
ATOM 3272 C CA . ASN A 1 411 ? 32.406 -10.188 -22.375 1 43.62 411 ASN A CA 1
ATOM 3273 C C . ASN A 1 411 ? 31.594 -11.227 -21.625 1 43.62 411 ASN A C 1
ATOM 3275 O O . ASN A 1 411 ? 32.156 -12.203 -21.125 1 43.62 411 ASN A O 1
ATOM 3279 N N . GLY A 1 412 ? 30.562 -10.945 -21 1 50.34 412 GLY A N 1
ATOM 3280 C CA . GLY A 1 412 ? 29.688 -11.852 -20.25 1 50.34 412 GLY A CA 1
ATOM 3281 C C . GLY A 1 412 ? 29.703 -11.594 -18.766 1 50.34 412 GLY A C 1
ATOM 3282 O O . GLY A 1 412 ? 30.469 -10.758 -18.266 1 50.34 412 GLY A O 1
ATOM 3283 N N . LEU A 1 413 ? 28.75 -12.172 -17.953 1 53.03 413 LEU A N 1
ATOM 3284 C CA . LEU A 1 413 ? 28.703 -11.984 -16.5 1 53.03 413 LEU A CA 1
ATOM 3285 C C . LEU A 1 413 ? 29.844 -12.742 -15.828 1 53.03 413 LEU A C 1
ATOM 3287 O O . LEU A 1 413 ? 29.938 -13.969 -15.953 1 53.03 413 LEU A O 1
ATOM 3291 N N . PRO A 1 414 ? 30.938 -12.07 -15.32 1 57.41 414 PRO A N 1
ATOM 3292 C CA . PRO A 1 414 ? 32 -12.828 -14.664 1 57.41 414 PRO A CA 1
ATOM 3293 C C . PRO A 1 414 ? 31.5 -13.617 -13.453 1 57.41 414 PRO A C 1
ATOM 3295 O O . PRO A 1 414 ? 30.531 -13.211 -12.805 1 57.41 414 PRO A O 1
ATOM 3298 N N . TYR A 1 415 ? 31.812 -14.922 -13.328 1 53.66 415 TYR A N 1
ATOM 3299 C CA . TYR A 1 415 ? 31.438 -15.758 -12.203 1 53.66 415 TYR A CA 1
ATOM 3300 C C . TYR A 1 415 ? 31.844 -15.117 -10.883 1 53.66 415 TYR A C 1
ATOM 3302 O O . TYR A 1 415 ? 31.109 -15.18 -9.898 1 53.66 415 TYR A O 1
ATOM 3310 N N . HIS A 1 416 ? 33.125 -14.641 -10.719 1 54.72 416 HIS A N 1
ATOM 3311 C CA . HIS A 1 416 ? 33.625 -13.914 -9.555 1 54.72 416 HIS A CA 1
ATOM 3312 C C . HIS A 1 416 ? 34.125 -12.523 -9.938 1 54.72 416 HIS A C 1
ATOM 3314 O O . HIS A 1 416 ? 34.625 -12.328 -11.047 1 54.72 416 HIS A O 1
ATOM 3320 N N . LEU A 1 417 ? 33.562 -11.562 -9.133 1 55.69 417 LEU A N 1
ATOM 3321 C CA . LEU A 1 417 ? 34.062 -10.219 -9.367 1 55.69 417 LEU A CA 1
ATOM 3322 C C . LEU A 1 417 ? 35.531 -10.133 -8.961 1 55.69 417 LEU A C 1
ATOM 3324 O O . LEU A 1 417 ? 35.906 -10.547 -7.863 1 55.69 417 LEU A O 1
ATOM 3328 N N . ASN A 1 418 ? 36.469 -10.32 -9.742 1 51.34 418 ASN A N 1
ATOM 3329 C CA . ASN A 1 418 ? 37.875 -10.047 -9.367 1 51.34 418 ASN A CA 1
ATOM 3330 C C . ASN A 1 418 ? 38.219 -8.586 -9.609 1 51.34 418 ASN A C 1
ATOM 3332 O O . ASN A 1 418 ? 37.625 -7.914 -10.445 1 51.34 418 ASN A O 1
ATOM 3336 N N . GLU A 1 419 ? 38.875 -7.961 -8.578 1 52.62 419 GLU A N 1
ATOM 3337 C CA . GLU A 1 419 ? 39.469 -6.625 -8.672 1 52.62 419 GLU A CA 1
ATOM 3338 C C . GLU A 1 419 ? 39.969 -6.34 -10.086 1 52.62 419 GLU A C 1
ATOM 3340 O O . GLU A 1 419 ? 39.938 -5.195 -10.539 1 52.62 419 GLU A O 1
ATOM 3345 N N . LEU A 1 420 ? 40.344 -7.328 -10.68 1 51.56 420 LEU A N 1
ATOM 3346 C CA . LEU A 1 420 ? 41 -7.133 -11.953 1 51.56 420 LEU A CA 1
ATOM 3347 C C . LEU A 1 420 ? 40.031 -6.703 -13.039 1 51.56 420 LEU A C 1
ATOM 3349 O O . LEU A 1 420 ? 40.406 -5.996 -13.977 1 51.56 420 LEU A O 1
ATOM 3353 N N . ASN A 1 421 ? 38.719 -7.062 -12.828 1 58.81 421 ASN A N 1
ATOM 3354 C CA . ASN A 1 421 ? 37.75 -6.762 -13.891 1 58.81 421 ASN A CA 1
ATOM 3355 C C . ASN A 1 421 ? 37.312 -5.309 -13.836 1 58.81 421 ASN A C 1
ATOM 3357 O O . ASN A 1 421 ? 36.938 -4.73 -14.867 1 58.81 421 ASN A O 1
ATOM 3361 N N . PHE A 1 422 ? 37.375 -4.758 -12.656 1 68.38 422 PHE A N 1
ATOM 3362 C CA . PHE A 1 422 ? 36.875 -3.395 -12.539 1 68.38 422 PHE A CA 1
ATOM 3363 C C . PHE A 1 422 ? 37.906 -2.496 -11.859 1 68.38 422 PHE A C 1
ATOM 3365 O O . PHE A 1 422 ? 37.75 -2.135 -10.688 1 68.38 422 PHE A O 1
ATOM 3372 N N . THR A 1 423 ? 39 -2.152 -12.68 1 67.25 423 THR A N 1
ATOM 3373 C CA . THR A 1 423 ? 40.062 -1.311 -12.148 1 67.25 423 THR A CA 1
ATOM 3374 C C . THR A 1 423 ? 39.531 0.068 -11.773 1 67.25 423 THR A C 1
ATOM 3376 O O . THR A 1 423 ? 38.812 0.703 -12.562 1 67.25 423 THR A O 1
ATOM 3379 N N . GLY A 1 424 ? 39.75 0.487 -10.531 1 72.75 424 GLY A N 1
ATOM 3380 C CA . GLY A 1 424 ? 39.344 1.809 -10.078 1 72.75 424 GLY A CA 1
ATOM 3381 C C . GLY A 1 424 ? 38 1.817 -9.398 1 72.75 424 GLY A C 1
ATOM 3382 O O . GLY A 1 424 ? 37.531 2.863 -8.945 1 72.75 424 GLY A O 1
ATOM 3383 N N . ALA A 1 425 ? 37.406 0.664 -9.344 1 81.12 425 ALA A N 1
ATOM 3384 C CA . ALA A 1 425 ? 36.094 0.601 -8.711 1 81.12 425 ALA A CA 1
ATOM 3385 C C . ALA A 1 425 ? 36.219 0.723 -7.191 1 81.12 425 ALA A C 1
ATOM 3387 O O . ALA A 1 425 ? 37.188 0.243 -6.598 1 81.12 425 ALA A O 1
ATOM 3388 N N . THR A 1 426 ? 35.312 1.465 -6.641 1 83.69 426 THR A N 1
ATOM 3389 C CA . THR A 1 426 ? 35.25 1.573 -5.188 1 83.69 426 THR A CA 1
ATOM 3390 C C . THR A 1 426 ? 34.75 0.276 -4.562 1 83.69 426 THR A C 1
ATOM 3392 O O . THR A 1 426 ? 34.188 -0.573 -5.258 1 83.69 426 THR A O 1
ATOM 3395 N N . ASP A 1 427 ? 35 0.158 -3.258 1 84.62 427 ASP A N 1
ATOM 3396 C CA . ASP A 1 427 ? 34.531 -1.032 -2.551 1 84.62 427 ASP A CA 1
ATOM 3397 C C . ASP A 1 427 ? 33 -1.147 -2.609 1 84.62 427 ASP A C 1
ATOM 3399 O O . ASP A 1 427 ? 32.469 -2.252 -2.695 1 84.62 427 ASP A O 1
ATOM 3403 N N . LEU A 1 428 ? 32.406 -0.074 -2.594 1 88.62 428 LEU A N 1
ATOM 3404 C CA . LEU A 1 428 ? 30.953 -0.071 -2.654 1 88.62 428 LEU A CA 1
ATOM 3405 C C . LEU A 1 428 ? 30.453 -0.53 -4.023 1 88.62 428 LEU A C 1
ATOM 3407 O O . LEU A 1 428 ? 29.484 -1.286 -4.121 1 88.62 428 LEU A O 1
ATOM 3411 N N . GLN A 1 429 ? 31.141 -0.074 -5.027 1 86.88 429 GLN A N 1
ATOM 3412 C CA . GLN A 1 429 ? 30.781 -0.485 -6.383 1 86.88 429 GLN A CA 1
ATOM 3413 C C . GLN A 1 429 ? 30.984 -1.985 -6.574 1 86.88 429 GLN A C 1
ATOM 3415 O O . GLN A 1 429 ? 30.156 -2.648 -7.215 1 86.88 429 GLN A O 1
ATOM 3420 N N . LEU A 1 430 ? 32 -2.473 -5.988 1 84.62 430 LEU A N 1
ATOM 3421 C CA . LEU A 1 430 ? 32.281 -3.898 -6.109 1 84.62 430 LEU A CA 1
ATOM 3422 C C . LEU A 1 430 ? 31.219 -4.723 -5.387 1 84.62 430 LEU A C 1
ATOM 3424 O O . LEU A 1 430 ? 30.797 -5.77 -5.883 1 84.62 430 LEU A O 1
ATOM 3428 N N . ALA A 1 431 ? 30.875 -4.258 -4.234 1 87.12 431 ALA A N 1
ATOM 3429 C CA . ALA A 1 431 ? 29.828 -4.957 -3.48 1 87.12 431 ALA A CA 1
ATOM 3430 C C . ALA A 1 431 ? 28.516 -4.969 -4.25 1 87.12 431 ALA A C 1
ATOM 3432 O O . ALA A 1 431 ? 27.812 -5.984 -4.281 1 87.12 431 ALA A O 1
ATOM 3433 N N . LEU A 1 432 ? 28.188 -3.887 -4.832 1 89.38 432 LEU A N 1
ATOM 3434 C CA . LEU A 1 432 ? 26.953 -3.768 -5.617 1 89.38 432 LEU A CA 1
ATOM 3435 C C . LEU A 1 432 ? 27.016 -4.672 -6.844 1 89.38 432 LEU A C 1
ATOM 3437 O O . LEU A 1 432 ? 26.016 -5.312 -7.191 1 89.38 432 LEU A O 1
ATOM 3441 N N . LEU A 1 433 ? 28.141 -4.699 -7.441 1 84.62 433 LEU A N 1
ATOM 3442 C CA . LEU A 1 433 ? 28.312 -5.531 -8.625 1 84.62 433 LEU A CA 1
ATOM 3443 C C . LEU A 1 433 ? 28.188 -7.012 -8.273 1 84.62 433 LEU A C 1
ATOM 3445 O O . LEU A 1 433 ? 27.625 -7.793 -9.047 1 84.62 433 LEU A O 1
ATOM 3449 N N . GLU A 1 434 ? 28.703 -7.355 -7.219 1 83.75 434 GLU A N 1
ATOM 3450 C CA . GLU A 1 434 ? 28.578 -8.742 -6.773 1 83.75 434 GLU A CA 1
ATOM 3451 C C . GLU A 1 434 ? 27.109 -9.117 -6.559 1 83.75 434 GLU A C 1
ATOM 3453 O O . GLU A 1 434 ? 26.672 -10.195 -6.973 1 83.75 434 GLU A O 1
ATOM 3458 N N . LEU A 1 435 ? 26.438 -8.266 -5.898 1 88.5 435 LEU A N 1
ATOM 3459 C CA . LEU A 1 435 ? 25.016 -8.5 -5.664 1 88.5 435 LEU A CA 1
ATOM 3460 C C . LEU A 1 435 ? 24.266 -8.617 -6.984 1 88.5 435 LEU A C 1
ATOM 3462 O O . LEU A 1 435 ? 23.406 -9.477 -7.137 1 88.5 435 LEU A O 1
ATOM 3466 N N . LEU A 1 436 ? 24.625 -7.816 -7.895 1 87.38 436 LEU A N 1
ATOM 3467 C CA . LEU A 1 436 ? 23.969 -7.816 -9.203 1 87.38 436 LEU A CA 1
ATOM 3468 C C . LEU A 1 436 ? 24.266 -9.109 -9.953 1 87.38 436 LEU A C 1
ATOM 3470 O O . LEU A 1 436 ? 23.391 -9.672 -10.609 1 87.38 436 LEU A O 1
ATOM 3474 N N . LEU A 1 437 ? 25.453 -9.523 -9.875 1 82.69 437 LEU A N 1
ATOM 3475 C CA . LEU A 1 437 ? 25.859 -10.742 -10.57 1 82.69 437 LEU A CA 1
ATOM 3476 C C . LEU A 1 437 ? 25.156 -11.961 -9.992 1 82.69 437 LEU A C 1
ATOM 3478 O O . LEU A 1 437 ? 24.672 -12.82 -10.734 1 82.69 437 LEU A O 1
ATOM 3482 N N . ILE A 1 438 ? 25.125 -12 -8.727 1 82.94 438 ILE A N 1
ATOM 3483 C CA . ILE A 1 438 ? 24.453 -13.117 -8.07 1 82.94 438 ILE A CA 1
ATOM 3484 C C . ILE A 1 438 ? 22.969 -13.109 -8.438 1 82.94 438 ILE A C 1
ATOM 3486 O O . ILE A 1 438 ? 22.406 -14.156 -8.766 1 82.94 438 ILE A O 1
ATOM 3490 N N . THR A 1 439 ? 22.391 -11.977 -8.422 1 86.69 439 THR A N 1
ATOM 3491 C CA . THR A 1 439 ? 20.984 -11.844 -8.758 1 86.69 439 THR A CA 1
ATOM 3492 C C . THR A 1 439 ? 20.734 -12.219 -10.219 1 86.69 439 THR A C 1
ATOM 3494 O O . THR A 1 439 ? 19.797 -12.953 -10.523 1 86.69 439 THR A O 1
ATOM 3497 N N . GLY A 1 440 ? 21.578 -11.75 -11.086 1 83.06 440 GLY A N 1
ATOM 3498 C CA . GLY A 1 440 ? 21.438 -12.031 -12.5 1 83.06 440 GLY A CA 1
ATOM 3499 C C . GLY A 1 440 ? 21.594 -13.5 -12.836 1 83.06 440 GLY A C 1
ATOM 3500 O O . GLY A 1 440 ? 20.938 -14.016 -13.742 1 83.06 440 GLY A O 1
ATOM 3501 N N . ARG A 1 441 ? 22.359 -14.18 -12.094 1 81 441 ARG A N 1
ATOM 3502 C CA . ARG A 1 441 ? 22.594 -15.602 -12.32 1 81 441 ARG A CA 1
ATOM 3503 C C . ARG A 1 441 ? 21.438 -16.438 -11.773 1 81 441 ARG A C 1
ATOM 3505 O O . ARG A 1 441 ? 21.047 -17.438 -12.367 1 81 441 ARG A O 1
ATOM 3512 N N . THR A 1 442 ? 21 -15.992 -10.727 1 80.62 442 THR A N 1
ATOM 3513 C CA . THR A 1 442 ? 19.953 -16.766 -10.062 1 80.62 442 THR A CA 1
ATOM 3514 C C . THR A 1 442 ? 18.594 -16.531 -10.734 1 80.62 442 THR A C 1
ATOM 3516 O O . THR A 1 442 ? 17.797 -17.469 -10.867 1 80.62 442 THR A O 1
ATOM 3519 N N . TYR A 1 443 ? 18.406 -15.32 -11.117 1 86.5 443 TYR A N 1
ATOM 3520 C CA . TYR A 1 443 ? 17.109 -14.992 -11.719 1 86.5 443 TYR A CA 1
ATOM 3521 C C . TYR A 1 443 ? 17.281 -14.539 -13.164 1 86.5 443 TYR A C 1
ATOM 3523 O O . TYR A 1 443 ? 17.406 -13.336 -13.43 1 86.5 443 TYR A O 1
ATOM 3531 N N . SER A 1 444 ? 17.328 -15.492 -13.945 1 86 444 SER A N 1
ATOM 3532 C CA . SER A 1 444 ? 17.469 -15.266 -15.375 1 86 444 SER A CA 1
ATOM 3533 C C . SER A 1 444 ? 16.203 -15.695 -16.125 1 86 444 SER A C 1
ATOM 3535 O O . SER A 1 444 ? 15.211 -16.062 -15.508 1 86 444 SER A O 1
ATOM 3537 N N . THR A 1 445 ? 16.281 -15.562 -17.359 1 84.75 445 THR A N 1
ATOM 3538 C CA . THR A 1 445 ? 15.164 -15.945 -18.219 1 84.75 445 THR A CA 1
ATOM 3539 C C . THR A 1 445 ? 14.812 -17.422 -18.016 1 84.75 445 THR A C 1
ATOM 3541 O O . THR A 1 445 ? 13.648 -17.797 -18.125 1 84.75 445 THR A O 1
ATOM 3544 N N . MET A 1 446 ? 15.766 -18.188 -17.594 1 79.19 446 MET A N 1
ATOM 3545 C CA . MET A 1 446 ? 15.578 -19.625 -17.422 1 79.19 446 MET A CA 1
ATOM 3546 C C . MET A 1 446 ? 14.898 -19.922 -16.078 1 79.19 446 MET A C 1
ATOM 3548 O O . MET A 1 446 ? 14.391 -21.031 -15.867 1 79.19 446 MET A O 1
ATOM 3552 N N . SER A 1 447 ? 14.883 -18.906 -15.305 1 77.75 447 SER A N 1
ATOM 3553 C CA . SER A 1 447 ? 14.352 -19.125 -13.961 1 77.75 447 SER A CA 1
ATOM 3554 C C . SER A 1 447 ? 12.828 -19.016 -13.945 1 77.75 447 SER A C 1
ATOM 3556 O O . SER A 1 447 ? 12.18 -19.484 -13 1 77.75 447 SER A O 1
ATOM 3558 N N . SER A 1 448 ? 12.328 -18.422 -14.938 1 77.31 448 SER A N 1
ATOM 3559 C CA . SER A 1 448 ? 10.867 -1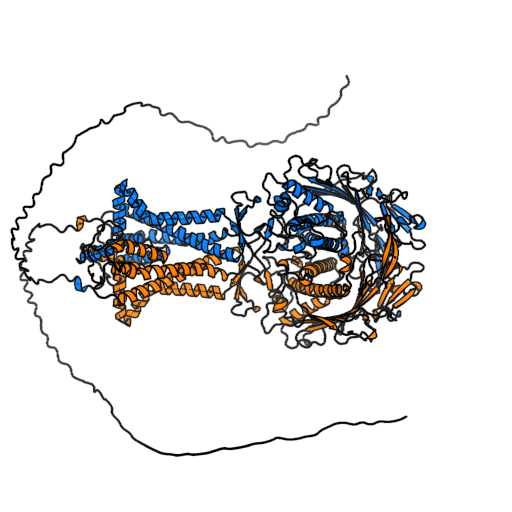8.422 -15.039 1 77.31 448 SER A CA 1
ATOM 3560 C C . SER A 1 448 ? 10.336 -19.781 -15.453 1 77.31 448 SER A C 1
ATOM 3562 O O . SER A 1 448 ? 10.555 -20.234 -16.578 1 77.31 448 SER A O 1
ATOM 3564 N N . ARG A 1 449 ? 9.594 -20.422 -14.602 1 74.56 449 ARG A N 1
ATOM 3565 C CA . ARG A 1 449 ? 9.18 -21.797 -14.867 1 74.56 449 ARG A CA 1
ATOM 3566 C C . ARG A 1 449 ? 7.695 -21.859 -15.195 1 74.56 449 ARG A C 1
ATOM 3568 O O . ARG A 1 449 ? 7.074 -22.922 -15.047 1 74.56 449 ARG A O 1
ATOM 3575 N N . THR A 1 450 ? 7.207 -20.797 -15.547 1 79.94 450 THR A N 1
ATOM 3576 C CA . THR A 1 450 ? 5.773 -20.812 -15.828 1 79.94 450 THR A CA 1
ATOM 3577 C C . THR A 1 450 ? 5.496 -20.25 -17.219 1 79.94 450 THR A C 1
ATOM 3579 O O . THR A 1 450 ? 6.223 -19.375 -17.703 1 79.94 450 THR A O 1
ATOM 3582 N N . LEU A 1 451 ? 4.539 -20.906 -17.812 1 89 451 LEU A N 1
ATOM 3583 C CA . LEU A 1 451 ? 4.012 -20.406 -19.078 1 89 451 LEU A CA 1
ATOM 3584 C C . LEU A 1 451 ? 2.684 -19.688 -18.859 1 89 451 LEU A C 1
ATOM 3586 O O . LEU A 1 451 ? 1.859 -20.125 -18.047 1 89 451 LEU A O 1
ATOM 3590 N N . SER A 1 452 ? 2.537 -18.609 -19.531 1 84.94 452 SER A N 1
ATOM 3591 C CA . SER A 1 452 ? 1.248 -17.922 -19.484 1 84.94 452 SER A CA 1
ATOM 3592 C C . SER A 1 452 ? 0.135 -18.797 -20.047 1 84.94 452 SER A C 1
ATOM 3594 O O . SER A 1 452 ? -1.021 -18.672 -19.641 1 84.94 452 SER A O 1
ATOM 3596 N N . ALA A 1 453 ? 0.436 -19.656 -20.906 1 89.06 453 ALA A N 1
ATOM 3597 C CA . ALA A 1 453 ? -0.531 -20.562 -21.531 1 89.06 453 ALA A CA 1
ATOM 3598 C C . ALA A 1 453 ? -1.084 -21.547 -20.5 1 89.06 453 ALA A C 1
ATOM 3600 O O . ALA A 1 453 ? -2.207 -22.031 -20.641 1 89.06 453 ALA A O 1
ATOM 3601 N N . ASP A 1 454 ? -0.281 -21.891 -19.484 1 82.62 454 ASP A N 1
ATOM 3602 C CA . ASP A 1 454 ? -0.711 -22.812 -18.422 1 82.62 454 ASP A CA 1
ATOM 3603 C C . ASP A 1 454 ? -1.955 -22.281 -17.719 1 82.62 454 ASP A C 1
ATOM 3605 O O . ASP A 1 454 ? -2.791 -23.062 -17.25 1 82.62 454 ASP A O 1
ATOM 3609 N N . LYS A 1 455 ? -2.047 -21.047 -17.672 1 75.12 455 LYS A N 1
ATOM 3610 C CA . LYS A 1 455 ? -3.162 -20.422 -16.984 1 75.12 455 LYS A CA 1
ATOM 3611 C C . LYS A 1 455 ? -4.461 -20.578 -17.766 1 75.12 455 LYS A C 1
ATOM 3613 O O . LYS A 1 455 ? -5.551 -20.406 -17.203 1 75.12 455 LYS A O 1
ATOM 3618 N N . LEU A 1 456 ? -4.324 -20.938 -18.984 1 79.94 456 LEU A N 1
ATOM 3619 C CA . LEU A 1 456 ? -5.496 -21.031 -19.859 1 79.94 456 LEU A CA 1
ATOM 3620 C C . LEU A 1 456 ? -6.035 -22.453 -19.891 1 79.94 456 LEU A C 1
ATOM 3622 O O . LEU A 1 456 ? -7.051 -22.719 -20.531 1 79.94 456 LEU A O 1
ATOM 3626 N N . LEU A 1 457 ? -5.297 -23.297 -19.125 1 79.94 457 LEU A N 1
ATOM 3627 C CA . LEU A 1 457 ? -5.773 -24.672 -19.047 1 79.94 457 LEU A CA 1
ATOM 3628 C C . LEU A 1 457 ? -7.051 -24.766 -18.219 1 79.94 457 LEU A C 1
ATOM 3630 O O . LEU A 1 457 ? -7.188 -24.062 -17.203 1 79.94 457 LEU A O 1
ATOM 3634 N N . ASP A 1 458 ? -7.969 -25.516 -18.625 1 69.44 458 ASP A N 1
ATOM 3635 C CA . ASP A 1 458 ? -9.227 -25.688 -17.906 1 69.44 458 ASP A CA 1
ATOM 3636 C C . ASP A 1 458 ? -9 -26.391 -16.578 1 69.44 458 ASP A C 1
ATOM 3638 O O . ASP A 1 458 ? -7.891 -26.828 -16.281 1 69.44 458 ASP A O 1
ATOM 3642 N N . ALA A 1 459 ? -10.102 -26.422 -15.797 1 59.34 459 ALA A N 1
ATOM 3643 C CA . ALA A 1 459 ? -10.055 -26.984 -14.445 1 59.34 459 ALA A CA 1
ATOM 3644 C C . ALA A 1 459 ? -9.695 -28.453 -14.477 1 59.34 459 ALA A C 1
ATOM 3646 O O . ALA A 1 459 ? -9.055 -28.969 -13.547 1 59.34 459 ALA A O 1
ATOM 3647 N N . SER A 1 460 ? -10.258 -29.172 -15.523 1 57.59 460 SER A N 1
ATOM 3648 C CA . SER A 1 460 ? -9.961 -30.594 -15.594 1 57.59 460 SER A CA 1
ATOM 3649 C C . SER A 1 460 ? -8.531 -30.828 -16.078 1 57.59 460 SER A C 1
ATOM 3651 O O . SER A 1 460 ? -7.992 -31.938 -15.914 1 57.59 460 SER A O 1
ATOM 3653 N N . GLY A 1 461 ? -7.914 -29.781 -16.469 1 63.5 461 GLY A N 1
ATOM 3654 C CA . GLY A 1 461 ? -6.543 -29.828 -16.953 1 63.5 461 GLY A CA 1
ATOM 3655 C C . GLY A 1 461 ? -6.426 -30.328 -18.375 1 63.5 461 GLY A C 1
ATOM 3656 O O . GLY A 1 461 ? -7.312 -31.031 -18.875 1 63.5 461 GLY A O 1
ATOM 3657 N N . GLY A 1 462 ? -5.801 -29.781 -19.328 1 75.38 462 GLY A N 1
ATOM 3658 C CA . GLY A 1 462 ? -5.371 -30.297 -20.609 1 75.38 462 GLY A CA 1
ATOM 3659 C C . GLY A 1 462 ? -6.008 -29.562 -21.781 1 75.38 462 GLY A C 1
ATOM 3660 O O . GLY A 1 462 ? -5.547 -29.688 -22.922 1 75.38 462 GLY A O 1
ATOM 3661 N N . GLU A 1 463 ? -7.152 -28.922 -21.422 1 81.62 463 GLU A N 1
ATOM 3662 C CA . GLU A 1 463 ? -7.887 -28.281 -22.516 1 81.62 463 GLU A CA 1
ATOM 3663 C C . GLU A 1 463 ? -7.641 -26.781 -22.531 1 81.62 463 GLU A C 1
ATOM 3665 O O . GLU A 1 463 ? -7.637 -26.125 -21.484 1 81.62 463 GLU A O 1
ATOM 3670 N N . ILE A 1 464 ? -7.387 -26.297 -23.766 1 86.69 464 ILE A N 1
ATOM 3671 C CA . ILE A 1 464 ? -7.312 -24.859 -24 1 86.69 464 ILE A CA 1
ATOM 3672 C C . ILE A 1 464 ? -8.297 -24.453 -25.094 1 86.69 464 ILE A C 1
ATOM 3674 O O . ILE A 1 464 ? -8.258 -25 -26.203 1 86.69 464 ILE A O 1
ATOM 3678 N N . THR A 1 465 ? -9.148 -23.578 -24.797 1 79.31 465 THR A N 1
ATOM 3679 C CA . THR A 1 465 ? -10.195 -23.188 -25.734 1 79.31 465 THR A CA 1
ATOM 3680 C C . THR A 1 465 ? -9.617 -22.344 -26.859 1 79.31 465 THR A C 1
ATOM 3682 O O . THR A 1 465 ? -9.984 -22.5 -28.016 1 79.31 465 THR A O 1
ATOM 3685 N N . TRP A 1 466 ? -8.773 -21.406 -26.406 1 80.5 466 TRP A N 1
ATOM 3686 C CA . TRP A 1 466 ? -8.227 -20.5 -27.406 1 80.5 466 TRP A CA 1
ATOM 3687 C C . TRP A 1 466 ? -6.848 -20 -27 1 80.5 466 TRP A C 1
ATOM 3689 O O . TRP A 1 466 ? -6.605 -19.75 -25.812 1 80.5 466 TRP A O 1
ATOM 3699 N N . LEU A 1 467 ? -6.008 -19.969 -28.047 1 87.75 467 LEU A N 1
ATOM 3700 C CA . LEU A 1 467 ? -4.676 -19.391 -27.859 1 87.75 467 LEU A CA 1
ATOM 3701 C C . LEU A 1 467 ? -4.371 -18.359 -28.953 1 87.75 467 LEU A C 1
ATOM 3703 O O . LEU A 1 467 ? -4.535 -18.656 -30.141 1 87.75 467 LEU A O 1
ATOM 3707 N N . PRO A 1 468 ? -3.998 -17.156 -28.625 1 88.06 468 PRO A N 1
ATOM 3708 C CA . PRO A 1 468 ? -3.678 -16.156 -29.641 1 88.06 468 PRO A CA 1
ATOM 3709 C C . PRO A 1 468 ? -2.514 -16.578 -30.531 1 88.06 468 PRO A C 1
ATOM 3711 O O . PRO A 1 468 ? -1.653 -17.359 -30.109 1 88.06 468 PRO A O 1
ATOM 3714 N N . ASP A 1 469 ? -2.414 -15.977 -31.703 1 92.06 469 ASP A N 1
ATOM 3715 C CA . ASP A 1 469 ? -1.389 -16.312 -32.688 1 92.06 469 ASP A CA 1
ATOM 3716 C C . ASP A 1 469 ? -0.016 -15.805 -32.25 1 92.06 469 ASP A C 1
ATOM 3718 O O . ASP A 1 469 ? 1.012 -16.281 -32.719 1 92.06 469 ASP A O 1
ATOM 3722 N N . ASN A 1 470 ? -0.016 -14.844 -31.375 1 92.31 470 ASN A N 1
ATOM 3723 C CA . ASN A 1 470 ? 1.246 -14.281 -30.906 1 92.31 470 ASN A CA 1
ATOM 3724 C C . ASN A 1 470 ? 1.535 -14.664 -29.469 1 92.31 470 ASN A C 1
ATOM 3726 O O . ASN A 1 470 ? 2.129 -13.883 -28.719 1 92.31 470 ASN A O 1
ATOM 3730 N N . GLN A 1 471 ? 1.071 -15.867 -29.094 1 93.19 471 GLN A N 1
ATOM 3731 C CA . GLN A 1 471 ? 1.261 -16.328 -27.719 1 93.19 471 GLN A CA 1
ATOM 3732 C C . GLN A 1 471 ? 2.744 -16.469 -27.391 1 93.19 471 GLN A C 1
ATOM 3734 O O . GLN A 1 471 ? 3.158 -16.234 -26.25 1 93.19 471 GLN A O 1
ATOM 3739 N N . TRP A 1 472 ? 3.562 -16.812 -28.406 1 95.38 472 TRP A N 1
ATOM 3740 C CA . TRP A 1 472 ? 4.984 -17.016 -28.156 1 95.38 472 TRP A CA 1
ATOM 3741 C C . TRP A 1 472 ? 5.656 -15.719 -27.75 1 95.38 472 TRP A C 1
ATOM 3743 O O . TRP A 1 472 ? 6.547 -15.703 -26.891 1 95.38 472 TRP A O 1
ATOM 3753 N N . ILE A 1 473 ? 5.219 -14.617 -28.281 1 94 473 ILE A N 1
ATOM 3754 C CA . ILE A 1 473 ? 5.746 -13.305 -27.906 1 94 473 ILE A CA 1
ATOM 3755 C C . ILE A 1 473 ? 5.34 -12.984 -26.469 1 94 473 ILE A C 1
ATOM 3757 O O . ILE A 1 473 ? 6.141 -12.453 -25.688 1 94 473 ILE A O 1
ATOM 3761 N N . ALA A 1 474 ? 4.121 -13.32 -26.109 1 91.06 474 ALA A N 1
ATOM 3762 C CA . ALA A 1 474 ? 3.629 -13.078 -24.766 1 91.06 474 ALA A CA 1
ATOM 3763 C C . ALA A 1 474 ? 4.426 -13.883 -23.734 1 91.06 474 ALA A C 1
ATOM 3765 O O . ALA A 1 474 ? 4.699 -13.406 -22.641 1 91.06 474 ALA A O 1
ATOM 3766 N N . GLU A 1 475 ? 4.762 -15.109 -24.156 1 94.5 475 GLU A N 1
ATOM 3767 C CA . GLU A 1 475 ? 5.551 -15.945 -23.266 1 94.5 475 GLU A CA 1
ATOM 3768 C C . GLU A 1 475 ? 6.926 -15.336 -23 1 94.5 475 GLU A C 1
ATOM 3770 O O . GLU A 1 475 ? 7.355 -15.227 -21.844 1 94.5 475 GLU A O 1
ATOM 3775 N N . LEU A 1 476 ? 7.57 -14.93 -24.031 1 95.19 476 LEU A N 1
ATOM 3776 C CA . LEU A 1 476 ? 8.914 -14.375 -23.906 1 95.19 476 LEU A CA 1
ATOM 3777 C C . LEU A 1 476 ? 8.891 -13.047 -23.156 1 95.19 476 LEU A C 1
ATOM 3779 O O . LEU A 1 476 ? 9.789 -12.766 -22.344 1 95.19 476 LEU A O 1
ATOM 3783 N N . THR A 1 477 ? 7.91 -12.305 -23.469 1 93.56 477 THR A N 1
ATOM 3784 C CA . THR A 1 477 ? 7.754 -11.047 -22.75 1 93.56 477 THR A CA 1
ATOM 3785 C C . THR A 1 477 ? 7.5 -11.297 -21.266 1 93.56 477 THR A C 1
ATOM 3787 O O . THR A 1 477 ? 8 -10.562 -20.406 1 93.56 477 THR A O 1
ATOM 3790 N N . GLY A 1 478 ? 6.672 -12.273 -21.016 1 91.94 478 GLY A N 1
ATOM 3791 C CA . GLY A 1 478 ? 6.434 -12.656 -19.641 1 91.94 478 GLY A CA 1
ATOM 3792 C C . GLY A 1 478 ? 7.695 -13.07 -18.906 1 91.94 478 GLY A C 1
ATOM 3793 O O . GLY A 1 478 ? 7.895 -12.711 -17.75 1 91.94 478 GLY A O 1
ATOM 3794 N N . TRP A 1 479 ? 8.578 -13.75 -19.562 1 94.56 479 TRP A N 1
ATOM 3795 C CA . TRP A 1 479 ? 9.828 -14.195 -18.953 1 94.56 479 TRP A CA 1
ATOM 3796 C C . TRP A 1 479 ? 10.734 -13 -18.656 1 94.56 479 TRP A C 1
ATOM 3798 O O . TRP A 1 479 ? 11.375 -12.945 -17.609 1 94.56 479 TRP A O 1
ATOM 3808 N N . GLN A 1 480 ? 10.789 -12.125 -19.609 1 94.44 480 GLN A N 1
ATOM 3809 C CA . GLN A 1 480 ? 11.609 -10.93 -19.406 1 94.44 480 GLN A CA 1
ATOM 3810 C C . GLN A 1 480 ? 11.07 -10.086 -18.25 1 94.44 480 GLN A C 1
ATOM 3812 O O . GLN A 1 480 ? 11.844 -9.531 -17.469 1 94.44 480 GLN A O 1
ATOM 3817 N N . SER A 1 481 ? 9.781 -9.953 -18.203 1 93.25 481 SER A N 1
ATOM 3818 C CA . SER A 1 481 ? 9.148 -9.211 -17.125 1 93.25 481 SER A CA 1
ATOM 3819 C C . SER A 1 481 ? 9.445 -9.852 -15.766 1 93.25 481 SER A C 1
ATOM 3821 O O . SER A 1 481 ? 9.688 -9.148 -14.781 1 93.25 481 SER A O 1
ATOM 3823 N N . TYR A 1 482 ? 9.422 -11.117 -15.719 1 92.88 482 TYR A N 1
ATOM 3824 C CA . TYR A 1 482 ? 9.766 -11.852 -14.508 1 92.88 482 TYR A CA 1
ATOM 3825 C C . TYR A 1 482 ? 11.188 -11.523 -14.062 1 92.88 482 TYR A C 1
ATOM 3827 O O . TYR A 1 482 ? 11.445 -11.32 -12.875 1 92.88 482 TYR A O 1
ATOM 3835 N N . VAL A 1 483 ? 12.078 -11.508 -14.961 1 94.81 483 VAL A N 1
ATOM 3836 C CA . VAL A 1 483 ? 13.484 -11.266 -14.656 1 94.81 483 VAL A CA 1
ATOM 3837 C C . VAL A 1 483 ? 13.641 -9.914 -13.977 1 94.81 483 VAL A C 1
ATOM 3839 O O . VAL A 1 483 ? 14.289 -9.805 -12.938 1 94.81 483 VAL A O 1
ATOM 3842 N N . TRP A 1 484 ? 13.086 -9 -14.547 1 95.69 484 TRP A N 1
ATOM 3843 C CA . TRP A 1 484 ? 13.25 -7.652 -14.008 1 95.69 484 TRP A CA 1
ATOM 3844 C C . TRP A 1 484 ? 12.484 -7.492 -12.695 1 95.69 484 TRP A C 1
ATOM 3846 O O . TRP A 1 484 ? 12.953 -6.828 -11.773 1 95.69 484 TRP A O 1
ATOM 3856 N N . ALA A 1 485 ? 11.297 -8.062 -12.641 1 93.25 485 ALA A N 1
ATOM 3857 C CA . ALA A 1 485 ? 10.578 -8.062 -11.367 1 93.25 485 ALA A CA 1
ATOM 3858 C C . ALA A 1 485 ? 11.406 -8.727 -10.266 1 93.25 485 ALA A C 1
ATOM 3860 O O . ALA A 1 485 ? 11.5 -8.203 -9.156 1 93.25 485 ALA A O 1
ATOM 3861 N N . ALA A 1 486 ? 11.984 -9.805 -10.609 1 93.44 486 ALA A N 1
ATOM 3862 C CA . ALA A 1 486 ? 12.82 -10.516 -9.648 1 93.44 486 ALA A CA 1
ATOM 3863 C C . ALA A 1 486 ? 14.031 -9.68 -9.234 1 93.44 486 ALA A C 1
ATOM 3865 O O . ALA A 1 486 ? 14.406 -9.656 -8.062 1 93.44 486 ALA A O 1
ATOM 3866 N N . HIS A 1 487 ? 14.617 -9.008 -10.172 1 94.69 487 HIS A N 1
ATOM 3867 C CA . HIS A 1 487 ? 15.75 -8.141 -9.867 1 94.69 487 HIS A CA 1
ATOM 3868 C C . HIS A 1 487 ? 15.359 -7.062 -8.859 1 94.69 487 HIS A C 1
ATOM 3870 O O . HIS A 1 487 ? 16.078 -6.82 -7.891 1 94.69 487 HIS A O 1
ATOM 3876 N N . GLN A 1 488 ? 14.281 -6.445 -9.156 1 94.38 488 GLN A N 1
ATOM 3877 C CA . GLN A 1 488 ? 13.844 -5.379 -8.258 1 94.38 488 GLN A CA 1
ATOM 3878 C C . GLN A 1 488 ? 13.547 -5.926 -6.867 1 94.38 488 GLN A C 1
ATOM 3880 O O . GLN A 1 488 ? 13.93 -5.324 -5.863 1 94.38 488 GLN A O 1
ATOM 3885 N N . ILE A 1 489 ? 12.977 -7.051 -6.781 1 91.62 489 ILE A N 1
ATOM 3886 C CA . ILE A 1 489 ? 12.578 -7.652 -5.512 1 91.62 489 ILE A CA 1
ATOM 3887 C C . ILE A 1 489 ? 13.82 -8.109 -4.75 1 91.62 489 ILE A C 1
ATOM 3889 O O . ILE A 1 489 ? 13.984 -7.789 -3.57 1 91.62 489 ILE A O 1
ATOM 3893 N N . VAL A 1 490 ? 14.695 -8.758 -5.395 1 92.44 490 VAL A N 1
ATOM 3894 C CA . VAL A 1 490 ? 15.844 -9.367 -4.73 1 92.44 490 VAL A CA 1
ATOM 3895 C C . VAL A 1 490 ? 16.828 -8.281 -4.309 1 92.44 490 VAL A C 1
ATOM 3897 O O . VAL A 1 490 ? 17.406 -8.336 -3.215 1 92.44 490 VAL A O 1
ATOM 3900 N N . LEU A 1 491 ? 17.047 -7.352 -5.148 1 93.81 491 LEU A N 1
ATOM 3901 C CA . LEU A 1 491 ? 17.969 -6.273 -4.805 1 93.81 491 LEU A CA 1
ATOM 3902 C C . LEU A 1 491 ? 17.453 -5.48 -3.609 1 93.81 491 LEU A C 1
ATOM 3904 O O . LEU A 1 491 ? 18.219 -5.094 -2.732 1 93.81 491 LEU A O 1
ATOM 3908 N N . SER A 1 492 ? 16.203 -5.27 -3.549 1 93.12 492 SER A N 1
ATOM 3909 C CA . SER A 1 492 ? 15.641 -4.559 -2.41 1 93.12 492 SER A CA 1
ATOM 3910 C C . SER A 1 492 ? 15.625 -5.434 -1.16 1 93.12 492 SER A C 1
ATOM 3912 O O . SER A 1 492 ? 15.781 -4.934 -0.044 1 93.12 492 SER A O 1
ATOM 3914 N N . THR A 1 493 ? 15.453 -6.684 -1.388 1 90.94 493 THR A N 1
ATOM 3915 C CA . THR A 1 493 ? 15.406 -7.617 -0.268 1 90.94 493 THR A CA 1
ATOM 3916 C C . THR A 1 493 ? 16.766 -7.719 0.411 1 90.94 493 THR A C 1
ATOM 3918 O O . THR A 1 493 ? 16.859 -8.047 1.597 1 90.94 493 THR A O 1
ATOM 3921 N N . TYR A 1 494 ? 17.797 -7.457 -0.346 1 92.62 494 TYR A N 1
ATOM 3922 C CA . TYR A 1 494 ? 19.109 -7.441 0.275 1 92.62 494 TYR A CA 1
ATOM 3923 C C . TYR A 1 494 ? 19.141 -6.504 1.476 1 92.62 494 TYR A C 1
ATOM 3925 O O . TYR A 1 494 ? 19.625 -6.871 2.547 1 92.62 494 TYR A O 1
ATOM 3933 N N . ALA A 1 495 ? 18.578 -5.328 1.266 1 94.12 495 ALA A N 1
ATOM 3934 C CA . ALA A 1 495 ? 18.578 -4.32 2.324 1 94.12 495 ALA A CA 1
ATOM 3935 C C . ALA A 1 495 ? 17.516 -4.625 3.371 1 94.12 495 ALA A C 1
ATOM 3937 O O . ALA A 1 495 ? 17.75 -4.457 4.57 1 94.12 495 ALA A O 1
ATOM 3938 N N . ILE A 1 496 ? 16.359 -5.027 2.988 1 91.94 496 ILE A N 1
ATOM 3939 C CA . ILE A 1 496 ? 15.25 -5.309 3.896 1 91.94 496 ILE A CA 1
ATOM 3940 C C . ILE A 1 496 ? 15.57 -6.543 4.734 1 91.94 496 ILE A C 1
ATOM 3942 O O . ILE A 1 496 ? 15.305 -6.57 5.938 1 91.94 496 ILE A O 1
ATOM 3946 N N . GLY A 1 497 ? 16.109 -7.473 4.082 1 90.94 497 GLY A N 1
ATOM 3947 C CA . GLY A 1 497 ? 16.422 -8.742 4.719 1 90.94 497 GLY A CA 1
ATOM 3948 C C . GLY A 1 497 ? 15.406 -9.828 4.402 1 90.94 497 GLY A C 1
ATOM 3949 O O . GLY A 1 497 ? 14.195 -9.617 4.539 1 90.94 497 GLY A O 1
ATOM 3950 N N . ALA A 1 498 ? 15.914 -11.008 4.07 1 87.81 498 ALA A N 1
ATOM 3951 C CA . ALA A 1 498 ? 15.07 -12.148 3.744 1 87.81 498 ALA A CA 1
ATOM 3952 C C . ALA A 1 498 ? 14.266 -12.602 4.957 1 87.81 498 ALA A C 1
ATOM 3954 O O . ALA A 1 498 ? 13.172 -13.156 4.812 1 87.81 498 ALA A O 1
ATOM 3955 N N . LYS A 1 499 ? 14.781 -12.289 6.086 1 85.5 499 LYS A N 1
ATOM 3956 C CA . LYS A 1 499 ? 14.156 -12.711 7.34 1 85.5 499 LYS A CA 1
ATOM 3957 C C . LYS A 1 499 ? 12.805 -12.023 7.539 1 85.5 499 LYS A C 1
ATOM 3959 O O . LYS A 1 499 ? 11.938 -12.555 8.234 1 85.5 499 LYS A O 1
ATOM 3964 N N . VAL A 1 500 ? 12.688 -10.844 6.996 1 81.5 500 VAL A N 1
ATOM 3965 C CA . VAL A 1 500 ? 11.438 -10.102 7.125 1 81.5 500 VAL A CA 1
ATOM 3966 C C . VAL A 1 500 ? 10.312 -10.859 6.418 1 81.5 500 VAL A C 1
ATOM 3968 O O . VAL A 1 500 ? 9.164 -10.844 6.871 1 81.5 500 VAL A O 1
ATOM 3971 N N . ARG A 1 501 ? 10.594 -11.508 5.371 1 74.5 501 ARG A N 1
ATOM 3972 C CA . ARG A 1 501 ? 9.609 -12.25 4.594 1 74.5 501 ARG A CA 1
ATOM 3973 C C . ARG A 1 501 ? 9.477 -13.68 5.094 1 74.5 501 ARG A C 1
ATOM 3975 O O . ARG A 1 501 ? 8.398 -14.266 5.051 1 74.5 501 ARG A O 1
ATOM 3982 N N . ASP A 1 502 ? 10.617 -14.18 5.418 1 77 502 ASP A N 1
ATOM 3983 C CA . ASP A 1 502 ? 10.68 -15.562 5.883 1 77 502 ASP A CA 1
ATOM 3984 C C . ASP A 1 502 ? 11.492 -15.672 7.172 1 77 502 ASP A C 1
ATOM 3986 O O . ASP A 1 502 ? 12.719 -15.602 7.145 1 77 502 ASP A O 1
ATOM 3990 N N . PRO A 1 503 ? 10.836 -15.969 8.227 1 76.12 503 PRO A N 1
ATOM 3991 C CA . PRO A 1 503 ? 11.539 -16.016 9.516 1 76.12 503 PRO A CA 1
ATOM 3992 C C . PRO A 1 503 ? 12.625 -17.078 9.562 1 76.12 503 PRO A C 1
ATOM 3994 O O . PRO A 1 503 ? 13.508 -17.031 10.422 1 76.12 503 PRO A O 1
ATOM 3997 N N . ARG A 1 504 ? 12.633 -18.047 8.695 1 78.5 504 ARG A N 1
ATOM 3998 C CA . ARG A 1 504 ? 13.625 -19.109 8.711 1 78.5 504 ARG A CA 1
ATOM 3999 C C . ARG A 1 504 ? 14.852 -18.734 7.879 1 78.5 504 ARG A C 1
ATOM 4001 O O . ARG A 1 504 ? 15.719 -19.578 7.633 1 78.5 504 ARG A O 1
ATOM 4008 N N . ALA A 1 505 ? 14.953 -17.547 7.402 1 82.5 505 ALA A N 1
ATOM 4009 C CA . ALA A 1 505 ? 15.961 -17.109 6.441 1 82.5 505 ALA A CA 1
ATOM 4010 C C . ALA A 1 505 ? 17.359 -17.125 7.062 1 82.5 505 ALA A C 1
ATOM 4012 O O . ALA A 1 505 ? 18.359 -17.125 6.344 1 82.5 505 ALA A O 1
ATOM 4013 N N . ASP A 1 506 ? 17.562 -17.266 8.344 1 79.88 506 ASP A N 1
ATOM 4014 C CA . ASP A 1 506 ? 18.859 -17.219 9 1 79.88 506 ASP A CA 1
ATOM 4015 C C . ASP A 1 506 ? 19.766 -18.359 8.516 1 79.88 506 ASP A C 1
ATOM 4017 O O . ASP A 1 506 ? 20.984 -18.219 8.461 1 79.88 506 ASP A O 1
ATOM 4021 N N . SER A 1 507 ? 19.125 -19.406 8.133 1 80.56 507 SER A N 1
ATOM 4022 C CA . SER A 1 507 ? 19.891 -20.594 7.777 1 80.56 507 SER A CA 1
ATOM 4023 C C . SER A 1 507 ? 20.547 -20.438 6.41 1 80.56 507 SER A C 1
ATOM 4025 O O . SER A 1 507 ? 21.547 -21.109 6.117 1 80.56 507 SER A O 1
ATOM 4027 N N . PHE A 1 508 ? 20.094 -19.531 5.66 1 85.31 508 PHE A N 1
ATOM 4028 C CA . PHE A 1 508 ? 20.641 -19.484 4.309 1 85.31 508 PHE A CA 1
ATOM 4029 C C . PHE A 1 508 ? 21.047 -18.047 3.941 1 85.31 508 PHE A C 1
ATOM 4031 O O . PHE A 1 508 ? 21.094 -17.703 2.762 1 85.31 508 PHE A O 1
ATOM 4038 N N . THR A 1 509 ? 21.219 -17.281 4.922 1 89 509 THR A N 1
ATOM 4039 C CA . THR A 1 509 ? 21.672 -15.914 4.66 1 89 509 THR A CA 1
ATOM 4040 C C . THR A 1 509 ? 23.016 -15.648 5.32 1 89 509 THR A C 1
ATOM 4042 O O . THR A 1 509 ? 23.375 -16.312 6.297 1 89 509 THR A O 1
ATOM 4045 N N . ARG A 1 510 ? 23.75 -14.734 4.715 1 89.5 510 ARG A N 1
ATOM 4046 C CA . ARG A 1 510 ? 25.047 -14.289 5.238 1 89.5 510 ARG A CA 1
ATOM 4047 C C . ARG A 1 510 ? 25.016 -12.789 5.539 1 89.5 510 ARG A C 1
ATOM 4049 O O . ARG A 1 510 ? 24.828 -11.977 4.637 1 89.5 510 ARG A O 1
ATOM 4056 N N . PRO A 1 511 ? 25.219 -12.461 6.797 1 90.94 511 PRO A N 1
ATOM 4057 C CA . PRO A 1 511 ? 25.281 -11.039 7.125 1 90.94 511 PRO A CA 1
ATOM 4058 C C . PRO A 1 511 ? 26.469 -10.328 6.48 1 90.94 511 PRO A C 1
ATOM 4060 O O . PRO A 1 511 ? 27.422 -10.984 6.062 1 90.94 511 PRO A O 1
ATOM 4063 N N . PRO A 1 512 ? 26.297 -8.984 6.359 1 92.5 512 PRO A N 1
ATOM 4064 C CA . PRO A 1 512 ? 27.422 -8.258 5.77 1 92.5 512 PRO A CA 1
ATOM 4065 C C . PRO A 1 512 ? 28.734 -8.453 6.543 1 92.5 512 PRO A C 1
ATOM 4067 O O . PRO A 1 512 ? 28.734 -8.383 7.773 1 92.5 512 PRO A O 1
ATOM 4070 N N . SER A 1 513 ? 29.781 -8.695 5.789 1 88.31 513 SER A N 1
ATOM 4071 C CA . SER A 1 513 ? 31.062 -9.039 6.402 1 88.31 513 SER A CA 1
ATOM 4072 C C . SER A 1 513 ? 32.031 -7.863 6.371 1 88.31 513 SER A C 1
ATOM 4074 O O . SER A 1 513 ? 33 -7.82 7.137 1 88.31 513 SER A O 1
ATOM 4076 N N . ASN A 1 514 ? 31.844 -6.926 5.508 1 90.94 514 ASN A N 1
ATOM 4077 C CA . ASN A 1 514 ? 32.75 -5.797 5.363 1 90.94 514 ASN A CA 1
ATOM 4078 C C . ASN A 1 514 ? 32 -4.465 5.367 1 90.94 514 ASN A C 1
ATOM 4080 O O . ASN A 1 514 ? 30.781 -4.441 5.422 1 90.94 514 ASN A O 1
ATOM 4084 N N . ALA A 1 515 ? 32.812 -3.453 5.402 1 92.62 515 ALA A N 1
ATOM 4085 C CA . ALA A 1 515 ? 32.25 -2.109 5.516 1 92.62 515 ALA A CA 1
ATOM 4086 C C . ALA A 1 515 ? 31.453 -1.741 4.27 1 92.62 515 ALA A C 1
ATOM 4088 O O . ALA A 1 515 ? 30.438 -1.051 4.359 1 92.62 515 ALA A O 1
ATOM 4089 N N . ALA A 1 516 ? 31.875 -2.135 3.168 1 91.88 516 ALA A N 1
ATOM 4090 C CA . ALA A 1 516 ? 31.188 -1.817 1.918 1 91.88 516 ALA A CA 1
ATOM 4091 C C . ALA A 1 516 ? 29.828 -2.488 1.857 1 91.88 516 ALA A C 1
ATOM 4093 O O . ALA A 1 516 ? 28.844 -1.871 1.438 1 91.88 516 ALA A O 1
ATOM 4094 N N . GLU A 1 517 ? 29.797 -3.695 2.32 1 93.31 517 GLU A N 1
ATOM 4095 C CA . GLU A 1 517 ? 28.531 -4.418 2.346 1 93.31 517 GLU A CA 1
ATOM 4096 C C . GLU A 1 517 ? 27.562 -3.803 3.35 1 93.31 517 GLU A C 1
ATOM 4098 O O . GLU A 1 517 ? 26.359 -3.758 3.107 1 93.31 517 GLU A O 1
ATOM 4103 N N . LYS A 1 518 ? 28.141 -3.379 4.402 1 94.25 518 LYS A N 1
ATOM 4104 C CA . LYS A 1 518 ? 27.312 -2.711 5.402 1 94.25 518 LYS A CA 1
ATOM 4105 C C . LYS A 1 518 ? 26.734 -1.404 4.859 1 94.25 518 LYS A C 1
ATOM 4107 O O . LYS A 1 518 ? 25.578 -1.073 5.117 1 94.25 518 LYS A O 1
ATOM 4112 N N . LYS A 1 519 ? 27.547 -0.705 4.168 1 93.81 519 LYS A N 1
ATOM 4113 C CA . LYS A 1 519 ? 27.094 0.534 3.545 1 93.81 519 LYS A CA 1
ATOM 4114 C C . LYS A 1 519 ? 26.016 0.26 2.506 1 93.81 519 LYS A C 1
ATOM 4116 O O . LYS A 1 519 ? 25.047 1.027 2.381 1 93.81 519 LYS A O 1
ATOM 4121 N N . LEU A 1 520 ? 26.156 -0.783 1.809 1 94.06 520 LEU A N 1
ATOM 4122 C CA . LEU A 1 520 ? 25.188 -1.167 0.791 1 94.06 520 LEU A CA 1
ATOM 4123 C C . LEU A 1 520 ? 23.812 -1.421 1.415 1 94.06 520 LEU A C 1
ATOM 4125 O O . LEU A 1 520 ? 22.781 -1.146 0.796 1 94.06 520 LEU A O 1
ATOM 4129 N N . CYS A 1 521 ? 23.797 -1.828 2.605 1 95 521 CYS A N 1
ATOM 4130 C CA . CYS A 1 521 ? 22.562 -2.111 3.336 1 95 521 CYS A CA 1
ATOM 4131 C C . CYS A 1 521 ? 21.828 -0.825 3.676 1 95 521 CYS A C 1
ATOM 4133 O O . CYS A 1 521 ? 20.625 -0.847 3.928 1 95 521 CYS A O 1
ATOM 4135 N N . GLN A 1 522 ? 22.516 0.269 3.6 1 94.56 522 GLN A N 1
ATOM 4136 C CA . GLN A 1 522 ? 21.953 1.495 4.148 1 94.56 522 GLN A CA 1
ATOM 4137 C C . GLN A 1 522 ? 21.609 2.488 3.043 1 94.56 522 GLN A C 1
ATOM 4139 O O . GLN A 1 522 ? 21.219 3.625 3.32 1 94.56 522 GLN A O 1
ATOM 4144 N N . ILE A 1 523 ? 21.672 2.078 1.814 1 95.94 523 ILE A N 1
ATOM 4145 C CA . ILE A 1 523 ? 21.516 3.086 0.771 1 95.94 523 ILE A CA 1
ATOM 4146 C C . ILE A 1 523 ? 20.359 2.701 -0.15 1 95.94 523 ILE A C 1
ATOM 4148 O O . ILE A 1 523 ? 20.172 3.309 -1.207 1 95.94 523 ILE A O 1
ATOM 4152 N N . GLN A 1 524 ? 19.594 1.727 0.212 1 96.5 524 GLN A N 1
ATOM 4153 C CA . GLN A 1 524 ? 18.453 1.324 -0.606 1 96.5 524 GLN A CA 1
ATOM 4154 C C . GLN A 1 524 ? 17.266 2.248 -0.379 1 96.5 524 GLN A C 1
ATOM 4156 O O . GLN A 1 524 ? 16.781 2.387 0.749 1 96.5 524 GLN A O 1
ATOM 4161 N N . LYS A 1 525 ? 16.828 2.873 -1.468 1 96.25 525 LYS A N 1
ATOM 4162 C CA . LYS A 1 525 ? 15.617 3.697 -1.424 1 96.25 525 LYS A CA 1
ATOM 4163 C C . LYS A 1 525 ? 14.406 2.924 -1.928 1 96.25 525 LYS A C 1
ATOM 4165 O O . LYS A 1 525 ? 14.508 2.16 -2.889 1 96.25 525 LYS A O 1
ATOM 4170 N N . MET A 1 526 ? 13.359 3.127 -1.302 1 94.06 526 MET A N 1
ATOM 4171 C CA . MET A 1 526 ? 12.062 2.602 -1.724 1 94.06 526 MET A CA 1
ATOM 4172 C C . MET A 1 526 ? 10.969 3.652 -1.561 1 94.06 526 MET A C 1
ATOM 4174 O O . MET A 1 526 ? 11.219 4.73 -1.012 1 94.06 526 MET A O 1
ATOM 4178 N N . ARG A 1 527 ? 9.938 3.332 -2.094 1 90.94 527 ARG A N 1
ATOM 4179 C CA . ARG A 1 527 ? 8.836 4.281 -1.996 1 90.94 527 ARG A CA 1
ATOM 4180 C C . ARG A 1 527 ? 7.801 3.82 -0.972 1 90.94 527 ARG A C 1
ATOM 4182 O O . ARG A 1 527 ? 7.602 2.619 -0.783 1 90.94 527 ARG A O 1
ATOM 4189 N N . LYS A 1 528 ? 7.305 4.793 -0.339 1 86.31 528 LYS A N 1
ATOM 4190 C CA . LYS A 1 528 ? 6.32 4.523 0.706 1 86.31 528 LYS A CA 1
ATOM 4191 C C . LYS A 1 528 ? 5.219 5.578 0.709 1 86.31 528 LYS A C 1
ATOM 4193 O O . LYS A 1 528 ? 5.473 6.75 0.432 1 86.31 528 LYS A O 1
ATOM 4198 N N . THR A 1 529 ? 4.027 5.031 0.843 1 77.94 529 THR A N 1
ATOM 4199 C CA . THR A 1 529 ? 2.898 5.938 1.013 1 77.94 529 THR A CA 1
ATOM 4200 C C . THR A 1 529 ? 2.293 5.793 2.406 1 77.94 529 THR A C 1
ATOM 4202 O O . THR A 1 529 ? 1.915 4.691 2.812 1 77.94 529 THR A O 1
ATOM 4205 N N . GLY A 1 530 ? 2.312 6.809 3.148 1 74.25 530 GLY A N 1
ATOM 4206 C CA . GLY A 1 530 ? 1.718 6.789 4.477 1 74.25 530 GLY A CA 1
ATOM 4207 C C . GLY A 1 530 ? 2.678 6.32 5.551 1 74.25 530 GLY A C 1
ATOM 4208 O O . GLY A 1 530 ? 3.844 6.035 5.27 1 74.25 530 GLY A O 1
ATOM 4209 N N . GLU A 1 531 ? 2.406 6.328 6.84 1 80.69 531 GLU A N 1
ATOM 4210 C CA . GLU A 1 531 ? 3.102 5.914 8.055 1 80.69 531 GLU A CA 1
ATOM 4211 C C . GLU A 1 531 ? 4.23 6.879 8.406 1 80.69 531 GLU A C 1
ATOM 4213 O O . GLU A 1 531 ? 4.516 7.105 9.586 1 80.69 531 GLU A O 1
ATOM 4218 N N . VAL A 1 532 ? 4.895 7.219 7.293 1 89.69 532 VAL A N 1
ATOM 4219 C CA . VAL A 1 532 ? 5.992 8.156 7.504 1 89.69 532 VAL A CA 1
ATOM 4220 C C . VAL A 1 532 ? 5.84 9.352 6.566 1 89.69 532 VAL A C 1
ATOM 4222 O O . VAL A 1 532 ? 5.094 9.281 5.582 1 89.69 532 VAL A O 1
ATOM 4225 N N . VAL A 1 533 ? 6.496 10.414 6.93 1 90.88 533 VAL A N 1
ATOM 4226 C CA . VAL A 1 533 ? 6.492 11.617 6.102 1 90.88 533 VAL A CA 1
ATOM 4227 C C . VAL A 1 533 ? 7.922 12.117 5.914 1 90.88 533 VAL A C 1
ATOM 4229 O O . VAL A 1 533 ? 8.805 11.805 6.715 1 90.88 533 VAL A O 1
ATOM 4232 N N . ASN A 1 534 ? 8.133 12.805 4.832 1 94.69 534 ASN A N 1
ATOM 4233 C CA . ASN A 1 534 ? 9.414 13.453 4.555 1 94.69 534 ASN A CA 1
ATOM 4234 C C . ASN A 1 534 ? 9.312 14.969 4.707 1 94.69 534 ASN A C 1
ATOM 4236 O O . ASN A 1 534 ? 8.375 15.586 4.199 1 94.69 534 ASN A O 1
ATOM 4240 N N . ILE A 1 535 ? 10.227 15.508 5.434 1 95.5 535 ILE A N 1
ATOM 4241 C CA . ILE A 1 535 ? 10.32 16.953 5.625 1 95.5 535 ILE A CA 1
ATOM 4242 C C . ILE A 1 535 ? 11.508 17.5 4.836 1 95.5 535 ILE A C 1
ATOM 4244 O O . ILE A 1 535 ? 12.633 17.016 4.98 1 95.5 535 ILE A O 1
ATOM 4248 N N . ASN A 1 536 ? 11.258 18.422 4.004 1 95.31 536 ASN A N 1
ATOM 4249 C CA . ASN A 1 536 ? 12.336 19.094 3.285 1 95.31 536 ASN A CA 1
ATOM 4250 C C . ASN A 1 536 ? 13.125 20.016 4.203 1 95.31 536 ASN A C 1
ATOM 4252 O O . ASN A 1 536 ? 12.633 21.062 4.625 1 95.31 536 ASN A O 1
ATOM 4256 N N . VAL A 1 537 ? 14.367 19.766 4.355 1 95.5 537 VAL A N 1
ATOM 4257 C CA . VAL A 1 537 ? 15.188 20.469 5.332 1 95.5 537 VAL A CA 1
ATOM 4258 C C . VAL A 1 537 ? 15.484 21.875 4.832 1 95.5 537 VAL A C 1
ATOM 4260 O O . VAL A 1 537 ? 15.508 22.828 5.617 1 95.5 537 VAL A O 1
ATOM 4263 N N . PHE A 1 538 ? 15.727 22.047 3.586 1 94.25 538 PHE A N 1
ATOM 4264 C CA . PHE A 1 538 ? 16 23.359 3.031 1 94.25 538 PHE A CA 1
ATOM 4265 C C . PHE A 1 538 ? 14.828 24.312 3.285 1 94.25 538 PHE A C 1
ATOM 4267 O O . PHE A 1 538 ? 15.023 25.422 3.764 1 94.25 538 PHE A O 1
ATOM 4274 N N . ALA A 1 539 ? 13.711 23.859 2.975 1 93.44 539 ALA A N 1
ATOM 4275 C CA . ALA A 1 539 ? 12.508 24.672 3.158 1 93.44 539 ALA A CA 1
ATOM 4276 C C . ALA A 1 539 ? 12.25 24.938 4.641 1 93.44 539 ALA A C 1
ATOM 4278 O O . ALA A 1 539 ? 11.836 26.031 5.016 1 93.44 539 ALA A O 1
ATOM 4279 N N . LEU A 1 540 ? 12.414 23.984 5.449 1 94.31 540 LEU A N 1
ATOM 4280 C CA . LEU A 1 540 ? 12.242 24.125 6.891 1 94.31 540 LEU A CA 1
ATOM 4281 C C . LEU A 1 540 ? 13.172 25.203 7.445 1 94.31 540 LEU A C 1
ATOM 4283 O O . LEU A 1 540 ? 12.734 26.062 8.211 1 94.31 540 LEU A O 1
ATOM 4287 N N . ILE A 1 541 ? 14.383 25.156 7.031 1 94.38 541 ILE A N 1
ATOM 4288 C CA . ILE A 1 541 ? 15.367 26.125 7.504 1 94.38 541 ILE A CA 1
ATOM 4289 C C . ILE A 1 541 ? 15.023 27.516 6.965 1 94.38 541 ILE A C 1
ATOM 4291 O O . ILE A 1 541 ? 15.109 28.5 7.691 1 94.38 541 ILE A O 1
ATOM 4295 N N . LEU A 1 542 ? 14.625 27.578 5.785 1 93.56 542 LEU A N 1
ATOM 4296 C CA . LEU A 1 542 ? 14.289 28.859 5.172 1 93.56 542 LEU A CA 1
ATOM 4297 C C . LEU A 1 542 ? 13.141 29.531 5.91 1 93.56 542 LEU A C 1
ATOM 4299 O O . LEU A 1 542 ? 13.211 30.719 6.23 1 93.56 542 LEU A O 1
ATOM 4303 N N . VAL A 1 543 ? 12.109 28.812 6.25 1 93.19 543 VAL A N 1
ATOM 4304 C CA . VAL A 1 543 ? 10.938 29.359 6.922 1 93.19 543 VAL A CA 1
ATOM 4305 C C . VAL A 1 543 ? 11.297 29.734 8.359 1 93.19 543 VAL A C 1
ATOM 4307 O O . VAL A 1 543 ? 10.891 30.781 8.852 1 93.19 543 VAL A O 1
ATOM 4310 N N . THR A 1 544 ? 12.07 28.953 8.992 1 93.06 544 THR A N 1
ATOM 4311 C CA . THR A 1 544 ? 12.445 29.188 10.383 1 93.06 544 THR A CA 1
ATOM 4312 C C . THR A 1 544 ? 13.367 30.406 10.484 1 93.06 544 THR A C 1
ATOM 4314 O O . THR A 1 544 ? 13.156 31.266 11.336 1 93.06 544 THR A O 1
ATOM 4317 N N . VAL A 1 545 ? 14.32 30.469 9.617 1 94.81 545 VAL A N 1
ATOM 4318 C CA . VAL A 1 545 ? 15.266 31.594 9.641 1 94.81 545 VAL A CA 1
ATOM 4319 C C . VAL A 1 545 ? 14.539 32.875 9.273 1 94.81 545 VAL A C 1
ATOM 4321 O O . VAL A 1 545 ? 14.766 33.938 9.891 1 94.81 545 VAL A O 1
ATOM 4324 N N . PHE A 1 546 ? 13.672 32.781 8.391 1 94.31 546 PHE A N 1
ATOM 4325 C CA . PHE A 1 546 ? 12.906 33.969 8 1 94.31 546 PHE A CA 1
ATOM 4326 C C . PHE A 1 546 ? 12.039 34.469 9.156 1 94.31 546 PHE A C 1
ATOM 4328 O O . PHE A 1 546 ? 12.055 35.656 9.492 1 94.31 546 PHE A O 1
ATOM 4335 N N . SER A 1 547 ? 11.312 33.625 9.75 1 92.19 547 SER A N 1
ATOM 4336 C CA . SER A 1 547 ? 10.406 34 10.836 1 92.19 547 SER A CA 1
ATOM 4337 C C . SER A 1 547 ? 11.172 34.531 12.039 1 92.19 547 SER A C 1
ATOM 4339 O O . SER A 1 547 ? 10.773 35.5 12.664 1 92.19 547 SER A O 1
ATOM 4341 N N . LEU A 1 548 ? 12.25 33.906 12.297 1 91.38 548 LEU A N 1
ATOM 4342 C CA . LEU A 1 548 ? 13.062 34.344 13.438 1 91.38 548 LEU A CA 1
ATOM 4343 C C . LEU A 1 548 ? 13.711 35.719 13.156 1 91.38 548 LEU A C 1
ATOM 4345 O O . LEU A 1 548 ? 13.828 36.531 14.055 1 91.38 548 LEU A O 1
ATOM 4349 N N . THR A 1 549 ? 14.102 35.875 11.922 1 93.81 549 THR A N 1
ATOM 4350 C CA . THR A 1 549 ? 14.695 37.156 11.547 1 93.81 549 THR A CA 1
ATOM 4351 C C . THR A 1 549 ? 13.672 38.281 11.672 1 93.81 549 THR A C 1
ATOM 4353 O O . THR A 1 549 ? 13.984 39.375 12.188 1 93.81 549 THR A O 1
ATOM 4356 N N . MET A 1 550 ? 12.445 38 11.281 1 91.69 550 MET A N 1
ATOM 4357 C CA . MET A 1 550 ? 11.398 39 11.391 1 91.69 550 MET A CA 1
ATOM 4358 C C . MET A 1 550 ? 11.047 39.281 12.844 1 91.69 550 MET A C 1
ATOM 4360 O O . MET A 1 550 ? 10.82 40.438 13.227 1 91.69 550 MET A O 1
ATOM 4364 N N . PHE A 1 551 ? 11.023 38.312 13.648 1 87 551 PHE A N 1
ATOM 4365 C CA . PHE A 1 551 ? 10.75 38.438 15.078 1 87 551 PHE A CA 1
ATOM 4366 C C . PHE A 1 551 ? 11.82 39.281 15.758 1 87 551 PHE A C 1
ATOM 4368 O O . PHE A 1 551 ? 11.5 40.219 16.5 1 87 551 PHE A O 1
ATOM 4375 N N . LEU A 1 552 ? 13.016 39 15.422 1 88.19 552 LEU A N 1
ATOM 4376 C CA . LEU A 1 552 ? 14.125 39.719 16.047 1 88.19 552 LEU A CA 1
ATOM 4377 C C . LEU A 1 552 ? 14.164 41.156 15.578 1 88.19 552 LEU A C 1
ATOM 4379 O O . LEU A 1 552 ? 14.43 42.062 16.375 1 88.19 552 LEU A O 1
ATOM 4383 N N . LEU A 1 553 ? 13.867 41.344 14.352 1 88.62 553 LEU A N 1
ATOM 4384 C CA . LEU A 1 553 ? 13.844 42.688 13.82 1 88.62 553 LEU A CA 1
ATOM 4385 C C . LEU A 1 553 ? 12.727 43.531 14.461 1 88.62 553 LEU A C 1
ATOM 4387 O O . LEU A 1 553 ? 12.922 44.688 14.766 1 88.62 553 LEU A O 1
ATOM 4391 N N . ASP A 1 554 ? 11.625 42.906 14.695 1 86.44 554 ASP A N 1
ATOM 4392 C CA . ASP A 1 554 ? 10.477 43.562 15.297 1 86.44 554 ASP A CA 1
ATOM 4393 C C . ASP A 1 554 ? 10.758 43.938 16.766 1 86.44 554 ASP A C 1
ATOM 4395 O O . ASP A 1 554 ? 10.484 45.031 17.203 1 86.44 554 ASP A O 1
ATOM 4399 N N . MET A 1 555 ? 11.312 43.062 17.438 1 80.69 555 MET A N 1
ATOM 4400 C CA . MET A 1 555 ? 11.562 43.281 18.859 1 80.69 555 MET A CA 1
ATOM 4401 C C . MET A 1 555 ? 12.688 44.281 19.094 1 80.69 555 MET A C 1
ATOM 4403 O O . MET A 1 555 ? 12.703 44.969 20.094 1 80.69 555 MET A O 1
ATOM 4407 N N . SER A 1 556 ? 13.633 44.344 18.172 1 81.69 556 SER A N 1
ATOM 4408 C CA . SER A 1 556 ? 14.805 45.188 18.375 1 81.69 556 SER A CA 1
ATOM 4409 C C . SER A 1 556 ? 14.688 46.5 17.609 1 81.69 556 SER A C 1
ATOM 4411 O O . SER A 1 556 ? 15.594 47.344 17.656 1 81.69 556 SER A O 1
ATOM 4413 N N . LEU A 1 557 ? 13.602 46.625 17.016 1 81.44 557 LEU A N 1
ATOM 4414 C CA . LEU A 1 557 ? 13.492 47.781 16.141 1 81.44 557 LEU A CA 1
ATOM 4415 C C . LEU A 1 557 ? 13.75 49.094 16.922 1 81.44 557 LEU A C 1
ATOM 4417 O O . LEU A 1 557 ? 14.555 49.906 16.5 1 81.44 557 LEU A O 1
ATOM 4421 N N . LEU A 1 558 ? 12.906 49.344 18.078 1 76.62 558 LEU A N 1
ATOM 4422 C CA . LEU A 1 558 ? 13.055 50.594 18.859 1 76.62 558 LEU A CA 1
ATOM 4423 C C . LEU A 1 558 ? 14.461 50.688 19.438 1 76.62 558 LEU A C 1
ATOM 4425 O O . LEU A 1 558 ? 15.047 51.781 19.469 1 76.62 558 LEU A O 1
ATOM 4429 N N . ARG A 1 559 ? 15.039 49.562 19.844 1 76.44 559 ARG A N 1
ATOM 4430 C CA . ARG A 1 559 ? 16.391 49.562 20.375 1 76.44 559 ARG A CA 1
ATOM 4431 C C . ARG A 1 559 ? 17.406 49.906 19.281 1 76.44 559 ARG A C 1
ATOM 4433 O O . ARG A 1 559 ? 18.391 50.625 19.531 1 76.44 559 ARG A O 1
ATOM 4440 N N . PHE A 1 560 ? 17.062 49.375 18.281 1 80.31 560 PHE A N 1
ATOM 4441 C CA . PHE A 1 560 ? 17.938 49.625 17.141 1 80.31 560 PHE A CA 1
ATOM 4442 C C . PHE A 1 560 ? 17.859 51.094 16.719 1 80.31 560 PHE A C 1
ATOM 4444 O O . PHE A 1 560 ? 18.891 51.719 16.422 1 80.31 560 PHE A O 1
ATOM 4451 N N . LEU A 1 561 ? 16.719 51.656 16.703 1 80.56 561 LEU A N 1
ATOM 4452 C CA . LEU A 1 561 ? 16.547 53.031 16.328 1 80.56 561 LEU A CA 1
ATOM 4453 C C . LEU A 1 561 ? 17.188 53.969 17.344 1 80.56 561 LEU A C 1
ATOM 4455 O O . LEU A 1 561 ? 17.75 55 17 1 80.56 561 LEU A O 1
ATOM 4459 N N . THR A 1 562 ? 17.062 53.656 18.625 1 80.12 562 THR A N 1
ATOM 4460 C CA . THR A 1 562 ? 17.734 54.438 19.672 1 80.12 562 THR A CA 1
ATOM 4461 C C . THR A 1 562 ? 19.25 54.406 19.484 1 80.12 562 THR A C 1
ATOM 4463 O O . THR A 1 562 ? 19.922 55.406 19.703 1 80.12 562 THR A O 1
ATOM 4466 N N . PHE A 1 563 ? 19.703 53.281 19.078 1 78.94 563 PHE A N 1
ATOM 4467 C CA . PHE A 1 563 ? 21.141 53.156 18.812 1 78.94 563 PHE A CA 1
ATOM 4468 C C . PHE A 1 563 ? 21.547 54.031 17.641 1 78.94 563 PHE A C 1
ATOM 4470 O O . PHE A 1 563 ? 22.625 54.656 17.672 1 78.94 563 PHE A O 1
ATOM 4477 N N . LEU A 1 564 ? 20.719 54.094 16.688 1 78.56 564 LEU A N 1
ATOM 4478 C CA . LEU A 1 564 ? 21.031 54.875 15.484 1 78.56 564 LEU A CA 1
ATOM 4479 C C . LEU A 1 564 ? 20.984 56.375 15.789 1 78.56 564 LEU A C 1
ATOM 4481 O O . LEU A 1 564 ? 21.547 57.156 15.039 1 78.56 564 LEU A O 1
ATOM 4485 N N . THR A 1 565 ? 20.234 56.781 16.969 1 80.69 565 THR A N 1
ATOM 4486 C CA . THR A 1 565 ? 20.172 58.188 17.359 1 80.69 565 THR A CA 1
ATOM 4487 C C . THR A 1 565 ? 21.578 58.719 17.625 1 80.69 565 THR A C 1
ATOM 4489 O O . THR A 1 565 ? 21.812 59.938 17.547 1 80.69 565 THR A O 1
ATOM 4492 N N . LYS A 1 566 ? 22.406 57.906 17.969 1 78.38 566 LYS A N 1
ATOM 4493 C CA . LYS A 1 566 ? 23.781 58.312 18.234 1 78.38 566 LYS A CA 1
ATOM 4494 C C . LYS A 1 566 ? 24.469 58.812 16.969 1 78.38 566 LYS A C 1
ATOM 4496 O O . LYS A 1 566 ? 25.391 59.625 17.031 1 78.38 566 LYS A O 1
ATOM 4501 N N . PHE A 1 567 ? 23.969 58.375 15.828 1 79.69 567 PHE A N 1
ATOM 4502 C CA . PHE A 1 567 ? 24.594 58.719 14.562 1 79.69 567 PHE A CA 1
ATOM 4503 C C . PHE A 1 567 ? 23.812 59.844 13.875 1 79.69 567 PHE A C 1
ATOM 4505 O O . PHE A 1 567 ? 24.406 60.656 13.164 1 79.69 567 PHE A O 1
ATOM 4512 N N . HIS A 1 568 ? 22.5 59.75 13.953 1 80.38 568 HIS A N 1
ATOM 4513 C CA . HIS A 1 568 ? 21.656 60.75 13.305 1 80.38 568 HIS A CA 1
ATOM 4514 C C . HIS A 1 568 ? 20.578 61.25 14.25 1 80.38 568 HIS A C 1
ATOM 4516 O O . HIS A 1 568 ? 19.703 60.5 14.656 1 80.38 568 HIS A O 1
ATOM 4522 N N . ALA A 1 569 ? 20.578 62.438 14.523 1 77.75 569 ALA A N 1
ATOM 4523 C CA . ALA A 1 569 ? 19.688 63.094 15.484 1 77.75 569 ALA A CA 1
ATOM 4524 C C . ALA A 1 569 ? 18.234 63.031 15.023 1 77.75 569 ALA A C 1
ATOM 4526 O O . ALA A 1 569 ? 17.328 63.125 15.844 1 77.75 569 ALA A O 1
ATOM 4527 N N . SER A 1 570 ? 18.062 62.875 13.742 1 79 570 SER A N 1
ATOM 4528 C CA . SER A 1 570 ? 16.703 62.844 13.211 1 79 570 SER A CA 1
ATOM 4529 C C . SER A 1 570 ? 15.922 61.656 13.75 1 79 570 SER A C 1
ATOM 4531 O O . SER A 1 570 ? 14.688 61.688 13.766 1 79 570 SER A O 1
ATOM 4533 N N . PHE A 1 571 ? 16.656 60.688 14.219 1 84.19 571 PHE A N 1
ATOM 4534 C CA . PHE A 1 571 ? 15.977 59.5 14.703 1 84.19 571 PHE A CA 1
ATOM 4535 C C . PHE A 1 571 ? 15.398 59.75 16.094 1 84.19 571 PHE A C 1
ATOM 4537 O O . PHE A 1 571 ? 14.453 59.062 16.5 1 84.19 571 PHE A O 1
ATOM 4544 N N . SER A 1 572 ? 15.938 60.656 16.734 1 82.12 572 SER A N 1
ATOM 4545 C CA . SER A 1 572 ? 15.422 61 18.062 1 82.12 572 SER A CA 1
ATOM 4546 C C . SER A 1 572 ? 14.008 61.562 17.969 1 82.12 572 SER A C 1
ATOM 4548 O O . SER A 1 572 ? 13.164 61.281 18.828 1 82.12 572 SER A O 1
ATOM 4550 N N . ASP A 1 573 ? 13.797 62.344 16.906 1 82.62 573 ASP A N 1
ATOM 4551 C CA . ASP A 1 573 ? 12.469 62.906 16.703 1 82.62 573 ASP A CA 1
ATOM 4552 C C . ASP A 1 573 ? 11.453 61.812 16.375 1 82.62 573 ASP A C 1
ATOM 4554 O O . ASP A 1 573 ? 10.297 61.875 16.797 1 82.62 573 ASP A O 1
ATOM 4558 N N . ILE A 1 574 ? 11.922 60.875 15.648 1 85.56 574 ILE A N 1
ATOM 4559 C CA . ILE A 1 574 ? 11.055 59.781 15.242 1 85.56 574 ILE A CA 1
ATOM 4560 C C . ILE A 1 574 ? 10.68 58.938 16.469 1 85.56 574 ILE A C 1
ATOM 4562 O O . ILE A 1 574 ? 9.516 58.594 16.641 1 85.56 574 ILE A O 1
ATOM 4566 N N . ILE A 1 575 ? 11.633 58.688 17.297 1 86.88 575 ILE A N 1
ATOM 4567 C CA . ILE A 1 575 ? 11.414 57.875 18.484 1 86.88 575 ILE A CA 1
ATOM 4568 C C . ILE A 1 575 ? 10.484 58.594 19.453 1 86.88 575 ILE A C 1
ATOM 4570 O O . ILE A 1 575 ? 9.594 58 20.047 1 86.88 575 ILE A O 1
ATOM 4574 N N . ASN A 1 576 ? 10.711 59.875 19.594 1 86 576 ASN A N 1
ATOM 4575 C CA . ASN A 1 576 ? 9.883 60.688 20.5 1 86 576 ASN A CA 1
ATOM 4576 C C . ASN A 1 576 ? 8.438 60.75 20.031 1 86 576 ASN A C 1
ATOM 4578 O O . ASN A 1 576 ? 7.512 60.594 20.828 1 86 576 ASN A O 1
ATOM 4582 N N . ALA A 1 577 ? 8.305 60.938 18.781 1 86.94 577 ALA A N 1
ATOM 4583 C CA . ALA A 1 577 ? 6.953 61 18.219 1 86.94 577 ALA A CA 1
ATOM 4584 C C . ALA A 1 577 ? 6.25 59.656 18.391 1 86.94 577 ALA A C 1
ATOM 4586 O O . ALA A 1 577 ? 5.055 59.594 18.688 1 86.94 577 ALA A O 1
ATOM 4587 N N . TRP A 1 578 ? 7.008 58.594 18.219 1 88.94 578 TRP A N 1
ATOM 4588 C CA . TRP A 1 578 ? 6.48 57.25 18.359 1 88.94 578 TRP A CA 1
ATOM 4589 C C . TRP A 1 578 ? 6.125 56.938 19.812 1 88.94 578 TRP A C 1
ATOM 4591 O O . TRP A 1 578 ? 5.078 56.344 20.078 1 88.94 578 TRP A O 1
ATOM 4601 N N . ASN A 1 579 ? 6.895 57.406 20.719 1 87.75 579 ASN A N 1
ATOM 4602 C CA . ASN A 1 579 ? 6.691 57.125 22.141 1 87.75 579 ASN A CA 1
ATOM 4603 C C . ASN A 1 579 ? 5.516 57.938 22.703 1 87.75 579 ASN A C 1
ATOM 4605 O O . ASN A 1 579 ? 4.789 57.438 23.562 1 87.75 579 ASN A O 1
ATOM 4609 N N . GLN A 1 580 ? 5.32 59.125 22.188 1 88.81 580 GLN A N 1
ATOM 4610 C CA . GLN A 1 580 ? 4.297 60 22.75 1 88.81 580 GLN A CA 1
ATOM 4611 C C . GLN A 1 580 ? 2.896 59.469 22.422 1 88.81 580 GLN A C 1
ATOM 4613 O O . GLN A 1 580 ? 1.927 59.812 23.094 1 88.81 580 GLN A O 1
ATOM 4618 N N . TYR A 1 581 ? 2.832 58.625 21.406 1 89 581 TYR A N 1
ATOM 4619 C CA . TYR A 1 581 ? 1.533 58.062 21.047 1 89 581 TYR A CA 1
ATOM 4620 C C . TYR A 1 581 ? 1.294 56.719 21.734 1 89 581 TYR A C 1
ATOM 4622 O O . TYR A 1 581 ? 0.245 56.094 21.547 1 89 581 TYR A O 1
ATOM 4630 N N . ASP A 1 582 ? 2.205 56.312 22.5 1 90.88 582 ASP A N 1
ATOM 4631 C CA . ASP A 1 582 ? 2.045 55.031 23.219 1 90.88 582 ASP A CA 1
ATOM 4632 C C . ASP A 1 582 ? 1.046 55.188 24.375 1 90.88 582 ASP A C 1
ATOM 4634 O O . ASP A 1 582 ? 0.821 56.312 24.859 1 90.88 582 ASP A O 1
ATOM 4638 N N . VAL A 1 583 ? 0.522 54.094 24.719 1 91.25 583 VAL A N 1
ATOM 4639 C CA . VAL A 1 583 ? -0.525 54.094 25.734 1 91.25 583 VAL A CA 1
ATOM 4640 C C . VAL A 1 583 ? 0.037 54.594 27.062 1 91.25 583 VAL A C 1
ATOM 4642 O O . VAL A 1 583 ? -0.64 55.312 27.797 1 91.25 583 VAL A O 1
ATOM 4645 N N . PHE A 1 584 ? 1.266 54.375 27.328 1 92.69 584 PHE A N 1
ATOM 4646 C CA . PHE A 1 584 ? 1.856 54.75 28.609 1 92.69 584 PHE A CA 1
ATOM 4647 C C . PHE A 1 584 ? 2.121 56.25 28.656 1 92.69 584 PHE A C 1
ATOM 4649 O O . PHE A 1 584 ? 1.91 56.875 29.703 1 92.69 584 PHE A O 1
ATOM 4656 N N . HIS A 1 585 ? 2.525 56.812 27.578 1 91.81 585 HIS A N 1
ATOM 4657 C CA . HIS A 1 585 ? 2.773 58.25 27.516 1 91.81 585 HIS A CA 1
ATOM 4658 C C . HIS A 1 585 ? 1.466 59.031 27.438 1 91.81 585 HIS A C 1
ATOM 4660 O O . HIS A 1 585 ? 1.364 60.125 27.984 1 91.81 585 HIS A O 1
ATOM 4666 N N . LEU A 1 586 ? 0.57 58.469 26.781 1 91.44 586 LEU A N 1
ATOM 4667 C CA . LEU A 1 586 ? -0.743 59.094 26.766 1 91.44 586 LEU A CA 1
ATOM 4668 C C . LEU A 1 586 ? -1.364 59.125 28.156 1 91.44 586 LEU A C 1
ATOM 4670 O O . LEU A 1 586 ? -2.002 60.094 28.531 1 91.44 586 LEU A O 1
ATOM 4674 N N . GLN A 1 587 ? -1.188 58.062 28.844 1 91.5 587 GLN A N 1
ATOM 4675 C CA . GLN A 1 587 ? -1.683 57.969 30.219 1 91.5 587 GLN A CA 1
ATOM 4676 C C . GLN A 1 587 ? -0.971 59 31.109 1 91.5 587 GLN A C 1
ATOM 4678 O O . GLN A 1 587 ? -1.603 59.656 31.938 1 91.5 587 GLN A O 1
ATOM 4683 N N . ARG A 1 588 ? 0.306 59.156 31 1 91.12 588 ARG A N 1
ATOM 4684 C CA . ARG A 1 588 ? 1.071 60.156 31.734 1 91.12 588 ARG A CA 1
ATOM 4685 C C . ARG A 1 588 ? 0.54 61.562 31.469 1 91.12 588 ARG A C 1
ATOM 4687 O O . ARG A 1 588 ? 0.338 62.344 32.406 1 91.12 588 ARG A O 1
ATOM 4694 N N . GLN A 1 589 ? 0.311 61.844 30.172 1 89.19 589 GLN A N 1
ATOM 4695 C CA . GLN A 1 589 ? -0.16 63.188 29.781 1 89.19 589 GLN A CA 1
ATOM 4696 C C . GLN A 1 589 ? -1.554 63.438 30.344 1 89.19 589 GLN A C 1
ATOM 4698 O O . GLN A 1 589 ? -1.876 64.562 30.688 1 89.19 589 GLN A O 1
ATOM 4703 N N . ALA A 1 590 ? -2.289 62.406 30.469 1 87.38 590 ALA A N 1
ATOM 4704 C CA . ALA A 1 590 ? -3.615 62.531 31.078 1 87.38 590 ALA A CA 1
ATOM 4705 C C . ALA A 1 590 ? -3.516 62.844 32.562 1 87.38 590 ALA A C 1
ATOM 4707 O O . ALA A 1 590 ? -4.266 63.656 33.094 1 87.38 590 ALA A O 1
ATOM 4708 N N . TYR A 1 591 ? -2.574 62.25 33.25 1 88.31 591 TYR A N 1
ATOM 4709 C CA . TYR A 1 591 ? -2.389 62.469 34.656 1 88.31 591 TYR A CA 1
ATOM 4710 C C . TYR A 1 591 ? -1.728 63.812 34.906 1 88.31 591 TYR A C 1
ATOM 4712 O O . TYR A 1 591 ? -2.061 64.5 35.875 1 88.31 591 TYR A O 1
ATOM 4720 N N . GLU A 1 592 ? -0.837 64.188 34.094 1 84.31 592 GLU A N 1
ATOM 4721 C CA . GLU A 1 592 ? -0.18 65.5 34.219 1 84.31 592 GLU A CA 1
ATOM 4722 C C . GLU A 1 592 ? -1.174 66.625 34.062 1 84.31 592 GLU A C 1
ATOM 4724 O O . GLU A 1 592 ? -1.038 67.688 34.688 1 84.31 592 GLU A O 1
ATOM 4729 N N . SER A 1 593 ? -2.051 66.312 33.281 1 79.38 593 SER A N 1
ATOM 4730 C CA . SER A 1 593 ? -3.086 67.312 33.062 1 79.38 593 SER A CA 1
ATOM 4731 C C . SER A 1 593 ? -3.924 67.5 34.312 1 79.38 593 SER A C 1
ATOM 4733 O O . SER A 1 593 ? -4.477 68.625 34.531 1 79.38 593 SER A O 1
ATOM 4735 N N . ARG A 1 594 ? -3.916 66.562 35.094 1 80.38 594 ARG A N 1
ATOM 4736 C CA . ARG A 1 594 ? -4.656 66.688 36.344 1 80.38 594 ARG A CA 1
ATOM 4737 C C . ARG A 1 594 ? -3.742 67.062 37.5 1 80.38 594 ARG A C 1
ATOM 4739 O O . ARG A 1 594 ? -4.195 67.25 38.625 1 80.38 594 ARG A O 1
ATOM 4746 N N . GLY A 1 595 ? -2.496 67.25 37.188 1 79.25 595 GLY A N 1
ATOM 4747 C CA . GLY A 1 595 ? -1.514 67.625 38.188 1 79.25 595 GLY A CA 1
ATOM 4748 C C . GLY A 1 595 ? -1.107 66.5 39.125 1 79.25 595 GLY A C 1
ATOM 4749 O O . GLY A 1 595 ? -0.67 66.75 40.25 1 79.25 595 GLY A O 1
ATOM 4750 N N . GLU A 1 596 ? -1.328 65.375 38.594 1 86.12 596 GLU A N 1
ATOM 4751 C CA . GLU A 1 596 ? -1.053 64.25 39.469 1 86.12 596 GLU A CA 1
ATOM 4752 C C . GLU A 1 596 ? 0.267 63.562 39.094 1 86.12 596 GLU A C 1
ATOM 4754 O O . GLU A 1 596 ? 0.456 63.125 37.969 1 86.12 596 GLU A O 1
ATOM 4759 N N . GLY A 1 597 ? 1.09 63.469 40 1 82.19 597 GLY A N 1
ATOM 4760 C CA . GLY A 1 597 ? 2.314 62.688 39.844 1 82.19 597 GLY A CA 1
ATOM 4761 C C . GLY A 1 597 ? 3.418 63.438 39.156 1 82.19 597 GLY A C 1
ATOM 4762 O O . GLY A 1 597 ? 3.148 64.25 38.219 1 82.19 597 GLY A O 1
ATOM 4763 N N . GLU A 1 598 ? 4.562 63.438 39.625 1 87.88 598 GLU A N 1
ATOM 4764 C CA . GLU A 1 598 ? 5.758 63.906 38.969 1 87.88 598 GLU A CA 1
ATOM 4765 C C . GLU A 1 598 ? 6.43 62.812 38.156 1 87.88 598 GLU A C 1
ATOM 4767 O O . GLU A 1 598 ? 7.023 61.875 38.719 1 87.88 598 GLU A O 1
ATOM 4772 N N . TRP A 1 599 ? 6.281 62.938 36.844 1 91.25 599 TRP A N 1
ATOM 4773 C CA . TRP A 1 599 ? 6.715 61.875 35.969 1 91.25 599 TRP A CA 1
ATOM 4774 C C . TRP A 1 599 ? 8.141 62.094 35.469 1 91.25 599 TRP A C 1
ATOM 4776 O O . TRP A 1 599 ? 8.516 63.25 35.188 1 91.25 599 TRP A O 1
ATOM 4786 N N . ILE A 1 600 ? 8.906 61.062 35.531 1 90.88 600 ILE A N 1
ATOM 4787 C CA . ILE A 1 600 ? 10.273 61.062 35.031 1 90.88 600 ILE A CA 1
ATOM 4788 C C . ILE A 1 600 ? 10.414 60.062 33.875 1 90.88 600 ILE A C 1
ATOM 4790 O O . ILE A 1 600 ? 9.477 59.344 33.562 1 90.88 600 ILE A O 1
ATOM 4794 N N . ASP A 1 601 ? 11.555 60.062 33.062 1 88.12 601 ASP A N 1
ATOM 4795 C CA . ASP A 1 601 ? 11.844 59.219 31.922 1 88.12 601 ASP A CA 1
ATOM 4796 C C . ASP A 1 601 ? 10.867 59.469 30.766 1 88.12 601 ASP A C 1
ATOM 4798 O O . ASP A 1 601 ? 10.328 58.531 30.172 1 88.12 601 ASP A O 1
ATOM 4802 N N . VAL A 1 602 ? 10.555 60.656 30.562 1 86.12 602 VAL A N 1
ATOM 4803 C CA . VAL A 1 602 ? 9.562 61.094 29.594 1 86.12 602 VAL A CA 1
ATOM 4804 C C . VAL A 1 602 ? 10.07 60.812 28.172 1 86.12 602 VAL A C 1
ATOM 4806 O O . VAL A 1 602 ? 9.273 60.688 27.234 1 86.12 602 VAL A O 1
ATOM 4809 N N . GLN A 1 603 ? 11.328 60.562 28.047 1 79.62 603 GLN A N 1
ATOM 4810 C CA . GLN A 1 603 ? 11.891 60.281 26.719 1 79.62 603 GLN A CA 1
ATOM 4811 C C . GLN A 1 603 ? 12.047 58.781 26.5 1 79.62 603 GLN A C 1
ATOM 4813 O O . GLN A 1 603 ? 12.289 58.344 25.375 1 79.62 603 GLN A O 1
ATOM 4818 N N . LYS A 1 604 ? 11.875 58.031 27.609 1 85.5 604 LYS A N 1
ATOM 4819 C CA . LYS A 1 604 ? 11.961 56.594 27.484 1 85.5 604 LYS A CA 1
ATOM 4820 C C . LYS A 1 604 ? 10.617 55.969 27.078 1 85.5 604 LYS A C 1
ATOM 4822 O O . LYS A 1 604 ? 9.617 56.688 26.984 1 85.5 604 LYS A O 1
ATOM 4827 N N . GLU A 1 605 ? 10.617 54.75 26.812 1 86.94 605 GLU A N 1
ATOM 4828 C CA . GLU A 1 605 ? 9.422 54.062 26.344 1 86.94 605 GLU A CA 1
ATOM 4829 C C . GLU A 1 605 ? 8.336 54.031 27.422 1 86.94 605 GLU A C 1
ATOM 4831 O O . GLU A 1 605 ? 7.145 54.125 27.109 1 86.94 605 GLU A O 1
ATOM 4836 N N . ILE A 1 606 ? 8.805 53.906 28.641 1 91.25 606 ILE A N 1
ATOM 4837 C CA . ILE A 1 606 ? 7.859 53.812 29.75 1 91.25 606 ILE A CA 1
ATOM 4838 C C . ILE A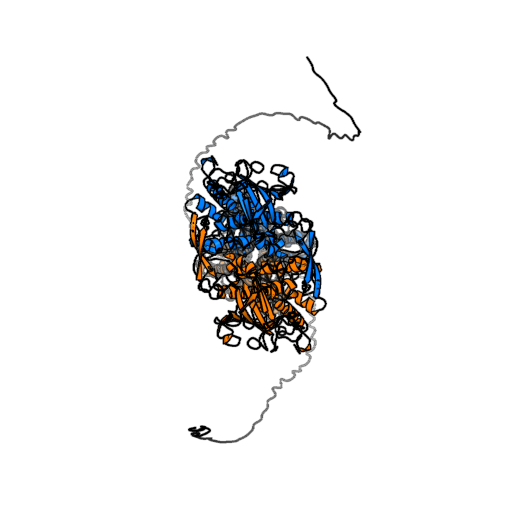 1 606 ? 8.156 54.938 30.766 1 91.25 606 ILE A C 1
ATOM 4840 O O . ILE A 1 606 ? 9.219 54.938 31.375 1 91.25 606 ILE A O 1
ATOM 4844 N N . PRO A 1 607 ? 7.219 55.844 30.875 1 92.62 607 PRO A N 1
ATOM 4845 C CA . PRO A 1 607 ? 7.375 56.875 31.906 1 92.62 607 PRO A CA 1
ATOM 4846 C C . PRO A 1 607 ? 7.012 56.375 33.312 1 92.62 607 PRO A C 1
ATOM 4848 O O . PRO A 1 607 ? 6.098 55.562 33.438 1 92.62 607 PRO A O 1
ATOM 4851 N N . ILE A 1 608 ? 7.699 56.812 34.312 1 93.38 608 ILE A N 1
ATOM 4852 C CA . ILE A 1 608 ? 7.438 56.406 35.688 1 93.38 608 ILE A CA 1
ATOM 4853 C C . ILE A 1 608 ? 7.297 57.656 36.562 1 93.38 608 ILE A C 1
ATOM 4855 O O . ILE A 1 608 ? 7.672 58.75 36.156 1 93.38 608 ILE A O 1
ATOM 4859 N N . THR A 1 609 ? 6.652 57.438 37.719 1 92.12 609 THR A N 1
ATOM 4860 C CA . THR A 1 609 ? 6.566 58.531 38.688 1 92.12 609 THR A CA 1
ATOM 4861 C C . THR A 1 609 ? 7.816 58.562 39.562 1 92.12 609 THR A C 1
ATOM 4863 O O . THR A 1 609 ? 8.375 57.531 39.906 1 92.12 609 THR A O 1
ATOM 4866 N N . LYS A 1 610 ? 8.258 59.781 39.844 1 89.06 610 LYS A N 1
ATOM 4867 C CA . LYS A 1 610 ? 9.453 59.969 40.688 1 89.06 610 LYS A CA 1
ATOM 4868 C C . LYS A 1 610 ? 9.305 59.281 42.031 1 89.06 610 LYS A C 1
ATOM 4870 O O . LYS A 1 610 ? 10.219 58.594 42.5 1 89.06 610 LYS A O 1
ATOM 4875 N N . GLU A 1 611 ? 8.211 59.5 42.688 1 87.56 611 GLU A N 1
ATOM 4876 C CA . GLU A 1 611 ? 7.891 58.844 43.969 1 87.56 611 GLU A CA 1
ATOM 4877 C C . GLU A 1 611 ? 6.594 58.062 43.844 1 87.56 611 GLU A C 1
ATOM 4879 O O . GLU A 1 611 ? 5.777 58.312 42.969 1 87.56 611 GLU A O 1
ATOM 4884 N N . VAL A 1 612 ? 6.52 57.031 44.719 1 86 612 VAL A N 1
ATOM 4885 C CA . VAL A 1 612 ? 5.309 56.219 44.75 1 86 612 VAL A CA 1
ATOM 4886 C C . VAL A 1 612 ? 4.133 57.062 45.25 1 86 612 VAL A C 1
ATOM 4888 O O . VAL A 1 612 ? 4.07 57.375 46.438 1 86 612 VAL A O 1
ATOM 4891 N N . THR A 1 613 ? 3.465 57.688 44.344 1 85.06 613 THR A N 1
ATOM 4892 C CA . THR A 1 613 ? 2.309 58.5 44.719 1 85.06 613 THR A CA 1
ATOM 4893 C C . THR A 1 613 ? 1.015 57.844 44.219 1 85.06 613 THR A C 1
ATOM 4895 O O . THR A 1 613 ? 0.965 57.281 43.125 1 85.06 613 THR A O 1
ATOM 4898 N N . PRO A 1 614 ? 0.064 57.844 45.062 1 87.62 614 PRO A N 1
ATOM 4899 C CA . PRO A 1 614 ? -1.229 57.344 44.625 1 87.62 614 PRO A CA 1
ATOM 4900 C C . PRO A 1 614 ? -1.887 58.219 43.562 1 87.62 614 PRO A C 1
ATOM 4902 O O . PRO A 1 614 ? -1.814 59.438 43.625 1 87.62 614 PRO A O 1
ATOM 4905 N N . LEU A 1 615 ? -2.328 57.562 42.531 1 88.38 615 LEU A N 1
ATOM 4906 C CA . LEU A 1 615 ? -3 58.281 41.469 1 88.38 615 LEU A CA 1
ATOM 4907 C C . LEU A 1 615 ? -4.492 57.969 41.438 1 88.38 615 LEU A C 1
ATOM 4909 O O . LEU A 1 615 ? -4.898 56.844 41.781 1 88.38 615 LEU A O 1
ATOM 4913 N N . SER A 1 616 ? -5.23 58.969 41.125 1 83.81 616 SER A N 1
ATOM 4914 C CA . SER A 1 616 ? -6.68 58.781 41.062 1 83.81 616 SER A CA 1
ATOM 4915 C C . SER A 1 616 ? -7.086 58.031 39.781 1 83.81 616 SER A C 1
ATOM 4917 O O . SER A 1 616 ? -6.309 57.938 38.844 1 83.81 616 SER A O 1
ATOM 4919 N N . HIS A 1 617 ? -8.281 57.469 39.812 1 84.5 617 HIS A N 1
ATOM 4920 C CA . HIS A 1 617 ? -8.812 56.812 38.656 1 84.5 617 HIS A CA 1
ATOM 4921 C C . HIS A 1 617 ? -9.195 57.812 37.562 1 84.5 617 HIS A C 1
ATOM 4923 O O . HIS A 1 617 ? -9.797 58.844 37.875 1 84.5 617 HIS A O 1
ATOM 4929 N N . LEU A 1 618 ? -8.805 57.594 36.375 1 78.62 618 LEU A N 1
ATOM 4930 C CA . LEU A 1 618 ? -9.023 58.5 35.281 1 78.62 618 LEU A CA 1
ATOM 4931 C C . LEU A 1 618 ? -10.5 58.625 34.938 1 78.62 618 LEU A C 1
ATOM 4933 O O . LEU A 1 618 ? -10.93 59.562 34.281 1 78.62 618 LEU A O 1
ATOM 4937 N N . TRP A 1 619 ? -11.312 57.656 35.375 1 75 619 TRP A N 1
ATOM 4938 C CA . TRP A 1 619 ? -12.734 57.719 35.062 1 75 619 TRP A CA 1
ATOM 4939 C C . TRP A 1 619 ? -13.484 58.562 36.094 1 75 619 TRP A C 1
ATOM 4941 O O . TRP A 1 619 ? -14.656 58.906 35.875 1 75 619 TRP A O 1
ATOM 4951 N N . ASP A 1 620 ? -12.828 58.906 37.188 1 64.12 620 ASP A N 1
ATOM 4952 C CA . ASP A 1 620 ? -13.453 59.719 38.25 1 64.12 620 ASP A CA 1
ATOM 4953 C C . ASP A 1 620 ? -13.422 61.219 37.875 1 64.12 620 ASP A C 1
ATOM 4955 O O . ASP A 1 620 ? -12.367 61.844 37.875 1 64.12 620 ASP A O 1
ATOM 4959 N N . GLU A 1 621 ? -14.289 61.812 37.125 1 56.72 621 GLU A N 1
ATOM 4960 C CA . GLU A 1 621 ? -14.422 63.188 36.625 1 56.72 621 GLU A CA 1
ATOM 4961 C C . GLU A 1 621 ? -14.555 64.188 37.781 1 56.72 621 GLU A C 1
ATOM 4963 O O . GLU A 1 621 ? -14.523 65.375 37.594 1 56.72 621 GLU A O 1
ATOM 4968 N N . SER A 1 622 ? -14.945 63.906 38.969 1 45.75 622 SER A N 1
ATOM 4969 C CA . SER A 1 622 ? -15.109 64.875 40.031 1 45.75 622 SER A CA 1
ATOM 4970 C C . SER A 1 622 ? -13.828 65.688 40.25 1 45.75 622 SER A C 1
ATOM 4972 O O . SER A 1 622 ? -13.859 66.812 40.75 1 45.75 622 SER A O 1
ATOM 4974 N N . VAL A 1 623 ? -12.812 65.188 39.938 1 44.75 623 VAL A N 1
ATOM 4975 C CA . VAL A 1 623 ? -11.586 65.875 40.312 1 44.75 623 VAL A CA 1
ATOM 4976 C C . VAL A 1 623 ? -11.273 66.938 39.281 1 44.75 623 VAL A C 1
ATOM 4978 O O . VAL A 1 623 ? -10.5 67.875 39.562 1 44.75 623 VAL A O 1
ATOM 4981 N N . VAL A 1 624 ? -11.711 66.875 38.094 1 43.44 624 VAL A N 1
ATOM 4982 C CA . VAL A 1 624 ? -11.32 67.938 37.219 1 43.44 624 VAL A CA 1
ATOM 4983 C C . VAL A 1 624 ? -12.25 69.125 37.406 1 43.44 624 VAL A C 1
ATOM 4985 O O . VAL A 1 624 ? -12.859 69.625 36.469 1 43.44 624 VAL A O 1
ATOM 4988 N N . ARG A 1 625 ? -13.188 69.188 38.375 1 37.31 625 ARG A N 1
ATOM 4989 C CA . ARG A 1 625 ? -13.891 70.5 38.344 1 37.31 625 ARG A CA 1
ATOM 4990 C C . ARG A 1 625 ? -12.922 71.625 38.531 1 37.31 625 ARG A C 1
ATOM 4992 O O . ARG A 1 625 ? -12.141 71.688 39.469 1 37.31 625 ARG A O 1
ATOM 4999 N N . PRO A 1 626 ? -12.703 72.438 37.656 1 34.28 626 PRO A N 1
ATOM 5000 C CA . PRO A 1 626 ? -12.188 73.75 38.062 1 34.28 626 PRO A CA 1
ATOM 5001 C C . PRO A 1 626 ? -12.906 74.312 39.281 1 34.28 626 PRO A C 1
ATOM 5003 O O . PRO A 1 626 ? -14.102 74.062 39.469 1 34.28 626 PRO A O 1
ATOM 5006 N N . GLY A 1 627 ? -12.227 74.562 40.438 1 29.53 627 GLY A N 1
ATOM 5007 C CA . GLY A 1 627 ? -12.656 75.5 41.469 1 29.53 627 GLY A CA 1
ATOM 5008 C C . GLY A 1 627 ? -13.516 76.625 40.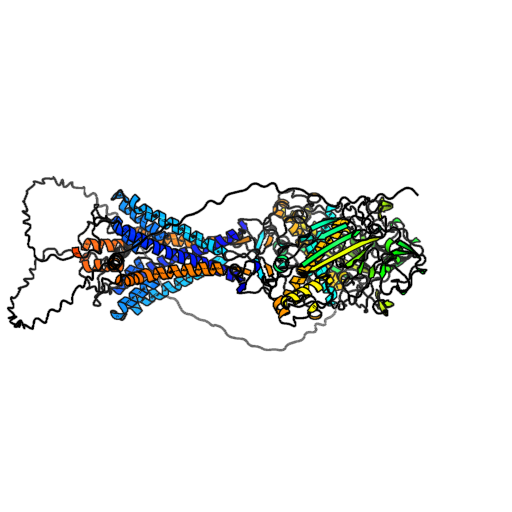969 1 29.53 627 GLY A C 1
ATOM 5009 O O . GLY A 1 627 ? -13.188 77.25 39.969 1 29.53 627 GLY A O 1
ATOM 5010 N N . LYS A 1 628 ? -14.68 76.812 41.188 1 32.09 628 LYS A N 1
ATOM 5011 C CA . LYS A 1 628 ? -15.164 78.125 41.5 1 32.09 628 LYS A CA 1
ATOM 5012 C C . LYS A 1 628 ? -14.156 78.875 42.344 1 32.09 628 LYS A C 1
ATOM 5014 O O . LYS A 1 628 ? -13.289 78.312 42.969 1 32.09 628 LYS A O 1
ATOM 5019 N N . ASN A 1 629 ? -14.43 80.312 42.844 1 27.55 629 ASN A N 1
ATOM 5020 C CA . ASN A 1 629 ? -13.828 81.438 43.562 1 27.55 629 ASN A CA 1
ATOM 5021 C C . ASN A 1 629 ? -13.453 81.062 44.969 1 27.55 629 ASN A C 1
ATOM 5023 O O . ASN A 1 629 ? -13.297 81.938 45.844 1 27.55 629 ASN A O 1
ATOM 5027 N N . SER A 1 630 ? -13.523 80.062 45.531 1 24.33 630 SER A N 1
ATOM 5028 C CA . SER A 1 630 ? -13.055 80.375 46.875 1 24.33 630 SER A CA 1
ATOM 5029 C C . SER A 1 630 ? -11.617 80.875 46.875 1 24.33 630 SER A C 1
ATOM 5031 O O . SER A 1 630 ? -10.719 80.188 46.375 1 24.33 630 SER A O 1
ATOM 5033 N N . ARG A 1 631 ? -11.547 82.188 46.906 1 29.09 631 ARG A N 1
ATOM 5034 C CA . ARG A 1 631 ? -10.484 83.062 47.375 1 29.09 631 ARG A CA 1
ATOM 5035 C C . ARG A 1 631 ? -9.773 82.438 48.594 1 29.09 631 ARG A C 1
ATOM 5037 O O . ARG A 1 631 ? -9.969 82.812 49.719 1 29.09 631 ARG A O 1
ATOM 5044 N N . THR A 1 632 ? -9.883 81.375 49.156 1 23.86 632 THR A N 1
ATOM 5045 C CA . THR A 1 632 ? -8.977 81.375 50.312 1 23.86 632 THR A CA 1
ATOM 5046 C C . THR A 1 632 ? -7.562 81.75 49.844 1 23.86 632 THR A C 1
ATOM 5048 O O . THR A 1 632 ? -7 81.125 48.969 1 23.86 632 THR A O 1
ATOM 5051 N N . ALA A 1 633 ? -7.195 83.062 50.094 1 24.17 633 ALA A N 1
ATOM 5052 C CA . ALA A 1 633 ? -5.938 83.812 50.156 1 24.17 633 ALA A CA 1
ATOM 5053 C C . ALA A 1 633 ? -4.855 83 50.875 1 24.17 633 ALA A C 1
ATOM 5055 O O . ALA A 1 633 ? -4.914 82.812 52.094 1 24.17 633 ALA A O 1
ATOM 5056 N N . ILE A 1 634 ? -4.637 81.812 50.688 1 22.41 634 ILE A N 1
ATOM 5057 C CA . ILE A 1 634 ? -3.463 81.375 51.406 1 22.41 634 ILE A CA 1
ATOM 5058 C C . ILE A 1 634 ? -2.324 82.375 51.281 1 22.41 634 ILE A C 1
ATOM 5060 O O . ILE A 1 634 ? -1.885 82.688 50.156 1 22.41 634 ILE A O 1
ATOM 5064 N N . ASN A 1 635 ? -2.311 83.312 52.25 1 21.56 635 ASN A N 1
ATOM 5065 C CA . ASN A 1 635 ? -1.274 84.25 52.719 1 21.56 635 ASN A CA 1
ATOM 5066 C C . ASN A 1 635 ? 0.091 83.562 52.781 1 21.56 635 ASN A C 1
ATOM 5068 O O . ASN A 1 635 ? 0.318 82.688 53.625 1 21.56 635 ASN A O 1
ATOM 5072 N N . ILE A 1 636 ? 0.48 83.125 51.781 1 21.3 636 ILE A N 1
ATOM 5073 C CA . ILE A 1 636 ? 1.845 82.625 51.844 1 21.3 636 ILE A CA 1
ATOM 5074 C C . ILE A 1 636 ? 2.77 83.688 52.469 1 21.3 636 ILE A C 1
ATOM 5076 O O . ILE A 1 636 ? 2.932 84.75 51.906 1 21.3 636 ILE A O 1
ATOM 5080 N N . CYS A 1 637 ? 2.562 83.688 53.812 1 20.64 637 CYS A N 1
ATOM 5081 C CA . CYS A 1 637 ? 3.58 84.5 54.5 1 20.64 637 CYS A CA 1
ATOM 5082 C C . CYS A 1 637 ? 4.98 84.062 54.031 1 20.64 637 CYS A C 1
ATOM 5084 O O . CYS A 1 637 ? 5.375 82.938 54.188 1 20.64 637 CYS A O 1
ATOM 5086 N N . VAL A 1 638 ? 5.305 84.625 53.062 1 21.7 638 VAL A N 1
ATOM 5087 C CA . VAL A 1 638 ? 6.648 84.5 52.5 1 21.7 638 VAL A CA 1
ATOM 5088 C C . VAL A 1 638 ? 7.688 84.875 53.562 1 21.7 638 VAL A C 1
ATOM 5090 O O . VAL A 1 638 ? 7.793 86 53.969 1 21.7 638 VAL A O 1
ATOM 5093 N N . GLN A 1 639 ? 7.523 84.188 54.688 1 19.28 639 GLN A N 1
ATOM 5094 C CA . GLN A 1 639 ? 8.609 84.5 55.594 1 19.28 639 GLN A CA 1
ATOM 5095 C C . GLN A 1 639 ? 9.961 84.438 54.875 1 19.28 639 GLN A C 1
ATOM 5097 O O . GLN A 1 639 ? 10.25 83.438 54.219 1 19.28 639 GLN A O 1
ATOM 5102 N N . GLU A 1 640 ? 10.547 85.562 54.719 1 22.17 640 GLU A N 1
ATOM 5103 C CA . GLU A 1 640 ? 11.844 86 54.156 1 22.17 640 GLU A CA 1
ATOM 5104 C C . GLU A 1 640 ? 12.984 85.25 54.844 1 22.17 640 GLU A C 1
ATOM 5106 O O . GLU A 1 640 ? 14.039 85.812 55.125 1 22.17 640 GLU A O 1
ATOM 5111 N N . GLN A 1 641 ? 12.75 84.062 55.344 1 18.78 641 GLN A N 1
ATOM 5112 C CA . GLN A 1 641 ? 13.969 83.812 56.094 1 18.78 641 GLN A CA 1
ATOM 5113 C C . GLN A 1 641 ? 15.203 83.875 55.188 1 18.78 641 GLN A C 1
ATOM 5115 O O . GLN A 1 641 ? 15.188 83.375 54.062 1 18.78 641 GLN A O 1
ATOM 5120 N N . GLN A 1 642 ? 16.078 84.812 55.469 1 19.64 642 GLN A N 1
ATOM 5121 C CA . GLN A 1 642 ? 17.391 85.25 55.031 1 19.64 642 GLN A CA 1
ATOM 5122 C C . GLN A 1 642 ? 18.422 84.125 55.031 1 19.64 642 GLN A C 1
ATOM 5124 O O . GLN A 1 642 ? 19.594 84.375 54.75 1 19.64 642 GLN A O 1
ATOM 5129 N N . THR A 1 643 ? 17.922 82.938 55.125 1 19.66 643 THR A N 1
ATOM 5130 C CA . THR A 1 643 ? 19.094 82.188 55.531 1 19.66 643 THR A CA 1
ATOM 5131 C C . THR A 1 643 ? 20.25 82.375 54.562 1 19.66 643 THR A C 1
ATOM 5133 O O . THR A 1 643 ? 20.031 82.562 53.375 1 19.66 643 THR A O 1
ATOM 5136 N N . ASP A 1 644 ? 21.406 82.625 55.094 1 19.64 644 ASP A N 1
ATOM 5137 C CA . ASP A 1 644 ? 22.781 83.062 54.812 1 19.64 644 ASP A CA 1
ATOM 5138 C C . ASP A 1 644 ? 23.469 82.062 53.906 1 19.64 644 ASP A C 1
ATOM 5140 O O . ASP A 1 644 ? 24.219 81.188 54.375 1 19.64 644 ASP A O 1
ATOM 5144 N N . PHE A 1 645 ? 22.766 81.625 52.969 1 19.09 645 PHE A N 1
ATOM 5145 C CA . PHE A 1 645 ? 23.359 80.5 52.188 1 19.09 645 PHE A CA 1
ATOM 5146 C C . PHE A 1 645 ? 24.719 80.938 51.625 1 19.09 645 PHE A C 1
ATOM 5148 O O . PHE A 1 645 ? 24.781 81.75 50.688 1 19.09 645 PHE A O 1
ATOM 5155 N N . HIS A 1 646 ? 25.656 81.188 52.531 1 18.48 646 HIS A N 1
ATOM 5156 C CA . HIS A 1 646 ? 27 81.562 52.156 1 18.48 646 HIS A CA 1
ATOM 5157 C C . HIS A 1 646 ? 27.578 80.625 51.094 1 18.48 646 HIS A C 1
ATOM 5159 O O . HIS A 1 646 ? 28.719 80.75 50.688 1 18.48 646 HIS A O 1
ATOM 5165 N N . GLN A 1 647 ? 26.922 79.5 51 1 17.7 647 GLN A N 1
ATOM 5166 C CA . GLN A 1 647 ? 27.875 78.5 50.531 1 17.7 647 GLN A CA 1
ATOM 5167 C C . GLN A 1 647 ? 28.656 79 49.344 1 17.7 647 GLN A C 1
ATOM 5169 O O . GLN A 1 647 ? 28.094 79.625 48.438 1 17.7 647 GLN A O 1
ATOM 5174 N N . GLU A 1 648 ? 29.938 78.938 49.438 1 17.38 648 GLU A N 1
ATOM 5175 C CA . GLU A 1 648 ? 31.188 79.25 48.75 1 17.38 648 GLU A CA 1
ATOM 5176 C C . GLU A 1 648 ? 31.234 78.688 47.344 1 17.38 648 GLU A C 1
ATOM 5178 O O . GLU A 1 648 ? 31.109 77.438 47.188 1 17.38 648 GLU A O 1
ATOM 5183 N N . LEU A 1 649 ? 30.562 79.188 46.562 1 16.61 649 LEU A N 1
ATOM 5184 C CA . LEU A 1 649 ? 30.547 78.875 45.125 1 16.61 649 LEU A CA 1
ATOM 5185 C C . LEU A 1 649 ? 31.953 78.75 44.562 1 16.61 649 LEU A C 1
ATOM 5187 O O . LEU A 1 649 ? 32.625 79.75 44.344 1 16.61 649 LEU A O 1
ATOM 5191 N N . LYS A 1 650 ? 32.719 77.938 45.406 1 17.75 650 LYS A N 1
ATOM 5192 C CA . LYS A 1 650 ? 34.094 78 44.906 1 17.75 650 LYS A CA 1
ATOM 5193 C C . LYS A 1 650 ? 34.156 77.812 43.406 1 17.75 650 LYS A C 1
ATOM 5195 O O . LYS A 1 650 ? 33.656 76.812 42.875 1 17.75 650 LYS A O 1
ATOM 5200 N N . ARG A 1 651 ? 34.375 78.812 42.656 1 17.58 651 ARG A N 1
ATOM 5201 C CA . ARG A 1 651 ? 34.5 79.125 41.219 1 17.58 651 ARG A CA 1
ATOM 5202 C C . ARG A 1 651 ? 35.625 78.312 40.594 1 17.58 651 ARG A C 1
ATOM 5204 O O . ARG A 1 651 ? 36.375 78.812 39.781 1 17.58 651 ARG A O 1
ATOM 5211 N N . THR A 1 652 ? 35.781 77 41.125 1 17.48 652 THR A N 1
ATOM 5212 C CA . THR A 1 652 ? 37.094 76.562 40.719 1 17.48 652 THR A CA 1
ATOM 5213 C C . THR A 1 652 ? 37.25 76.625 39.188 1 17.48 652 THR A C 1
ATOM 5215 O O . THR A 1 652 ? 36.312 76.312 38.469 1 17.48 652 THR A O 1
ATOM 5218 N N . SER A 1 653 ? 38.188 77.5 38.781 1 17.39 653 SER A N 1
ATOM 5219 C CA . SER A 1 653 ? 38.781 77.938 37.531 1 17.39 653 SER A CA 1
ATOM 5220 C C . SER A 1 653 ? 39.219 76.812 36.625 1 17.39 653 SER A C 1
ATOM 5222 O O . SER A 1 653 ? 40.156 76.062 36.969 1 17.39 653 SER A O 1
ATOM 5224 N N . VAL A 1 654 ? 38.25 75.812 36.438 1 17.92 654 VAL A N 1
ATOM 5225 C CA . VAL A 1 654 ? 38.781 74.812 35.562 1 17.92 654 VAL A CA 1
ATOM 5226 C C . VAL A 1 654 ? 39.5 75.438 34.375 1 17.92 654 VAL A C 1
ATOM 5228 O O . VAL A 1 654 ? 39 76.438 33.781 1 17.92 654 VAL A O 1
ATOM 5231 N N . ALA A 1 655 ? 40.812 75.25 34.406 1 18.02 655 ALA A N 1
ATOM 5232 C CA . ALA A 1 655 ? 41.938 75.5 33.5 1 18.02 655 ALA A CA 1
ATOM 5233 C C . ALA A 1 655 ? 41.625 75.125 32.062 1 18.02 655 ALA A C 1
ATOM 5235 O O . ALA A 1 655 ? 41.125 74.062 31.828 1 18.02 655 ALA A O 1
ATOM 5236 N N . GLY A 1 656 ? 41.344 76.125 31.234 1 17.75 656 GLY A N 1
ATOM 5237 C CA . GLY A 1 656 ? 41 76.188 29.812 1 17.75 656 GLY A CA 1
ATOM 5238 C C . GLY A 1 656 ? 42.031 75.5 28.922 1 17.75 656 GLY A C 1
ATOM 5239 O O . GLY A 1 656 ? 42 75.688 27.703 1 17.75 656 GLY A O 1
ATOM 5240 N N . PRO A 1 657 ? 42.5 74.25 29.391 1 16.48 657 PRO A N 1
ATOM 5241 C CA . PRO A 1 657 ? 43.688 74.062 28.562 1 16.48 657 PRO A CA 1
ATOM 5242 C C . PRO A 1 657 ? 43.438 74.375 27.094 1 16.48 657 PRO A C 1
ATOM 5244 O O . PRO A 1 657 ? 42.281 74.438 26.656 1 16.48 657 PRO A O 1
ATOM 5247 N N . ASP A 1 658 ? 44.562 74.062 26.328 1 17.19 658 ASP A N 1
ATOM 5248 C CA . ASP A 1 658 ? 45.219 74.562 25.125 1 17.19 658 ASP A CA 1
ATOM 5249 C C . ASP A 1 658 ? 44.469 74.125 23.859 1 17.19 658 ASP A C 1
ATOM 5251 O O . ASP A 1 658 ? 43.812 73.062 23.844 1 17.19 658 ASP A O 1
ATOM 5255 N N . ARG A 1 659 ? 44.438 75 22.891 1 17.27 659 ARG A N 1
ATOM 5256 C CA . ARG A 1 659 ? 43.938 75.375 21.562 1 17.27 659 ARG A CA 1
ATOM 5257 C C . ARG A 1 659 ? 44.344 74.375 20.5 1 17.27 659 ARG A C 1
ATOM 5259 O O . ARG A 1 659 ? 44.125 74.562 19.312 1 17.27 659 ARG A O 1
ATOM 5266 N N . LYS A 1 660 ? 44.875 73.188 20.812 1 17.84 660 LYS A N 1
ATOM 5267 C CA . LYS A 1 660 ? 45.719 72.938 19.656 1 17.84 660 LYS A CA 1
ATOM 5268 C C . LYS A 1 660 ? 44.906 72.688 18.391 1 17.84 660 LYS A C 1
ATOM 5270 O O . LYS A 1 660 ? 44 71.875 18.375 1 17.84 660 LYS A O 1
ATOM 5275 N N . VAL A 1 661 ? 44.875 73.75 17.516 1 16.98 661 VAL A N 1
ATOM 5276 C CA . VAL A 1 661 ? 44.125 73.938 16.281 1 16.98 661 VAL A CA 1
ATOM 5277 C C . VAL A 1 661 ? 44.5 72.812 15.289 1 16.98 661 VAL A C 1
ATOM 5279 O O . VAL A 1 661 ? 43.969 72.75 14.18 1 16.98 661 VAL A O 1
ATOM 5282 N N . PRO A 1 662 ? 44.812 71.562 15.688 1 16.41 662 PRO A N 1
ATOM 5283 C CA . PRO A 1 662 ? 45.625 71.062 14.578 1 16.41 662 PRO A CA 1
ATOM 5284 C C . PRO A 1 662 ? 44.906 71.125 13.234 1 16.41 662 PRO A C 1
ATOM 5286 O O . PRO A 1 662 ? 43.688 71 13.18 1 16.41 662 PRO A O 1
ATOM 5289 N N . SER A 1 663 ? 45.719 71.625 12.242 1 15.7 663 SER A N 1
ATOM 5290 C CA . SER A 1 663 ? 45.625 72.062 10.859 1 15.7 663 SER A CA 1
ATOM 5291 C C . SER A 1 663 ? 45.031 71 9.969 1 15.7 663 SER A C 1
ATOM 5293 O O . SER A 1 663 ? 45.281 69.812 10.18 1 15.7 663 SER A O 1
ATOM 5295 N N . ILE A 1 664 ? 43.875 71.375 9.383 1 16.25 664 ILE A N 1
ATOM 5296 C CA . ILE A 1 664 ? 43 70.875 8.336 1 16.25 664 ILE A CA 1
ATOM 5297 C C . ILE A 1 664 ? 43.812 70.438 7.113 1 16.25 664 ILE A C 1
ATOM 5299 O O . ILE A 1 664 ? 44.406 71.312 6.453 1 16.25 664 ILE A O 1
ATOM 5303 N N . VAL A 1 665 ? 44.781 69.438 7.352 1 15.27 665 VAL A N 1
ATOM 5304 C CA . VAL A 1 665 ? 45.5 69.25 6.102 1 15.27 665 VAL A CA 1
ATOM 5305 C C . VAL A 1 665 ? 44.531 69 4.957 1 15.27 665 VAL A C 1
ATOM 5307 O O . VAL A 1 665 ? 43.688 68.125 5.016 1 15.27 665 VAL A O 1
ATOM 5310 N N . CYS A 1 666 ? 44.438 70.125 4.078 1 14.83 666 CYS A N 1
ATOM 5311 C CA . CYS A 1 666 ? 43.688 70.375 2.865 1 14.83 666 CYS A CA 1
ATOM 5312 C C . CYS A 1 666 ? 43.938 69.375 1.794 1 14.83 666 CYS A C 1
ATOM 5314 O O . CYS A 1 666 ? 43.531 69.5 0.642 1 14.83 666 CYS A O 1
ATOM 5316 N N . THR A 1 667 ? 44.25 68.062 2.186 1 15.18 667 THR A N 1
ATOM 5317 C CA . THR A 1 667 ? 44.875 67.625 0.952 1 15.18 667 THR A CA 1
ATOM 5318 C C . THR A 1 667 ? 44 67.875 -0.249 1 15.18 667 THR A C 1
ATOM 5320 O O . THR A 1 667 ? 42.75 67.75 -0.155 1 15.18 667 THR A O 1
ATOM 5323 N N . GLU A 1 668 ? 44.656 68.312 -1.353 1 14.18 668 GLU A N 1
ATOM 5324 C CA . GLU A 1 668 ? 44.594 69.062 -2.605 1 14.18 668 GLU A CA 1
ATOM 5325 C C . GLU A 1 668 ? 43.594 68.438 -3.564 1 14.18 668 GLU A C 1
ATOM 5327 O O . GLU A 1 668 ? 42.688 69.125 -4.031 1 14.18 668 GLU A O 1
ATOM 5332 N N . ASP A 1 669 ? 44.125 67.938 -4.734 1 14.77 669 ASP A N 1
ATOM 5333 C CA . ASP A 1 669 ? 44.062 68.688 -6.012 1 14.77 669 ASP A CA 1
ATOM 5334 C C . ASP A 1 669 ? 42.844 68.188 -6.84 1 14.77 669 ASP A C 1
ATOM 5336 O O . ASP A 1 669 ? 42.219 67.188 -6.516 1 14.77 669 ASP A O 1
ATOM 5340 N N . HIS A 1 670 ? 43.156 67.812 -8.195 1 14.59 670 HIS A N 1
ATOM 5341 C CA . HIS A 1 670 ? 42.906 68.5 -9.469 1 14.59 670 HIS A CA 1
ATOM 5342 C C . HIS A 1 670 ? 41.719 67.875 -10.188 1 14.59 670 HIS A C 1
ATOM 5344 O O . HIS A 1 670 ? 40.781 68.562 -10.578 1 14.59 670 HIS A O 1
ATOM 5350 N N . GLU A 1 671 ? 42.031 66.812 -11.172 1 15.35 671 GLU A N 1
ATOM 5351 C CA . GLU A 1 671 ? 41.875 67.188 -12.578 1 15.35 671 GLU A CA 1
ATOM 5352 C C . GLU A 1 671 ? 40.438 66.875 -13.047 1 15.35 671 GLU A C 1
ATOM 5354 O O . GLU A 1 671 ? 39.781 66 -12.5 1 15.35 671 GLU A O 1
ATOM 5359 N N . ALA A 1 672 ? 40 67.5 -14.133 1 14.95 672 ALA A N 1
ATOM 5360 C CA . ALA A 1 672 ? 38.969 68.188 -14.93 1 14.95 672 ALA A CA 1
ATOM 5361 C C . ALA A 1 672 ? 38.125 67.188 -15.688 1 14.95 672 ALA A C 1
ATOM 5363 O O . ALA A 1 672 ? 36.875 67.25 -15.672 1 14.95 672 ALA A O 1
ATOM 5364 N N . GLY A 1 673 ? 38.656 66.375 -16.625 1 14.51 673 GLY A N 1
ATOM 5365 C CA . GLY A 1 673 ? 38.25 66.688 -17.984 1 14.51 673 GLY A CA 1
ATOM 5366 C C . GLY A 1 673 ? 36.938 66.062 -18.375 1 14.51 673 GLY A C 1
ATOM 5367 O O . GLY A 1 673 ? 36.438 65.188 -17.672 1 14.51 673 GLY A O 1
ATOM 5368 N N . ASN A 1 674 ? 36.719 65.812 -19.641 1 14.7 674 ASN A N 1
ATOM 5369 C CA . ASN A 1 674 ? 35.906 66.25 -20.781 1 14.7 674 ASN A CA 1
ATOM 5370 C C . ASN A 1 674 ? 34.75 65.312 -21.031 1 14.7 674 ASN A C 1
ATOM 5372 O O . ASN A 1 674 ? 34.562 64.312 -20.281 1 14.7 674 ASN A O 1
ATOM 5376 N N . SER A 1 675 ? 34.812 64.625 -22.203 1 14.7 675 SER A N 1
ATOM 5377 C CA . SER A 1 675 ? 34.031 64.875 -23.406 1 14.7 675 SER A CA 1
ATOM 5378 C C . SER A 1 675 ? 32.875 63.844 -23.5 1 14.7 675 SER A C 1
ATOM 5380 O O . SER A 1 675 ? 32.938 62.75 -22.938 1 14.7 675 SER A O 1
ATOM 5382 N N . PRO A 1 676 ? 31.844 64.125 -24.344 1 14.95 676 PRO A N 1
ATOM 5383 C CA . PRO A 1 676 ? 30.422 64 -24.688 1 14.95 676 PRO A CA 1
ATOM 5384 C C . PRO A 1 676 ? 30.062 62.656 -25.297 1 14.95 676 PRO A C 1
ATOM 5386 O O . PRO A 1 676 ? 28.922 62.219 -25.188 1 14.95 676 PRO A O 1
ATOM 5389 N N . GLU A 1 677 ? 31.047 61.969 -25.938 1 14.99 677 GLU A N 1
ATOM 5390 C CA . GLU A 1 677 ? 30.562 61.781 -27.312 1 14.99 677 GLU A CA 1
ATOM 5391 C C . GLU A 1 677 ? 29.328 60.875 -27.359 1 14.99 677 GLU A C 1
ATOM 5393 O O . GLU A 1 677 ? 29.109 60.094 -26.453 1 14.99 677 GLU A O 1
ATOM 5398 N N . LEU A 1 678 ? 28.969 60.5 -28.656 1 15.04 678 LEU A N 1
ATOM 5399 C CA . LEU A 1 678 ? 27.938 60.531 -29.703 1 15.04 678 LEU A CA 1
ATOM 5400 C C . LEU A 1 678 ? 27.078 59.281 -29.672 1 15.04 678 LEU A C 1
ATOM 5402 O O . LEU A 1 678 ? 27.484 58.25 -29.094 1 15.04 678 LEU A O 1
ATOM 5406 N N . VAL A 1 679 ? 26.438 58.969 -30.844 1 14.83 679 VAL A N 1
ATOM 5407 C CA . VAL A 1 679 ? 25.109 58.875 -31.469 1 14.83 679 VAL A CA 1
ATOM 5408 C C . VAL A 1 679 ? 24.688 57.438 -31.578 1 14.83 679 VAL A C 1
ATOM 5410 O O . VAL A 1 679 ? 23.578 57.062 -31.188 1 14.83 679 VAL A O 1
ATOM 5413 N N . HIS A 1 680 ? 25.406 56.531 -32.438 1 15.1 680 HIS A N 1
ATOM 5414 C CA . HIS A 1 680 ? 24.719 56.188 -33.656 1 15.1 680 HIS A CA 1
ATOM 5415 C C . HIS A 1 680 ? 23.812 54.969 -33.438 1 15.1 680 HIS A C 1
ATOM 5417 O O . HIS A 1 680 ? 24 54.219 -32.5 1 15.1 680 HIS A O 1
ATOM 5423 N N . VAL A 1 681 ? 23.859 54.031 -34.375 1 14.76 681 VAL A N 1
ATOM 5424 C CA . VAL A 1 681 ? 22.969 53.719 -35.469 1 14.76 681 VAL A CA 1
ATOM 5425 C C . VAL A 1 681 ? 22.188 52.438 -35.188 1 14.76 681 VAL A C 1
ATOM 5427 O O . VAL A 1 681 ? 20.953 52.438 -35.219 1 14.76 681 VAL A O 1
ATOM 5430 N N . LEU A 1 682 ? 22.641 51.125 -35.938 1 15.28 682 LEU A N 1
ATOM 5431 C CA . LEU A 1 682 ? 21.906 50.625 -37.094 1 15.28 682 LEU A CA 1
ATOM 5432 C C . LEU A 1 682 ? 20.984 49.5 -36.688 1 15.28 682 LEU A C 1
ATOM 5434 O O . LEU A 1 682 ? 21.172 48.875 -35.625 1 15.28 682 LEU A O 1
ATOM 5438 N N . SER A 1 683 ? 20.625 48.656 -37.656 1 14.41 683 SER A N 1
ATOM 5439 C CA . SER A 1 683 ? 19.531 48.156 -38.5 1 14.41 683 SER A CA 1
ATOM 5440 C C . SER A 1 683 ? 19.125 46.75 -38.062 1 14.41 683 SER A C 1
ATOM 5442 O O . SER A 1 683 ? 19.984 45.906 -37.75 1 14.41 683 SER A O 1
ATOM 5444 N N . VAL A 1 684 ? 17.891 46.438 -37.562 1 18.31 684 VAL A N 1
ATOM 5445 C CA . VAL A 1 684 ? 17 45.406 -37.031 1 18.31 684 VAL A CA 1
ATOM 5446 C C . VAL A 1 684 ? 16.906 44.25 -38.062 1 18.31 684 VAL A C 1
ATOM 5448 O O . VAL A 1 684 ? 16.109 43.312 -37.875 1 18.31 684 VAL A O 1
ATOM 5451 N N . GLY A 1 685 ? 18.031 44.156 -39.094 1 14.82 685 GLY A N 1
ATOM 5452 C CA . GLY A 1 685 ? 17.453 43.75 -40.375 1 14.82 685 GLY A CA 1
ATOM 5453 C C . GLY A 1 685 ? 16.531 42.531 -40.25 1 14.82 685 GLY A C 1
ATOM 5454 O O . GLY A 1 685 ? 16.594 41.812 -39.281 1 14.82 685 GLY A O 1
ATOM 5455 N N . SER A 1 686 ? 15.656 42.406 -41.375 1 14.97 686 SER A N 1
ATOM 5456 C CA . SER A 1 686 ? 14.422 42.062 -42.062 1 14.97 686 SER A CA 1
ATOM 5457 C C . SER A 1 686 ? 14.312 40.562 -42.25 1 14.97 686 SER A C 1
ATOM 5459 O O . SER A 1 686 ? 13.273 39.969 -41.938 1 14.97 686 SER A O 1
ATOM 5461 N N . ASP A 1 687 ? 15.047 39.906 -43.344 1 14.88 687 ASP A N 1
ATOM 5462 C CA . ASP A 1 687 ? 14.352 39.594 -44.594 1 14.88 687 ASP A CA 1
ATOM 5463 C C . ASP A 1 687 ? 13.781 38.188 -44.562 1 14.88 687 ASP A C 1
ATOM 5465 O O . ASP A 1 687 ? 12.594 38 -44.844 1 14.88 687 ASP A O 1
ATOM 5469 N N . ASP A 1 688 ? 14.547 37.031 -45.281 1 15.13 688 ASP A N 1
ATOM 5470 C CA . ASP A 1 688 ? 14.258 36.469 -46.594 1 15.13 688 ASP A CA 1
ATOM 5471 C C . ASP A 1 688 ? 13.438 35.188 -46.469 1 15.13 688 ASP A C 1
ATOM 5473 O O . ASP A 1 688 ? 13.57 34.469 -45.469 1 15.13 688 ASP A O 1
ATOM 5477 N N . THR A 1 689 ? 12.445 34.875 -47.469 1 15.84 689 THR A N 1
ATOM 5478 C CA . THR A 1 689 ? 11.328 34.219 -48.156 1 15.84 689 THR A CA 1
ATOM 5479 C C . THR A 1 689 ? 11.641 32.75 -48.438 1 15.84 689 THR A C 1
ATOM 5481 O O . THR A 1 689 ? 10.797 31.891 -48.188 1 15.84 689 THR A O 1
ATOM 5484 N N . ALA A 1 690 ? 12.594 32.406 -49.469 1 15.36 690 ALA A N 1
ATOM 5485 C CA . ALA A 1 690 ? 12.219 31.891 -50.781 1 15.36 690 ALA A CA 1
ATOM 5486 C C . ALA A 1 690 ? 11.992 30.391 -50.719 1 15.36 690 ALA A C 1
ATOM 5488 O O . ALA A 1 690 ? 12.43 29.719 -49.781 1 15.36 690 ALA A O 1
ATOM 5489 N N . ALA A 1 691 ? 12.156 29.75 -52.031 1 15.62 691 ALA A N 1
ATOM 5490 C CA . ALA A 1 691 ? 11.547 29.031 -53.156 1 15.62 691 ALA A CA 1
ATOM 5491 C C . ALA A 1 691 ? 11.859 27.547 -53.094 1 15.62 691 ALA A C 1
ATOM 5493 O O . ALA A 1 691 ? 10.953 26.703 -53.125 1 15.62 691 ALA A O 1
ATOM 5494 N N . GLY A 1 692 ? 12.961 27.156 -54.031 1 15.12 692 GLY A N 1
ATOM 5495 C CA . GLY A 1 692 ? 12.836 26.328 -55.219 1 15.12 692 GLY A CA 1
ATOM 5496 C C . GLY A 1 692 ? 12.984 24.844 -54.938 1 15.12 692 GLY A C 1
ATOM 5497 O O . GLY A 1 692 ? 13.398 24.469 -53.844 1 15.12 692 GLY A O 1
ATOM 5498 N N . PRO A 1 693 ? 13.039 24.125 -56.031 1 16.3 693 PRO A N 1
ATOM 5499 C CA . PRO A 1 693 ? 12.656 22.859 -56.656 1 16.3 693 PRO A CA 1
ATOM 5500 C C . PRO A 1 693 ? 13.602 21.719 -56.344 1 16.3 693 PRO A C 1
ATOM 5502 O O . PRO A 1 693 ? 13.172 20.562 -56.219 1 16.3 693 PRO A O 1
ATOM 5505 N N . ASP A 1 694 ? 15.078 21.953 -56.281 1 14.74 694 ASP A N 1
ATOM 5506 C CA . ASP A 1 694 ? 15.828 21.297 -57.344 1 14.74 694 ASP A CA 1
ATOM 5507 C C . ASP A 1 694 ? 15.992 19.797 -57.094 1 14.74 694 ASP A C 1
ATOM 5509 O O . ASP A 1 694 ? 15.836 19.359 -55.938 1 14.74 694 ASP A O 1
ATOM 5513 N N . SER A 1 695 ? 17.312 19.312 -57.594 1 15.08 695 SER A N 1
ATOM 5514 C CA . SER A 1 695 ? 17.922 18.484 -58.656 1 15.08 695 SER A CA 1
ATOM 5515 C C . SER A 1 695 ? 18.266 17.094 -58.094 1 15.08 695 SER A C 1
ATOM 5517 O O . SER A 1 695 ? 18.359 16.906 -56.875 1 15.08 695 SER A O 1
ATOM 5519 N N . ILE A 1 696 ? 19.375 16.453 -58.844 1 15.3 696 ILE A N 1
ATOM 5520 C CA . ILE A 1 696 ? 19.688 15.438 -59.844 1 15.3 696 ILE A CA 1
ATOM 5521 C C . ILE A 1 696 ? 20.453 14.281 -59.188 1 15.3 696 ILE A C 1
ATOM 5523 O O . ILE A 1 696 ? 20.094 13.117 -59.375 1 15.3 696 ILE A O 1
ATOM 5527 N N . ILE A 1 697 ? 21.938 14.422 -58.812 1 14.67 697 ILE A N 1
ATOM 5528 C CA . ILE A 1 697 ? 22.891 13.719 -59.656 1 14.67 697 ILE A CA 1
ATOM 5529 C C . ILE A 1 697 ? 23.094 12.297 -59.156 1 14.67 697 ILE A C 1
ATOM 5531 O O . ILE A 1 697 ? 23.188 12.086 -57.938 1 14.67 697 ILE A O 1
ATOM 5535 N N . ALA A 1 698 ? 23.266 11.32 -60.188 1 16.67 698 ALA A N 1
ATOM 5536 C CA . ALA A 1 698 ? 23.453 9.953 -60.656 1 16.67 698 ALA A CA 1
ATOM 5537 C C . ALA A 1 698 ? 24.859 9.445 -60.344 1 16.67 698 ALA A C 1
ATOM 5539 O O . ALA A 1 698 ? 25.172 8.281 -60.562 1 16.67 698 ALA A O 1
ATOM 5540 N N . VAL A 1 699 ? 25.781 9.93 -59.406 1 15.73 699 VAL A N 1
ATOM 5541 C CA . VAL A 1 699 ? 27.109 9.617 -59.906 1 15.73 699 VAL A CA 1
ATOM 5542 C C . VAL A 1 699 ? 27.25 8.102 -60.062 1 15.73 699 VAL A C 1
ATOM 5544 O O . VAL A 1 699 ? 26.922 7.332 -59.156 1 15.73 699 VAL A O 1
ATOM 5547 N N . SER A 1 700 ? 27.672 7.664 -61.406 1 16.12 700 SER A N 1
ATOM 5548 C CA . SER A 1 700 ? 28.031 6.605 -62.344 1 16.12 700 SER A CA 1
ATOM 5549 C C . SER A 1 700 ? 29.297 5.891 -61.906 1 16.12 700 SER A C 1
ATOM 5551 O O . SER A 1 700 ? 29.391 4.664 -62 1 16.12 700 SER A O 1
ATOM 5553 N N . SER A 1 701 ? 30.5 6.598 -61.75 1 16.34 701 SER A N 1
ATOM 5554 C CA . SER A 1 701 ? 31.641 6.281 -62.594 1 16.34 701 SER A CA 1
ATOM 5555 C C . SER A 1 701 ? 32.219 4.918 -62.25 1 16.34 701 SER A C 1
ATOM 5557 O O . SER A 1 701 ? 31.984 4.391 -61.156 1 16.34 701 SER A O 1
ATOM 5559 N N . VAL A 1 702 ? 33.5 4.68 -62.906 1 18.05 702 VAL A N 1
ATOM 5560 C CA . VAL A 1 702 ? 34.344 4.004 -63.906 1 18.05 702 VAL A CA 1
ATOM 5561 C C . VAL A 1 702 ? 35.312 3.066 -63.188 1 18.05 702 VAL A C 1
ATOM 5563 O O . VAL A 1 702 ? 35.469 3.127 -61.969 1 18.05 702 VAL A O 1
ATOM 5566 N N . VAL A 1 703 ? 36.688 3.248 -63.562 1 17.2 703 VAL A N 1
ATOM 5567 C CA . VAL A 1 703 ? 37.688 2.623 -64.438 1 17.2 703 VAL A CA 1
ATOM 5568 C C . VAL A 1 703 ? 38.75 1.922 -63.594 1 17.2 703 VAL A C 1
ATOM 5570 O O . VAL A 1 703 ? 39.062 0.749 -63.812 1 17.2 703 VAL A O 1
ATOM 5573 N N . PRO A 1 704 ? 39.938 2.508 -62.906 1 17.95 704 PRO A N 1
ATOM 5574 C CA . PRO A 1 704 ? 41.094 2.461 -63.812 1 17.95 704 PRO A CA 1
ATOM 5575 C C . PRO A 1 704 ? 41.781 1.101 -63.812 1 17.95 704 PRO A C 1
ATOM 5577 O O . PRO A 1 704 ? 41.625 0.333 -62.844 1 17.95 704 PRO A O 1
ATOM 5580 N N . VAL A 1 705 ? 42.688 0.987 -64.812 1 19.17 705 VAL A N 1
ATOM 5581 C CA . VAL A 1 705 ? 43.812 0.366 -65.438 1 19.17 705 VAL A CA 1
ATOM 5582 C C . VAL A 1 705 ? 44.969 0.202 -64.438 1 19.17 705 VAL A C 1
ATOM 5584 O O . VAL A 1 705 ? 45.438 -0.913 -64.25 1 19.17 705 VAL A O 1
ATOM 5587 N N . ALA A 1 706 ? 45.906 0.69 -65.125 1 16.23 706 ALA A N 1
ATOM 5588 C CA . ALA A 1 706 ? 47.062 1.518 -65.438 1 16.23 706 ALA A CA 1
ATOM 5589 C C . ALA A 1 706 ? 47.188 2.682 -64.438 1 16.23 706 ALA A C 1
ATOM 5591 O O . ALA A 1 706 ? 46.219 3.289 -64.062 1 16.23 706 ALA A O 1
ATOM 5592 N N . MET B 1 1 ? -2.346 -8.078 -4.867 1 47.66 1 MET B N 1
ATOM 5593 C CA . MET B 1 1 ? -3.723 -7.707 -4.551 1 47.66 1 MET B CA 1
ATOM 5594 C C . MET B 1 1 ? -3.799 -6.258 -4.082 1 47.66 1 MET B C 1
ATOM 5596 O O . MET B 1 1 ? -3.059 -5.852 -3.184 1 47.66 1 MET B O 1
ATOM 5600 N N . SER B 1 2 ? -4.207 -5.348 -5.074 1 57.62 2 SER B N 1
ATOM 5601 C CA . SER B 1 2 ? -3.852 -3.934 -5.016 1 57.62 2 SER B CA 1
ATOM 5602 C C . SER B 1 2 ? -4.898 -3.131 -4.254 1 57.62 2 SER B C 1
ATOM 5604 O O . SER B 1 2 ? -6.066 -3.52 -4.195 1 57.62 2 SER B O 1
ATOM 5606 N N . GLU B 1 3 ? -4.543 -2.443 -3.295 1 71.81 3 GLU B N 1
ATOM 5607 C CA . GLU B 1 3 ? -5.305 -1.378 -2.646 1 71.81 3 GLU B CA 1
ATOM 5608 C C . GLU B 1 3 ? -6.176 -0.632 -3.652 1 71.81 3 GLU B C 1
ATOM 5610 O O . GLU B 1 3 ? -5.91 -0.661 -4.855 1 71.81 3 GLU B O 1
ATOM 5615 N N . VAL B 1 4 ? -7.312 -0.316 -3.24 1 85.69 4 VAL B N 1
ATOM 5616 C CA . VAL B 1 4 ? -8.195 0.474 -4.09 1 85.69 4 VAL B CA 1
ATOM 5617 C C . VAL B 1 4 ? -7.488 1.752 -4.527 1 85.69 4 VAL B C 1
ATOM 5619 O O . VAL B 1 4 ? -6.801 2.396 -3.73 1 85.69 4 VAL B O 1
ATOM 5622 N N . GLU B 1 5 ? -7.621 2.057 -5.793 1 83.75 5 GLU B N 1
ATOM 5623 C CA . GLU B 1 5 ? -7.023 3.275 -6.332 1 83.75 5 GLU B CA 1
ATOM 5624 C C . GLU B 1 5 ? -7.793 4.516 -5.883 1 83.75 5 GLU B C 1
ATOM 5626 O O . GLU B 1 5 ? -9.016 4.477 -5.754 1 83.75 5 GLU B O 1
ATOM 5631 N N . GLY B 1 6 ? -7.059 5.57 -5.742 1 83.81 6 GLY B N 1
ATOM 5632 C CA . GLY B 1 6 ? -7.641 6.812 -5.258 1 83.81 6 GLY B CA 1
ATOM 5633 C C . GLY B 1 6 ? -8.789 7.305 -6.113 1 83.81 6 GLY B C 1
ATOM 5634 O O . GLY B 1 6 ? -9.727 7.926 -5.605 1 83.81 6 GLY B O 1
ATOM 5635 N N . ARG B 1 7 ? -8.797 7.07 -7.348 1 87.75 7 ARG B N 1
ATOM 5636 C CA . ARG B 1 7 ? -9.828 7.559 -8.25 1 87.75 7 ARG B CA 1
ATOM 5637 C C . ARG B 1 7 ? -11.148 6.82 -8.031 1 87.75 7 ARG B C 1
ATOM 5639 O O . ARG B 1 7 ? -12.211 7.293 -8.445 1 87.75 7 ARG B O 1
ATOM 5646 N N . PHE B 1 8 ? -11.055 5.703 -7.363 1 92.5 8 PHE B N 1
ATOM 5647 C CA . PHE B 1 8 ? -12.266 4.91 -7.156 1 92.5 8 PHE B CA 1
ATOM 5648 C C . PHE B 1 8 ? -12.734 5 -5.711 1 92.5 8 PHE B C 1
ATOM 5650 O O . PHE B 1 8 ? -13.391 4.086 -5.207 1 92.5 8 PHE B O 1
ATOM 5657 N N . ILE B 1 9 ? -12.359 5.949 -5.07 1 94.56 9 ILE B N 1
ATOM 5658 C CA . ILE B 1 9 ? -12.781 6.199 -3.697 1 94.56 9 ILE B CA 1
ATOM 5659 C C . ILE B 1 9 ? -13.812 7.324 -3.67 1 94.56 9 ILE B C 1
ATOM 5661 O O . ILE B 1 9 ? -13.672 8.32 -4.383 1 94.56 9 ILE B O 1
ATOM 5665 N N . LYS B 1 10 ? -14.812 7.148 -2.906 1 95.44 10 LYS B N 1
ATOM 5666 C CA . LYS B 1 10 ? -15.836 8.18 -2.748 1 95.44 10 LYS B CA 1
ATOM 5667 C C . LYS B 1 10 ? -15.273 9.398 -2.027 1 95.44 10 LYS B C 1
ATOM 5669 O O . LYS B 1 10 ? -14.844 9.305 -0.875 1 95.44 10 LYS B O 1
ATOM 5674 N N . ARG B 1 11 ? -15.336 10.469 -2.713 1 95.38 11 ARG B N 1
ATOM 5675 C CA . ARG B 1 11 ? -14.938 11.727 -2.098 1 95.38 11 ARG B CA 1
ATOM 5676 C C . ARG B 1 11 ? -16.156 12.484 -1.564 1 95.38 11 ARG B C 1
ATOM 5678 O O . ARG B 1 11 ? -17.234 12.445 -2.164 1 95.38 11 ARG B O 1
ATOM 5685 N N . GLY B 1 12 ? -15.945 13.102 -0.466 1 95.75 12 GLY B N 1
ATOM 5686 C CA . GLY B 1 12 ? -17.047 13.852 0.121 1 95.75 12 GLY B CA 1
ATOM 5687 C C . GLY B 1 12 ? -17.594 13.211 1.388 1 95.75 12 GLY B C 1
ATOM 5688 O O . GLY B 1 12 ? -16.875 12.461 2.061 1 95.75 12 GLY B O 1
ATOM 5689 N N . TYR B 1 13 ? -18.781 13.625 1.66 1 96.44 13 TYR B N 1
ATOM 5690 C CA . TYR B 1 13 ? -19.406 13.266 2.93 1 96.44 13 TYR B CA 1
ATOM 5691 C C . TYR B 1 13 ? -20 11.867 2.869 1 96.44 13 TYR B C 1
ATOM 5693 O O . TYR B 1 13 ? -20.625 11.492 1.874 1 96.44 13 TYR B O 1
ATOM 5701 N N . TRP B 1 14 ? -19.766 11.062 3.9 1 96.38 14 TRP B N 1
ATOM 5702 C CA . TRP B 1 14 ? -20.406 9.766 4.094 1 96.38 14 TRP B CA 1
ATOM 5703 C C . TRP B 1 14 ? -20.359 9.352 5.562 1 96.38 14 TRP B C 1
ATOM 5705 O O . TRP B 1 14 ? -19.734 10.023 6.387 1 96.38 14 TRP B O 1
ATOM 5715 N N . ILE B 1 15 ? -21.078 8.273 5.922 1 96 15 ILE B N 1
ATOM 5716 C CA . ILE B 1 15 ? -21.172 7.832 7.312 1 96 15 ILE B CA 1
ATOM 5717 C C . ILE B 1 15 ? -20.594 6.426 7.445 1 96 15 ILE B C 1
ATOM 5719 O O . ILE B 1 15 ? -20.984 5.512 6.715 1 96 15 ILE B O 1
ATOM 5723 N N . ASN B 1 16 ? -19.641 6.309 8.234 1 95.06 16 ASN B N 1
ATOM 5724 C CA . ASN B 1 16 ? -19.156 4.992 8.641 1 95.06 16 ASN B CA 1
ATOM 5725 C C . ASN B 1 16 ? -20 4.402 9.766 1 95.06 16 ASN B C 1
ATOM 5727 O O . ASN B 1 16 ? -19.781 4.703 10.938 1 95.06 16 ASN B O 1
ATOM 5731 N N . TYR B 1 17 ? -20.797 3.508 9.516 1 92.69 17 TYR B N 1
ATOM 5732 C CA . TYR B 1 17 ? -21.781 2.992 10.461 1 92.69 17 TYR B CA 1
ATOM 5733 C C . TYR B 1 17 ? -21.125 2.098 11.5 1 92.69 17 TYR B C 1
ATOM 5735 O O . TYR B 1 17 ? -21.719 1.808 12.547 1 92.69 17 TYR B O 1
ATOM 5743 N N . ALA B 1 18 ? -19.953 1.685 11.242 1 88.94 18 ALA B N 1
ATOM 5744 C CA . ALA B 1 18 ? -19.219 0.906 12.234 1 88.94 18 ALA B CA 1
ATOM 5745 C C . ALA B 1 18 ? -18.938 1.742 13.477 1 88.94 18 ALA B C 1
ATOM 5747 O O . ALA B 1 18 ? -18.828 1.208 14.586 1 88.94 18 ALA B O 1
ATOM 5748 N N . GLN B 1 19 ? -18.797 3.057 13.273 1 89.62 19 GLN B N 1
ATOM 5749 C CA . GLN B 1 19 ? -18.484 3.955 14.383 1 89.62 19 GLN B CA 1
ATOM 5750 C C . GLN B 1 19 ? -19.75 4.68 14.859 1 89.62 19 GLN B C 1
ATOM 5752 O O . GLN B 1 19 ? -19.656 5.633 15.633 1 89.62 19 GLN B O 1
ATOM 5757 N N . GLY B 1 20 ? -20.812 4.379 14.336 1 89.38 20 GLY B N 1
ATOM 5758 C CA . GLY B 1 20 ? -22.062 5 14.727 1 89.38 20 GLY B CA 1
ATOM 5759 C C . GLY B 1 20 ? -22.469 6.137 13.805 1 89.38 20 GLY B C 1
ATOM 5760 O O . GLY B 1 20 ? -21.672 6.625 13.016 1 89.38 20 GLY B O 1
ATOM 5761 N N . PRO B 1 21 ? -23.688 6.508 13.961 1 90.69 21 PRO B N 1
ATOM 5762 C CA . PRO B 1 21 ? -24.203 7.523 13.039 1 90.69 21 PRO B CA 1
ATOM 5763 C C . PRO B 1 21 ? -23.672 8.922 13.336 1 90.69 21 PRO B C 1
ATOM 5765 O O . PRO B 1 21 ? -23.641 9.781 12.453 1 90.69 21 PRO B O 1
ATOM 5768 N N . ILE B 1 22 ? -23.203 9.133 14.5 1 90.81 22 ILE B N 1
ATOM 5769 C CA . ILE B 1 22 ? -22.75 10.469 14.875 1 90.81 22 ILE B CA 1
ATOM 5770 C C . ILE B 1 22 ? -21.234 10.555 14.758 1 90.81 22 ILE B C 1
ATOM 5772 O O . ILE B 1 22 ? -20.719 11.359 13.984 1 90.81 22 ILE B O 1
ATOM 5776 N N . MET B 1 23 ? -20.578 9.695 15.406 1 91.44 23 MET B N 1
ATOM 5777 C CA . MET B 1 23 ? -19.125 9.727 15.406 1 91.44 23 MET B CA 1
ATOM 5778 C C . MET B 1 23 ? -18.562 9.227 14.078 1 91.44 23 MET B C 1
ATOM 5780 O O . MET B 1 23 ? -17.422 9.516 13.734 1 91.44 23 MET B O 1
ATOM 5784 N N . GLY B 1 24 ? -19.438 8.602 13.297 1 93.75 24 GLY B N 1
ATOM 5785 C CA . GLY B 1 24 ? -18.969 7.996 12.062 1 93.75 24 GLY B CA 1
ATOM 5786 C C . GLY B 1 24 ? -19.062 8.93 10.867 1 93.75 24 GLY B C 1
ATOM 5787 O O . GLY B 1 24 ? -18.609 8.602 9.773 1 93.75 24 GLY B O 1
ATOM 5788 N N . GLN B 1 25 ? -19.578 10.141 11.164 1 95.81 25 GLN B N 1
ATOM 5789 C CA . GLN B 1 25 ? -19.641 11.102 10.07 1 95.81 25 GLN B CA 1
ATOM 5790 C C . GLN B 1 25 ? -18.25 11.5 9.594 1 95.81 25 GLN B C 1
ATOM 5792 O O . GLN B 1 25 ? -17.453 12.016 10.383 1 95.81 25 GLN B O 1
ATOM 5797 N N . THR B 1 26 ? -18.047 11.234 8.281 1 96.25 26 THR B N 1
ATOM 5798 C CA . THR B 1 26 ? -16.688 11.367 7.754 1 96.25 26 THR B CA 1
ATOM 5799 C C . THR B 1 26 ? -16.703 12.078 6.402 1 96.25 26 THR B C 1
ATOM 5801 O O . THR B 1 26 ? -17.625 11.891 5.605 1 96.25 26 THR B O 1
ATOM 5804 N N . ILE B 1 27 ? -15.734 12.945 6.227 1 96.81 27 ILE B N 1
ATOM 5805 C CA . ILE B 1 27 ? -15.477 13.531 4.914 1 96.81 27 ILE B CA 1
ATOM 5806 C C . ILE B 1 27 ? -14.141 13.023 4.375 1 96.81 27 ILE B C 1
ATOM 5808 O O . ILE B 1 27 ? -13.102 13.188 5.016 1 96.81 27 ILE B O 1
ATOM 5812 N N . THR B 1 28 ? -14.203 12.375 3.234 1 96.5 28 THR B N 1
ATOM 5813 C CA . THR B 1 28 ? -12.984 11.891 2.588 1 96.5 28 THR B CA 1
ATOM 5814 C C . THR B 1 28 ? -12.562 12.836 1.465 1 96.5 28 THR B C 1
ATOM 5816 O O . THR B 1 28 ? -13.375 13.211 0.624 1 96.5 28 THR B O 1
ATOM 5819 N N . THR B 1 29 ? -11.305 13.242 1.537 1 94.25 29 THR B N 1
ATOM 5820 C CA . THR B 1 29 ? -10.781 14.133 0.512 1 94.25 29 THR B CA 1
ATOM 5821 C C . THR B 1 29 ? -9.328 13.805 0.2 1 94.25 29 THR B C 1
ATOM 5823 O O . THR B 1 29 ? -8.75 12.891 0.792 1 94.25 29 THR B O 1
ATOM 5826 N N . ASP B 1 30 ? -8.828 14.492 -0.783 1 90.44 30 ASP B N 1
ATOM 5827 C CA . ASP B 1 30 ? -7.441 14.258 -1.17 1 90.44 30 ASP B CA 1
ATOM 5828 C C . ASP B 1 30 ? -6.48 14.758 -0.095 1 90.44 30 ASP B C 1
ATOM 5830 O O . ASP B 1 30 ? -6.836 15.625 0.706 1 90.44 30 ASP B O 1
ATOM 5834 N N . THR B 1 31 ? -5.328 14.203 -0.107 1 83.38 31 THR B N 1
ATOM 5835 C CA . THR B 1 31 ? -4.328 14.555 0.89 1 83.38 31 THR B CA 1
ATOM 5836 C C . THR B 1 31 ? -3.975 16.031 0.8 1 83.38 31 THR B C 1
ATOM 5838 O O . THR B 1 31 ? -3.709 16.688 1.818 1 83.38 31 THR B O 1
ATOM 5841 N N . GLY B 1 32 ? -3.898 16.625 -0.387 1 77.81 32 GLY B N 1
ATOM 5842 C CA . GLY B 1 32 ? -3.639 18.047 -0.545 1 77.81 32 GLY B CA 1
ATOM 5843 C C . GLY B 1 32 ? -4.66 18.922 0.153 1 77.81 32 GLY B C 1
ATOM 5844 O O . GLY B 1 32 ? -4.301 19.844 0.889 1 77.81 32 GLY B O 1
ATOM 5845 N N . SER B 1 33 ? -5.852 18.578 -0.065 1 84 33 SER B N 1
ATOM 5846 C CA . SER B 1 33 ? -6.93 19.312 0.597 1 84 33 SER B CA 1
ATOM 5847 C C . SER B 1 33 ? -6.918 19.062 2.102 1 84 33 SER B C 1
ATOM 5849 O O . SER B 1 33 ? -7.273 19.953 2.883 1 84 33 SER B O 1
ATOM 5851 N N . GLY B 1 34 ? -6.574 17.859 2.457 1 85.12 34 GLY B N 1
ATOM 5852 C CA . GLY B 1 34 ? -6.484 17.547 3.873 1 85.12 34 GLY B CA 1
ATOM 5853 C C . GLY B 1 34 ? -5.469 18.391 4.613 1 85.12 34 GLY B C 1
ATOM 5854 O O . GLY B 1 34 ? -5.746 18.875 5.711 1 85.12 34 GLY B O 1
ATOM 5855 N N . VAL B 1 35 ? -4.363 18.609 4.012 1 77.94 35 VAL B N 1
ATOM 5856 C CA . VAL B 1 35 ? -3.295 19.391 4.621 1 77.94 35 VAL B CA 1
ATOM 5857 C C . VAL B 1 35 ? -3.732 20.844 4.75 1 77.94 35 VAL B C 1
ATOM 5859 O O . VAL B 1 35 ? -3.414 21.516 5.738 1 77.94 35 VAL B O 1
ATOM 5862 N N . VAL B 1 36 ? -4.473 21.297 3.797 1 80.94 36 VAL B N 1
ATOM 5863 C CA . VAL B 1 36 ? -5.016 22.656 3.83 1 80.94 36 VAL B CA 1
ATOM 5864 C C . VAL B 1 36 ? -6.012 22.781 4.98 1 80.94 36 VAL B C 1
ATOM 5866 O O . VAL B 1 36 ? -6.012 23.781 5.699 1 80.94 36 VAL B O 1
ATOM 5869 N N . ILE B 1 37 ? -6.781 21.781 5.148 1 85.44 37 ILE B N 1
ATOM 5870 C CA . ILE B 1 37 ? -7.789 21.797 6.203 1 85.44 37 ILE B CA 1
ATOM 5871 C C . ILE B 1 37 ? -7.109 21.75 7.566 1 85.44 37 ILE B C 1
ATOM 5873 O O . ILE B 1 37 ? -7.555 22.406 8.516 1 85.44 37 ILE B O 1
ATOM 5877 N N . VAL B 1 38 ? -6.082 21.062 7.648 1 84.69 38 VAL B N 1
ATOM 5878 C CA . VAL B 1 38 ? -5.328 20.984 8.898 1 84.69 38 VAL B CA 1
ATOM 5879 C C . VAL B 1 38 ? -4.742 22.344 9.234 1 84.69 38 VAL B C 1
ATOM 5881 O O . VAL B 1 38 ? -4.828 22.797 10.375 1 84.69 38 VAL B O 1
ATOM 5884 N N . ALA B 1 39 ? -4.152 22.969 8.25 1 82.06 39 ALA B N 1
ATOM 5885 C CA . ALA B 1 39 ? -3.594 24.297 8.453 1 82.06 39 ALA B CA 1
ATOM 5886 C C . ALA B 1 39 ? -4.68 25.297 8.836 1 82.06 39 ALA B C 1
ATOM 5888 O O . ALA B 1 39 ? -4.496 26.109 9.742 1 82.06 39 ALA B O 1
ATOM 5889 N N . PHE B 1 40 ? -5.785 25.219 8.242 1 82.56 40 PHE B N 1
ATOM 5890 C CA . PHE B 1 40 ? -6.91 26.109 8.516 1 82.56 40 PHE B CA 1
ATOM 5891 C C . PHE B 1 40 ? -7.438 25.906 9.93 1 82.56 40 PHE B C 1
ATOM 5893 O O . PHE B 1 40 ? -7.746 26.875 10.633 1 82.56 40 PHE B O 1
ATOM 5900 N N . LEU B 1 41 ? -7.527 24.656 10.273 1 86.94 41 LEU B N 1
ATOM 5901 C CA . LEU B 1 41 ? -8.016 24.344 11.609 1 86.94 41 LEU B CA 1
ATOM 5902 C C . LEU B 1 41 ? -7.043 24.828 12.68 1 86.94 41 LEU B C 1
ATOM 5904 O O . LEU B 1 41 ? -7.457 25.266 13.75 1 86.94 41 LEU B O 1
ATOM 5908 N N . ALA B 1 42 ? -5.844 24.719 12.367 1 84.88 42 ALA B N 1
ATOM 5909 C CA . ALA B 1 42 ? -4.84 25.203 13.312 1 84.88 42 ALA B CA 1
ATOM 5910 C C . ALA B 1 42 ? -4.949 26.719 13.508 1 84.88 42 ALA B C 1
ATOM 5912 O O . ALA B 1 42 ? -4.879 27.203 14.641 1 84.88 42 ALA B O 1
ATOM 5913 N N . ILE B 1 43 ? -5.16 27.453 12.477 1 81.5 43 ILE B N 1
ATOM 5914 C CA . ILE B 1 43 ? -5.312 28.891 12.531 1 81.5 43 ILE B CA 1
ATOM 5915 C C . ILE B 1 43 ? -6.617 29.25 13.242 1 81.5 43 ILE B C 1
ATOM 5917 O O . ILE B 1 43 ? -6.641 30.125 14.117 1 81.5 43 ILE B O 1
ATOM 5921 N N . LEU B 1 44 ? -7.652 28.5 12.859 1 85.69 44 LEU B N 1
ATOM 5922 C CA . LEU B 1 44 ? -8.961 28.766 13.445 1 85.69 44 LEU B CA 1
ATOM 5923 C C . LEU B 1 44 ? -8.938 28.5 14.953 1 85.69 44 LEU B C 1
ATOM 5925 O O . LEU B 1 44 ? -9.492 29.297 15.727 1 85.69 44 LEU B O 1
ATOM 5929 N N . THR B 1 45 ? -8.328 27.469 15.312 1 88.31 45 THR B N 1
ATOM 5930 C CA . THR B 1 45 ? -8.219 27.141 16.734 1 88.31 45 THR B CA 1
ATOM 5931 C C . THR B 1 45 ? -7.398 28.188 17.469 1 88.31 45 THR B C 1
ATOM 5933 O O . THR B 1 45 ? -7.754 28.594 18.578 1 88.31 45 THR B O 1
ATOM 5936 N N . SER B 1 46 ? -6.34 28.609 16.828 1 84.62 46 SER B N 1
ATOM 5937 C CA . SER B 1 46 ? -5.5 29.625 17.438 1 84.62 46 SER B CA 1
ATOM 5938 C C . SER B 1 46 ? -6.254 30.953 17.578 1 84.62 46 SER B C 1
ATOM 5940 O O . SER B 1 46 ? -6.129 31.641 18.594 1 84.62 46 SER B O 1
ATOM 5942 N N . LEU B 1 47 ? -7.02 31.281 16.594 1 83.31 47 LEU B N 1
ATOM 5943 C CA . LEU B 1 47 ? -7.824 32.5 16.656 1 83.31 47 LEU B CA 1
ATOM 5944 C C . LEU B 1 47 ? -8.914 32.375 17.719 1 83.31 47 LEU B C 1
ATOM 5946 O O . LEU B 1 47 ? -9.141 33.312 18.469 1 83.31 47 LEU B O 1
ATOM 5950 N N . GLY B 1 48 ? -9.602 31.203 17.703 1 87.88 48 GLY B N 1
ATOM 5951 C CA . GLY B 1 48 ? -10.633 31 18.703 1 87.88 48 GLY B CA 1
ATOM 5952 C C . GLY B 1 48 ? -10.109 31.109 20.125 1 87.88 48 GLY B C 1
ATOM 5953 O O . GLY B 1 48 ? -10.711 31.781 20.969 1 87.88 48 GLY B O 1
ATOM 5954 N N . LEU B 1 49 ? -9.008 30.547 20.344 1 90.12 49 LEU B N 1
ATOM 5955 C CA . LEU B 1 49 ? -8.422 30.578 21.688 1 90.12 49 LEU B CA 1
ATOM 5956 C C . LEU B 1 49 ? -7.852 31.969 21.984 1 90.12 49 LEU B C 1
ATOM 5958 O O . LEU B 1 49 ? -7.82 32.375 23.141 1 90.12 49 LEU B O 1
ATOM 5962 N N . GLY B 1 50 ? -7.34 32.656 20.953 1 87 50 GLY B N 1
ATOM 5963 C CA . GLY B 1 50 ? -6.945 34.062 21.141 1 87 50 GLY B CA 1
ATOM 5964 C C . GLY B 1 50 ? -8.078 34.938 21.625 1 87 50 GLY B C 1
ATOM 5965 O O . GLY B 1 50 ? -7.883 35.75 22.531 1 87 50 GLY B O 1
ATOM 5966 N N . HIS B 1 51 ? -9.211 34.688 21.094 1 89.69 51 HIS B N 1
ATOM 5967 C CA . HIS B 1 51 ? -10.375 35.438 21.516 1 89.69 51 HIS B CA 1
ATOM 5968 C C . HIS B 1 51 ? -10.812 35.031 22.922 1 89.69 51 HIS B C 1
ATOM 5970 O O . HIS B 1 51 ? -11.312 35.875 23.688 1 89.69 51 HIS B O 1
ATOM 5976 N N . LEU B 1 52 ? -10.727 33.781 23.141 1 92.31 52 LEU B N 1
ATOM 5977 C CA . LEU B 1 52 ? -10.992 33.344 24.516 1 92.31 52 LEU B CA 1
ATOM 5978 C C . LEU B 1 52 ? -10.055 34.062 25.5 1 92.31 52 LEU B C 1
ATOM 5980 O O . LEU B 1 52 ? -10.477 34.438 26.594 1 92.31 52 LEU B O 1
ATOM 5984 N N . PHE B 1 53 ? -8.812 34.312 25.062 1 93.19 53 PHE B N 1
ATOM 5985 C CA . PHE B 1 53 ? -7.844 35 25.906 1 93.19 53 PHE B CA 1
ATOM 5986 C C . PHE B 1 53 ? -8.258 36.438 26.125 1 93.19 53 PHE B C 1
ATOM 5988 O O . PHE B 1 53 ? -8.086 36.969 27.219 1 93.19 53 PHE B O 1
ATOM 5995 N N . HIS B 1 54 ? -8.797 37.062 25.172 1 91.19 54 HIS B N 1
ATOM 5996 C CA . HIS B 1 54 ? -9.297 38.438 25.328 1 91.19 54 HIS B CA 1
ATOM 5997 C C . HIS B 1 54 ? -10.414 38.5 26.359 1 91.19 54 HIS B C 1
ATOM 5999 O O . HIS B 1 54 ? -10.438 39.406 27.188 1 91.19 54 HIS B O 1
ATOM 6005 N N . LEU B 1 55 ? -11.227 37.594 26.297 1 91.38 55 LEU B N 1
ATOM 6006 C CA . LEU B 1 55 ? -12.336 37.531 27.25 1 91.38 55 LEU B CA 1
ATOM 6007 C C . LEU B 1 55 ? -11.828 37.312 28.672 1 91.38 55 LEU B C 1
ATOM 6009 O O . LEU B 1 55 ? -12.312 37.938 29.609 1 91.38 55 LEU B O 1
ATOM 6013 N N . LEU B 1 56 ? -10.875 36.469 28.719 1 92.88 56 LEU B N 1
ATOM 6014 C CA . LEU B 1 56 ? -10.297 36.188 30.031 1 92.88 56 LEU B CA 1
ATOM 6015 C C . LEU B 1 56 ? -9.523 37.406 30.547 1 92.88 56 LEU B C 1
ATOM 6017 O O . LEU B 1 56 ? -9.5 37.688 31.75 1 92.88 56 LEU B O 1
ATOM 6021 N N . THR B 1 57 ? -8.812 38.094 29.609 1 93 57 THR B N 1
ATOM 6022 C CA . THR B 1 57 ? -8.109 39.312 29.984 1 93 57 THR B CA 1
ATOM 6023 C C . THR B 1 57 ? -9.086 40.375 30.484 1 93 57 THR B C 1
ATOM 6025 O O . THR B 1 57 ? -8.797 41.062 31.453 1 93 57 THR B O 1
ATOM 6028 N N . PHE B 1 58 ? -10.164 40.5 29.891 1 91.31 58 PHE B N 1
ATOM 6029 C CA . PHE B 1 58 ? -11.203 41.406 30.328 1 91.31 58 PHE B CA 1
ATOM 6030 C C . PHE B 1 58 ? -11.688 41.062 31.719 1 91.31 58 PHE B C 1
ATOM 6032 O O . PHE B 1 58 ? -11.828 41.938 32.594 1 91.31 58 PHE B O 1
ATOM 6039 N N . LEU B 1 59 ? -11.961 39.75 31.953 1 91.25 59 LEU B N 1
ATOM 6040 C CA . LEU B 1 59 ? -12.406 39.312 33.25 1 91.25 59 LEU B CA 1
ATOM 6041 C C . LEU B 1 59 ? -11.336 39.562 34.312 1 91.25 59 LEU B C 1
ATOM 6043 O O . LEU B 1 59 ? -11.648 39.938 35.469 1 91.25 59 LEU B O 1
ATOM 6047 N N . PHE B 1 60 ? -10.133 39.438 33.906 1 92.69 60 PHE B N 1
ATOM 6048 C CA . PHE B 1 60 ? -9.008 39.688 34.812 1 92.69 60 PHE B CA 1
ATOM 6049 C C . PHE B 1 60 ? -8.906 41.156 35.156 1 92.69 60 PHE B C 1
ATOM 6051 O O . PHE B 1 60 ? -8.648 41.531 36.281 1 92.69 60 PHE B O 1
ATOM 6058 N N . TYR B 1 61 ? -9.039 42.031 34.125 1 92.69 61 TYR B N 1
ATOM 6059 C CA . TYR B 1 61 ? -9.078 43.469 34.312 1 92.69 61 TYR B CA 1
ATOM 6060 C C . TYR B 1 61 ? -10.164 43.875 35.312 1 92.69 61 TYR B C 1
ATOM 6062 O O . TYR B 1 61 ? -9.922 44.656 36.219 1 92.69 61 TYR B O 1
ATOM 6070 N N . LEU B 1 62 ? -11.352 43.219 35.25 1 89.31 62 LEU B N 1
ATOM 6071 C CA . LEU B 1 62 ? -12.484 43.562 36.125 1 89.31 62 LEU B CA 1
ATOM 6072 C C . LEU B 1 62 ? -12.203 43.094 37.531 1 89.31 62 LEU B C 1
ATOM 6074 O O . LEU B 1 62 ? -12.547 43.812 38.5 1 89.31 62 LEU B O 1
ATOM 6078 N N . ARG B 1 63 ? -11.641 42.031 37.656 1 89.94 63 ARG B N 1
ATOM 6079 C CA . ARG B 1 63 ? -11.328 41.531 39 1 89.94 63 ARG B CA 1
ATOM 6080 C C . ARG B 1 63 ? -10.312 42.406 39.688 1 89.94 63 ARG B C 1
ATOM 6082 O O . ARG B 1 63 ? -10.438 42.656 40.906 1 89.94 63 ARG B O 1
ATOM 6089 N N . ARG B 1 64 ? -9.352 42.938 38.938 1 89.69 64 ARG B N 1
ATOM 6090 C CA . ARG B 1 64 ? -8.328 43.812 39.5 1 89.69 64 ARG B CA 1
ATOM 6091 C C . ARG B 1 64 ? -8.906 45.188 39.844 1 89.69 64 ARG B C 1
ATOM 6093 O O . ARG B 1 64 ? -8.523 45.781 40.844 1 89.69 64 ARG B O 1
ATOM 6100 N N . ARG B 1 65 ? -9.742 45.625 39 1 86.75 65 ARG B N 1
ATOM 6101 C CA . ARG B 1 65 ? -10.414 46.906 39.25 1 86.75 65 ARG B CA 1
ATOM 6102 C C . ARG B 1 65 ? -11.211 46.875 40.531 1 86.75 65 ARG B C 1
ATOM 6104 O O . ARG B 1 65 ? -11.195 47.812 41.312 1 86.75 65 ARG B O 1
ATOM 6111 N N . LYS B 1 66 ? -11.867 45.844 40.719 1 83.25 66 LYS B N 1
ATOM 6112 C CA . LYS B 1 66 ? -12.695 45.688 41.906 1 83.25 66 LYS B CA 1
ATOM 6113 C C . LYS B 1 66 ? -11.836 45.656 43.156 1 83.25 66 LYS B C 1
ATOM 6115 O O . LYS B 1 66 ? -12.266 46.125 44.219 1 83.25 66 LYS B O 1
ATOM 6120 N N . ARG B 1 67 ? -10.711 45.219 43.031 1 78.56 67 ARG B N 1
ATOM 6121 C CA . ARG B 1 67 ? -9.828 45.094 44.188 1 78.56 67 ARG B CA 1
ATOM 6122 C C . ARG B 1 67 ? -9.062 46.375 44.438 1 78.56 67 ARG B C 1
ATOM 6124 O O . ARG B 1 67 ? -8.547 46.625 45.531 1 78.56 67 ARG B O 1
ATOM 6131 N N . SER B 1 68 ? -9 47.219 43.312 1 75.94 68 SER B N 1
ATOM 6132 C CA . SER B 1 68 ? -8.188 48.438 43.375 1 75.94 68 SER B CA 1
ATOM 6133 C C . SER B 1 68 ? -8.906 49.531 44.156 1 75.94 68 SER B C 1
ATOM 6135 O O . SER B 1 68 ? -10.102 49.75 43.969 1 75.94 68 SER B O 1
ATOM 6137 N N . THR B 1 69 ? -8.305 49.938 45.312 1 66.25 69 THR B N 1
ATOM 6138 C CA . THR B 1 69 ? -8.758 51.062 46.094 1 66.25 69 THR B CA 1
ATOM 6139 C C . THR B 1 69 ? -8.281 52.406 45.469 1 66.25 69 THR B C 1
ATOM 6141 O O . THR B 1 69 ? -7.434 52.406 44.594 1 66.25 69 THR B O 1
ATOM 6144 N N . ASN B 1 70 ? -8.93 53.625 45.688 1 63.19 70 ASN B N 1
ATOM 6145 C CA . ASN B 1 70 ? -8.68 54.969 45.156 1 63.19 70 ASN B CA 1
ATOM 6146 C C . ASN B 1 70 ? -7.23 55.406 45.375 1 63.19 70 ASN B C 1
ATOM 6148 O O . ASN B 1 70 ? -6.844 56.5 45 1 63.19 70 ASN B O 1
ATOM 6152 N N . ASN B 1 71 ? -6.316 54.406 45.719 1 73.44 71 ASN B N 1
ATOM 6153 C CA . ASN B 1 71 ? -4.949 54.844 45.969 1 73.44 71 ASN B CA 1
ATOM 6154 C C . ASN B 1 71 ? -3.924 53.875 45.406 1 73.44 71 ASN B C 1
ATOM 6156 O O . ASN B 1 71 ? -3.012 53.438 46.094 1 73.44 71 ASN B O 1
ATOM 6160 N N . SER B 1 72 ? -4.09 53.562 44.031 1 87.06 72 SER B N 1
ATOM 6161 C CA . SER B 1 72 ? -3.154 52.594 43.438 1 87.06 72 SER B CA 1
ATOM 6162 C C . SER B 1 72 ? -1.968 53.312 42.812 1 87.06 72 SER B C 1
ATOM 6164 O O . SER B 1 72 ? -2.061 54.5 42.438 1 87.06 72 SER B O 1
ATOM 6166 N N . ASP B 1 73 ? -0.88 52.688 42.781 1 89.62 73 ASP B N 1
ATOM 6167 C CA . ASP B 1 73 ? 0.362 53.25 42.281 1 89.62 73 ASP B CA 1
ATOM 6168 C C . ASP B 1 73 ? 0.351 53.312 40.75 1 89.62 73 ASP B C 1
ATOM 6170 O O . ASP B 1 73 ? -0.583 52.812 40.125 1 89.62 73 ASP B O 1
ATOM 6174 N N . GLY B 1 74 ? 1.303 54.031 40.219 1 89.69 74 GLY B N 1
ATOM 6175 C CA . GLY B 1 74 ? 1.407 54.25 38.781 1 89.69 74 GLY B CA 1
ATOM 6176 C C . GLY B 1 74 ? 1.547 52.969 38 1 89.69 74 GLY B C 1
ATOM 6177 O O . GLY B 1 74 ? 1.022 52.844 36.875 1 89.69 74 GLY B O 1
ATOM 6178 N N . LEU B 1 75 ? 2.238 51.938 38.594 1 92.69 75 LEU B N 1
ATOM 6179 C CA . LEU B 1 75 ? 2.41 50.656 37.906 1 92.69 75 LEU B CA 1
ATOM 6180 C C . LEU B 1 75 ? 1.065 49.938 37.719 1 92.69 75 LEU B C 1
ATOM 6182 O O . LEU B 1 75 ? 0.801 49.375 36.656 1 92.69 75 LEU B O 1
ATOM 6186 N N . PHE B 1 76 ? 0.293 49.969 38.75 1 91.94 76 PHE B N 1
ATOM 6187 C CA . PHE B 1 76 ? -1.028 49.344 38.688 1 91.94 76 PHE B CA 1
ATOM 6188 C C . PHE B 1 76 ? -1.84 49.938 37.531 1 91.94 76 PHE B C 1
ATOM 6190 O O . PHE B 1 76 ? -2.449 49.219 36.75 1 91.94 76 PHE B O 1
ATOM 6197 N N . HIS B 1 77 ? -1.823 51.281 37.375 1 91.69 77 HIS B N 1
ATOM 6198 C CA . HIS B 1 77 ? -2.611 51.969 36.344 1 91.69 77 HIS B CA 1
ATOM 6199 C C . HIS B 1 77 ? -2.051 51.688 34.938 1 91.69 77 HIS B C 1
ATOM 6201 O O . HIS B 1 77 ? -2.807 51.562 34 1 91.69 77 HIS B O 1
ATOM 6207 N N . GLN B 1 78 ? -0.779 51.625 34.875 1 93.81 78 GLN B N 1
ATOM 6208 C CA . GLN B 1 78 ? -0.188 51.281 33.594 1 93.81 78 GLN B CA 1
ATOM 6209 C C . GLN B 1 78 ? -0.525 49.844 33.188 1 93.81 78 GLN B C 1
ATOM 6211 O O . GLN B 1 78 ? -0.734 49.562 32.031 1 93.81 78 GLN B O 1
ATOM 6216 N N . GLN B 1 79 ? -0.538 48.938 34.188 1 94.44 79 GLN B N 1
ATOM 6217 C CA . GLN B 1 79 ? -0.917 47.562 33.906 1 94.44 79 GLN B CA 1
ATOM 6218 C C . GLN B 1 79 ? -2.377 47.469 33.469 1 94.44 79 GLN B C 1
ATOM 6220 O O . GLN B 1 79 ? -2.721 46.656 32.594 1 94.44 79 GLN B O 1
ATOM 6225 N N . GLN B 1 80 ? -3.209 48.25 34.062 1 92.5 80 GLN B N 1
ATOM 6226 C CA . GLN B 1 80 ? -4.613 48.281 33.688 1 92.5 80 GLN B CA 1
ATOM 6227 C C . GLN B 1 80 ? -4.777 48.844 32.25 1 92.5 80 GLN B C 1
ATOM 6229 O O . GLN B 1 80 ? -5.609 48.344 31.484 1 92.5 80 GLN B O 1
ATOM 6234 N N . ALA B 1 81 ? -4 49.812 31.938 1 92.12 81 ALA B N 1
ATOM 6235 C CA . ALA B 1 81 ? -4.035 50.344 30.578 1 92.12 81 ALA B CA 1
ATOM 6236 C C . ALA B 1 81 ? -3.549 49.312 29.562 1 92.12 81 ALA B C 1
ATOM 6238 O O . ALA B 1 81 ? -4.07 49.25 28.453 1 92.12 81 ALA B O 1
ATOM 6239 N N . LEU B 1 82 ? -2.555 48.594 29.984 1 93.19 82 LEU B N 1
ATOM 6240 C CA . LEU B 1 82 ? -2.035 47.531 29.125 1 93.19 82 LEU B CA 1
ATOM 6241 C C . LEU B 1 82 ? -3.098 46.438 28.891 1 93.19 82 LEU B C 1
ATOM 6243 O O . LEU B 1 82 ? -3.277 46 27.75 1 93.19 82 LEU B O 1
ATOM 6247 N N . LEU B 1 83 ? -3.797 46 29.906 1 93.5 83 LEU B N 1
ATOM 6248 C CA . LEU B 1 83 ? -4.84 45 29.797 1 93.5 83 LEU B CA 1
ATOM 6249 C C . LEU B 1 83 ? -5.977 45.469 28.906 1 93.5 83 LEU B C 1
ATOM 6251 O O . LEU B 1 83 ? -6.594 44.688 28.188 1 93.5 83 LEU B O 1
ATOM 6255 N N . ARG B 1 84 ? -6.188 46.75 28.875 1 91.69 84 ARG B N 1
ATOM 6256 C CA . ARG B 1 84 ? -7.266 47.312 28.078 1 91.69 84 ARG B CA 1
ATOM 6257 C C . ARG B 1 84 ? -6.953 47.219 26.594 1 91.69 84 ARG B C 1
ATOM 6259 O O . ARG B 1 84 ? -7.863 47.219 25.766 1 91.69 84 ARG B O 1
ATOM 6266 N N . THR B 1 85 ? -5.68 47.188 26.266 1 88 85 THR B N 1
ATOM 6267 C CA . THR B 1 85 ? -5.312 47.094 24.859 1 88 85 THR B CA 1
ATOM 6268 C C . THR B 1 85 ? -5.562 45.688 24.312 1 88 85 THR B C 1
ATOM 6270 O O . THR B 1 85 ? -5.492 45.469 23.109 1 88 85 THR B O 1
ATOM 6273 N N . LEU B 1 86 ? -5.961 44.719 25.109 1 87.94 86 LEU B N 1
ATOM 6274 C CA . LEU B 1 86 ? -6.25 43.312 24.734 1 87.94 86 LEU B CA 1
ATOM 6275 C C . LEU B 1 86 ? -5.145 42.75 23.859 1 87.94 86 LEU B C 1
ATOM 6277 O O . LEU B 1 86 ? -5.402 42.312 22.734 1 87.94 86 LEU B O 1
ATOM 6281 N N . PRO B 1 87 ? -3.932 42.719 24.406 1 86.69 87 PRO B N 1
ATOM 6282 C CA . PRO B 1 87 ? -2.801 42.188 23.641 1 86.69 87 PRO B CA 1
ATOM 6283 C C . PRO B 1 87 ? -2.844 40.656 23.484 1 86.69 87 PRO B C 1
ATOM 6285 O O . PRO B 1 87 ? -3.592 40 24.203 1 86.69 87 PRO B O 1
ATOM 6288 N N . THR B 1 88 ? -2.141 40.219 22.547 1 83.81 88 THR B N 1
ATOM 6289 C CA . THR B 1 88 ? -1.942 38.781 22.453 1 83.81 88 THR B CA 1
ATOM 6290 C C . THR B 1 88 ? -1.152 38.25 23.641 1 83.81 88 THR B C 1
ATOM 6292 O O . THR B 1 88 ? -0.488 39.031 24.344 1 83.81 88 THR B O 1
ATOM 6295 N N . PRO B 1 89 ? -1.263 36.938 23.891 1 87.44 89 PRO B N 1
ATOM 6296 C CA . PRO B 1 89 ? -0.544 36.406 25.031 1 87.44 89 PRO B CA 1
ATOM 6297 C C . PRO B 1 89 ? 0.951 36.688 25 1 87.44 89 PRO B C 1
ATOM 6299 O O . PRO B 1 89 ? 1.531 37.094 26.016 1 87.44 89 PRO B O 1
ATOM 6302 N N . SER B 1 90 ? 1.55 36.656 23.906 1 81.5 90 SER B N 1
ATOM 6303 C CA . SER B 1 90 ? 2.984 36.906 23.812 1 81.5 90 SER B CA 1
ATOM 6304 C C . SER B 1 90 ? 3.305 38.375 24 1 81.5 90 SER B C 1
ATOM 6306 O O . SER B 1 90 ? 4.285 38.719 24.672 1 81.5 90 SER B O 1
ATOM 6308 N N . SER B 1 91 ? 2.453 39.25 23.484 1 83.31 91 SER B N 1
ATOM 6309 C CA . SER B 1 91 ? 2.66 40.688 23.641 1 83.31 91 SER B CA 1
ATOM 6310 C C . SER B 1 91 ? 2.449 41.094 25.094 1 83.31 91 SER B C 1
ATOM 6312 O O . SER B 1 91 ? 3.154 41.969 25.594 1 83.31 91 SER B O 1
ATOM 6314 N N . LEU B 1 92 ? 1.429 40.531 25.703 1 90.12 92 LEU B N 1
ATOM 6315 C CA . LEU B 1 92 ? 1.18 40.844 27.094 1 90.12 92 LEU B CA 1
ATOM 6316 C C . LEU B 1 92 ? 2.371 40.438 27.969 1 90.12 92 LEU B C 1
ATOM 6318 O O . LEU B 1 92 ? 2.766 41.188 28.859 1 90.12 92 LEU B O 1
ATOM 6322 N N . PHE B 1 93 ? 2.963 39.344 27.656 1 89.5 93 PHE B N 1
ATOM 6323 C CA . PHE B 1 93 ? 4.121 38.844 28.406 1 89.5 93 PHE B CA 1
ATOM 6324 C C . PHE B 1 93 ? 5.301 39.812 28.25 1 89.5 93 PHE B C 1
ATOM 6326 O O . PHE B 1 93 ? 5.93 40.188 29.234 1 89.5 93 PHE B O 1
ATOM 6333 N N . VAL B 1 94 ? 5.582 40.281 27.078 1 84.69 94 VAL B N 1
ATOM 6334 C CA . VAL B 1 94 ? 6.734 41.125 26.797 1 84.69 94 VAL B CA 1
ATOM 6335 C C . VAL B 1 94 ? 6.527 42.5 27.406 1 84.69 94 VAL B C 1
ATOM 6337 O O . VAL B 1 94 ? 7.438 43.062 28.031 1 84.69 94 VAL B O 1
ATOM 6340 N N . ASP B 1 95 ? 5.328 43.094 27.219 1 89.31 95 ASP B N 1
ATOM 6341 C CA . ASP B 1 95 ? 5.035 44.406 27.75 1 89.31 95 ASP B CA 1
ATOM 6342 C C . ASP B 1 95 ? 5.02 44.406 29.281 1 89.31 95 ASP B C 1
ATOM 6344 O O . ASP B 1 95 ? 5.438 45.375 29.922 1 89.31 95 ASP B O 1
ATOM 6348 N N . ALA B 1 96 ? 4.516 43.344 29.828 1 92.5 96 ALA B N 1
ATOM 6349 C CA . ALA B 1 96 ? 4.539 43.219 31.281 1 92.5 96 ALA B CA 1
ATOM 6350 C C . ALA B 1 96 ? 5.969 43.125 31.797 1 92.5 96 ALA B C 1
ATOM 6352 O O . ALA B 1 96 ? 6.285 43.656 32.875 1 92.5 96 ALA B O 1
ATOM 6353 N N . ALA B 1 97 ? 6.82 42.469 31.078 1 90.5 97 ALA B N 1
ATOM 6354 C CA . ALA B 1 97 ? 8.227 42.375 31.469 1 90.5 97 ALA B CA 1
ATOM 6355 C C . ALA B 1 97 ? 8.922 43.719 31.391 1 90.5 97 ALA B C 1
ATOM 6357 O O . ALA B 1 97 ? 9.727 44.062 32.281 1 90.5 97 ALA B O 1
ATOM 6358 N N . LYS B 1 98 ? 8.578 44.5 30.391 1 89.06 98 LYS B N 1
ATOM 6359 C CA . LYS B 1 98 ? 9.148 45.812 30.25 1 89.06 98 LYS B CA 1
ATOM 6360 C C . LYS B 1 98 ? 8.703 46.719 31.406 1 89.06 98 LYS B C 1
ATOM 6362 O O . LYS B 1 98 ? 9.5 47.5 31.938 1 89.06 98 LYS B O 1
ATOM 6367 N N . LEU B 1 99 ? 7.395 46.625 31.75 1 93.56 99 LEU B N 1
ATOM 6368 C CA . LEU B 1 99 ? 6.859 47.406 32.844 1 93.56 99 LEU B CA 1
ATOM 6369 C C . LEU B 1 99 ? 7.555 47.031 34.156 1 93.56 99 LEU B C 1
ATOM 6371 O O . LEU B 1 99 ? 7.93 47.906 34.938 1 93.56 99 LEU B O 1
ATOM 6375 N N . TRP B 1 100 ? 7.727 45.781 34.375 1 94 100 TRP B N 1
ATOM 6376 C CA . TRP B 1 100 ? 8.398 45.344 35.594 1 94 100 TRP B CA 1
ATOM 6377 C C . TRP B 1 100 ? 9.828 45.844 35.656 1 94 100 TRP B C 1
ATOM 6379 O O . TRP B 1 100 ? 10.281 46.344 36.688 1 94 100 TRP B O 1
ATOM 6389 N N . LEU B 1 101 ? 10.562 45.781 34.531 1 92 101 LEU B N 1
ATOM 6390 C CA . LEU B 1 101 ? 11.961 46.188 34.5 1 92 101 LEU B CA 1
ATOM 6391 C C . LEU B 1 101 ? 12.102 47.688 34.75 1 92 101 LEU B C 1
ATOM 6393 O O . LEU B 1 101 ? 13.086 48.125 35.344 1 92 101 LEU B O 1
ATOM 6397 N N . SER B 1 102 ? 11.109 48.5 34.281 1 91.62 102 SER B N 1
ATOM 6398 C CA . SER B 1 102 ? 11.164 49.938 34.438 1 91.62 102 SER B CA 1
ATOM 6399 C C . SER B 1 102 ? 10.836 50.344 35.875 1 91.62 102 SER B C 1
ATOM 6401 O O . SER B 1 102 ? 11.398 51.312 36.375 1 91.62 102 SER B O 1
ATOM 6403 N N . TRP B 1 103 ? 9.906 49.656 36.531 1 93.94 103 TRP B N 1
ATOM 6404 C CA . TRP B 1 103 ? 9.414 50.031 37.844 1 93.94 103 TRP B CA 1
ATOM 6405 C C . TRP B 1 103 ? 10.18 49.312 38.969 1 93.94 103 TRP B C 1
ATOM 6407 O O . TRP B 1 103 ? 10.047 49.656 40.156 1 93.94 103 TRP B O 1
ATOM 6417 N N . ARG B 1 104 ? 11.016 48.344 38.688 1 91.88 104 ARG B N 1
ATOM 6418 C CA . ARG B 1 104 ? 11.617 47.469 39.688 1 91.88 104 ARG B CA 1
ATOM 6419 C C . ARG B 1 104 ? 12.477 48.219 40.656 1 91.88 104 ARG B C 1
ATOM 6421 O O . ARG B 1 104 ? 12.594 47.844 41.844 1 91.88 104 ARG B O 1
ATOM 6428 N N . ARG B 1 105 ? 13 49.344 40.219 1 89.12 105 ARG B N 1
ATOM 6429 C CA . ARG B 1 105 ? 13.883 50.125 41.125 1 89.12 105 ARG B CA 1
ATOM 6430 C C . ARG B 1 105 ? 13.094 51.031 42.031 1 89.12 105 ARG B C 1
ATOM 6432 O O . ARG B 1 105 ? 13.547 51.406 43.094 1 89.12 105 ARG B O 1
ATOM 6439 N N . THR B 1 106 ? 11.945 51.469 41.625 1 90.25 106 THR B N 1
ATOM 6440 C CA . THR B 1 106 ? 11.148 52.469 42.344 1 90.25 106 THR B CA 1
ATOM 6441 C C . THR B 1 106 ? 10.141 51.781 43.25 1 90.25 106 THR B C 1
ATOM 6443 O O . THR B 1 106 ? 9.852 52.281 44.344 1 90.25 106 THR B O 1
ATOM 6446 N N . LEU B 1 107 ? 9.633 50.688 42.781 1 91.31 107 LEU B N 1
ATOM 6447 C CA . LEU B 1 107 ? 8.586 50 43.531 1 91.31 107 LEU B CA 1
ATOM 6448 C C . LEU B 1 107 ? 9.039 48.594 43.938 1 91.31 107 LEU B C 1
ATOM 6450 O O . LEU B 1 107 ? 9.289 47.75 43.062 1 91.31 107 LEU B O 1
ATOM 6454 N N . ARG B 1 108 ? 9.125 48.25 45.188 1 87.94 108 ARG B N 1
ATOM 6455 C CA . ARG B 1 108 ? 9.594 46.969 45.656 1 87.94 108 ARG B CA 1
ATOM 6456 C C . ARG B 1 108 ? 8.594 45.844 45.344 1 87.94 108 ARG B C 1
ATOM 6458 O O . ARG B 1 108 ? 8.977 44.688 45.156 1 87.94 108 ARG B O 1
ATOM 6465 N N . SER B 1 109 ? 7.316 46.156 45.25 1 90.88 109 SER B N 1
ATOM 6466 C CA . SER B 1 109 ? 6.277 45.156 45 1 90.88 109 SER B CA 1
ATOM 6467 C C . SER B 1 109 ? 6.016 45 43.531 1 90.88 109 SER B C 1
ATOM 6469 O O . SER B 1 109 ? 5.02 44.375 43.125 1 90.88 109 SER B O 1
ATOM 6471 N N . ALA B 1 110 ? 6.887 45.531 42.75 1 92.31 110 ALA B N 1
ATOM 6472 C CA . ALA B 1 110 ? 6.676 45.531 41.281 1 92.31 110 ALA B CA 1
ATOM 6473 C C . ALA B 1 110 ? 6.602 44.094 40.75 1 92.31 110 ALA B C 1
ATOM 6475 O O . ALA B 1 110 ? 5.797 43.812 39.875 1 92.31 110 ALA B O 1
ATOM 6476 N N . PHE B 1 111 ? 7.422 43.219 41.344 1 92.19 111 PHE B N 1
ATOM 6477 C CA . PHE B 1 111 ? 7.453 41.844 40.844 1 92.19 111 PHE B CA 1
ATOM 6478 C C . PHE B 1 111 ? 6.188 41.094 41.25 1 92.19 111 PHE B C 1
ATOM 6480 O O . PHE B 1 111 ? 5.594 40.406 40.438 1 92.19 111 PHE B O 1
ATOM 6487 N N . SER B 1 112 ? 5.723 41.219 42.5 1 91.69 112 SER B N 1
ATOM 6488 C CA . SER B 1 112 ? 4.531 40.531 43 1 91.69 112 SER B CA 1
ATOM 6489 C C . SER B 1 112 ? 3.283 41 42.25 1 91.69 112 SER B C 1
ATOM 6491 O O . SER B 1 112 ? 2.363 40.219 42.031 1 91.69 112 SER B O 1
ATOM 6493 N N . GLN B 1 113 ? 3.256 42.25 41.781 1 90.5 113 GLN B N 1
ATOM 6494 C CA . GLN B 1 113 ? 2.113 42.781 41.031 1 90.5 113 GLN B CA 1
ATOM 6495 C C . GLN B 1 113 ? 2.121 42.312 39.594 1 90.5 113 GLN B C 1
ATOM 6497 O O . GLN B 1 113 ? 1.079 42.312 38.938 1 90.5 113 GLN B O 1
ATOM 6502 N N . SER B 1 114 ? 3.281 41.875 39.094 1 94.12 114 SER B N 1
ATOM 6503 C CA . SER B 1 114 ? 3.412 41.562 37.688 1 94.12 114 SER B CA 1
ATOM 6504 C C . SER B 1 114 ? 3.414 40.031 37.469 1 94.12 114 SER B C 1
ATOM 6506 O O . SER B 1 114 ? 3.303 39.562 36.344 1 94.12 114 SER B O 1
ATOM 6508 N N . VAL B 1 115 ? 3.434 39.219 38.438 1 93.88 115 VAL B N 1
ATOM 6509 C CA . VAL B 1 115 ? 3.588 37.781 38.344 1 93.88 115 VAL B CA 1
ATOM 6510 C C . VAL B 1 115 ? 2.414 37.188 37.562 1 93.88 115 VAL B C 1
ATOM 6512 O O . VAL B 1 115 ? 2.607 36.344 36.656 1 93.88 115 VAL B O 1
ATOM 6515 N N . SER B 1 116 ? 1.169 37.562 37.906 1 92.88 116 SER B N 1
ATOM 6516 C CA . SER B 1 116 ? -0.004 37.031 37.219 1 92.88 116 SER B CA 1
ATOM 6517 C C . SER B 1 116 ? 0.027 37.406 35.75 1 92.88 116 SER B C 1
ATOM 6519 O O . SER B 1 116 ? -0.468 36.656 34.906 1 92.88 116 SER B O 1
ATOM 6521 N N . LEU B 1 117 ? 0.656 38.531 35.406 1 94.62 117 LEU B N 1
ATOM 6522 C CA . LEU B 1 117 ? 0.721 39 34.031 1 94.62 117 LEU B CA 1
ATOM 6523 C C . LEU B 1 117 ? 1.82 38.281 33.25 1 94.62 117 LEU B C 1
ATOM 6525 O O . LEU B 1 117 ? 1.871 38.344 32.031 1 94.62 117 LEU B O 1
ATOM 6529 N N . PHE B 1 118 ? 2.637 37.469 33.938 1 92.5 118 PHE B N 1
ATOM 6530 C CA . PHE B 1 118 ? 3.639 36.625 33.312 1 92.5 118 PHE B CA 1
ATOM 6531 C C . PHE B 1 118 ? 3.098 35.188 33.125 1 92.5 118 PHE B C 1
ATOM 6533 O O . PHE B 1 118 ? 3.178 34.656 32 1 92.5 118 PHE B O 1
ATOM 6540 N N . VAL B 1 119 ? 2.531 34.656 34.062 1 93.62 119 VAL B N 1
ATOM 6541 C CA . VAL B 1 119 ? 2.189 33.219 34.125 1 93.62 119 VAL B CA 1
ATOM 6542 C C . VAL B 1 119 ? 0.968 32.969 33.25 1 93.62 119 VAL B C 1
ATOM 6544 O O . VAL B 1 119 ? 0.957 32 32.469 1 93.62 119 VAL B O 1
ATOM 6547 N N . ILE B 1 120 ? -0.052 33.812 33.312 1 92.88 120 ILE B N 1
ATOM 6548 C CA . ILE B 1 120 ? -1.303 33.562 32.625 1 92.88 120 ILE B CA 1
ATOM 6549 C C . ILE B 1 120 ? -1.065 33.594 31.109 1 92.88 120 ILE B C 1
ATOM 6551 O O . ILE B 1 120 ? -1.434 32.688 30.391 1 92.88 120 ILE B O 1
ATOM 6555 N N . PRO B 1 121 ? -0.428 34.562 30.641 1 93.19 121 PRO B N 1
ATOM 6556 C CA . PRO B 1 121 ? -0.206 34.594 29.188 1 93.19 121 PRO B CA 1
ATOM 6557 C C . PRO B 1 121 ? 0.727 33.469 28.719 1 93.19 121 PRO B C 1
ATOM 6559 O O . PRO B 1 121 ? 0.555 32.938 27.609 1 93.19 121 PRO B O 1
ATOM 6562 N N . LEU B 1 122 ? 1.682 33.125 29.484 1 91.69 122 LEU B N 1
ATOM 6563 C CA . LEU B 1 122 ? 2.592 32.062 29.109 1 91.69 122 LEU B CA 1
ATOM 6564 C C . LEU B 1 122 ? 1.853 30.734 29 1 91.69 122 LEU B C 1
ATOM 6566 O O . LEU B 1 122 ? 2.053 29.969 28.047 1 91.69 122 LEU B O 1
ATOM 6570 N N . VAL B 1 123 ? 1.056 30.391 29.938 1 92.75 123 VAL B N 1
ATOM 6571 C CA . VAL B 1 123 ? 0.274 29.156 29.938 1 92.75 123 VAL B CA 1
ATOM 6572 C C . VAL B 1 123 ? -0.685 29.156 28.75 1 92.75 123 VAL B C 1
ATOM 6574 O O . VAL B 1 123 ? -0.855 28.141 28.078 1 92.75 123 VAL B O 1
ATOM 6577 N N . PHE B 1 124 ? -1.217 30.266 28.469 1 91.06 124 PHE B N 1
ATOM 6578 C CA . PHE B 1 124 ? -2.172 30.359 27.375 1 91.06 124 PHE B CA 1
ATOM 6579 C C . PHE B 1 124 ? -1.46 30.25 26.031 1 91.06 124 PHE B C 1
ATOM 6581 O O . PHE B 1 124 ? -1.987 29.672 25.094 1 91.06 124 PHE B O 1
ATOM 6588 N N . ALA B 1 125 ? -0.295 30.875 25.984 1 87.62 125 ALA B N 1
ATOM 6589 C CA . ALA B 1 125 ? 0.466 30.781 24.734 1 87.62 125 ALA B CA 1
ATOM 6590 C C . ALA B 1 125 ? 0.832 29.328 24.422 1 87.62 125 ALA B C 1
ATOM 6592 O O . ALA B 1 125 ? 0.699 28.875 23.281 1 87.62 125 ALA B O 1
ATOM 6593 N N . ILE B 1 126 ? 1.24 28.594 25.344 1 87.44 126 ILE B N 1
ATOM 6594 C CA . ILE B 1 126 ? 1.568 27.188 25.188 1 87.44 126 ILE B CA 1
ATOM 6595 C C . ILE B 1 126 ? 0.302 26.391 24.875 1 87.44 126 ILE B C 1
ATOM 6597 O O . ILE B 1 126 ? 0.316 25.5 24.016 1 87.44 126 ILE B O 1
ATOM 6601 N N . GLY B 1 127 ? -0.727 26.719 25.594 1 88.38 127 GLY B N 1
ATOM 6602 C CA . GLY B 1 127 ? -1.998 26.062 25.344 1 88.38 127 GLY B CA 1
ATOM 6603 C C . GLY B 1 127 ? -2.52 26.266 23.938 1 88.38 127 GLY B C 1
ATOM 6604 O O . GLY B 1 127 ? -3.033 25.344 23.312 1 88.38 127 GLY B O 1
ATOM 6605 N N . ILE B 1 128 ? -2.379 27.5 23.469 1 86.88 128 ILE B N 1
ATOM 6606 C CA . ILE B 1 128 ? -2.834 27.828 22.109 1 86.88 128 ILE B CA 1
ATOM 6607 C C . ILE B 1 128 ? -2.018 27.031 21.094 1 86.88 128 ILE B C 1
ATOM 6609 O O . ILE B 1 128 ? -2.574 26.484 20.141 1 86.88 128 ILE B O 1
ATOM 6613 N N . THR B 1 129 ? -0.762 26.953 21.312 1 82.31 129 THR B N 1
ATOM 6614 C CA . THR B 1 129 ? 0.101 26.203 20.406 1 82.31 129 THR B CA 1
ATOM 6615 C C . THR B 1 129 ? -0.224 24.719 20.453 1 82.31 129 THR B C 1
ATOM 6617 O O . THR B 1 129 ? -0.327 24.062 19.406 1 82.31 129 THR B O 1
ATOM 6620 N N . ALA B 1 130 ? -0.389 24.203 21.547 1 85.94 130 ALA B N 1
ATOM 6621 C CA . ALA B 1 130 ? -0.714 22.781 21.703 1 85.94 130 ALA B CA 1
ATOM 6622 C C . ALA B 1 130 ? -2.064 22.453 21.078 1 85.94 130 ALA B C 1
ATOM 6624 O O . ALA B 1 130 ? -2.205 21.438 20.391 1 85.94 130 ALA B O 1
ATOM 6625 N N . ALA B 1 131 ? -2.986 23.297 21.328 1 88.12 131 ALA B N 1
ATOM 6626 C CA . ALA B 1 131 ? -4.32 23.062 20.781 1 88.12 131 ALA B CA 1
ATOM 6627 C C . ALA B 1 131 ? -4.297 23.125 19.25 1 88.12 131 ALA B C 1
ATOM 6629 O O . ALA B 1 131 ? -5 22.375 18.578 1 88.12 131 ALA B O 1
ATOM 6630 N N . GLY B 1 132 ? -3.59 24.047 18.828 1 83.31 132 GLY B N 1
ATOM 6631 C CA . GLY B 1 132 ? -3.447 24.109 17.375 1 83.31 132 GLY B CA 1
ATOM 6632 C C . GLY B 1 132 ? -2.842 22.859 16.766 1 83.31 132 GLY B C 1
ATOM 6633 O O . GLY B 1 132 ? -3.312 22.375 15.742 1 83.31 132 GLY B O 1
ATOM 6634 N N . VAL B 1 133 ? -1.916 22.344 17.422 1 81.62 133 VAL B N 1
ATOM 6635 C CA . VAL B 1 133 ? -1.255 21.125 16.969 1 81.62 133 VAL B CA 1
ATOM 6636 C C . VAL B 1 133 ? -2.201 19.938 17.109 1 81.62 133 VAL B C 1
ATOM 6638 O O . VAL B 1 133 ? -2.297 19.094 16.219 1 81.62 133 VAL B O 1
ATOM 6641 N N . PHE B 1 134 ? -2.92 19.844 18.125 1 85.44 134 PHE B N 1
ATOM 6642 C CA . PHE B 1 134 ? -3.805 18.719 18.406 1 85.44 134 PHE B CA 1
ATOM 6643 C C . PHE B 1 134 ? -5.027 18.766 17.484 1 85.44 134 PHE B C 1
ATOM 6645 O O . PHE B 1 134 ? -5.719 17.75 17.328 1 85.44 134 PHE B O 1
ATOM 6652 N N . SER B 1 135 ? -5.297 19.891 16.969 1 86.44 135 SER B N 1
ATOM 6653 C CA . SER B 1 135 ? -6.414 19.969 16.031 1 86.44 135 SER B CA 1
ATOM 6654 C C . SER B 1 135 ? -6.141 19.172 14.766 1 86.44 135 SER B C 1
ATOM 6656 O O . SER B 1 135 ? -7.07 18.828 14.031 1 86.44 135 SER B O 1
ATOM 6658 N N . SER B 1 136 ? -4.949 18.875 14.539 1 84.12 136 SER B N 1
ATOM 6659 C CA . SER B 1 136 ? -4.598 18.062 13.375 1 84.12 136 SER B CA 1
ATOM 6660 C C . SER B 1 136 ? -5.113 16.641 13.508 1 84.12 136 SER B C 1
ATOM 6662 O O . SER B 1 136 ? -5.234 15.922 12.516 1 84.12 136 SER B O 1
ATOM 6664 N N . SER B 1 137 ? -5.414 16.172 14.68 1 86.88 137 SER B N 1
ATOM 6665 C CA . SER B 1 137 ? -5.898 14.812 14.922 1 86.88 137 SER B CA 1
ATOM 6666 C C . SER B 1 137 ? -7.297 14.617 14.352 1 86.88 137 SER B C 1
ATOM 6668 O O . SER B 1 137 ? -7.77 13.484 14.242 1 86.88 137 SER B O 1
ATOM 6670 N N . ILE B 1 138 ? -7.871 15.664 13.984 1 90.81 138 ILE B N 1
ATOM 6671 C CA . ILE B 1 138 ? -9.195 15.602 13.375 1 90.81 138 ILE B CA 1
ATOM 6672 C C . ILE B 1 138 ? -9.094 14.969 11.984 1 90.81 138 ILE B C 1
ATOM 6674 O O . ILE B 1 138 ? -10.062 14.383 11.492 1 90.81 138 ILE B O 1
ATOM 6678 N N . VAL B 1 139 ? -7.957 15.102 11.375 1 88.94 139 VAL B N 1
ATOM 6679 C CA . VAL B 1 139 ? -7.707 14.539 10.055 1 88.94 139 VAL B CA 1
ATOM 6680 C C . VAL B 1 139 ? -6.852 13.273 10.188 1 88.94 139 VAL B C 1
ATOM 6682 O O . VAL B 1 139 ? -5.781 13.305 10.797 1 88.94 139 VAL B O 1
ATOM 6685 N N . SER B 1 140 ? -7.402 12.234 9.703 1 87.56 140 SER B N 1
ATOM 6686 C CA . SER B 1 140 ? -6.672 10.977 9.719 1 87.56 140 SER B CA 1
ATOM 6687 C C . SER B 1 140 ? -6.18 10.602 8.328 1 87.56 140 SER B C 1
ATOM 6689 O O . SER B 1 140 ? -6.902 10.766 7.344 1 87.56 140 SER B O 1
ATOM 6691 N N . SER B 1 141 ? -4.926 10.07 8.25 1 81.88 141 SER B N 1
ATOM 6692 C CA . SER B 1 141 ? -4.367 9.781 6.934 1 81.88 141 SER B CA 1
ATOM 6693 C C . SER B 1 141 ? -3.832 8.359 6.863 1 81.88 141 SER B C 1
ATOM 6695 O O . SER B 1 141 ? -3.545 7.848 5.781 1 81.88 141 SER B O 1
ATOM 6697 N N . SER B 1 142 ? -3.662 7.695 7.938 1 78.5 142 SER B N 1
ATOM 6698 C CA . SER B 1 142 ? -3.064 6.363 7.918 1 78.5 142 SER B CA 1
ATOM 6699 C C . SER B 1 142 ? -4.102 5.289 8.227 1 78.5 142 SER B C 1
ATOM 6701 O O . SER B 1 142 ? -4.867 5.414 9.18 1 78.5 142 SER B O 1
ATOM 6703 N N . ASN B 1 143 ? -4.047 4.332 7.414 1 83.19 143 ASN B N 1
ATOM 6704 C CA . ASN B 1 143 ? -4.887 3.158 7.613 1 83.19 143 ASN B CA 1
ATOM 6705 C C . ASN B 1 143 ? -6.348 3.545 7.832 1 83.19 143 ASN B C 1
ATOM 6707 O O . ASN B 1 143 ? -6.969 3.125 8.812 1 83.19 143 ASN B O 1
ATOM 6711 N N . ILE B 1 144 ? -6.812 4.305 6.938 1 91.12 144 ILE B N 1
ATOM 6712 C CA . ILE B 1 144 ? -8.172 4.805 7.102 1 91.12 144 ILE B CA 1
ATOM 6713 C C . ILE B 1 144 ? -9.141 3.949 6.285 1 91.12 144 ILE B C 1
ATOM 6715 O O . ILE B 1 144 ? -8.742 3.328 5.293 1 91.12 144 ILE B O 1
ATOM 6719 N N . GLU B 1 145 ? -10.375 3.926 6.758 1 94.19 145 GLU B N 1
ATOM 6720 C CA . GLU B 1 145 ? -11.43 3.262 5.996 1 94.19 145 GLU B CA 1
ATOM 6721 C C . GLU B 1 145 ? -12.055 4.207 4.973 1 94.19 145 GLU B C 1
ATOM 6723 O O . GLU B 1 145 ? -12.336 5.367 5.281 1 94.19 145 GLU B O 1
ATOM 6728 N N . VAL B 1 146 ? -12.172 3.756 3.771 1 95.62 146 VAL B N 1
ATOM 6729 C CA . VAL B 1 146 ? -12.742 4.57 2.705 1 95.62 146 VAL B CA 1
ATOM 6730 C C . VAL B 1 146 ? -13.883 3.816 2.029 1 95.62 146 VAL B C 1
ATOM 6732 O O . VAL B 1 146 ? -13.961 2.588 2.121 1 95.62 146 VAL B O 1
ATOM 6735 N N . LEU B 1 147 ? -14.75 4.516 1.414 1 96.38 147 LEU B N 1
ATOM 6736 C CA . LEU B 1 147 ? -15.844 3.926 0.649 1 96.38 147 LEU B CA 1
ATOM 6737 C C . LEU B 1 147 ? -15.492 3.838 -0.831 1 96.38 147 LEU B C 1
ATOM 6739 O O . LEU B 1 147 ? -15.039 4.82 -1.425 1 96.38 147 LEU B O 1
ATOM 6743 N N . VAL B 1 148 ? -15.742 2.674 -1.35 1 95.56 148 VAL B N 1
ATOM 6744 C CA . VAL B 1 148 ? -15.43 2.447 -2.756 1 95.56 148 VAL B CA 1
ATOM 6745 C C . VAL B 1 148 ? -16.516 3.051 -3.633 1 95.56 148 VAL B C 1
ATOM 6747 O O . VAL B 1 148 ? -17.703 2.93 -3.328 1 95.56 148 VAL B O 1
ATOM 6750 N N . HIS B 1 149 ? -16.078 3.758 -4.578 1 95.12 149 HIS B N 1
ATOM 6751 C CA . HIS B 1 149 ? -16.969 4.32 -5.582 1 95.12 149 HIS B CA 1
ATOM 6752 C C . HIS B 1 149 ? -16.391 4.176 -6.984 1 95.12 149 HIS B C 1
ATOM 6754 O O . HIS B 1 149 ? -15.68 5.059 -7.457 1 95.12 149 HIS B O 1
ATOM 6760 N N . SER B 1 150 ? -16.781 3.111 -7.652 1 93.56 150 SER B N 1
ATOM 6761 C CA . SER B 1 150 ? -16.281 2.809 -8.992 1 93.56 150 SER B CA 1
ATOM 6762 C C . SER B 1 150 ? -17.438 2.703 -9.992 1 93.56 150 SER B C 1
ATOM 6764 O O . SER B 1 150 ? -18.5 2.164 -9.68 1 93.56 150 SER B O 1
ATOM 6766 N N . PRO B 1 151 ? -17.203 3.215 -11.203 1 92.5 151 PRO B N 1
ATOM 6767 C CA . PRO B 1 151 ? -18.25 3.074 -12.227 1 92.5 151 PRO B CA 1
ATOM 6768 C C . PRO B 1 151 ? -18.281 1.679 -12.844 1 92.5 151 PRO B C 1
ATOM 6770 O O . PRO B 1 151 ? -19.172 1.375 -13.641 1 92.5 151 PRO B O 1
ATOM 6773 N N . PHE B 1 152 ? -17.422 0.844 -12.469 1 92.81 152 PHE B N 1
ATOM 6774 C CA . PHE B 1 152 ? -17.281 -0.454 -13.117 1 92.81 152 PHE B CA 1
ATOM 6775 C C . PHE B 1 152 ? -17.859 -1.561 -12.234 1 92.81 152 PHE B C 1
ATOM 6777 O O . PHE B 1 152 ? -17.594 -2.742 -12.461 1 92.81 152 PHE B O 1
ATOM 6784 N N . CYS B 1 153 ? -18.531 -1.184 -11.211 1 94.12 153 CYS B N 1
ATOM 6785 C CA . CYS B 1 153 ? -19.172 -2.166 -10.344 1 94.12 153 CYS B CA 1
ATOM 6786 C C . CYS B 1 153 ? -20.031 -3.133 -11.148 1 94.12 153 CYS B C 1
ATOM 6788 O O . CYS B 1 153 ? -20.875 -2.709 -11.945 1 94.12 153 CYS B O 1
ATOM 6790 N N . ALA B 1 154 ? -19.781 -4.422 -11.016 1 93 154 ALA B N 1
ATOM 6791 C CA . ALA B 1 154 ? -20.516 -5.414 -11.797 1 93 154 ALA B CA 1
ATOM 6792 C C . ALA B 1 154 ? -20.328 -6.816 -11.227 1 93 154 ALA B C 1
ATOM 6794 O O . ALA B 1 154 ? -19.328 -7.078 -10.547 1 93 154 ALA B O 1
ATOM 6795 N N . LEU B 1 155 ? -21.297 -7.621 -11.477 1 89.75 155 LEU B N 1
ATOM 6796 C CA . LEU B 1 155 ? -21.219 -9.031 -11.109 1 89.75 155 LEU B CA 1
ATOM 6797 C C . LEU B 1 155 ? -20.562 -9.844 -12.219 1 89.75 155 LEU B C 1
ATOM 6799 O O . LEU B 1 155 ? -20.812 -9.609 -13.406 1 89.75 155 LEU B O 1
ATOM 6803 N N . ILE B 1 156 ? -19.688 -10.719 -11.867 1 84 156 ILE B N 1
ATOM 6804 C CA . ILE B 1 156 ? -19.078 -11.609 -12.844 1 84 156 ILE B CA 1
ATOM 6805 C C . ILE B 1 156 ? -20.078 -12.688 -13.258 1 84 156 ILE B C 1
ATOM 6807 O O . ILE B 1 156 ? -20.688 -13.336 -12.406 1 84 156 ILE B O 1
ATOM 6811 N N . LYS B 1 157 ? -20.188 -12.727 -14.602 1 74.88 157 LYS B N 1
ATOM 6812 C CA . LYS B 1 157 ? -21.125 -13.711 -15.125 1 74.88 157 LYS B CA 1
ATOM 6813 C C . LYS B 1 157 ? -20.562 -15.125 -15 1 74.88 157 LYS B C 1
ATOM 6815 O O . LYS B 1 157 ? -19.359 -15.336 -15.164 1 74.88 157 LYS B O 1
ATOM 6820 N N . ASN B 1 158 ? -21.172 -15.969 -14.312 1 60.31 158 ASN B N 1
ATOM 6821 C CA . ASN B 1 158 ? -20.75 -17.375 -14.242 1 60.31 158 ASN B CA 1
ATOM 6822 C C . ASN B 1 158 ? -20.703 -18.016 -15.625 1 60.31 158 ASN B C 1
ATOM 6824 O O . ASN B 1 158 ? -21.625 -18.703 -16.031 1 60.31 158 ASN B O 1
ATOM 6828 N N . GLN B 1 159 ? -20.125 -17.312 -16.641 1 57.56 159 GLN B N 1
ATOM 6829 C CA . GLN B 1 159 ? -20.094 -18 -17.938 1 57.56 159 GLN B CA 1
ATOM 6830 C C . GLN B 1 159 ? -18.719 -18.609 -18.203 1 57.56 159 GLN B C 1
ATOM 6832 O O . GLN B 1 159 ? -17.797 -17.891 -18.625 1 57.56 159 GLN B O 1
ATOM 6837 N N . ASN B 1 160 ? -18.453 -19.734 -17.516 1 55.84 160 ASN B N 1
ATOM 6838 C CA . ASN B 1 160 ? -17.188 -20.453 -17.641 1 55.84 160 ASN B CA 1
ATOM 6839 C C . ASN B 1 160 ? -16.797 -20.656 -19.094 1 55.84 160 ASN B C 1
ATOM 6841 O O . ASN B 1 160 ? -15.836 -21.359 -19.391 1 55.84 160 ASN B O 1
ATOM 6845 N N . ASP B 1 161 ? -17.438 -19.859 -20.047 1 59.31 161 ASP B N 1
ATOM 6846 C CA . ASP B 1 161 ? -17.219 -20.469 -21.344 1 59.31 161 ASP B CA 1
ATOM 6847 C C . ASP B 1 161 ? -16.453 -19.531 -22.281 1 59.31 161 ASP B C 1
ATOM 6849 O O . ASP B 1 161 ? -16.312 -19.797 -23.469 1 59.31 161 ASP B O 1
ATOM 6853 N N . THR B 1 162 ? -15.961 -18.484 -21.672 1 64.06 162 THR B N 1
ATOM 6854 C CA . THR B 1 162 ? -15.195 -17.672 -22.609 1 64.06 162 THR B CA 1
ATOM 6855 C C . THR B 1 162 ? -13.734 -17.578 -22.188 1 64.06 162 THR B C 1
ATOM 6857 O O . THR B 1 162 ? -13.406 -17.797 -21.031 1 64.06 162 THR B O 1
ATOM 6860 N N . PHE B 1 163 ? -12.938 -17.359 -23.156 1 65.25 163 PHE B N 1
ATOM 6861 C CA . PHE B 1 163 ? -11.508 -17.188 -22.938 1 65.25 163 PHE B CA 1
ATOM 6862 C C . PHE B 1 163 ? -11.258 -16.156 -21.844 1 65.25 163 PHE B C 1
ATOM 6864 O O . PHE B 1 163 ? -10.477 -16.391 -20.922 1 65.25 163 PHE B O 1
ATOM 6871 N N . ASP B 1 164 ? -11.953 -15.117 -21.953 1 71.56 164 ASP B N 1
ATOM 6872 C CA . ASP B 1 164 ? -11.688 -13.984 -21.078 1 71.56 164 ASP B CA 1
ATOM 6873 C C . ASP B 1 164 ? -12.117 -14.297 -19.641 1 71.56 164 ASP B C 1
ATOM 6875 O O . ASP B 1 164 ? -11.43 -13.922 -18.688 1 71.56 164 ASP B O 1
ATOM 6879 N N . SER B 1 165 ? -13.133 -15.008 -19.484 1 75.38 165 SER B N 1
ATOM 6880 C CA . SER B 1 165 ? -13.609 -15.328 -18.141 1 75.38 165 SER B CA 1
ATOM 6881 C C . SER B 1 165 ? -12.688 -16.328 -17.453 1 75.38 165 SER B C 1
ATOM 6883 O O . SER B 1 165 ? -12.414 -16.203 -16.266 1 75.38 165 SER B O 1
ATOM 6885 N N . THR B 1 166 ? -12.211 -17.25 -18.203 1 73.5 166 THR B N 1
ATOM 6886 C CA . THR B 1 166 ? -11.312 -18.25 -17.656 1 73.5 166 THR B CA 1
ATOM 6887 C C . THR B 1 166 ? -9.984 -17.625 -17.25 1 73.5 166 THR B C 1
ATOM 6889 O O . THR B 1 166 ? -9.445 -17.938 -16.188 1 73.5 166 THR B O 1
ATOM 6892 N N . ARG B 1 167 ? -9.555 -16.812 -18.109 1 73.56 167 ARG B N 1
ATOM 6893 C CA . ARG B 1 167 ? -8.312 -16.109 -17.797 1 73.56 167 ARG B CA 1
ATOM 6894 C C . ARG B 1 167 ? -8.453 -15.258 -16.547 1 73.56 167 ARG B C 1
ATOM 6896 O O . ARG B 1 167 ? -7.539 -15.219 -15.711 1 73.56 167 ARG B O 1
ATOM 6903 N N . TYR B 1 168 ? -9.57 -14.672 -16.422 1 79.88 168 TYR B N 1
ATOM 6904 C CA . TYR B 1 168 ? -9.812 -13.82 -15.266 1 79.88 168 TYR B CA 1
ATOM 6905 C C . TYR B 1 168 ? -9.859 -14.641 -13.984 1 79.88 168 TYR B C 1
ATOM 6907 O O . TYR B 1 168 ? -9.281 -14.25 -12.969 1 79.88 168 TYR B O 1
ATOM 6915 N N . GLU B 1 169 ? -10.508 -15.719 -14.031 1 79.25 169 GLU B N 1
ATOM 6916 C CA . GLU B 1 169 ? -10.609 -16.578 -12.859 1 79.25 169 GLU B CA 1
ATOM 6917 C C . GLU B 1 169 ? -9.234 -17.094 -12.438 1 79.25 169 GLU B C 1
ATOM 6919 O O . GLU B 1 169 ? -8.93 -17.188 -11.25 1 79.25 169 GLU B O 1
ATOM 6924 N N . ALA B 1 170 ? -8.484 -17.375 -13.422 1 76.44 170 ALA B N 1
ATOM 6925 C CA . ALA B 1 170 ? -7.133 -17.844 -13.133 1 76.44 170 ALA B CA 1
ATOM 6926 C C . ALA B 1 170 ? -6.312 -16.75 -12.453 1 76.44 170 ALA B C 1
ATOM 6928 O O . ALA B 1 170 ? -5.504 -17.031 -11.57 1 76.44 170 ALA B O 1
ATOM 6929 N N . ASN B 1 171 ? -6.578 -15.609 -12.906 1 76.94 171 ASN B N 1
ATOM 6930 C CA . ASN B 1 171 ? -5.879 -14.484 -12.289 1 76.94 171 ASN B CA 1
ATOM 6931 C C . ASN B 1 171 ? -6.305 -14.281 -10.844 1 76.94 171 ASN B C 1
ATOM 6933 O O . ASN B 1 171 ? -5.477 -13.992 -9.977 1 76.94 171 ASN B O 1
ATOM 6937 N N . ILE B 1 172 ? -7.566 -14.398 -10.617 1 81.44 172 ILE B N 1
ATOM 6938 C CA . ILE B 1 172 ? -8.078 -14.266 -9.258 1 81.44 172 ILE B CA 1
ATOM 6939 C C . ILE B 1 172 ? -7.473 -15.359 -8.375 1 81.44 172 ILE B C 1
ATOM 6941 O O . ILE B 1 172 ? -7.121 -15.109 -7.223 1 81.44 172 ILE B O 1
ATOM 6945 N N . ASP B 1 173 ? -7.324 -16.484 -8.93 1 81.69 173 ASP B N 1
ATOM 6946 C CA . ASP B 1 173 ? -6.738 -17.594 -8.18 1 81.69 173 ASP B CA 1
ATOM 6947 C C . ASP B 1 173 ? -5.297 -17.297 -7.785 1 81.69 173 ASP B C 1
ATOM 6949 O O . ASP B 1 173 ? -4.898 -17.531 -6.645 1 81.69 173 ASP B O 1
ATOM 6953 N N . THR B 1 174 ? -4.637 -16.781 -8.727 1 76.81 174 THR B N 1
ATOM 6954 C CA . THR B 1 174 ? -3.234 -16.453 -8.469 1 76.81 174 THR B CA 1
ATOM 6955 C C . THR B 1 174 ? -3.107 -15.406 -7.371 1 76.81 174 THR B C 1
ATOM 6957 O O . THR B 1 174 ? -2.268 -15.539 -6.477 1 76.81 174 THR B O 1
ATOM 6960 N N . ILE B 1 175 ? -3.949 -14.477 -7.426 1 81.19 175 ILE B N 1
ATOM 6961 C CA . ILE B 1 175 ? -3.902 -13.398 -6.445 1 81.19 175 ILE B CA 1
ATOM 6962 C C . ILE B 1 175 ? -4.355 -13.914 -5.082 1 81.19 175 ILE B C 1
ATOM 6964 O O . ILE B 1 175 ? -3.768 -13.578 -4.055 1 81.19 175 ILE B O 1
ATOM 6968 N N . ALA B 1 176 ? -5.387 -14.68 -5.102 1 87.56 176 ALA B N 1
ATOM 6969 C CA . ALA B 1 176 ? -5.902 -15.227 -3.85 1 87.56 176 ALA B CA 1
ATOM 6970 C C . ALA B 1 176 ? -4.871 -16.141 -3.186 1 87.56 176 ALA B C 1
ATOM 6972 O O . ALA B 1 176 ? -4.711 -16.109 -1.962 1 87.56 176 ALA B O 1
ATOM 6973 N N . LEU B 1 177 ? -4.188 -16.906 -3.961 1 84.44 177 LEU B N 1
ATOM 6974 C CA . LEU B 1 177 ? -3.164 -17.797 -3.43 1 84.44 177 LEU B CA 1
ATOM 6975 C C . LEU B 1 177 ? -2.008 -17 -2.826 1 84.44 177 LEU B C 1
ATOM 6977 O O . LEU B 1 177 ? -1.52 -17.344 -1.744 1 84.44 177 LEU B O 1
ATOM 6981 N N . SER B 1 178 ? -1.594 -16 -3.492 1 79 178 SER B N 1
ATOM 6982 C CA . SER B 1 178 ? -0.518 -15.156 -2.988 1 79 178 SER B CA 1
ATOM 6983 C C . SER B 1 178 ? -0.921 -14.469 -1.69 1 79 178 SER B C 1
ATOM 6985 O O . SER B 1 178 ? -0.133 -14.406 -0.744 1 79 178 SER B O 1
ATOM 6987 N N . TYR B 1 179 ? -2.141 -13.984 -1.662 1 85.94 179 TYR B N 1
ATOM 6988 C CA . TYR B 1 179 ? -2.633 -13.328 -0.459 1 85.94 179 TYR B CA 1
ATOM 6989 C C . TYR B 1 179 ? -2.758 -14.312 0.695 1 85.94 179 TYR B C 1
ATOM 6991 O O . TYR B 1 179 ? -2.461 -13.977 1.844 1 85.94 179 TYR B O 1
ATOM 6999 N N . ALA B 1 180 ? -3.24 -15.438 0.375 1 87.56 180 ALA B N 1
ATOM 7000 C CA . ALA B 1 180 ? -3.375 -16.469 1.408 1 87.56 180 ALA B CA 1
ATOM 7001 C C . ALA B 1 180 ? -2.021 -16.797 2.023 1 87.56 180 ALA B C 1
ATOM 7003 O O . ALA B 1 180 ? -1.901 -16.922 3.246 1 87.56 180 ALA B O 1
ATOM 7004 N N . GLU B 1 181 ? -1.061 -16.906 1.236 1 79.75 181 GLU B N 1
ATOM 7005 C CA . GLU B 1 181 ? 0.271 -17.266 1.713 1 79.75 181 GLU B CA 1
ATOM 7006 C C . GLU B 1 181 ? 0.889 -16.141 2.535 1 79.75 181 GLU B C 1
ATOM 7008 O O . GLU B 1 181 ? 1.483 -16.391 3.586 1 79.75 181 GLU B O 1
ATOM 7013 N N . GLU B 1 182 ? 0.665 -14.992 2.109 1 76.25 182 GLU B N 1
ATOM 7014 C CA . GLU B 1 182 ? 1.343 -13.859 2.723 1 76.25 182 GLU B CA 1
ATOM 7015 C C . GLU B 1 182 ? 0.581 -13.352 3.943 1 76.25 182 GLU B C 1
ATOM 7017 O O . GLU B 1 182 ? 1.188 -12.93 4.93 1 76.25 182 GLU B O 1
ATOM 7022 N N . CYS B 1 183 ? -0.707 -13.398 3.844 1 85.12 183 CYS B N 1
ATOM 7023 C CA . CYS B 1 183 ? -1.481 -12.664 4.84 1 85.12 183 CYS B CA 1
ATOM 7024 C C . CYS B 1 183 ? -2.193 -13.617 5.789 1 85.12 183 CYS B C 1
ATOM 7026 O O . CYS B 1 183 ? -2.588 -13.227 6.891 1 85.12 183 CYS B O 1
ATOM 7028 N N . TYR B 1 184 ? -2.385 -14.797 5.406 1 87.62 184 TYR B N 1
ATOM 7029 C CA . TYR B 1 184 ? -3.109 -15.734 6.258 1 87.62 184 TYR B CA 1
ATOM 7030 C C . TYR B 1 184 ? -2.15 -16.688 6.969 1 87.62 184 TYR B C 1
ATOM 7032 O O . TYR B 1 184 ? -2.344 -17.016 8.141 1 87.62 184 TYR B O 1
ATOM 7040 N N . ILE B 1 185 ? -1.271 -17.219 6.293 1 77.56 185 ILE B N 1
ATOM 7041 C CA . ILE B 1 185 ? -0.435 -18.297 6.797 1 77.56 185 ILE B CA 1
ATOM 7042 C C . ILE B 1 185 ? 0.757 -17.719 7.555 1 77.56 185 ILE B C 1
ATOM 7044 O O . ILE B 1 185 ? 1.104 -18.203 8.633 1 77.56 185 ILE B O 1
ATOM 7048 N N . GLU B 1 186 ? 1.413 -16.734 7.004 1 62.94 186 GLU B N 1
ATOM 7049 C CA . GLU B 1 186 ? 2.654 -16.25 7.605 1 62.94 186 GLU B CA 1
ATOM 7050 C C . GLU B 1 186 ? 2.383 -15.5 8.906 1 62.94 186 GLU B C 1
ATOM 7052 O O . GLU B 1 186 ? 1.511 -14.633 8.953 1 62.94 186 GLU B O 1
ATOM 7057 N N . ASN B 1 187 ? 2.609 -16.25 10.055 1 56.44 187 ASN B N 1
ATOM 7058 C CA . ASN B 1 187 ? 2.334 -15.922 11.445 1 56.44 187 ASN B CA 1
ATOM 7059 C C . ASN B 1 187 ? 3.031 -14.625 11.867 1 56.44 187 ASN B C 1
ATOM 7061 O O . ASN B 1 187 ? 2.959 -14.227 13.031 1 56.44 187 ASN B O 1
ATOM 7065 N N . GLY B 1 188 ? 3.703 -13.992 11.102 1 54.91 188 GLY B N 1
ATOM 7066 C CA . GLY B 1 188 ? 4.348 -12.836 11.703 1 54.91 188 GLY B CA 1
ATOM 7067 C C . GLY B 1 188 ? 3.471 -11.602 11.719 1 54.91 188 GLY B C 1
ATOM 7068 O O . GLY B 1 188 ? 2.242 -11.703 11.703 1 54.91 188 GLY B O 1
ATOM 7069 N N . THR B 1 189 ? 3.898 -10.578 12.203 1 60.22 189 THR B N 1
ATOM 7070 C CA . THR B 1 189 ? 3.217 -9.289 12.18 1 60.22 189 THR B CA 1
ATOM 7071 C C . THR B 1 189 ? 2.641 -9.008 10.789 1 60.22 189 THR B C 1
ATOM 7073 O O . THR B 1 189 ? 3.328 -9.18 9.781 1 60.22 189 THR B O 1
ATOM 7076 N N . ILE B 1 190 ? 1.331 -8.961 10.812 1 64.94 190 ILE B N 1
ATOM 7077 C CA . ILE B 1 190 ? 0.639 -8.727 9.547 1 64.94 190 ILE B CA 1
ATOM 7078 C C . ILE B 1 190 ? 1.253 -7.523 8.836 1 64.94 190 ILE B C 1
ATOM 7080 O O . ILE B 1 190 ? 1.33 -6.434 9.398 1 64.94 190 ILE B O 1
ATOM 7084 N N . ALA B 1 191 ? 1.77 -7.812 7.77 1 67.19 191 ALA B N 1
ATOM 7085 C CA . ALA B 1 191 ? 2.389 -6.781 6.945 1 67.19 191 ALA B CA 1
ATOM 7086 C C . ALA B 1 191 ? 1.374 -5.711 6.547 1 67.19 191 ALA B C 1
ATOM 7088 O O . ALA B 1 191 ? 0.178 -5.992 6.441 1 67.19 191 ALA B O 1
ATOM 7089 N N . ASN B 1 192 ? 1.685 -4.488 6.461 1 66.56 192 ASN B N 1
ATOM 7090 C CA . ASN B 1 192 ? 0.819 -3.381 6.07 1 66.56 192 ASN B CA 1
ATOM 7091 C C . ASN B 1 192 ? 0.15 -3.641 4.723 1 66.56 192 ASN B C 1
ATOM 7093 O O . ASN B 1 192 ? -0.972 -3.189 4.484 1 66.56 192 ASN B O 1
ATOM 7097 N N . ARG B 1 193 ? 0.767 -4.5 4.023 1 69.69 193 ARG B N 1
ATOM 7098 C CA . ARG B 1 193 ? 0.238 -4.781 2.695 1 69.69 193 ARG B CA 1
ATOM 7099 C C . ARG B 1 193 ? -1.03 -5.625 2.777 1 69.69 193 ARG B C 1
ATOM 7101 O O . ARG B 1 193 ? -1.813 -5.672 1.826 1 69.69 193 ARG B O 1
ATOM 7108 N N . CYS B 1 194 ? -1.139 -6.23 3.908 1 81 194 CYS B N 1
ATOM 7109 C CA . CYS B 1 194 ? -2.314 -7.074 4.09 1 81 194 CYS B CA 1
ATOM 7110 C C . CYS B 1 194 ? -3.486 -6.266 4.633 1 81 194 CYS B C 1
ATOM 7112 O O . CYS B 1 194 ? -4.594 -6.785 4.773 1 81 194 CYS B O 1
ATOM 7114 N N . ARG B 1 195 ? -3.238 -5.012 4.848 1 83.06 195 ARG B N 1
ATOM 7115 C CA . ARG B 1 195 ? -4.285 -4.184 5.441 1 83.06 195 ARG B CA 1
ATOM 7116 C C . ARG B 1 195 ? -5.031 -3.396 4.371 1 83.06 195 ARG B C 1
ATOM 7118 O O . ARG B 1 195 ? -5.129 -2.17 4.449 1 83.06 195 ARG B O 1
ATOM 7125 N N . ILE B 1 196 ? -5.617 -4.039 3.459 1 87.44 196 ILE B N 1
ATOM 7126 C CA . ILE B 1 196 ? -6.328 -3.391 2.361 1 87.44 196 ILE B CA 1
ATOM 7127 C C . ILE B 1 196 ? -7.828 -3.617 2.512 1 87.44 196 ILE B C 1
ATOM 7129 O O . ILE B 1 196 ? -8.633 -2.83 2.014 1 87.44 196 ILE B O 1
ATOM 7133 N N . PHE B 1 197 ? -8.117 -4.684 3.189 1 92.81 197 PHE B N 1
ATOM 7134 C CA . PHE B 1 197 ? -9.516 -4.977 3.449 1 92.81 197 PHE B CA 1
ATOM 7135 C C . PHE B 1 197 ? -9.93 -4.492 4.832 1 92.81 197 PHE B C 1
ATOM 7137 O O . PHE B 1 197 ? -9.102 -3.959 5.578 1 92.81 197 PHE B O 1
ATOM 7144 N N . SER B 1 198 ? -11.25 -4.602 5.086 1 92.12 198 SER B N 1
ATOM 7145 C CA . SER B 1 198 ? -11.695 -4.188 6.414 1 92.12 198 SER B CA 1
ATOM 7146 C C . SER B 1 198 ? -10.93 -4.914 7.508 1 92.12 198 SER B C 1
ATOM 7148 O O . SER B 1 198 ? -10.578 -4.32 8.531 1 92.12 198 SER B O 1
ATOM 7150 N N . VAL B 1 199 ? -10.75 -6.152 7.277 1 92.44 199 VAL B N 1
ATOM 7151 C CA . VAL B 1 199 ? -9.867 -6.945 8.125 1 92.44 199 VAL B CA 1
ATOM 7152 C C . VAL B 1 199 ? -8.82 -7.652 7.258 1 92.44 199 VAL B C 1
ATOM 7154 O O . VAL B 1 199 ? -9.125 -8.102 6.152 1 92.44 199 VAL B O 1
ATOM 7157 N N . PRO B 1 200 ? -7.641 -7.742 7.727 1 89.94 200 PRO B N 1
ATOM 7158 C CA . PRO B 1 200 ? -6.598 -8.344 6.891 1 89.94 200 PRO B CA 1
ATOM 7159 C C . PRO B 1 200 ? -6.844 -9.828 6.621 1 89.94 200 PRO B C 1
ATOM 7161 O O . PRO B 1 200 ? -6.562 -10.312 5.52 1 89.94 200 PRO B O 1
ATOM 7164 N N . LYS B 1 201 ? -7.332 -10.5 7.586 1 92.88 201 LYS B N 1
ATOM 7165 C CA . LYS B 1 201 ? -7.637 -11.922 7.41 1 92.88 201 LYS B CA 1
ATOM 7166 C C . LYS B 1 201 ? -8.859 -12.328 8.227 1 92.88 201 LYS B C 1
ATOM 7168 O O . LYS B 1 201 ? -9.156 -11.711 9.258 1 92.88 201 LYS B O 1
ATOM 7173 N N . ILE B 1 202 ? -9.555 -13.258 7.707 1 94.44 202 ILE B N 1
ATOM 7174 C CA . ILE B 1 202 ? -10.664 -13.867 8.438 1 94.44 202 ILE B CA 1
ATOM 7175 C C . ILE B 1 202 ? -10.133 -14.977 9.344 1 94.44 202 ILE B C 1
ATOM 7177 O O . ILE B 1 202 ? -9.516 -15.93 8.859 1 94.44 202 ILE B O 1
ATOM 7181 N N . ASP B 1 203 ? -10.406 -14.797 10.57 1 91.12 203 ASP B N 1
ATOM 7182 C CA . ASP B 1 203 ? -9.945 -15.812 11.516 1 91.12 203 ASP B CA 1
ATOM 7183 C C . ASP B 1 203 ? -10.883 -17.016 11.531 1 91.12 203 ASP B C 1
ATOM 7185 O O . ASP B 1 203 ? -12.102 -16.859 11.406 1 91.12 203 ASP B O 1
ATOM 7189 N N . PHE B 1 204 ? -10.289 -18.141 11.562 1 93.81 204 PHE B N 1
ATOM 7190 C CA . PHE B 1 204 ? -11.078 -19.344 11.734 1 93.81 204 PHE B CA 1
ATOM 7191 C C . PHE B 1 204 ? -10.445 -20.266 12.773 1 93.81 204 PHE B C 1
ATOM 7193 O O . PHE B 1 204 ? -9.227 -20.25 12.953 1 93.81 204 PHE B O 1
ATOM 7200 N N . GLU B 1 205 ? -11.344 -20.938 13.461 1 94.44 205 GLU B N 1
ATOM 7201 C CA . GLU B 1 205 ? -10.914 -21.891 14.484 1 94.44 205 GLU B CA 1
ATOM 7202 C C . GLU B 1 205 ? -10.656 -23.266 13.891 1 94.44 205 GLU B C 1
ATOM 7204 O O . GLU B 1 205 ? -11.414 -23.734 13.039 1 94.44 205 GLU B O 1
ATOM 7209 N N . THR B 1 206 ? -9.516 -23.844 14.266 1 94.88 206 THR B N 1
ATOM 7210 C CA . THR B 1 206 ? -9.148 -25.172 13.805 1 94.88 206 THR B CA 1
ATOM 7211 C C . THR B 1 206 ? -9.25 -26.188 14.938 1 94.88 206 THR B C 1
ATOM 7213 O O . THR B 1 206 ? -8.633 -26.031 15.984 1 94.88 206 THR B O 1
ATOM 7216 N N . THR B 1 207 ? -10.039 -27.203 14.734 1 95.5 207 THR B N 1
ATOM 7217 C CA . THR B 1 207 ? -10.203 -28.25 15.734 1 95.5 207 THR B CA 1
ATOM 7218 C C . THR B 1 207 ? -10.07 -29.625 15.102 1 95.5 207 THR B C 1
ATOM 7220 O O . THR B 1 207 ? -10.359 -29.797 13.922 1 95.5 207 THR B O 1
ATOM 7223 N N . MET B 1 208 ? -9.5 -30.531 15.867 1 94.69 208 MET B N 1
ATOM 7224 C CA . MET B 1 208 ? -9.422 -31.922 15.445 1 94.69 208 MET B CA 1
ATOM 7225 C C . MET B 1 208 ? -10.555 -32.75 16.062 1 94.69 208 MET B C 1
ATOM 7227 O O . MET B 1 208 ? -10.938 -32.5 17.219 1 94.69 208 MET B O 1
ATOM 7231 N N . GLY B 1 209 ? -11.164 -33.656 15.242 1 91.69 209 GLY B N 1
ATOM 7232 C CA . GLY B 1 209 ? -12.273 -34.438 15.773 1 91.69 209 GLY B CA 1
ATOM 7233 C C . GLY B 1 209 ? -12.492 -35.719 15.031 1 91.69 209 GLY B C 1
ATOM 7234 O O . GLY B 1 209 ? -11.562 -36.281 14.43 1 91.69 209 GLY B O 1
ATOM 7235 N N . ASP B 1 210 ? -13.773 -36.188 15.156 1 90.94 210 ASP B N 1
ATOM 7236 C CA . ASP B 1 210 ? -14.133 -37.5 14.602 1 90.94 210 ASP B CA 1
ATOM 7237 C C . ASP B 1 210 ? -14.461 -37.375 13.117 1 90.94 210 ASP B C 1
ATOM 7239 O O . ASP B 1 210 ? -14.734 -36.281 12.617 1 90.94 210 ASP B O 1
ATOM 7243 N N . CYS B 1 211 ? -14.461 -38.562 12.477 1 94 211 CYS B N 1
ATOM 7244 C CA . CYS B 1 211 ? -14.75 -38.625 11.055 1 94 211 CYS B CA 1
ATOM 7245 C C . CYS B 1 211 ? -16.141 -38.094 10.75 1 94 211 CYS B C 1
ATOM 7247 O O . CYS B 1 211 ? -17.109 -38.469 11.398 1 94 211 CYS B O 1
ATOM 7249 N N . PRO B 1 212 ? -16.25 -37.188 9.867 1 92.38 212 PRO B N 1
ATOM 7250 C CA . PRO B 1 212 ? -17.562 -36.656 9.516 1 92.38 212 PRO B CA 1
ATOM 7251 C C . PRO B 1 212 ? -18.438 -37.656 8.773 1 92.38 212 PRO B C 1
ATOM 7253 O O . PRO B 1 212 ? -19.625 -37.406 8.539 1 92.38 212 PRO B O 1
ATOM 7256 N N . PHE B 1 213 ? -17.859 -38.75 8.383 1 94.56 213 PHE B N 1
ATOM 7257 C CA . PHE B 1 213 ? -18.547 -39.844 7.715 1 94.56 213 PHE B CA 1
ATOM 7258 C C . PHE B 1 213 ? -18.672 -41.031 8.641 1 94.56 213 PHE B C 1
ATOM 7260 O O . PHE B 1 213 ? -18.562 -40.906 9.859 1 94.56 213 PHE B O 1
ATOM 7267 N N . ALA B 1 214 ? -19.047 -42.125 7.91 1 90.25 214 ALA B N 1
ATOM 7268 C CA . ALA B 1 214 ? -18.984 -43.344 8.695 1 90.25 214 ALA B CA 1
ATOM 7269 C C . ALA B 1 214 ? -17.547 -43.656 9.141 1 90.25 214 ALA B C 1
ATOM 7271 O O . ALA B 1 214 ? -16.594 -43.375 8.406 1 90.25 214 ALA B O 1
ATOM 7272 N N . LYS B 1 215 ? -17.375 -44.156 10.305 1 85.62 215 LYS B N 1
ATOM 7273 C CA . LYS B 1 215 ? -16.078 -44.344 10.945 1 85.62 215 LYS B CA 1
ATOM 7274 C C . LYS B 1 215 ? -15.125 -45.125 10.031 1 85.62 215 LYS B C 1
ATOM 7276 O O . LYS B 1 215 ? -13.922 -44.812 9.992 1 85.62 215 LYS B O 1
ATOM 7281 N N . SER B 1 216 ? -15.531 -46 9.242 1 88.12 216 SER B N 1
ATOM 7282 C CA . SER B 1 216 ? -14.672 -46.875 8.43 1 88.12 216 SER B CA 1
ATOM 7283 C C . SER B 1 216 ? -14.148 -46.125 7.203 1 88.12 216 SER B C 1
ATOM 7285 O O . SER B 1 216 ? -13.203 -46.594 6.551 1 88.12 216 SER B O 1
ATOM 7287 N N . ILE B 1 217 ? -14.633 -45 7 1 94.12 217 ILE B N 1
ATOM 7288 C CA . ILE B 1 217 ? -14.312 -44.281 5.773 1 94.12 217 ILE B CA 1
ATOM 7289 C C . ILE B 1 217 ? -13.023 -43.469 5.973 1 94.12 217 ILE B C 1
ATOM 7291 O O . ILE B 1 217 ? -12.219 -43.344 5.043 1 94.12 217 ILE B O 1
ATOM 7295 N N . CYS B 1 218 ? -12.766 -43.062 7.203 1 95.25 218 CYS B N 1
ATOM 7296 C CA . CYS B 1 218 ? -11.664 -42.125 7.43 1 95.25 218 CYS B CA 1
ATOM 7297 C C . CYS B 1 218 ? -10.43 -42.875 7.93 1 95.25 218 CYS B C 1
ATOM 7299 O O . CYS B 1 218 ? -10.539 -43.812 8.719 1 95.25 218 CYS B O 1
ATOM 7301 N N . GLU B 1 219 ? -9.297 -42.469 7.363 1 94 219 GLU B N 1
ATOM 7302 C CA . GLU B 1 219 ? -8.008 -43 7.809 1 94 219 GLU B CA 1
ATOM 7303 C C . GLU B 1 219 ? -7.363 -42.062 8.836 1 94 219 GLU B C 1
ATOM 7305 O O . GLU B 1 219 ? -6.66 -42.531 9.742 1 94 219 GLU B O 1
ATOM 7310 N N . SER B 1 220 ? -7.543 -40.844 8.656 1 92.44 220 SER B N 1
ATOM 7311 C CA . SER B 1 220 ? -6.973 -39.812 9.531 1 92.44 220 SER B CA 1
ATOM 7312 C C . SER B 1 220 ? -8.031 -39.219 10.445 1 92.44 220 SER B C 1
ATOM 7314 O O . SER B 1 220 ? -9.234 -39.406 10.227 1 92.44 220 SER B O 1
ATOM 7316 N N . PRO B 1 221 ? -7.527 -38.5 11.516 1 93.19 221 PRO B N 1
ATOM 7317 C CA . PRO B 1 221 ? -8.484 -37.625 12.203 1 93.19 221 PRO B CA 1
ATOM 7318 C C . PRO B 1 221 ? -9.031 -36.5 11.297 1 93.19 221 PRO B C 1
ATOM 7320 O O . PRO B 1 221 ? -8.477 -36.25 10.219 1 93.19 221 PRO B O 1
ATOM 7323 N N . THR B 1 222 ? -10.117 -35.969 11.766 1 96 222 THR B N 1
ATOM 7324 C CA . THR B 1 222 ? -10.742 -34.906 11 1 96 222 THR B CA 1
ATOM 7325 C C . THR B 1 222 ? -10.266 -33.562 11.484 1 96 222 THR B C 1
ATOM 7327 O O . THR B 1 222 ? -10.117 -33.312 12.688 1 96 222 THR B O 1
ATOM 7330 N N . ILE B 1 223 ? -9.953 -32.75 10.594 1 96.69 223 ILE B N 1
ATOM 7331 C CA . ILE B 1 223 ? -9.68 -31.344 10.914 1 96.69 223 ILE B CA 1
ATOM 7332 C C . ILE B 1 223 ? -10.867 -30.469 10.484 1 96.69 223 ILE B C 1
ATOM 7334 O O . ILE B 1 223 ? -11.336 -30.578 9.352 1 96.69 223 ILE B O 1
ATOM 7338 N N . THR B 1 224 ? -11.367 -29.688 11.406 1 97 224 THR B N 1
ATOM 7339 C CA . THR B 1 224 ? -12.508 -28.828 11.133 1 97 224 THR B CA 1
ATOM 7340 C C . THR B 1 224 ? -12.094 -27.359 11.195 1 97 224 THR B C 1
ATOM 7342 O O . THR B 1 224 ? -11.461 -26.922 12.156 1 97 224 THR B O 1
ATOM 7345 N N . PHE B 1 225 ? -12.391 -26.688 10.172 1 96.44 225 PHE B N 1
ATOM 7346 C CA . PHE B 1 225 ? -12.211 -25.234 10.109 1 96.44 225 PHE B CA 1
ATOM 7347 C C . PHE B 1 225 ? -13.539 -24.516 10.273 1 96.44 225 PHE B C 1
ATOM 7349 O O . PHE B 1 225 ? -14.453 -24.688 9.461 1 96.44 225 PHE B O 1
ATOM 7356 N N . ASP B 1 226 ? -13.617 -23.672 11.289 1 95.25 226 ASP B N 1
ATOM 7357 C CA . ASP B 1 226 ? -14.844 -22.938 11.586 1 95.25 226 ASP B CA 1
ATOM 7358 C C . ASP B 1 226 ? -14.57 -21.438 11.625 1 95.25 226 ASP B C 1
ATOM 7360 O O . ASP B 1 226 ? -13.812 -20.953 12.469 1 95.25 226 ASP B O 1
ATOM 7364 N N . SER B 1 227 ? -15.242 -20.734 10.758 1 94.12 227 SER B N 1
ATOM 7365 C CA . SER B 1 227 ? -15.023 -19.297 10.688 1 94.12 227 SER B CA 1
ATOM 7366 C C . SER B 1 227 ? -15.742 -18.578 11.828 1 94.12 227 SER B C 1
ATOM 7368 O O . SER B 1 227 ? -15.477 -17.391 12.086 1 94.12 227 SER B O 1
ATOM 7370 N N . GLY B 1 228 ? -16.656 -19.266 12.578 1 92.38 228 GLY B N 1
ATOM 7371 C CA . GLY B 1 228 ? -17.562 -18.531 13.461 1 92.38 228 GLY B CA 1
ATOM 7372 C C . GLY B 1 228 ? -18.516 -17.625 12.719 1 92.38 228 GLY B C 1
ATOM 7373 O O . GLY B 1 228 ? -18.547 -17.625 11.484 1 92.38 228 GLY B O 1
ATOM 7374 N N . LEU B 1 229 ? -19.297 -16.922 13.461 1 90.56 229 LEU B N 1
ATOM 7375 C CA . LEU B 1 229 ? -20.234 -16.016 12.828 1 90.56 229 LEU B CA 1
ATOM 7376 C C . LEU B 1 229 ? -19.547 -14.727 12.391 1 90.56 229 LEU B C 1
ATOM 7378 O O . LEU B 1 229 ? -19.109 -13.938 13.234 1 90.56 229 LEU B O 1
ATOM 7382 N N . LEU B 1 230 ? -19.5 -14.57 11.086 1 92.56 230 LEU B N 1
ATOM 7383 C CA . LEU B 1 230 ? -18.859 -13.391 10.516 1 92.56 230 LEU B CA 1
ATOM 7384 C C . LEU B 1 230 ? -19.906 -12.305 10.219 1 92.56 230 LEU B C 1
ATOM 7386 O O . LEU B 1 230 ? -21.016 -12.609 9.797 1 92.56 230 LEU B O 1
ATOM 7390 N N . ASP B 1 231 ? -19.5 -11.156 10.516 1 90.31 231 ASP B N 1
ATOM 7391 C CA . ASP B 1 231 ? -20.328 -10 10.18 1 90.31 231 ASP B CA 1
ATOM 7392 C C . ASP B 1 231 ? -19.906 -9.383 8.844 1 90.31 231 ASP B C 1
ATOM 7394 O O . ASP B 1 231 ? -18.766 -8.93 8.703 1 90.31 231 ASP B O 1
ATOM 7398 N N . MET B 1 232 ? -20.875 -9.273 7.941 1 92 232 MET B N 1
ATOM 7399 C CA . MET B 1 232 ? -20.531 -8.789 6.605 1 92 232 MET B CA 1
ATOM 7400 C C . MET B 1 232 ? -20.078 -7.332 6.652 1 92 232 MET B C 1
ATOM 7402 O O . MET B 1 232 ? -19.344 -6.879 5.77 1 92 232 MET B O 1
ATOM 7406 N N . GLY B 1 233 ? -20.5 -6.625 7.633 1 90.25 233 GLY B N 1
ATOM 7407 C CA . GLY B 1 233 ? -20.062 -5.246 7.797 1 90.25 233 GLY B CA 1
ATOM 7408 C C . GLY B 1 233 ? -18.641 -5.113 8.297 1 90.25 233 GLY B C 1
ATOM 7409 O O . GLY B 1 233 ? -17.828 -4.418 7.695 1 90.25 233 GLY B O 1
ATOM 7410 N N . HIS B 1 234 ? -18.344 -5.828 9.281 1 91 234 HIS B N 1
ATOM 7411 C CA . HIS B 1 234 ? -17.031 -5.742 9.922 1 91 234 HIS B CA 1
ATOM 7412 C C . HIS B 1 234 ? -15.992 -6.57 9.164 1 91 234 HIS B C 1
ATOM 7414 O O . HIS B 1 234 ? -14.891 -6.086 8.883 1 91 234 HIS B O 1
ATOM 7420 N N . ASP B 1 235 ? -16.328 -7.695 8.797 1 94 235 ASP B N 1
ATOM 7421 C CA . ASP B 1 235 ? -15.328 -8.641 8.305 1 94 235 ASP B CA 1
ATOM 7422 C C . ASP B 1 235 ? -15.109 -8.469 6.801 1 94 235 ASP B C 1
ATOM 7424 O O . ASP B 1 235 ? -14.008 -8.727 6.297 1 94 235 ASP B O 1
ATOM 7428 N N . PHE B 1 236 ? -16.141 -8.023 6.074 1 95 236 PHE B N 1
ATOM 7429 C CA . PHE B 1 236 ? -15.984 -7.914 4.629 1 95 236 PHE B CA 1
ATOM 7430 C C . PHE B 1 236 ? -16.125 -6.465 4.176 1 95 236 PHE B C 1
ATOM 7432 O O . PHE B 1 236 ? -15.992 -6.164 2.988 1 95 236 PHE B O 1
ATOM 7439 N N . GLY B 1 237 ? -16.438 -5.574 5.066 1 95 237 GLY B N 1
ATOM 7440 C CA . GLY B 1 237 ? -16.344 -4.145 4.809 1 95 237 GLY B CA 1
ATOM 7441 C C . GLY B 1 237 ? -17.594 -3.561 4.188 1 95 237 GLY B C 1
ATOM 7442 O O . GLY B 1 237 ? -17.547 -2.514 3.541 1 95 237 GLY B O 1
ATOM 7443 N N . PHE B 1 238 ? -18.75 -4.215 4.281 1 95.06 238 PHE B N 1
ATOM 7444 C CA . PHE B 1 238 ? -19.984 -3.613 3.795 1 95.06 238 PHE B CA 1
ATOM 7445 C C . PHE B 1 238 ? -20.531 -2.625 4.812 1 95.06 238 PHE B C 1
ATOM 7447 O O . PHE B 1 238 ? -20.844 -2.998 5.949 1 95.06 238 PHE B O 1
ATOM 7454 N N . ASN B 1 239 ? -20.625 -1.405 4.379 1 95.12 239 ASN B N 1
ATOM 7455 C CA . ASN B 1 239 ? -21.094 -0.341 5.258 1 95.12 239 ASN B CA 1
ATOM 7456 C C . ASN B 1 239 ? -22.609 -0.393 5.434 1 95.12 239 ASN B C 1
ATOM 7458 O O . ASN B 1 239 ? -23.344 0.416 4.852 1 95.12 239 ASN B O 1
ATOM 7462 N N . LEU B 1 240 ? -23.016 -1.264 6.355 1 91.62 240 LEU B N 1
ATOM 7463 C CA . LEU B 1 240 ? -24.422 -1.537 6.555 1 91.62 240 LEU B CA 1
ATOM 7464 C C . LEU B 1 240 ? -24.906 -0.959 7.883 1 91.62 240 LEU B C 1
ATOM 7466 O O . LEU B 1 240 ? -24.172 -0.972 8.875 1 91.62 240 LEU B O 1
ATOM 7470 N N . ILE B 1 241 ? -26.188 -0.521 7.793 1 88.75 241 ILE B N 1
ATOM 7471 C CA . ILE B 1 241 ? -26.844 -0.135 9.039 1 88.75 241 ILE B CA 1
ATOM 7472 C C . ILE B 1 241 ? -27.172 -1.381 9.852 1 88.75 241 ILE B C 1
ATOM 7474 O O . ILE B 1 241 ? -27.156 -2.496 9.328 1 88.75 241 ILE B O 1
ATOM 7478 N N . GLU B 1 242 ? -27.453 -1.25 11.062 1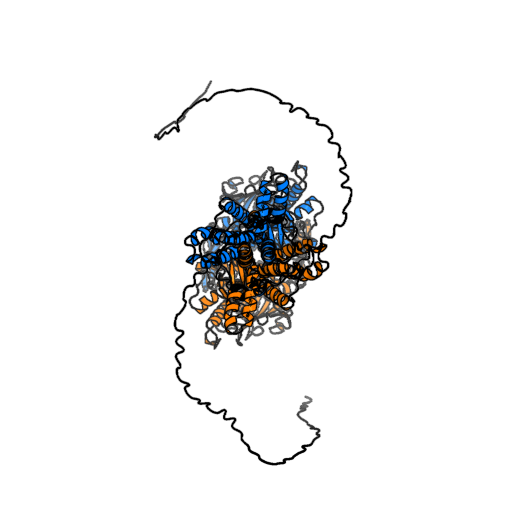 83.62 242 GLU B N 1
ATOM 7479 C CA . GLU B 1 242 ? -27.656 -2.363 11.984 1 83.62 242 GLU B CA 1
ATOM 7480 C C . GLU B 1 242 ? -28.766 -3.285 11.516 1 83.62 242 GLU B C 1
ATOM 7482 O O . GLU B 1 242 ? -28.656 -4.508 11.609 1 83.62 242 GLU B O 1
ATOM 7487 N N . ARG B 1 243 ? -29.828 -2.766 10.938 1 80.88 243 ARG B N 1
ATOM 7488 C CA . ARG B 1 243 ? -30.984 -3.559 10.531 1 80.88 243 ARG B CA 1
ATOM 7489 C C . ARG B 1 243 ? -30.688 -4.375 9.281 1 80.88 243 ARG B C 1
ATOM 7491 O O . ARG B 1 243 ? -31.375 -5.363 9 1 80.88 243 ARG B O 1
ATOM 7498 N N . GLU B 1 244 ? -29.672 -4.012 8.602 1 85.19 244 GLU B N 1
ATOM 7499 C CA . GLU B 1 244 ? -29.375 -4.66 7.328 1 85.19 244 GLU B CA 1
ATOM 7500 C C . GLU B 1 244 ? -28.156 -5.57 7.449 1 85.19 244 GLU B C 1
ATOM 7502 O O . GLU B 1 244 ? -27.688 -6.129 6.453 1 85.19 244 GLU B O 1
ATOM 7507 N N . ARG B 1 245 ? -27.688 -5.816 8.609 1 83.31 245 ARG B N 1
ATOM 7508 C CA . ARG B 1 245 ? -26.484 -6.625 8.797 1 83.31 245 ARG B CA 1
ATOM 7509 C C . ARG B 1 245 ? -26.781 -8.102 8.547 1 83.31 245 ARG B C 1
ATOM 7511 O O . ARG B 1 245 ? -27.859 -8.594 8.883 1 83.31 245 ARG B O 1
ATOM 7518 N N . VAL B 1 246 ? -25.844 -8.711 7.887 1 84.31 246 VAL B N 1
ATOM 7519 C CA . VAL B 1 246 ? -25.938 -10.125 7.551 1 84.31 246 VAL B CA 1
ATOM 7520 C C . VAL B 1 246 ? -24.766 -10.891 8.164 1 84.31 246 VAL B C 1
ATOM 7522 O O . VAL B 1 246 ? -23.625 -10.391 8.18 1 84.31 246 VAL B O 1
ATOM 7525 N N . GLN B 1 247 ? -25.109 -12.039 8.766 1 85.69 247 GLN B N 1
ATOM 7526 C CA . GLN B 1 247 ? -24.047 -12.891 9.32 1 85.69 247 GLN B CA 1
ATOM 7527 C C . GLN B 1 247 ? -23.859 -14.148 8.484 1 85.69 247 GLN B C 1
ATOM 7529 O O . GLN B 1 247 ? -24.828 -14.672 7.914 1 85.69 247 GLN B O 1
ATOM 7534 N N . TYR B 1 248 ? -22.641 -14.547 8.328 1 86.56 248 TYR B N 1
ATOM 7535 C CA . TYR B 1 248 ? -22.234 -15.664 7.477 1 86.56 248 TYR B CA 1
ATOM 7536 C C . TYR B 1 248 ? -21.234 -16.562 8.203 1 86.56 248 TYR B C 1
ATOM 7538 O O . TYR B 1 248 ? -20.359 -16.078 8.914 1 86.56 248 TYR B O 1
ATOM 7546 N N . ARG B 1 249 ? -21.547 -17.859 8.203 1 88.69 249 ARG B N 1
ATOM 7547 C CA . ARG B 1 249 ? -20.641 -18.828 8.805 1 88.69 249 ARG B CA 1
ATOM 7548 C C . ARG B 1 249 ? -20.344 -19.984 7.852 1 88.69 249 ARG B C 1
ATOM 7550 O O . ARG B 1 249 ? -21.25 -20.453 7.16 1 88.69 249 ARG B O 1
ATOM 7557 N N . ARG B 1 250 ? -19.125 -20.359 7.758 1 90.56 250 ARG B N 1
ATOM 7558 C CA . ARG B 1 250 ? -18.703 -21.516 6.98 1 90.56 250 ARG B CA 1
ATOM 7559 C C . ARG B 1 250 ? -17.891 -22.484 7.836 1 90.56 250 ARG B C 1
ATOM 7561 O O . ARG B 1 250 ? -16.984 -22.078 8.562 1 90.56 250 ARG B O 1
ATOM 7568 N N . LYS B 1 251 ? -18.312 -23.672 7.766 1 92.06 251 LYS B N 1
ATOM 7569 C CA . LYS B 1 251 ? -17.625 -24.75 8.477 1 92.06 251 LYS B CA 1
ATOM 7570 C C . LYS B 1 251 ? -17.234 -25.875 7.527 1 92.06 251 LYS B C 1
ATOM 7572 O O . LYS B 1 251 ? -18.062 -26.391 6.777 1 92.06 251 LYS B O 1
ATOM 7577 N N . THR B 1 252 ? -15.938 -26.219 7.504 1 94.94 252 THR B N 1
ATOM 7578 C CA . THR B 1 252 ? -15.414 -27.266 6.637 1 94.94 252 THR B CA 1
ATOM 7579 C C . THR B 1 252 ? -14.664 -28.312 7.449 1 94.94 252 THR B C 1
ATOM 7581 O O . THR B 1 252 ? -13.742 -27.984 8.195 1 94.94 252 THR B O 1
ATOM 7584 N N . ALA B 1 253 ? -15.07 -29.516 7.359 1 95.75 253 ALA B N 1
ATOM 7585 C CA . ALA B 1 253 ? -14.406 -30.656 8 1 95.75 253 ALA B CA 1
ATOM 7586 C C . ALA B 1 253 ? -13.812 -31.594 6.961 1 95.75 253 ALA B C 1
ATOM 7588 O O . ALA B 1 253 ? -14.523 -32.062 6.062 1 95.75 253 ALA B O 1
ATOM 7589 N N . CYS B 1 254 ? -12.555 -31.875 7.055 1 96.56 254 CYS B N 1
ATOM 7590 C CA . CYS B 1 254 ? -11.875 -32.688 6.066 1 96.56 254 CYS B CA 1
ATOM 7591 C C . CYS B 1 254 ? -11.125 -33.844 6.734 1 96.56 254 CYS B C 1
ATOM 7593 O O . CYS B 1 254 ? -10.641 -33.688 7.859 1 96.56 254 CYS B O 1
ATOM 7595 N N . ALA B 1 255 ? -11.016 -34.969 6.082 1 96.56 255 ALA B N 1
ATOM 7596 C CA . ALA B 1 255 ? -10.258 -36.125 6.543 1 96.56 255 ALA B CA 1
ATOM 7597 C C . ALA B 1 255 ? -9.672 -36.906 5.367 1 96.56 255 ALA B C 1
ATOM 7599 O O . ALA B 1 255 ? -10.211 -36.875 4.258 1 96.56 255 ALA B O 1
ATOM 7600 N N . ILE B 1 256 ? -8.539 -37.531 5.613 1 97 256 ILE B N 1
ATOM 7601 C CA . ILE B 1 256 ? -7.973 -38.438 4.637 1 97 256 ILE B CA 1
ATOM 7602 C C . ILE B 1 256 ? -8.75 -39.75 4.664 1 97 256 ILE B C 1
ATOM 7604 O O . ILE B 1 256 ? -9.047 -40.281 5.738 1 97 256 ILE B O 1
ATOM 7608 N N . LEU B 1 257 ? -9.07 -40.281 3.514 1 97.38 257 LEU B N 1
ATOM 7609 C CA . LEU B 1 257 ? -9.945 -41.438 3.443 1 97.38 257 LEU B CA 1
ATOM 7610 C C . LEU B 1 257 ? -9.125 -42.719 3.318 1 97.38 257 LEU B C 1
ATOM 7612 O O . LEU B 1 257 ? -8.031 -42.719 2.75 1 97.38 257 LEU B O 1
ATOM 7616 N N . SER B 1 258 ? -9.727 -43.75 3.834 1 95.62 258 SER B N 1
ATOM 7617 C CA . SER B 1 258 ? -9.086 -45.062 3.758 1 95.62 258 SER B CA 1
ATOM 7618 C C . SER B 1 258 ? -9.25 -45.656 2.369 1 95.62 258 SER B C 1
ATOM 7620 O O . SER B 1 258 ? -10.305 -45.531 1.748 1 95.62 258 SER B O 1
ATOM 7622 N N . LEU B 1 259 ? -8.234 -46.344 1.918 1 94.94 259 LEU B N 1
ATOM 7623 C CA . LEU B 1 259 ? -8.258 -47 0.619 1 94.94 259 LEU B CA 1
ATOM 7624 C C . LEU B 1 259 ? -8.711 -48.438 0.757 1 94.94 259 LEU B C 1
ATOM 7626 O O . LEU B 1 259 ? -9 -49.094 -0.243 1 94.94 259 LEU B O 1
ATOM 7630 N N . GLU B 1 260 ? -8.805 -48.844 1.945 1 91.69 260 GLU B N 1
ATOM 7631 C CA . GLU B 1 260 ? -9.117 -50.25 2.186 1 91.69 260 GLU B CA 1
ATOM 7632 C C . GLU B 1 260 ? -10.469 -50.625 1.581 1 91.69 260 GLU B C 1
ATOM 7634 O O . GLU B 1 260 ? -11.5 -50.062 1.943 1 91.69 260 GLU B O 1
ATOM 7639 N N . GLY B 1 261 ? -10.469 -51.562 0.642 1 89.56 261 GLY B N 1
ATOM 7640 C CA . GLY B 1 261 ? -11.68 -52.062 0.033 1 89.56 261 GLY B CA 1
ATOM 7641 C C . GLY B 1 261 ? -12.289 -51.125 -0.989 1 89.56 261 GLY B C 1
ATOM 7642 O O . GLY B 1 261 ? -13.375 -51.375 -1.512 1 89.56 261 GLY B O 1
ATOM 7643 N N . ARG B 1 262 ? -11.633 -50.156 -1.302 1 92.94 262 ARG B N 1
ATOM 7644 C CA . ARG B 1 262 ? -12.258 -49.125 -2.148 1 92.94 262 ARG B CA 1
ATOM 7645 C C . ARG B 1 262 ? -11.398 -48.812 -3.363 1 92.94 262 ARG B C 1
ATOM 7647 O O . ARG B 1 262 ? -11.68 -47.875 -4.109 1 92.94 262 ARG B O 1
ATOM 7654 N N . VAL B 1 263 ? -10.367 -49.5 -3.477 1 94.5 263 VAL B N 1
ATOM 7655 C CA . VAL B 1 263 ? -9.484 -49.344 -4.625 1 94.5 263 VAL B CA 1
ATOM 7656 C C . VAL B 1 263 ? -9.266 -50.688 -5.309 1 94.5 263 VAL B C 1
ATOM 7658 O O . VAL B 1 263 ? -9.109 -51.688 -4.641 1 94.5 263 VAL B O 1
ATOM 7661 N N . ARG B 1 264 ? -9.305 -50.656 -6.637 1 92.94 264 ARG B N 1
ATOM 7662 C CA . ARG B 1 264 ? -9.086 -51.875 -7.418 1 92.94 264 ARG B CA 1
ATOM 7663 C C . ARG B 1 264 ? -8.227 -51.562 -8.641 1 92.94 264 ARG B C 1
ATOM 7665 O O . ARG B 1 264 ? -8.266 -50.469 -9.188 1 92.94 264 ARG B O 1
ATOM 7672 N N . ILE B 1 265 ? -7.438 -52.531 -8.977 1 93.38 265 ILE B N 1
ATOM 7673 C CA . ILE B 1 265 ? -6.68 -52.469 -10.219 1 93.38 265 ILE B CA 1
ATOM 7674 C C . ILE B 1 265 ? -7.457 -53.156 -11.336 1 93.38 265 ILE B C 1
ATOM 7676 O O . ILE B 1 265 ? -7.887 -54.312 -11.18 1 93.38 265 ILE B O 1
ATOM 7680 N N . GLN B 1 266 ? -7.727 -52.438 -12.328 1 91.31 266 GLN B N 1
ATOM 7681 C CA . GLN B 1 266 ? -8.453 -52.969 -13.469 1 91.31 266 GLN B CA 1
ATOM 7682 C C . GLN B 1 266 ? -7.688 -52.75 -14.766 1 91.31 266 GLN B C 1
ATOM 7684 O O . GLN B 1 266 ? -7.129 -51.688 -15 1 91.31 266 GLN B O 1
ATOM 7689 N N . PRO B 1 267 ? -7.676 -53.781 -15.539 1 91.69 267 PRO B N 1
ATOM 7690 C CA . PRO B 1 267 ? -7.047 -53.594 -16.844 1 91.69 267 PRO B CA 1
ATOM 7691 C C . PRO B 1 267 ? -7.812 -52.594 -17.719 1 91.69 267 PRO B C 1
ATOM 7693 O O . PRO B 1 267 ? -9.039 -52.531 -17.656 1 91.69 267 PRO B O 1
ATOM 7696 N N . ALA B 1 268 ? -7.129 -51.875 -18.5 1 89.44 268 ALA B N 1
ATOM 7697 C CA . ALA B 1 268 ? -7.715 -50.875 -19.375 1 89.44 268 ALA B CA 1
ATOM 7698 C C . ALA B 1 268 ? -8.805 -51.469 -20.266 1 89.44 268 ALA B C 1
ATOM 7700 O O . ALA B 1 268 ? -9.758 -50.781 -20.625 1 89.44 268 ALA B O 1
ATOM 7701 N N . THR B 1 269 ? -8.727 -52.719 -20.609 1 87.69 269 THR B N 1
ATOM 7702 C CA . THR B 1 269 ? -9.672 -53.375 -21.5 1 87.69 269 THR B CA 1
ATOM 7703 C C . THR B 1 269 ? -11.062 -53.438 -20.859 1 87.69 269 THR B C 1
ATOM 7705 O O . THR B 1 269 ? -12.07 -53.562 -21.562 1 87.69 269 THR B O 1
ATOM 7708 N N . GLU B 1 270 ? -11.086 -53.312 -19.547 1 85.25 270 GLU B N 1
ATOM 7709 C CA . GLU B 1 270 ? -12.359 -53.438 -18.828 1 85.25 270 GLU B CA 1
ATOM 7710 C C . GLU B 1 270 ? -12.992 -52.094 -18.594 1 85.25 270 GLU B C 1
ATOM 7712 O O . GLU B 1 270 ? -14.133 -52 -18.125 1 85.25 270 GLU B O 1
ATOM 7717 N N . ILE B 1 271 ? -12.242 -51.125 -18.812 1 84.69 271 ILE B N 1
ATOM 7718 C CA . ILE B 1 271 ? -12.766 -49.781 -18.625 1 84.69 271 ILE B CA 1
ATOM 7719 C C . ILE B 1 271 ? -13.492 -49.312 -19.891 1 84.69 271 ILE B C 1
ATOM 7721 O O . ILE B 1 271 ? -12.922 -49.375 -20.984 1 84.69 271 ILE B O 1
ATOM 7725 N N . PRO B 1 272 ? -14.695 -48.875 -19.703 1 78.38 272 PRO B N 1
ATOM 7726 C CA . PRO B 1 272 ? -15.422 -48.406 -20.891 1 78.38 272 PRO B CA 1
ATOM 7727 C C . PRO B 1 272 ? -14.711 -47.281 -21.609 1 78.38 272 PRO B C 1
ATOM 7729 O O . PRO B 1 272 ? -14.102 -46.406 -20.953 1 78.38 272 PRO B O 1
ATOM 7732 N N . SER B 1 273 ? -14.844 -47.188 -22.922 1 71.81 273 SER B N 1
ATOM 7733 C CA . SER B 1 273 ? -14.141 -46.25 -23.766 1 71.81 273 SER B CA 1
ATOM 7734 C C . SER B 1 273 ? -14.555 -44.812 -23.438 1 71.81 273 SER B C 1
ATOM 7736 O O . SER B 1 273 ? -13.742 -43.875 -23.531 1 71.81 273 SER B O 1
ATOM 7738 N N . TYR B 1 274 ? -15.773 -44.656 -23.016 1 68.12 274 TYR B N 1
ATOM 7739 C CA . TYR B 1 274 ? -16.266 -43.312 -22.766 1 68.12 274 TYR B CA 1
ATOM 7740 C C . TYR B 1 274 ? -15.711 -42.75 -21.453 1 68.12 274 TYR B C 1
ATOM 7742 O O . TYR B 1 274 ? -15.789 -41.562 -21.203 1 68.12 274 TYR B O 1
ATOM 7750 N N . PHE B 1 275 ? -15.07 -43.688 -20.719 1 70.56 275 PHE B N 1
ATOM 7751 C CA . PHE B 1 275 ? -14.539 -43.25 -19.422 1 70.56 275 PHE B CA 1
ATOM 7752 C C . PHE B 1 275 ? -13.031 -43.031 -19.516 1 70.56 275 PHE B C 1
ATOM 7754 O O . PHE B 1 275 ? -12.43 -42.5 -18.578 1 70.56 275 PHE B O 1
ATOM 7761 N N . ARG B 1 276 ? -12.531 -43.406 -20.594 1 69 276 ARG B N 1
ATOM 7762 C CA . ARG B 1 276 ? -11.094 -43.219 -20.781 1 69 276 ARG B CA 1
ATOM 7763 C C . ARG B 1 276 ? -10.781 -41.938 -21.516 1 69 276 ARG B C 1
ATOM 7765 O O . ARG B 1 276 ? -11.438 -41.594 -22.516 1 69 276 ARG B O 1
ATOM 7772 N N . PRO B 1 277 ? -9.789 -41.219 -21 1 63.66 277 PRO B N 1
ATOM 7773 C CA . PRO B 1 277 ? -9.43 -39.969 -21.688 1 63.66 277 PRO B CA 1
ATOM 7774 C C . PRO B 1 277 ? -8.703 -40.219 -23.016 1 63.66 277 PRO B C 1
ATOM 7776 O O . PRO B 1 277 ? -8.656 -39.312 -23.859 1 63.66 277 PRO B O 1
ATOM 7779 N N . ARG B 1 278 ? -8.141 -41.438 -23.203 1 71.12 278 ARG B N 1
ATOM 7780 C CA . ARG B 1 278 ? -7.34 -41.75 -24.375 1 71.12 278 ARG B CA 1
ATOM 7781 C C . ARG B 1 278 ? -7.352 -43.281 -24.641 1 71.12 278 ARG B C 1
ATOM 7783 O O . ARG B 1 278 ? -7.867 -44.031 -23.828 1 71.12 278 ARG B O 1
ATOM 7790 N N . GLN B 1 279 ? -6.809 -43.5 -25.859 1 72.69 279 GLN B N 1
ATOM 7791 C CA . GLN B 1 279 ? -6.574 -44.938 -26.125 1 72.69 279 GLN B CA 1
ATOM 7792 C C . GLN B 1 279 ? -5.504 -45.5 -25.188 1 72.69 279 GLN B C 1
ATOM 7794 O O . GLN B 1 279 ? -4.516 -44.812 -24.906 1 72.69 279 GLN B O 1
ATOM 7799 N N . TYR B 1 280 ? -5.809 -46.625 -24.625 1 76.94 280 TYR B N 1
ATOM 7800 C CA . TYR B 1 280 ? -4.91 -47.188 -23.625 1 76.94 280 TYR B CA 1
ATOM 7801 C C . TYR B 1 280 ? -3.742 -47.906 -24.281 1 76.94 280 TYR B C 1
ATOM 7803 O O . TYR B 1 280 ? -3.855 -48.406 -25.406 1 76.94 280 TYR B O 1
ATOM 7811 N N . TYR B 1 281 ? -2.705 -48 -23.672 1 77.19 281 TYR B N 1
ATOM 7812 C CA . TYR B 1 281 ? -1.531 -48.75 -24.094 1 77.19 281 TYR B CA 1
ATOM 7813 C C . TYR B 1 281 ? -1.707 -50.25 -23.781 1 77.19 281 TYR B C 1
ATOM 7815 O O . TYR B 1 281 ? -2.445 -50.625 -22.859 1 77.19 281 TYR B O 1
ATOM 7823 N N . PRO B 1 282 ? -1.015 -50.969 -24.625 1 77.69 282 PRO B N 1
ATOM 7824 C CA . PRO B 1 282 ? -1.068 -52.406 -24.297 1 77.69 282 PRO B CA 1
ATOM 7825 C C . PRO B 1 282 ? -0.581 -52.688 -22.875 1 77.69 282 PRO B C 1
ATOM 7827 O O . PRO B 1 282 ? 0.505 -52.25 -22.484 1 77.69 282 PRO B O 1
ATOM 7830 N N . GLY B 1 283 ? -1.363 -53.375 -22.047 1 81.06 283 GLY B N 1
ATOM 7831 C CA . GLY B 1 283 ? -0.994 -53.75 -20.703 1 81.06 283 GLY B CA 1
ATOM 7832 C C . GLY B 1 283 ? -1.224 -52.656 -19.672 1 81.06 283 GLY B C 1
ATOM 7833 O O . GLY B 1 283 ? -0.793 -52.781 -18.531 1 81.06 283 GLY B O 1
ATOM 7834 N N . GLU B 1 284 ? -1.929 -51.625 -20.156 1 86.56 284 GLU B N 1
ATOM 7835 C CA . GLU B 1 284 ? -2.17 -50.531 -19.234 1 86.56 284 GLU B CA 1
ATOM 7836 C C . GLU B 1 284 ? -3.234 -50.875 -18.203 1 86.56 284 GLU B C 1
ATOM 7838 O O . GLU B 1 284 ? -4.27 -51.469 -18.547 1 86.56 284 GLU B O 1
ATOM 7843 N N . ASP B 1 285 ? -2.855 -50.625 -16.953 1 91 285 ASP B N 1
ATOM 7844 C CA . ASP B 1 285 ? -3.787 -50.844 -15.844 1 91 285 ASP B CA 1
ATOM 7845 C C . ASP B 1 285 ? -4.238 -49.5 -15.25 1 91 285 ASP B C 1
ATOM 7847 O O . ASP B 1 285 ? -3.52 -48.5 -15.336 1 91 285 ASP B O 1
ATOM 7851 N N . PHE B 1 286 ? -5.469 -49.594 -14.781 1 91.5 286 PHE B N 1
ATOM 7852 C CA . PHE B 1 286 ? -6.023 -48.406 -14.117 1 91.5 286 PHE B CA 1
ATOM 7853 C C . PHE B 1 286 ? -6.367 -48.719 -12.664 1 91.5 286 PHE B C 1
ATOM 7855 O O . PHE B 1 286 ? -6.75 -49.844 -12.344 1 91.5 286 PHE B O 1
ATOM 7862 N N . LEU B 1 287 ? -6.113 -47.75 -11.859 1 93.38 287 LEU B N 1
ATOM 7863 C CA . LEU B 1 287 ? -6.664 -47.75 -10.508 1 93.38 287 LEU B CA 1
ATOM 7864 C C . LEU B 1 287 ? -8.055 -47.125 -10.477 1 93.38 287 LEU B C 1
ATOM 7866 O O . LEU B 1 287 ? -8.242 -46.031 -10.969 1 93.38 287 LEU B O 1
ATOM 7870 N N . THR B 1 288 ? -9.062 -47.875 -9.961 1 92.62 288 THR B N 1
ATOM 7871 C CA . THR B 1 288 ? -10.414 -47.344 -9.789 1 92.62 288 THR B CA 1
ATOM 7872 C C . THR B 1 288 ? -10.734 -47.125 -8.312 1 92.62 288 THR B C 1
ATOM 7874 O O . THR B 1 288 ? -10.461 -48 -7.484 1 92.62 288 THR B O 1
ATOM 7877 N N . TYR B 1 289 ? -11.211 -46.031 -8 1 94.31 289 TYR B N 1
ATOM 7878 C CA . TYR B 1 289 ? -11.602 -45.656 -6.641 1 94.31 289 TYR B CA 1
ATOM 7879 C C . TYR B 1 289 ? -13.117 -45.625 -6.496 1 94.31 289 TYR B C 1
ATOM 7881 O O . TYR B 1 289 ? -13.812 -45.031 -7.324 1 94.31 289 TYR B O 1
ATOM 7889 N N . HIS B 1 290 ? -13.602 -46.219 -5.43 1 93 290 HIS B N 1
ATOM 7890 C CA . HIS B 1 290 ? -15.031 -46.438 -5.293 1 93 290 HIS B CA 1
ATOM 7891 C C . HIS B 1 290 ? -15.602 -45.688 -4.09 1 93 290 HIS B C 1
ATOM 7893 O O . HIS B 1 290 ? -15.891 -46.312 -3.059 1 93 290 HIS B O 1
ATOM 7899 N N . PHE B 1 291 ? -15.828 -44.469 -4.258 1 93.56 291 PHE B N 1
ATOM 7900 C CA . PHE B 1 291 ? -16.391 -43.656 -3.193 1 93.56 291 PHE B CA 1
ATOM 7901 C C . PHE B 1 291 ? -17.75 -43.094 -3.598 1 93.56 291 PHE B C 1
ATOM 7903 O O . PHE B 1 291 ? -18.328 -42.281 -2.879 1 93.56 291 PHE B O 1
ATOM 7910 N N . GLY B 1 292 ? -18.203 -43.469 -4.703 1 91.44 292 GLY B N 1
ATOM 7911 C CA . GLY B 1 292 ? -19.5 -43 -5.188 1 91.44 292 GLY B CA 1
ATOM 7912 C C . GLY B 1 292 ? -19.625 -43.062 -6.699 1 91.44 292 GLY B C 1
ATOM 7913 O O . GLY B 1 292 ? -18.688 -43.469 -7.391 1 91.44 292 GLY B O 1
ATOM 7914 N N . ASN B 1 293 ? -20.797 -42.625 -7.164 1 87 293 ASN B N 1
ATOM 7915 C CA . ASN B 1 293 ? -21.094 -42.719 -8.594 1 87 293 ASN B CA 1
ATOM 7916 C C . ASN B 1 293 ? -21.031 -41.344 -9.25 1 87 293 ASN B C 1
ATOM 7918 O O . ASN B 1 293 ? -21.516 -40.344 -8.703 1 87 293 ASN B O 1
ATOM 7922 N N . ARG B 1 294 ? -20.297 -41.312 -10.414 1 82.38 294 ARG B N 1
ATOM 7923 C CA . ARG B 1 294 ? -20.281 -40.094 -11.227 1 82.38 294 ARG B CA 1
ATOM 7924 C C . ARG B 1 294 ? -21.438 -40.125 -12.227 1 82.38 294 ARG B C 1
ATOM 7926 O O . ARG B 1 294 ? -21.891 -41.188 -12.656 1 82.38 294 ARG B O 1
ATOM 7933 N N . ARG B 1 295 ? -21.766 -38.875 -12.492 1 72 295 ARG B N 1
ATOM 7934 C CA . ARG B 1 295 ? -22.812 -38.781 -13.492 1 72 295 ARG B CA 1
ATOM 7935 C C . ARG B 1 295 ? -22.344 -39.312 -14.836 1 72 295 ARG B C 1
ATOM 7937 O O . ARG B 1 295 ? -21.219 -39.031 -15.266 1 72 295 ARG B O 1
ATOM 7944 N N . GLY B 1 296 ? -23.141 -40.031 -15.492 1 62.31 296 GLY B N 1
ATOM 7945 C CA . GLY B 1 296 ? -22.906 -40.469 -16.859 1 62.31 296 GLY B CA 1
ATOM 7946 C C . GLY B 1 296 ? -22.062 -41.719 -16.953 1 62.31 296 GLY B C 1
ATOM 7947 O O . GLY B 1 296 ? -21.625 -42.094 -18.047 1 62.31 296 GLY B O 1
ATOM 7948 N N . THR B 1 297 ? -21.562 -42.219 -15.844 1 62.81 297 THR B N 1
ATOM 7949 C CA . THR B 1 297 ? -20.703 -43.375 -15.961 1 62.81 297 THR B CA 1
ATOM 7950 C C . THR B 1 297 ? -21.516 -44.656 -16.234 1 62.81 297 THR B C 1
ATOM 7952 O O . THR B 1 297 ? -20.969 -45.75 -16.297 1 62.81 297 THR B O 1
ATOM 7955 N N . GLY B 1 298 ? -22.734 -44.438 -16.672 1 57.97 298 GLY B N 1
ATOM 7956 C CA . GLY B 1 298 ? -23.562 -45.562 -17.031 1 57.97 298 GLY B CA 1
ATOM 7957 C C . GLY B 1 298 ? -23.516 -46.719 -16.016 1 57.97 298 GLY B C 1
ATOM 7958 O O . GLY B 1 298 ? -23.703 -46.469 -14.812 1 57.97 298 GLY B O 1
ATOM 7959 N N . ASN B 1 299 ? -23.141 -47.969 -16.625 1 56.75 299 ASN B N 1
ATOM 7960 C CA . ASN B 1 299 ? -23.125 -49.219 -15.875 1 56.75 299 ASN B CA 1
ATOM 7961 C C . ASN B 1 299 ? -21.797 -49.438 -15.141 1 56.75 299 ASN B C 1
ATOM 7963 O O . ASN B 1 299 ? -21.578 -50.469 -14.523 1 56.75 299 ASN B O 1
ATOM 7967 N N . PHE B 1 300 ? -20.766 -48.656 -15.484 1 64.81 300 PHE B N 1
ATOM 7968 C CA . PHE B 1 300 ? -19.516 -48.781 -14.758 1 64.81 300 PHE B CA 1
ATOM 7969 C C . PHE B 1 300 ? -19.656 -48.25 -13.336 1 64.81 300 PHE B C 1
ATOM 7971 O O . PHE B 1 300 ? -19.297 -47.094 -13.062 1 64.81 300 PHE B O 1
ATOM 7978 N N . ASP B 1 301 ? -20.438 -49 -12.5 1 65.75 301 ASP B N 1
ATOM 7979 C CA . ASP B 1 301 ? -21.094 -48.594 -11.25 1 65.75 301 ASP B CA 1
ATOM 7980 C C . ASP B 1 301 ? -20.062 -48.375 -10.148 1 65.75 301 ASP B C 1
ATOM 7982 O O . ASP B 1 301 ? -19.141 -49.156 -9.961 1 65.75 301 ASP B O 1
ATOM 7986 N N . ASN B 1 302 ? -20.078 -47.281 -9.422 1 75.56 302 ASN B N 1
ATOM 7987 C CA . ASN B 1 302 ? -19.5 -46.75 -8.188 1 75.56 302 ASN B CA 1
ATOM 7988 C C . ASN B 1 302 ? -18.031 -46.406 -8.367 1 75.56 302 ASN B C 1
ATOM 7990 O O . ASN B 1 302 ? -17.219 -46.625 -7.465 1 75.56 302 ASN B O 1
ATOM 7994 N N . VAL B 1 303 ? -17.625 -46.094 -9.641 1 87.31 303 VAL B N 1
ATOM 7995 C CA . VAL B 1 303 ? -16.25 -45.625 -9.82 1 87.31 303 VAL B CA 1
ATOM 7996 C C . VAL B 1 303 ? -16.219 -44.125 -9.766 1 87.31 303 VAL B C 1
ATOM 7998 O O . VAL B 1 303 ? -16.875 -43.438 -10.562 1 87.31 303 VAL B O 1
ATOM 8001 N N . THR B 1 304 ? -15.516 -43.688 -8.812 1 90.62 304 THR B N 1
ATOM 8002 C CA . THR B 1 304 ? -15.422 -42.25 -8.617 1 90.62 304 THR B CA 1
ATOM 8003 C C . THR B 1 304 ? -14.242 -41.656 -9.383 1 90.62 304 THR B C 1
ATOM 8005 O O . THR B 1 304 ? -14.398 -40.719 -10.148 1 90.62 304 THR B O 1
ATOM 8008 N N . PHE B 1 305 ? -13.117 -42.25 -9.141 1 90.38 305 PHE B N 1
ATOM 8009 C CA . PHE B 1 305 ? -11.906 -41.781 -9.805 1 90.38 305 PHE B CA 1
ATOM 8010 C C . PHE B 1 305 ? -11.258 -42.906 -10.609 1 90.38 305 PHE B C 1
ATOM 8012 O O . PHE B 1 305 ? -11.383 -44.094 -10.258 1 90.38 305 PHE B O 1
ATOM 8019 N N . LEU B 1 306 ? -10.656 -42.469 -11.68 1 88.44 306 LEU B N 1
ATOM 8020 C CA . LEU B 1 306 ? -9.828 -43.344 -12.516 1 88.44 306 LEU B CA 1
ATOM 8021 C C . LEU B 1 306 ? -8.422 -42.75 -12.664 1 88.44 306 LEU B C 1
ATOM 8023 O O . LEU B 1 306 ? -8.266 -41.594 -12.977 1 88.44 306 LEU B O 1
ATOM 8027 N N . GLN B 1 307 ? -7.457 -43.656 -12.328 1 90.19 307 GLN B N 1
ATOM 8028 C CA . GLN B 1 307 ? -6.078 -43.188 -12.469 1 90.19 307 GLN B CA 1
ATOM 8029 C C . GLN B 1 307 ? -5.234 -44.25 -13.203 1 90.19 307 GLN B C 1
ATOM 8031 O O . GLN B 1 307 ? -5.16 -45.406 -12.781 1 90.19 307 GLN B O 1
ATOM 8036 N N . SER B 1 308 ? -4.625 -43.781 -14.273 1 89.69 308 SER B N 1
ATOM 8037 C CA . SER B 1 308 ? -3.762 -44.656 -15.055 1 89.69 308 SER B CA 1
ATOM 8038 C C . SER B 1 308 ? -2.438 -44.906 -14.344 1 89.69 308 SER B C 1
ATOM 8040 O O . SER B 1 308 ? -1.79 -43.969 -13.875 1 89.69 308 SER B O 1
ATOM 8042 N N . LEU B 1 309 ? -2.031 -46.188 -14.336 1 89.88 309 LEU B N 1
ATOM 8043 C CA . LEU B 1 309 ? -0.744 -46.5 -13.734 1 89.88 309 LEU B CA 1
ATOM 8044 C C . LEU B 1 309 ? 0.405 -46.031 -14.625 1 89.88 309 LEU B C 1
ATOM 8046 O O . LEU B 1 309 ? 1.459 -45.656 -14.125 1 89.88 309 LEU B O 1
ATOM 8050 N N . VAL B 1 310 ? 0.174 -46.062 -15.883 1 85.88 310 VAL B N 1
ATOM 8051 C CA . VAL B 1 310 ? 1.198 -45.594 -16.812 1 85.88 310 VAL B CA 1
ATOM 8052 C C . VAL B 1 310 ? 1.399 -44.094 -16.625 1 85.88 310 VAL B C 1
ATOM 8054 O O . VAL B 1 310 ? 2.533 -43.625 -16.562 1 85.88 310 VAL B O 1
ATOM 8057 N N . GLU B 1 311 ? 0.286 -43.375 -16.547 1 84.44 311 GLU B N 1
ATOM 8058 C CA . GLU B 1 311 ? 0.358 -41.938 -16.328 1 84.44 311 GLU B CA 1
ATOM 8059 C C . GLU B 1 311 ? 1.037 -41.625 -15.008 1 84.44 311 GLU B C 1
ATOM 8061 O O . GLU B 1 311 ? 1.888 -40.719 -14.945 1 84.44 311 GLU B O 1
ATOM 8066 N N . SER B 1 312 ? 0.7 -42.312 -14.023 1 89 312 SER B N 1
ATOM 8067 C CA . SER B 1 312 ? 1.226 -42.062 -12.688 1 89 312 SER B CA 1
ATOM 8068 C C . SER B 1 312 ? 2.719 -42.344 -12.617 1 89 312 SER B C 1
ATOM 8070 O O . SER B 1 312 ? 3.455 -41.688 -11.883 1 89 312 SER B O 1
ATOM 8072 N N . ASN B 1 313 ? 3.164 -43.312 -13.32 1 85 313 ASN B N 1
ATOM 8073 C CA . ASN B 1 313 ? 4.566 -43.719 -13.258 1 85 313 ASN B CA 1
ATOM 8074 C C . ASN B 1 313 ? 5.449 -42.781 -14.102 1 85 313 ASN B C 1
ATOM 8076 O O . ASN B 1 313 ? 6.672 -42.781 -13.93 1 85 313 ASN B O 1
ATOM 8080 N N . THR B 1 314 ? 4.812 -42.062 -14.984 1 81.94 314 THR B N 1
ATOM 8081 C CA . THR B 1 314 ? 5.621 -41.25 -15.883 1 81.94 314 THR B CA 1
ATOM 8082 C C . THR B 1 314 ? 5.543 -39.781 -15.484 1 81.94 314 THR B C 1
ATOM 8084 O O . THR B 1 314 ? 6.305 -38.938 -15.992 1 81.94 314 THR B O 1
ATOM 8087 N N . SER B 1 315 ? 4.617 -39.469 -14.602 1 82.56 315 SER B N 1
ATOM 8088 C CA . SER B 1 315 ? 4.477 -38.094 -14.156 1 82.56 315 SER B CA 1
ATOM 8089 C C . SER B 1 315 ? 5.242 -37.844 -12.867 1 82.56 315 SER B C 1
ATOM 8091 O O . SER B 1 315 ? 5.137 -38.625 -11.914 1 82.56 315 SER B O 1
ATOM 8093 N N . TYR B 1 316 ? 6.016 -36.75 -12.836 1 81.31 316 TYR B N 1
ATOM 8094 C CA . TYR B 1 316 ? 6.797 -36.375 -11.656 1 81.31 316 TYR B CA 1
ATOM 8095 C C . TYR B 1 316 ? 6.234 -35.156 -10.969 1 81.31 316 TYR B C 1
ATOM 8097 O O . TYR B 1 316 ? 6.969 -34.406 -10.305 1 81.31 316 TYR B O 1
ATOM 8105 N N . ARG B 1 317 ? 4.996 -34.969 -11.164 1 82.06 317 ARG B N 1
ATOM 8106 C CA . ARG B 1 317 ? 4.301 -33.844 -10.547 1 82.06 317 ARG B CA 1
ATOM 8107 C C . ARG B 1 317 ? 3.031 -34.312 -9.844 1 82.06 317 ARG B C 1
ATOM 8109 O O . ARG B 1 317 ? 2.494 -35.375 -10.156 1 82.06 317 ARG B O 1
ATOM 8116 N N . PHE B 1 318 ? 2.693 -33.5 -8.906 1 87.62 318 PHE B N 1
ATOM 8117 C CA . PHE B 1 318 ? 1.41 -33.781 -8.266 1 87.62 318 PHE B CA 1
ATOM 8118 C C . PHE B 1 318 ? 0.257 -33.344 -9.164 1 87.62 318 PHE B C 1
ATOM 8120 O O . PHE B 1 318 ? 0.411 -32.438 -9.977 1 87.62 318 PHE B O 1
ATOM 8127 N N . ASP B 1 319 ? -0.812 -34.031 -9.031 1 84.12 319 ASP B N 1
ATOM 8128 C CA . ASP B 1 319 ? -2.059 -33.594 -9.664 1 84.12 319 ASP B CA 1
ATOM 8129 C C . ASP B 1 319 ? -3.26 -33.938 -8.781 1 84.12 319 ASP B C 1
ATOM 8131 O O . ASP B 1 319 ? -3.143 -34.719 -7.828 1 84.12 319 ASP B O 1
ATOM 8135 N N . MET B 1 320 ? -4.305 -33.281 -9.094 1 88.56 320 MET B N 1
ATOM 8136 C CA . MET B 1 320 ? -5.492 -33.469 -8.266 1 88.56 320 MET B CA 1
ATOM 8137 C C . MET B 1 320 ? -6.742 -33.594 -9.125 1 88.56 320 MET B C 1
ATOM 8139 O O . MET B 1 320 ? -6.836 -32.969 -10.188 1 88.56 320 MET B O 1
ATOM 8143 N N . LYS B 1 321 ? -7.664 -34.375 -8.672 1 85.75 321 LYS B N 1
ATOM 8144 C CA . LYS B 1 321 ? -9.016 -34.5 -9.211 1 85.75 321 LYS B CA 1
ATOM 8145 C C . LYS B 1 321 ? -10.062 -34.281 -8.125 1 85.75 321 LYS B C 1
ATOM 8147 O O . LYS B 1 321 ? -9.844 -34.656 -6.965 1 85.75 321 LYS B O 1
ATOM 8152 N N . GLU B 1 322 ? -11.133 -33.688 -8.547 1 88.38 322 GLU B N 1
ATOM 8153 C CA . GLU B 1 322 ? -12.102 -33.406 -7.5 1 88.38 322 GLU B CA 1
ATOM 8154 C C . GLU B 1 322 ? -13.531 -33.562 -7.996 1 88.38 322 GLU B C 1
ATOM 8156 O O . GLU B 1 322 ? -13.797 -33.438 -9.195 1 88.38 322 GLU B O 1
ATOM 8161 N N . TYR B 1 323 ? -14.422 -33.906 -7.074 1 87.88 323 TYR B N 1
ATOM 8162 C CA . TYR B 1 323 ? -15.859 -33.969 -7.289 1 87.88 323 TYR B CA 1
ATOM 8163 C C . TYR B 1 323 ? -16.609 -33.406 -6.086 1 87.88 323 TYR B C 1
ATOM 8165 O O . TYR B 1 323 ? -16.156 -33.531 -4.949 1 87.88 323 TYR B O 1
ATOM 8173 N N . ARG B 1 324 ? -17.75 -32.906 -6.434 1 87.19 324 ARG B N 1
ATOM 8174 C CA . ARG B 1 324 ? -18.578 -32.312 -5.391 1 87.19 324 ARG B CA 1
ATOM 8175 C C . ARG B 1 324 ? -20.016 -32.844 -5.48 1 87.19 324 ARG B C 1
ATOM 8177 O O . ARG B 1 324 ? -20.547 -33 -6.578 1 87.19 324 ARG B O 1
ATOM 8184 N N . CYS B 1 325 ? -20.531 -33.094 -4.332 1 87.31 325 CYS B N 1
ATOM 8185 C CA . CYS B 1 325 ? -21.953 -33.375 -4.199 1 87.31 325 CYS B CA 1
ATOM 8186 C C . CYS B 1 325 ? -22.656 -32.281 -3.42 1 87.31 325 CYS B C 1
ATOM 8188 O O . CYS B 1 325 ? -22.406 -32.094 -2.229 1 87.31 325 CYS B O 1
ATOM 8190 N N . TRP B 1 326 ? -23.547 -31.641 -4.156 1 81.94 326 TRP B N 1
ATOM 8191 C CA . TRP B 1 326 ? -24.297 -30.562 -3.523 1 81.94 326 TRP B CA 1
ATOM 8192 C C . TRP B 1 326 ? -25.469 -31.109 -2.707 1 81.94 326 TRP B C 1
ATOM 8194 O O . TRP B 1 326 ? -26.172 -32.031 -3.16 1 81.94 326 TRP B O 1
ATOM 8204 N N . SER B 1 327 ? -25.625 -30.594 -1.532 1 76.12 327 SER B N 1
ATOM 8205 C CA . SER B 1 327 ? -26.75 -31.031 -0.707 1 76.12 327 SER B CA 1
ATOM 8206 C C . SER B 1 327 ? -28.031 -30.328 -1.116 1 76.12 327 SER B C 1
ATOM 8208 O O . SER B 1 327 ? -29.125 -30.859 -0.904 1 76.12 327 SER B O 1
ATOM 8210 N N . SER B 1 328 ? -27.828 -29.141 -1.618 1 68.81 328 SER B N 1
ATOM 8211 C CA . SER B 1 328 ? -29.016 -28.359 -1.993 1 68.81 328 SER B CA 1
ATOM 8212 C C . SER B 1 328 ? -29.734 -29 -3.184 1 68.81 328 SER B C 1
ATOM 8214 O O . SER B 1 328 ? -29.094 -29.375 -4.164 1 68.81 328 SER B O 1
ATOM 8216 N N . PRO B 1 329 ? -31.062 -29.016 -2.971 1 61.16 329 PRO B N 1
ATOM 8217 C CA . PRO B 1 329 ? -31.828 -29.562 -4.094 1 61.16 329 PRO B CA 1
ATOM 8218 C C . PRO B 1 329 ? -31.781 -28.672 -5.332 1 61.16 329 PRO B C 1
ATOM 8220 O O . PRO B 1 329 ? -31.703 -27.453 -5.219 1 61.16 329 PRO B O 1
ATOM 8223 N N . GLY B 1 330 ? -31.625 -29.188 -6.527 1 57.84 330 GLY B N 1
ATOM 8224 C CA . GLY B 1 330 ? -31.656 -28.422 -7.758 1 57.84 330 GLY B CA 1
ATOM 8225 C C . GLY B 1 330 ? -30.328 -28.375 -8.477 1 57.84 330 GLY B C 1
ATOM 8226 O O . GLY B 1 330 ? -30.266 -28.062 -9.672 1 57.84 330 GLY B O 1
ATOM 8227 N N . PHE B 1 331 ? -29.359 -28.484 -7.598 1 62.25 331 PHE B N 1
ATOM 8228 C CA . PHE B 1 331 ? -28.078 -28.469 -8.289 1 62.25 331 PHE B CA 1
ATOM 8229 C C . PHE B 1 331 ? -27.812 -29.812 -8.953 1 62.25 331 PHE B C 1
ATOM 8231 O O . PHE B 1 331 ? -28.203 -30.859 -8.43 1 62.25 331 PHE B O 1
ATOM 8238 N N . ASP B 1 332 ? -27.312 -29.672 -10.133 1 60.03 332 ASP B N 1
ATOM 8239 C CA . ASP B 1 332 ? -26.906 -30.875 -10.844 1 60.03 332 ASP B CA 1
ATOM 8240 C C . ASP B 1 332 ? -25.812 -31.625 -10.078 1 60.03 332 ASP B C 1
ATOM 8242 O O . ASP B 1 332 ? -24.797 -31.047 -9.711 1 60.03 332 ASP B O 1
ATOM 8246 N N . LYS B 1 333 ? -26.25 -32.812 -9.641 1 66.81 333 LYS B N 1
ATOM 8247 C CA . LYS B 1 333 ? -25.328 -33.656 -8.898 1 66.81 333 LYS B CA 1
ATOM 8248 C C . LYS B 1 333 ? -24.391 -34.438 -9.836 1 66.81 333 LYS B C 1
ATOM 8250 O O . LYS B 1 333 ? -24.812 -35.375 -10.508 1 66.81 333 LYS B O 1
ATOM 8255 N N . ASN B 1 334 ? -23.172 -33.938 -10.078 1 72.19 334 ASN B N 1
ATOM 8256 C CA . ASN B 1 334 ? -22.188 -34.625 -10.914 1 72.19 334 ASN B CA 1
ATOM 8257 C C . ASN B 1 334 ? -21.562 -35.781 -10.18 1 72.19 334 ASN B C 1
ATOM 8259 O O . ASN B 1 334 ? -20.938 -36.656 -10.805 1 72.19 334 ASN B O 1
ATOM 8263 N N . PHE B 1 335 ? -21.875 -35.938 -8.891 1 84.44 335 PHE B N 1
ATOM 8264 C CA . PHE B 1 335 ? -21.312 -36.969 -8.039 1 84.44 335 PHE B CA 1
ATOM 8265 C C . PHE B 1 335 ? -22.234 -37.281 -6.879 1 84.44 335 PHE B C 1
ATOM 8267 O O . PHE B 1 335 ? -22.797 -36.406 -6.258 1 84.44 335 PHE B O 1
ATOM 8274 N N . THR B 1 336 ? -22.547 -38.594 -6.777 1 87.75 336 THR B N 1
ATOM 8275 C CA . THR B 1 336 ? -23.297 -39.094 -5.625 1 87.75 336 THR B CA 1
ATOM 8276 C C . THR B 1 336 ? -22.438 -40.031 -4.77 1 87.75 336 THR B C 1
ATOM 8278 O O . THR B 1 336 ? -22.078 -41.125 -5.199 1 87.75 336 THR B O 1
ATOM 8281 N N . PRO B 1 337 ? -22.172 -39.594 -3.559 1 91.19 337 PRO B N 1
ATOM 8282 C CA . PRO B 1 337 ? -21.328 -40.406 -2.703 1 91.19 337 PRO B CA 1
ATOM 8283 C C . PRO B 1 337 ? -22.031 -41.688 -2.236 1 91.19 337 PRO B C 1
ATOM 8285 O O . PRO B 1 337 ? -23.25 -41.812 -2.352 1 91.19 337 PRO B O 1
ATOM 8288 N N . ILE B 1 338 ? -21.25 -42.625 -1.815 1 91.38 338 ILE B N 1
ATOM 8289 C CA . ILE B 1 338 ? -21.812 -43.812 -1.2 1 91.38 338 ILE B CA 1
ATOM 8290 C C . ILE B 1 338 ? -22.625 -43.438 0.039 1 91.38 338 ILE B C 1
ATOM 8292 O O . ILE B 1 338 ? -22.406 -42.375 0.625 1 91.38 338 ILE B O 1
ATOM 8296 N N . PRO B 1 339 ? -23.516 -44.281 0.495 1 90.44 339 PRO B N 1
ATOM 8297 C CA . PRO B 1 339 ? -24.391 -43.938 1.616 1 90.44 339 PRO B CA 1
ATOM 8298 C C . PRO B 1 339 ? -23.625 -43.594 2.891 1 90.44 339 PRO B C 1
ATOM 8300 O O . PRO B 1 339 ? -24.062 -42.75 3.666 1 90.44 339 PRO B O 1
ATOM 8303 N N . GLU B 1 340 ? -22.484 -44.188 3.053 1 92.75 340 GLU B N 1
ATOM 8304 C CA . GLU B 1 340 ? -21.688 -43.969 4.258 1 92.75 340 GLU B CA 1
ATOM 8305 C C . GLU B 1 340 ? -21.109 -42.562 4.285 1 92.75 340 GLU B C 1
ATOM 8307 O O . GLU B 1 340 ? -20.656 -42.094 5.336 1 92.75 340 GLU B O 1
ATOM 8312 N N . MET B 1 341 ? -21.109 -41.875 3.127 1 93.56 341 MET B N 1
ATOM 8313 C CA . MET B 1 341 ? -20.5 -40.562 3.041 1 93.56 341 MET B CA 1
ATOM 8314 C C . MET B 1 341 ? -21.562 -39.5 2.787 1 93.56 341 MET B C 1
ATOM 8316 O O . MET B 1 341 ? -21.25 -38.312 2.762 1 93.56 341 MET B O 1
ATOM 8320 N N . MET B 1 342 ? -22.75 -39.906 2.672 1 89.62 342 MET B N 1
ATOM 8321 C CA . MET B 1 342 ? -23.828 -38.969 2.348 1 89.62 342 MET B CA 1
ATOM 8322 C C . MET B 1 342 ? -24.141 -38.062 3.539 1 89.62 342 MET B C 1
ATOM 8324 O O . MET B 1 342 ? -24.172 -38.531 4.68 1 89.62 342 MET B O 1
ATOM 8328 N N . GLN B 1 343 ? -24.312 -36.781 3.143 1 86.94 343 GLN B N 1
ATOM 8329 C CA . GLN B 1 343 ? -24.688 -35.781 4.137 1 86.94 343 GLN B CA 1
ATOM 8330 C C . GLN B 1 343 ? -25.984 -35.062 3.754 1 86.94 343 GLN B C 1
ATOM 8332 O O . GLN B 1 343 ? -26.25 -34.844 2.572 1 86.94 343 GLN B O 1
ATOM 8337 N N . THR B 1 344 ? -26.766 -34.719 4.754 1 79.56 344 THR B N 1
ATOM 8338 C CA . THR B 1 344 ? -28.047 -34.094 4.465 1 79.56 344 THR B CA 1
ATOM 8339 C C . THR B 1 344 ? -27.953 -32.562 4.594 1 79.56 344 THR B C 1
ATOM 8341 O O . THR B 1 344 ? -28.703 -31.844 3.949 1 79.56 344 THR B O 1
ATOM 8344 N N . ASN B 1 345 ? -27.094 -32.094 5.367 1 80.25 345 ASN B N 1
ATOM 8345 C CA . ASN B 1 345 ? -27.062 -30.641 5.633 1 80.25 345 ASN B CA 1
ATOM 8346 C C . ASN B 1 345 ? -25.719 -30.031 5.23 1 80.25 345 ASN B C 1
ATOM 8348 O O . ASN B 1 345 ? -25.359 -28.953 5.703 1 80.25 345 ASN B O 1
ATOM 8352 N N . ALA B 1 346 ? -25 -30.781 4.453 1 86.19 346 ALA B N 1
ATOM 8353 C CA . ALA B 1 346 ? -23.672 -30.297 4.051 1 86.19 346 ALA B CA 1
ATOM 8354 C C . ALA B 1 346 ? -23.297 -30.828 2.676 1 86.19 346 ALA B C 1
ATOM 8356 O O . ALA B 1 346 ? -23.797 -31.875 2.242 1 86.19 346 ALA B O 1
ATOM 8357 N N . ASP B 1 347 ? -22.5 -30.109 2.014 1 87.12 347 ASP B N 1
ATOM 8358 C CA . ASP B 1 347 ? -21.938 -30.594 0.752 1 87.12 347 ASP B CA 1
ATOM 8359 C C . ASP B 1 347 ? -20.75 -31.516 0.993 1 87.12 347 ASP B C 1
ATOM 8361 O O . ASP B 1 347 ? -19.984 -31.312 1.931 1 87.12 347 ASP B O 1
ATOM 8365 N N . VAL B 1 348 ? -20.688 -32.5 0.151 1 91.75 348 VAL B N 1
ATOM 8366 C CA . VAL B 1 348 ? -19.578 -33.438 0.237 1 91.75 348 VAL B CA 1
ATOM 8367 C C . VAL B 1 348 ? -18.594 -33.156 -0.889 1 91.75 348 VAL B C 1
ATOM 8369 O O . VAL B 1 348 ? -18.969 -33.094 -2.059 1 91.75 348 VAL B O 1
ATOM 8372 N N . LEU B 1 349 ? -17.391 -32.969 -0.481 1 92.06 349 LEU B N 1
ATOM 8373 C CA . LEU B 1 349 ? -16.312 -32.75 -1.431 1 92.06 349 LEU B CA 1
ATOM 8374 C C . LEU B 1 349 ? -15.289 -33.875 -1.38 1 92.06 349 LEU B C 1
ATOM 8376 O O . LEU B 1 349 ? -14.867 -34.281 -0.297 1 92.06 349 LEU B O 1
ATOM 8380 N N . LEU B 1 350 ? -14.961 -34.375 -2.545 1 93.69 350 LEU B N 1
ATOM 8381 C CA . LEU B 1 350 ? -13.953 -35.406 -2.66 1 93.69 350 LEU B CA 1
ATOM 8382 C C . LEU B 1 350 ? -12.805 -34.969 -3.555 1 93.69 350 LEU B C 1
ATOM 8384 O O . LEU B 1 350 ? -13.023 -34.469 -4.66 1 93.69 350 LEU B O 1
ATOM 8388 N N . ARG B 1 351 ? -11.602 -35.156 -3.059 1 94 351 ARG B N 1
ATOM 8389 C CA . ARG B 1 351 ? -10.398 -34.812 -3.822 1 94 351 ARG B CA 1
ATOM 8390 C C . ARG B 1 351 ? -9.406 -35.969 -3.814 1 94 351 ARG B C 1
ATOM 8392 O O . ARG B 1 351 ? -9.156 -36.594 -2.768 1 94 351 ARG B O 1
ATOM 8399 N N . LEU B 1 352 ? -8.969 -36.312 -4.965 1 94.94 352 LEU B N 1
ATOM 8400 C CA . LEU B 1 352 ? -7.914 -37.312 -5.105 1 94.94 352 LEU B CA 1
ATOM 8401 C C . LEU B 1 352 ? -6.57 -36.625 -5.387 1 94.94 352 LEU B C 1
ATOM 8403 O O . LEU B 1 352 ? -6.422 -35.906 -6.375 1 94.94 352 LEU B O 1
ATOM 8407 N N . ILE B 1 353 ? -5.672 -36.844 -4.5 1 95.31 353 ILE B N 1
ATOM 8408 C CA . ILE B 1 353 ? -4.324 -36.344 -4.695 1 95.31 353 ILE B CA 1
ATOM 8409 C C . ILE B 1 353 ? -3.439 -37.406 -5.328 1 95.31 353 ILE B C 1
ATOM 8411 O O . ILE B 1 353 ? -3.152 -38.438 -4.707 1 95.31 353 ILE B O 1
ATOM 8415 N N . ASN B 1 354 ? -3.014 -37.094 -6.539 1 93.62 354 ASN B N 1
ATOM 8416 C CA . ASN B 1 354 ? -2.088 -38 -7.227 1 93.62 354 ASN B CA 1
ATOM 8417 C C . ASN B 1 354 ? -0.635 -37.594 -6.969 1 93.62 354 ASN B C 1
ATOM 8419 O O . ASN B 1 354 ? -0.191 -36.531 -7.402 1 93.62 354 ASN B O 1
ATOM 8423 N N . LYS B 1 355 ? 0.049 -38.469 -6.316 1 94.12 355 LYS B N 1
ATOM 8424 C CA . LYS B 1 355 ? 1.456 -38.188 -6.027 1 94.12 355 LYS B CA 1
ATOM 8425 C C . LYS B 1 355 ? 2.352 -38.688 -7.164 1 94.12 355 LYS B C 1
ATOM 8427 O O . LYS B 1 355 ? 3.504 -38.25 -7.273 1 94.12 355 LYS B O 1
ATOM 8432 N N . ASN B 1 356 ? 1.828 -39.594 -7.926 1 90.88 356 ASN B N 1
ATOM 8433 C CA . ASN B 1 356 ? 2.525 -40.094 -9.102 1 90.88 356 ASN B CA 1
ATOM 8434 C C . ASN B 1 356 ? 3.922 -40.594 -8.75 1 90.88 356 ASN B C 1
ATOM 8436 O O . ASN B 1 356 ? 4.082 -41.375 -7.816 1 90.88 356 ASN B O 1
ATOM 8440 N N . SER B 1 357 ? 4.938 -40.188 -9.508 1 88.81 357 SER B N 1
ATOM 8441 C CA . SER B 1 357 ? 6.281 -40.719 -9.281 1 88.81 357 SER B CA 1
ATOM 8442 C C . SER B 1 357 ? 7.18 -39.688 -8.617 1 88.81 357 SER B C 1
ATOM 8444 O O . SER B 1 357 ? 8.391 -39.656 -8.844 1 88.81 357 SER B O 1
ATOM 8446 N N . VAL B 1 358 ? 6.562 -38.812 -7.922 1 90.75 358 VAL B N 1
ATOM 8447 C CA . VAL B 1 358 ? 7.348 -37.875 -7.105 1 90.75 358 VAL B CA 1
ATOM 8448 C C . VAL B 1 358 ? 8.148 -38.656 -6.07 1 90.75 358 VAL B C 1
ATOM 8450 O O . VAL B 1 358 ? 7.633 -39.594 -5.457 1 90.75 358 VAL B O 1
ATOM 8453 N N . TYR B 1 359 ? 9.398 -38.344 -5.922 1 90.38 359 TYR B N 1
ATOM 8454 C CA . TYR B 1 359 ? 10.219 -39.125 -5.008 1 90.38 359 TYR B CA 1
ATOM 8455 C C . TYR B 1 359 ? 10.898 -38.219 -3.98 1 90.38 359 TYR B C 1
ATOM 8457 O O . TYR B 1 359 ? 11.039 -37.031 -4.195 1 90.38 359 TYR B O 1
ATOM 8465 N N . TYR B 1 360 ? 11.227 -38.844 -2.859 1 90.31 360 TYR B N 1
ATOM 8466 C CA . TYR B 1 360 ? 11.688 -38.125 -1.68 1 90.31 360 TYR B CA 1
ATOM 8467 C C . TYR B 1 360 ? 13.055 -38.625 -1.235 1 90.31 360 TYR B C 1
ATOM 8469 O O . TYR B 1 360 ? 13.367 -39.812 -1.373 1 90.31 360 TYR B O 1
ATOM 8477 N N . MET B 1 361 ? 13.828 -37.719 -0.703 1 86 361 MET B N 1
ATOM 8478 C CA . MET B 1 361 ? 15.156 -38.094 -0.207 1 86 361 MET B CA 1
ATOM 8479 C C . MET B 1 361 ? 15.062 -38.844 1.12 1 86 361 MET B C 1
ATOM 8481 O O . MET B 1 361 ? 15.914 -39.656 1.433 1 86 361 MET B O 1
ATOM 8485 N N . ASN B 1 362 ? 14.055 -38.469 1.822 1 89.25 362 ASN B N 1
ATOM 8486 C CA . ASN B 1 362 ? 13.797 -39.062 3.121 1 89.25 362 ASN B CA 1
ATOM 8487 C C . ASN B 1 362 ? 12.398 -39.688 3.188 1 89.25 362 ASN B C 1
ATOM 8489 O O . ASN B 1 362 ? 11.508 -39.25 2.453 1 89.25 362 ASN B O 1
ATOM 8493 N N . PRO B 1 363 ? 12.312 -40.688 4.043 1 94.44 363 PRO B N 1
ATOM 8494 C CA . PRO B 1 363 ? 10.953 -41.188 4.211 1 94.44 363 PRO B CA 1
ATOM 8495 C C . PRO B 1 363 ? 9.969 -40.125 4.695 1 94.44 363 PRO B C 1
ATOM 8497 O O . PRO B 1 363 ? 10.352 -39.25 5.465 1 94.44 363 PRO B O 1
ATOM 8500 N N . VAL B 1 364 ? 8.773 -40.25 4.262 1 95.94 364 VAL B N 1
ATOM 8501 C CA . VAL B 1 364 ? 7.738 -39.281 4.605 1 95.94 364 VAL B CA 1
ATOM 8502 C C . VAL B 1 364 ? 6.656 -39.969 5.445 1 95.94 364 VAL B C 1
ATOM 8504 O O . VAL B 1 364 ? 6.004 -40.906 4.996 1 95.94 364 VAL B O 1
ATOM 8507 N N . GLU B 1 365 ? 6.453 -39.406 6.648 1 95.5 365 GLU B N 1
ATOM 8508 C CA . GLU B 1 365 ? 5.484 -39.969 7.574 1 95.5 365 GLU B CA 1
ATOM 8509 C C . GLU B 1 365 ? 4.129 -39.281 7.461 1 95.5 365 GLU B C 1
ATOM 8511 O O . GLU B 1 365 ? 3.148 -39.719 8.055 1 95.5 365 GLU B O 1
ATOM 8516 N N . ASP B 1 366 ? 4.07 -38.312 6.758 1 95.88 366 ASP B N 1
ATOM 8517 C CA . ASP B 1 366 ? 2.807 -37.594 6.562 1 95.88 366 ASP B CA 1
ATOM 8518 C C . ASP B 1 366 ? 1.741 -38.531 5.996 1 95.88 366 ASP B C 1
ATOM 8520 O O . ASP B 1 366 ? 2.008 -39.312 5.066 1 95.88 366 ASP B O 1
ATOM 8524 N N . ILE B 1 367 ? 0.561 -38.438 6.465 1 95.38 367 ILE B N 1
ATOM 8525 C CA . ILE B 1 367 ? -0.486 -39.375 6.102 1 95.38 367 ILE B CA 1
ATOM 8526 C C . ILE B 1 367 ? -0.911 -39.156 4.652 1 95.38 367 ILE B C 1
ATOM 8528 O O . ILE B 1 367 ? -1.281 -40.094 3.951 1 95.38 367 ILE B O 1
ATOM 8532 N N . LEU B 1 368 ? -0.939 -38 4.195 1 96.69 368 LEU B N 1
ATOM 8533 C CA . LEU B 1 368 ? -1.357 -37.688 2.838 1 96.69 368 LEU B CA 1
ATOM 8534 C C . LEU B 1 368 ? -0.264 -38.031 1.833 1 96.69 368 LEU B C 1
ATOM 8536 O O . LEU B 1 368 ? -0.554 -38.5 0.735 1 96.69 368 LEU B O 1
ATOM 8540 N N . PHE B 1 369 ? 0.995 -37.844 2.23 1 96.62 369 PHE B N 1
ATOM 8541 C CA . PHE B 1 369 ? 2.119 -38 1.317 1 96.62 369 PHE B CA 1
ATOM 8542 C C . PHE B 1 369 ? 3.016 -39.156 1.766 1 96.62 369 PHE B C 1
ATOM 8544 O O . PHE B 1 369 ? 4.219 -39.156 1.506 1 96.62 369 PHE B O 1
ATOM 8551 N N . SER B 1 370 ? 2.492 -40.125 2.363 1 96.12 370 SER B N 1
ATOM 8552 C CA . SER B 1 370 ? 3.287 -41.219 2.896 1 96.12 370 SER B CA 1
ATOM 8553 C C . SER B 1 370 ? 4.16 -41.844 1.813 1 96.12 370 SER B C 1
ATOM 8555 O O . SER B 1 370 ? 3.682 -42.156 0.716 1 96.12 370 SER B O 1
ATOM 8557 N N . ALA B 1 371 ? 5.402 -41.969 2.107 1 96.62 371 ALA B N 1
ATOM 8558 C CA . ALA B 1 371 ? 6.379 -42.531 1.171 1 96.62 371 ALA B CA 1
ATOM 8559 C C . ALA B 1 371 ? 7.441 -43.344 1.902 1 96.62 371 ALA B C 1
ATOM 8561 O O . ALA B 1 371 ? 8.328 -42.781 2.547 1 96.62 371 ALA B O 1
ATOM 8562 N N . HIS B 1 372 ? 7.449 -44.688 1.749 1 95.88 372 HIS B N 1
ATOM 8563 C CA . HIS B 1 372 ? 8.391 -45.562 2.441 1 95.88 372 HIS B CA 1
ATOM 8564 C C . HIS B 1 372 ? 8.992 -46.594 1.49 1 95.88 372 HIS B C 1
ATOM 8566 O O . HIS B 1 372 ? 9.859 -47.375 1.885 1 95.88 372 HIS B O 1
ATOM 8572 N N . LYS B 1 373 ? 8.562 -46.531 0.24 1 94.38 373 LYS B N 1
ATOM 8573 C CA . LYS B 1 373 ? 9.102 -47.469 -0.735 1 94.38 373 LYS B CA 1
ATOM 8574 C C . LYS B 1 373 ? 10.492 -47.062 -1.196 1 94.38 373 LYS B C 1
ATOM 8576 O O . LYS B 1 373 ? 10.648 -46.062 -1.886 1 94.38 373 LYS B O 1
ATOM 8581 N N . LYS B 1 374 ? 11.422 -47.875 -0.96 1 92.69 374 LYS B N 1
ATOM 8582 C CA . LYS B 1 374 ? 12.805 -47.562 -1.28 1 92.69 374 LYS B CA 1
ATOM 8583 C C . LYS B 1 374 ? 13.172 -48.031 -2.68 1 92.69 374 LYS B C 1
ATOM 8585 O O . LYS B 1 374 ? 12.922 -49.188 -3.027 1 92.69 374 LYS B O 1
ATOM 8590 N N . ILE B 1 375 ? 13.672 -47.125 -3.447 1 85.94 375 ILE B N 1
ATOM 8591 C CA . ILE B 1 375 ? 14.188 -47.469 -4.766 1 85.94 375 ILE B CA 1
ATOM 8592 C C . ILE B 1 375 ? 15.578 -46.875 -4.949 1 85.94 375 ILE B C 1
ATOM 8594 O O . ILE B 1 375 ? 15.797 -45.688 -4.672 1 85.94 375 ILE B O 1
ATOM 8598 N N . MET B 1 376 ? 16.5 -47.656 -5.328 1 82.94 376 MET B N 1
ATOM 8599 C CA . MET B 1 376 ? 17.859 -47.188 -5.609 1 82.94 376 MET B CA 1
ATOM 8600 C C . MET B 1 376 ? 17.969 -46.688 -7.043 1 82.94 376 MET B C 1
ATOM 8602 O O . MET B 1 376 ? 17.609 -47.406 -7.988 1 82.94 376 MET B O 1
ATOM 8606 N N . MET B 1 377 ? 18.203 -45.406 -7.188 1 74.31 377 MET B N 1
ATOM 8607 C CA . MET B 1 377 ? 18.375 -44.812 -8.508 1 74.31 377 MET B CA 1
ATOM 8608 C C . MET B 1 377 ? 19.75 -44.156 -8.641 1 74.31 377 MET B C 1
ATOM 8610 O O . MET B 1 377 ? 20.328 -43.719 -7.652 1 74.31 377 MET B O 1
ATOM 8614 N N . PHE B 1 378 ? 20.234 -44.156 -9.898 1 68.56 378 PHE B N 1
ATOM 8615 C CA . PHE B 1 378 ? 21.5 -43.5 -10.18 1 68.56 378 PHE B CA 1
ATOM 8616 C C . PHE B 1 378 ? 21.312 -41.969 -10.203 1 68.56 378 PHE B C 1
ATOM 8618 O O . PHE B 1 378 ? 20.375 -41.469 -10.828 1 68.56 378 PHE B O 1
ATOM 8625 N N . ASP B 1 379 ? 22.047 -41.312 -9.422 1 63.12 379 ASP B N 1
ATOM 8626 C CA . ASP B 1 379 ? 22.047 -39.844 -9.406 1 63.12 379 ASP B CA 1
ATOM 8627 C C . ASP B 1 379 ? 23.266 -39.312 -10.133 1 63.12 379 ASP B C 1
ATOM 8629 O O . ASP B 1 379 ? 24.406 -39.531 -9.711 1 63.12 379 ASP B O 1
ATOM 8633 N N . ALA B 1 380 ? 22.984 -38.688 -11.289 1 58.88 380 ALA B N 1
ATOM 8634 C CA . ALA B 1 380 ? 24.062 -38.156 -12.109 1 58.88 380 ALA B CA 1
ATOM 8635 C C . ALA B 1 380 ? 24.891 -37.125 -11.336 1 58.88 380 ALA B C 1
ATOM 8637 O O . ALA B 1 380 ? 26.094 -37 -11.539 1 58.88 380 ALA B O 1
ATOM 8638 N N . GLY B 1 381 ? 24.188 -36.312 -10.5 1 57.38 381 GLY B N 1
ATOM 8639 C CA . GLY B 1 381 ? 24.891 -35.281 -9.734 1 57.38 381 GLY B CA 1
ATOM 8640 C C . GLY B 1 381 ? 25.875 -35.875 -8.734 1 57.38 381 GLY B C 1
ATOM 8641 O O . GLY B 1 381 ? 26.984 -35.344 -8.594 1 57.38 381 GLY B O 1
ATOM 8642 N N . LEU B 1 382 ? 25.469 -36.938 -8.203 1 58.78 382 LEU B N 1
ATOM 8643 C CA . LEU B 1 382 ? 26.297 -37.562 -7.176 1 58.78 382 LEU B CA 1
ATOM 8644 C C . LEU B 1 382 ? 27.156 -38.688 -7.762 1 58.78 382 LEU B C 1
ATOM 8646 O O . LEU B 1 382 ? 27.984 -39.281 -7.059 1 58.78 382 LEU B O 1
ATOM 8650 N N . LYS B 1 383 ? 27.094 -38.844 -9.07 1 60.75 383 LYS B N 1
ATOM 8651 C CA . LYS B 1 383 ? 27.828 -39.906 -9.781 1 60.75 383 LYS B CA 1
ATOM 8652 C C . LYS B 1 383 ? 27.734 -41.219 -9.055 1 60.75 383 LYS B C 1
ATOM 8654 O O . LYS B 1 383 ? 28.734 -41.906 -8.859 1 60.75 383 LYS B O 1
ATOM 8659 N N . GLY B 1 384 ? 26.625 -41.406 -8.461 1 65.25 384 GLY B N 1
ATOM 8660 C CA . GLY B 1 384 ? 26.422 -42.656 -7.762 1 65.25 384 GLY B CA 1
ATOM 8661 C C . GLY B 1 384 ? 24.953 -43 -7.52 1 65.25 384 GLY B C 1
ATOM 8662 O O . GLY B 1 384 ? 24.078 -42.219 -7.934 1 65.25 384 GLY B O 1
ATOM 8663 N N . ASN B 1 385 ? 24.828 -44.25 -6.91 1 75.5 385 ASN B N 1
ATOM 8664 C CA . ASN B 1 385 ? 23.484 -44.688 -6.582 1 75.5 385 ASN B CA 1
ATOM 8665 C C . ASN B 1 385 ? 22.984 -44.094 -5.27 1 75.5 385 ASN B C 1
ATOM 8667 O O . ASN B 1 385 ? 23.766 -43.969 -4.316 1 75.5 385 ASN B O 1
ATOM 8671 N N . MET B 1 386 ? 21.844 -43.562 -5.359 1 80.38 386 MET B N 1
ATOM 8672 C CA . MET B 1 386 ? 21.203 -43 -4.164 1 80.38 386 MET B CA 1
ATOM 8673 C C . MET B 1 386 ? 19.828 -43.656 -3.943 1 80.38 386 MET B C 1
ATOM 8675 O O . MET B 1 386 ? 19.156 -44.031 -4.902 1 80.38 386 MET B O 1
ATOM 8679 N N . THR B 1 387 ? 19.531 -43.812 -2.658 1 86.75 387 THR B N 1
ATOM 8680 C CA . THR B 1 387 ? 18.219 -44.312 -2.305 1 86.75 387 THR B CA 1
ATOM 8681 C C . THR B 1 387 ? 17.172 -43.219 -2.273 1 86.75 387 THR B C 1
ATOM 8683 O O . THR B 1 387 ? 17.391 -42.188 -1.641 1 86.75 387 THR B O 1
ATOM 8686 N N . TRP B 1 388 ? 16.156 -43.5 -3.021 1 88.06 388 TRP B N 1
ATOM 8687 C CA . TRP B 1 388 ? 15.031 -42.562 -3.029 1 88.06 388 TRP B CA 1
ATOM 8688 C C . TRP B 1 388 ? 13.766 -43.25 -2.506 1 88.06 388 TRP B C 1
ATOM 8690 O O . TRP B 1 388 ? 13.656 -44.469 -2.527 1 88.06 388 TRP B O 1
ATOM 8700 N N . TYR B 1 389 ? 12.906 -42.469 -1.984 1 93.31 389 TYR B N 1
ATOM 8701 C CA . TYR B 1 389 ? 11.656 -43 -1.431 1 93.31 389 TYR B CA 1
ATOM 8702 C C . TYR B 1 389 ? 10.469 -42.562 -2.289 1 93.31 389 TYR B C 1
ATOM 8704 O O . TYR B 1 389 ? 10.344 -41.406 -2.654 1 93.31 389 TYR B O 1
ATOM 8712 N N . PHE B 1 390 ? 9.625 -43.562 -2.59 1 93.19 390 PHE B N 1
ATOM 8713 C CA . PHE B 1 390 ? 8.43 -43.344 -3.387 1 93.19 390 PHE B CA 1
ATOM 8714 C C . PHE B 1 390 ? 7.176 -43.5 -2.539 1 93.19 390 PHE B C 1
ATOM 8716 O O . PHE B 1 390 ? 7.215 -44.125 -1.478 1 93.19 390 PHE B O 1
ATOM 8723 N N . SER B 1 391 ? 6.145 -42.938 -3.014 1 95.25 391 SER B N 1
ATOM 8724 C CA . SER B 1 391 ? 4.883 -42.938 -2.281 1 95.25 391 SER B CA 1
ATOM 8725 C C . SER B 1 391 ? 4.355 -44.344 -2.059 1 95.25 391 SER B C 1
ATOM 8727 O O . SER B 1 391 ? 4.508 -45.219 -2.922 1 95.25 391 SER B O 1
ATOM 8729 N N . ASP B 1 392 ? 3.748 -44.562 -0.896 1 95 392 ASP B N 1
ATOM 8730 C CA . ASP B 1 392 ? 3.158 -45.844 -0.564 1 95 392 ASP B CA 1
ATOM 8731 C C . ASP B 1 392 ? 1.948 -46.156 -1.448 1 95 392 ASP B C 1
ATOM 8733 O O . ASP B 1 392 ? 1.704 -47.312 -1.81 1 95 392 ASP B O 1
ATOM 8737 N N . ALA B 1 393 ? 1.176 -45.156 -1.657 1 94.38 393 ALA B N 1
ATOM 8738 C CA . ALA B 1 393 ? 0.051 -45.219 -2.586 1 94.38 393 ALA B CA 1
ATOM 8739 C C . ALA B 1 393 ? 0.195 -44.188 -3.695 1 94.38 393 ALA B C 1
ATOM 8741 O O . ALA B 1 393 ? 0.689 -43.062 -3.461 1 94.38 393 ALA B O 1
ATOM 8742 N N . ILE B 1 394 ? -0.262 -44.5 -4.859 1 93.44 394 ILE B N 1
ATOM 8743 C CA . ILE B 1 394 ? -0.155 -43.625 -6.008 1 93.44 394 ILE B CA 1
ATOM 8744 C C . ILE B 1 394 ? -1.006 -42.375 -5.77 1 93.44 394 ILE B C 1
ATOM 8746 O O . ILE B 1 394 ? -0.615 -41.25 -6.148 1 93.44 394 ILE B O 1
ATOM 8750 N N . SER B 1 395 ? -2.189 -42.656 -5.227 1 95.75 395 SER B N 1
ATOM 8751 C CA . SER B 1 395 ? -3.117 -41.562 -4.941 1 95.75 395 SER B CA 1
ATOM 8752 C C . SER B 1 395 ? -3.74 -41.688 -3.559 1 95.75 395 SER B C 1
ATOM 8754 O O . SER B 1 395 ? -3.883 -42.812 -3.053 1 95.75 395 SER B O 1
ATOM 8756 N N . THR B 1 396 ? -3.971 -40.594 -2.941 1 96.31 396 THR B N 1
ATOM 8757 C CA . THR B 1 396 ? -4.641 -40.562 -1.646 1 96.31 396 THR B CA 1
ATOM 8758 C C . THR B 1 396 ? -5.867 -39.656 -1.698 1 96.31 396 THR B C 1
ATOM 8760 O O . THR B 1 396 ? -5.77 -38.469 -2.088 1 96.31 396 THR B O 1
ATOM 8763 N N . PRO B 1 397 ? -7.043 -40.156 -1.365 1 96.75 397 PRO B N 1
ATOM 8764 C CA . PRO B 1 397 ? -8.266 -39.375 -1.398 1 96.75 397 PRO B CA 1
ATOM 8765 C C . PRO B 1 397 ? -8.5 -38.594 -0.106 1 96.75 397 PRO B C 1
ATOM 8767 O O . PRO B 1 397 ? -8.164 -39.062 0.979 1 96.75 397 PRO B O 1
ATOM 8770 N N . ILE B 1 398 ? -9.031 -37.438 -0.27 1 96.44 398 ILE B N 1
ATOM 8771 C CA . ILE B 1 398 ? -9.469 -36.594 0.829 1 96.44 398 ILE B CA 1
ATOM 8772 C C . ILE B 1 398 ? -10.969 -36.312 0.701 1 96.44 398 ILE B C 1
ATOM 8774 O O . ILE B 1 398 ? -11.477 -36.094 -0.402 1 96.44 398 ILE B O 1
ATOM 8778 N N . GLY B 1 399 ? -11.695 -36.5 1.78 1 95.75 399 GLY B N 1
ATOM 8779 C CA . GLY B 1 399 ? -13.109 -36.156 1.842 1 95.75 399 GLY B CA 1
ATOM 8780 C C . GLY B 1 399 ? -13.398 -35 2.783 1 95.75 399 GLY B C 1
ATOM 8781 O O . GLY B 1 399 ? -12.859 -34.938 3.893 1 95.75 399 GLY B O 1
ATOM 8782 N N . CYS B 1 400 ? -14.172 -34.062 2.297 1 95.38 400 CYS B N 1
ATOM 8783 C CA . CYS B 1 400 ? -14.539 -32.906 3.117 1 95.38 400 CYS B CA 1
ATOM 8784 C C . CYS B 1 400 ? -16.047 -32.719 3.135 1 95.38 400 CYS B C 1
ATOM 8786 O O . CYS B 1 400 ? -16.75 -33.125 2.209 1 95.38 400 CYS B O 1
ATOM 8788 N N . VAL B 1 401 ? -16.516 -32.156 4.203 1 94.12 401 VAL B N 1
ATOM 8789 C CA . VAL B 1 401 ? -17.891 -31.719 4.359 1 94.12 401 VAL B CA 1
ATOM 8790 C C . VAL B 1 401 ? -17.953 -30.219 4.613 1 94.12 401 VAL B C 1
ATOM 8792 O O . VAL B 1 401 ? -17.312 -29.719 5.543 1 94.12 401 VAL B O 1
ATOM 8795 N N . GLU B 1 402 ? -18.672 -29.562 3.756 1 91.44 402 GLU B N 1
ATOM 8796 C CA . GLU B 1 402 ? -18.766 -28.109 3.859 1 91.44 402 GLU B CA 1
ATOM 8797 C C . GLU B 1 402 ? -20.188 -27.672 4.203 1 91.44 402 GLU B C 1
ATOM 8799 O O . GLU B 1 402 ? -21.141 -28.016 3.496 1 91.44 402 GLU B O 1
ATOM 8804 N N . GLN B 1 403 ? -20.25 -26.922 5.332 1 88.75 403 GLN B N 1
ATOM 8805 C CA . GLN B 1 403 ? -21.531 -26.375 5.785 1 88.75 403 GLN B CA 1
ATOM 8806 C C . GLN B 1 403 ? -21.5 -24.859 5.785 1 88.75 403 GLN B C 1
ATOM 8808 O O . GLN B 1 403 ? -20.5 -24.25 6.164 1 88.75 403 GLN B O 1
ATOM 8813 N N . VAL B 1 404 ? -22.594 -24.234 5.234 1 84.88 404 VAL B N 1
ATOM 8814 C CA . VAL B 1 404 ? -22.719 -22.781 5.223 1 84.88 404 VAL B CA 1
ATOM 8815 C C . VAL B 1 404 ? -23.969 -22.375 5.992 1 84.88 404 VAL B C 1
ATOM 8817 O O . VAL B 1 404 ? -25.031 -22.984 5.848 1 84.88 404 VAL B O 1
ATOM 8820 N N . ASN B 1 405 ? -23.766 -21.422 6.953 1 80.56 405 ASN B N 1
ATOM 8821 C CA . ASN B 1 405 ? -24.875 -20.859 7.719 1 80.56 405 ASN B CA 1
ATOM 8822 C C . ASN B 1 405 ? -25.031 -19.359 7.457 1 80.56 405 ASN B C 1
ATOM 8824 O O . ASN B 1 405 ? -24.047 -18.609 7.52 1 80.56 405 ASN B O 1
ATOM 8828 N N . ILE B 1 406 ? -26.219 -18.953 6.91 1 73.62 406 ILE B N 1
ATOM 8829 C CA . ILE B 1 406 ? -26.5 -17.547 6.703 1 73.62 406 ILE B CA 1
ATOM 8830 C C . ILE B 1 406 ? -27.625 -17.109 7.637 1 73.62 406 ILE B C 1
ATOM 8832 O O . ILE B 1 406 ? -28.781 -17.531 7.484 1 73.62 406 ILE B O 1
ATOM 8836 N N . CYS B 1 407 ? -27.422 -16 8.5 1 61.25 407 CYS B N 1
ATOM 8837 C CA . CYS B 1 407 ? -28.375 -15.461 9.461 1 61.25 407 CYS B CA 1
ATOM 8838 C C . CYS B 1 407 ? -29.281 -16.547 10.016 1 61.25 407 CYS B C 1
ATOM 8840 O O . CYS B 1 407 ? -29.234 -16.844 11.211 1 61.25 407 CYS B O 1
ATOM 8842 N N . SER B 1 408 ? -30.531 -16.688 9.242 1 46.12 408 SER B N 1
ATOM 8843 C CA . SER B 1 408 ? -31.625 -17.578 9.617 1 46.12 408 SER B CA 1
ATOM 8844 C C . SER B 1 408 ? -31.312 -19.031 9.273 1 46.12 408 SER B C 1
ATOM 8846 O O . SER B 1 408 ? -30.516 -19.297 8.367 1 46.12 408 SER B O 1
ATOM 8848 N N . SER B 1 409 ? -31.5 -19.75 10.164 1 40.22 409 SER B N 1
ATOM 8849 C CA . SER B 1 409 ? -31.25 -21.172 10.023 1 40.22 409 SER B CA 1
ATOM 8850 C C . SER B 1 409 ? -31.562 -21.656 8.609 1 40.22 409 SER B C 1
ATOM 8852 O O . SER B 1 409 ? -32.719 -21.641 8.188 1 40.22 409 SER B O 1
ATOM 8854 N N . LEU B 1 410 ? -30.734 -21.25 7.703 1 40.56 410 LEU B N 1
ATOM 8855 C CA . LEU B 1 410 ? -31.078 -21.875 6.434 1 40.56 410 LEU B CA 1
ATOM 8856 C C . LEU B 1 410 ? -30.531 -23.297 6.363 1 40.56 410 LEU B C 1
ATOM 8858 O O . LEU B 1 410 ? -29.5 -23.594 6.977 1 40.56 410 LEU B O 1
ATOM 8862 N N . ASN B 1 411 ? -31.375 -24.141 6.273 1 35.59 411 ASN B N 1
ATOM 8863 C CA . ASN B 1 411 ? -31.016 -25.547 6.09 1 35.59 411 ASN B CA 1
ATOM 8864 C C . ASN B 1 411 ? -30.172 -25.766 4.836 1 35.59 411 ASN B C 1
ATOM 8866 O O . ASN B 1 411 ? -30.703 -26.031 3.76 1 35.59 411 ASN B O 1
ATOM 8870 N N . GLY B 1 412 ? -29.125 -25.141 4.578 1 43.06 412 GLY B N 1
ATOM 8871 C CA . GLY B 1 412 ? -28.188 -25.297 3.475 1 43.06 412 GLY B CA 1
ATOM 8872 C C . GLY B 1 412 ? -28.172 -24.094 2.539 1 43.06 412 GLY B C 1
ATOM 8873 O O . GLY B 1 412 ? -29.031 -23.219 2.633 1 43.06 412 GLY B O 1
ATOM 8874 N N . LEU B 1 413 ? -27.078 -23.797 1.727 1 45.78 413 LEU B N 1
ATOM 8875 C CA . LEU B 1 413 ? -27 -22.688 0.787 1 45.78 413 LEU B CA 1
ATOM 8876 C C . LEU B 1 413 ? -27.969 -22.891 -0.378 1 45.78 413 LEU B C 1
ATOM 8878 O O . LEU B 1 413 ? -27.859 -23.875 -1.113 1 45.78 413 LEU B O 1
ATOM 8882 N N . PRO B 1 414 ? -29.156 -22.297 -0.525 1 48.72 414 PRO B N 1
ATOM 8883 C CA . PRO B 1 414 ? -30 -22.516 -1.695 1 48.72 414 PRO B CA 1
ATOM 8884 C C . PRO B 1 414 ? -29.328 -22.109 -3.004 1 48.72 414 PRO B C 1
ATOM 8886 O O . PRO B 1 414 ? -28.438 -21.25 -3.004 1 48.72 414 PRO B O 1
ATOM 8889 N N . TYR B 1 415 ? -29.359 -22.922 -4.004 1 47.62 415 TYR B N 1
ATOM 8890 C CA . TYR B 1 415 ? -28.812 -22.641 -5.328 1 47.62 415 TYR B CA 1
ATOM 8891 C C . TYR B 1 415 ? -29.266 -21.281 -5.824 1 47.62 415 TYR B C 1
ATOM 8893 O O . TYR B 1 415 ? -28.484 -20.531 -6.426 1 47.62 415 TYR B O 1
ATOM 8901 N N . HIS B 1 416 ? -30.641 -20.922 -5.816 1 48.47 416 HIS B N 1
ATOM 8902 C CA . HIS B 1 416 ? -31.219 -19.625 -6.125 1 48.47 416 HIS B CA 1
ATOM 8903 C C . HIS B 1 416 ? -31.844 -18.984 -4.887 1 48.47 416 HIS B C 1
ATOM 8905 O O . HIS B 1 416 ? -32.469 -19.688 -4.074 1 48.47 416 HIS B O 1
ATOM 8911 N N . LEU B 1 417 ? -31.266 -17.812 -4.547 1 50.06 417 LEU B N 1
ATOM 8912 C CA . LEU B 1 417 ? -31.906 -17.109 -3.455 1 50.06 417 LEU B CA 1
ATOM 8913 C C . LEU B 1 417 ? -33.375 -16.812 -3.789 1 50.06 417 LEU B C 1
ATOM 8915 O O . LEU B 1 417 ? -33.656 -16.234 -4.832 1 50.06 417 LEU B O 1
ATOM 8919 N N . ASN B 1 418 ? -34.25 -17.641 -3.646 1 46.38 418 ASN B N 1
ATOM 8920 C CA . ASN B 1 418 ? -35.656 -17.25 -3.811 1 46.38 418 ASN B CA 1
ATOM 8921 C C . ASN B 1 418 ? -36.156 -16.469 -2.598 1 46.38 418 ASN B C 1
ATOM 8923 O O . ASN B 1 418 ? -35.625 -16.625 -1.495 1 46.38 418 ASN B O 1
ATOM 8927 N N . GLU B 1 419 ? -36.875 -15.352 -2.871 1 49.22 419 GLU B N 1
ATOM 8928 C CA . GLU B 1 419 ? -37.625 -14.562 -1.885 1 49.22 419 GLU B CA 1
ATOM 8929 C C . GLU B 1 419 ? -38.156 -15.453 -0.758 1 49.22 419 GLU B C 1
ATOM 8931 O O . GLU B 1 419 ? -38.25 -15.008 0.388 1 49.22 419 GLU B O 1
ATOM 8936 N N . LEU B 1 420 ? -38.406 -16.547 -1.116 1 49.12 420 LEU B N 1
ATOM 8937 C CA . LEU B 1 420 ? -39.125 -17.391 -0.18 1 49.12 420 LEU B CA 1
ATOM 8938 C C . LEU B 1 420 ? -38.219 -17.859 0.957 1 49.12 420 LEU B C 1
ATOM 8940 O O . LEU B 1 420 ? -38.719 -18.125 2.064 1 49.12 420 LEU B O 1
ATOM 8944 N N . ASN B 1 421 ? -36.844 -17.891 0.703 1 56.5 421 ASN B N 1
ATOM 8945 C CA . ASN B 1 421 ? -35.969 -18.453 1.724 1 56.5 421 ASN B CA 1
ATOM 8946 C C . ASN B 1 421 ? -35.656 -17.453 2.82 1 56.5 421 ASN B C 1
ATOM 8948 O O . ASN B 1 421 ? -35.344 -17.828 3.951 1 56.5 421 ASN B O 1
ATOM 8952 N N . PHE B 1 422 ? -35.75 -16.219 2.461 1 65.5 422 PHE B N 1
ATOM 8953 C CA . PHE B 1 422 ? -35.375 -15.211 3.457 1 65.5 422 PHE B CA 1
ATOM 8954 C C . PHE B 1 422 ? -36.531 -14.227 3.662 1 65.5 422 PHE B C 1
ATOM 8956 O O . PHE B 1 422 ? -36.438 -13.078 3.219 1 65.5 422 PHE B O 1
ATOM 8963 N N . THR B 1 423 ? -37.594 -14.758 4.355 1 64.88 423 THR B N 1
ATOM 8964 C CA . THR B 1 423 ? -38.781 -13.922 4.605 1 64.88 423 THR B CA 1
ATOM 8965 C C . THR B 1 423 ? -38.406 -12.703 5.449 1 64.88 423 THR B C 1
ATOM 8967 O O . THR B 1 423 ? -37.719 -12.836 6.473 1 64.88 423 THR B O 1
ATOM 8970 N N . GLY B 1 424 ? -38.688 -11.508 4.965 1 71.06 424 GLY B N 1
ATOM 8971 C CA . GLY B 1 424 ? -38.438 -10.273 5.699 1 71.06 424 GLY B CA 1
ATOM 8972 C C . GLY B 1 424 ? -37.125 -9.625 5.336 1 71.06 424 GLY B C 1
ATOM 8973 O O . GLY B 1 424 ? -36.781 -8.555 5.852 1 71.06 424 GLY B O 1
ATOM 8974 N N . ALA B 1 425 ? -36.406 -10.289 4.484 1 79.81 425 ALA B N 1
ATOM 8975 C CA . ALA B 1 425 ? -35.125 -9.719 4.09 1 79.81 425 ALA B CA 1
ATOM 8976 C C . ALA B 1 425 ? -35.312 -8.508 3.182 1 79.81 425 ALA B C 1
ATOM 8978 O O . ALA B 1 425 ? -36.25 -8.469 2.383 1 79.81 425 ALA B O 1
ATOM 8979 N N . THR B 1 426 ? -34.5 -7.523 3.438 1 82.38 426 THR B N 1
ATOM 8980 C CA . THR B 1 426 ? -34.531 -6.352 2.566 1 82.38 426 THR B CA 1
ATOM 8981 C C . THR B 1 426 ? -33.906 -6.676 1.208 1 82.38 426 THR B C 1
ATOM 8983 O O . THR B 1 426 ? -33.219 -7.688 1.057 1 82.38 426 THR B O 1
ATOM 8986 N N . ASP B 1 427 ? -34.219 -5.801 0.256 1 83.88 427 ASP B N 1
ATOM 8987 C CA . ASP B 1 427 ? -33.656 -5.996 -1.08 1 83.88 427 ASP B CA 1
ATOM 8988 C C . ASP B 1 427 ? -32.125 -5.957 -1.053 1 83.88 427 ASP B C 1
ATOM 8990 O O . ASP B 1 427 ? -31.484 -6.684 -1.803 1 83.88 427 ASP B O 1
ATOM 8994 N N . LEU B 1 428 ? -31.641 -5.199 -0.231 1 87.88 428 LEU B N 1
ATOM 8995 C CA . LEU B 1 428 ? -30.188 -5.094 -0.114 1 87.88 428 LEU B CA 1
ATOM 8996 C C . LEU B 1 428 ? -29.594 -6.375 0.464 1 87.88 428 LEU B C 1
ATOM 8998 O O . LEU B 1 428 ? -28.562 -6.844 0.004 1 87.88 428 LEU B O 1
ATOM 9002 N N . GLN B 1 429 ? -30.297 -6.914 1.438 1 85.94 429 GLN B N 1
ATOM 9003 C CA . GLN B 1 429 ? -29.828 -8.164 2.035 1 85.94 429 GLN B CA 1
ATOM 9004 C C . GLN B 1 429 ? -29.859 -9.305 1.021 1 85.94 429 GLN B C 1
ATOM 9006 O O . GLN B 1 429 ? -28.953 -10.133 0.983 1 85.94 429 GLN B O 1
ATOM 9011 N N . LEU B 1 430 ? -30.844 -9.266 0.221 1 83.94 430 LEU B N 1
ATOM 9012 C CA . LEU B 1 430 ? -30.969 -10.312 -0.787 1 83.94 430 LEU B CA 1
ATOM 9013 C C . LEU B 1 430 ? -29.859 -10.195 -1.827 1 83.94 430 LEU B C 1
ATOM 9015 O O . LEU B 1 430 ? -29.297 -11.211 -2.256 1 83.94 430 LEU B O 1
ATOM 9019 N N . ALA B 1 431 ? -29.609 -8.992 -2.219 1 86.88 431 ALA B N 1
ATOM 9020 C CA . ALA B 1 431 ? -28.531 -8.773 -3.186 1 86.88 431 ALA B CA 1
ATOM 9021 C C . ALA B 1 431 ? -27.188 -9.227 -2.621 1 86.88 431 ALA B C 1
ATOM 9023 O O . ALA B 1 431 ? -26.391 -9.844 -3.326 1 86.88 431 ALA B O 1
ATOM 9024 N N . LEU B 1 432 ? -26.953 -8.938 -1.422 1 89 432 LEU B N 1
ATOM 9025 C CA . LEU B 1 432 ? -25.719 -9.32 -0.752 1 89 432 LEU B CA 1
ATOM 9026 C C . LEU B 1 432 ? -25.609 -10.836 -0.626 1 89 432 LEU B C 1
ATOM 9028 O O . LEU B 1 432 ? -24.547 -11.414 -0.83 1 89 432 LEU B O 1
ATOM 9032 N N . LEU B 1 433 ? -26.688 -11.414 -0.307 1 84.19 433 LEU B N 1
ATOM 9033 C CA . LEU B 1 433 ? -26.719 -12.867 -0.157 1 84.19 433 LEU B CA 1
ATOM 9034 C C . LEU B 1 433 ? -26.453 -13.555 -1.493 1 84.19 433 LEU B C 1
ATOM 9036 O O . LEU B 1 433 ? -25.781 -14.586 -1.543 1 84.19 433 LEU B O 1
ATOM 9040 N N . GLU B 1 434 ? -26.984 -13.047 -2.465 1 83.5 434 GLU B N 1
ATOM 9041 C CA . GLU B 1 434 ? -26.734 -13.602 -3.791 1 83.5 434 GLU B CA 1
ATOM 9042 C C . GLU B 1 434 ? -25.25 -13.531 -4.145 1 83.5 434 GLU B C 1
ATOM 9044 O O . GLU B 1 434 ? -24.688 -14.5 -4.652 1 83.5 434 GLU B O 1
ATOM 9049 N N . LEU B 1 435 ? -24.703 -12.406 -3.912 1 88.38 435 LEU B N 1
ATOM 9050 C CA . LEU B 1 435 ? -23.281 -12.234 -4.168 1 88.38 435 LEU B CA 1
ATOM 9051 C C . LEU B 1 435 ? -22.453 -13.219 -3.348 1 88.38 435 LEU B C 1
ATOM 9053 O O . LEU B 1 435 ? -21.5 -13.805 -3.855 1 88.38 435 LEU B O 1
ATOM 9057 N N . LEU B 1 436 ? -22.844 -13.422 -2.17 1 87.31 436 LEU B N 1
ATOM 9058 C CA . LEU B 1 436 ? -22.141 -14.336 -1.275 1 87.31 436 LEU B CA 1
ATOM 9059 C C . LEU B 1 436 ? -22.266 -15.773 -1.764 1 87.31 436 LEU B C 1
ATOM 9061 O O . LEU B 1 436 ? -21.297 -16.531 -1.714 1 87.31 436 LEU B O 1
ATOM 9065 N N . LEU B 1 437 ? -23.391 -16.094 -2.182 1 81.94 437 LEU B N 1
ATOM 9066 C CA . LEU B 1 437 ? -23.625 -17.453 -2.65 1 81.94 437 LEU B CA 1
ATOM 9067 C C . LEU B 1 437 ? -22.828 -17.75 -3.916 1 81.94 437 LEU B C 1
ATOM 9069 O O . LEU B 1 437 ? -22.234 -18.812 -4.043 1 81.94 437 LEU B O 1
ATOM 9073 N N . ILE B 1 438 ? -22.875 -16.828 -4.777 1 82.75 438 ILE B N 1
ATOM 9074 C CA . ILE B 1 438 ? -22.125 -17 -6.012 1 82.75 438 ILE B CA 1
ATOM 9075 C C . ILE B 1 438 ? -20.625 -17.109 -5.699 1 82.75 438 ILE B C 1
ATOM 9077 O O . ILE B 1 438 ? -19.938 -17.984 -6.238 1 82.75 438 ILE B O 1
ATOM 9081 N N . THR B 1 439 ? -20.172 -16.312 -4.824 1 86.75 439 THR B N 1
ATOM 9082 C CA . THR B 1 439 ? -18.766 -16.328 -4.434 1 86.75 439 THR B CA 1
ATOM 9083 C C . THR B 1 439 ? -18.422 -17.641 -3.744 1 86.75 439 THR B C 1
ATOM 9085 O O . THR B 1 439 ? -17.391 -18.266 -4.055 1 86.75 439 THR B O 1
ATOM 9088 N N . GLY B 1 440 ? -19.266 -18.062 -2.861 1 83.25 440 GLY B N 1
ATOM 9089 C CA . GLY B 1 440 ? -19.016 -19.281 -2.127 1 83.25 440 GLY B CA 1
ATOM 9090 C C . GLY B 1 440 ? -19.016 -20.516 -3.014 1 83.25 440 GLY B C 1
ATOM 9091 O O . GLY B 1 440 ? -18.266 -21.469 -2.762 1 83.25 440 GLY B O 1
ATOM 9092 N N . ARG B 1 441 ? -19.75 -20.484 -4.035 1 80.62 441 ARG B N 1
ATOM 9093 C CA . ARG B 1 441 ? -19.828 -21.609 -4.961 1 80.62 441 ARG B CA 1
ATOM 9094 C C . ARG B 1 441 ? -18.625 -21.641 -5.895 1 80.62 441 ARG B C 1
ATOM 9096 O O . ARG B 1 441 ? -18.094 -22.703 -6.227 1 80.62 441 ARG B O 1
ATOM 9103 N N . THR B 1 442 ? -18.281 -20.516 -6.25 1 80.75 442 THR B N 1
ATOM 9104 C CA . THR B 1 442 ? -17.188 -20.406 -7.219 1 80.75 442 THR B CA 1
ATOM 9105 C C . THR B 1 442 ? -15.844 -20.641 -6.539 1 80.75 442 THR B C 1
ATOM 9107 O O . THR B 1 442 ? -14.953 -21.266 -7.113 1 80.75 442 THR B O 1
ATOM 9110 N N . TYR B 1 443 ? -15.758 -20.109 -5.363 1 86.62 443 TYR B N 1
ATOM 9111 C CA . TYR B 1 443 ? -14.484 -20.219 -4.66 1 86.62 443 TYR B CA 1
ATOM 9112 C C . TYR B 1 443 ? -14.633 -21.031 -3.377 1 86.62 443 TYR B C 1
ATOM 9114 O O . TYR B 1 443 ? -14.891 -20.469 -2.311 1 86.62 443 TYR B O 1
ATOM 9122 N N . SER B 1 444 ? -14.531 -22.234 -3.588 1 85.88 444 SER B N 1
ATOM 9123 C CA . SER B 1 444 ? -14.617 -23.188 -2.48 1 85.88 444 SER B CA 1
ATOM 9124 C C . SER B 1 444 ? -13.281 -23.891 -2.242 1 85.88 444 SER B C 1
ATOM 9126 O O . SER B 1 444 ? -12.281 -23.547 -2.869 1 85.88 444 SER B O 1
ATOM 9128 N N . THR B 1 445 ? -13.32 -24.734 -1.325 1 84.75 445 THR B N 1
ATOM 9129 C CA . THR B 1 445 ? -12.117 -25.5 -0.992 1 84.75 445 THR B CA 1
ATOM 9130 C C . THR B 1 445 ? -11.617 -26.281 -2.205 1 84.75 445 THR B C 1
ATOM 9132 O O . THR B 1 445 ? -10.414 -26.469 -2.367 1 84.75 445 THR B O 1
ATOM 9135 N N . MET B 1 446 ? -12.5 -26.547 -3.127 1 79.12 446 MET B N 1
ATOM 9136 C CA . MET B 1 446 ? -12.156 -27.328 -4.312 1 79.12 446 MET B CA 1
ATOM 9137 C C . MET B 1 446 ? -11.508 -26.453 -5.375 1 79.12 446 MET B C 1
ATOM 9139 O O . MET B 1 446 ? -10.891 -26.953 -6.316 1 79.12 446 MET B O 1
ATOM 9143 N N . SER B 1 447 ? -11.641 -25.203 -5.121 1 77.69 447 SER B N 1
ATOM 9144 C CA . SER B 1 447 ? -11.156 -24.281 -6.141 1 77.69 447 SER B CA 1
ATOM 9145 C C . SER B 1 447 ? -9.656 -24.047 -5.996 1 77.69 447 SER B C 1
ATOM 9147 O O . SER B 1 447 ? -9 -23.562 -6.93 1 77.69 447 SER B O 1
ATOM 9149 N N . SER B 1 448 ? -9.172 -24.359 -4.863 1 77.25 448 SER B N 1
ATOM 9150 C CA . SER B 1 448 ? -7.723 -24.281 -4.715 1 77.25 448 SER B CA 1
ATOM 9151 C C . SER B 1 448 ? -7.031 -25.438 -5.438 1 77.25 448 SER B C 1
ATOM 9153 O O . SER B 1 448 ? -7.141 -26.594 -5.023 1 77.25 448 SER B O 1
ATOM 9155 N N . ARG B 1 449 ? -6.27 -25.141 -6.449 1 74.44 449 ARG B N 1
ATOM 9156 C CA . ARG B 1 449 ? -5.703 -26.188 -7.281 1 74.44 449 ARG B CA 1
ATOM 9157 C C . ARG B 1 449 ? -4.203 -26.328 -7.055 1 74.44 449 ARG B C 1
ATOM 9159 O O . ARG B 1 449 ? -3.48 -26.844 -7.91 1 74.44 449 ARG B O 1
ATOM 9166 N N . THR B 1 450 ? -3.812 -25.844 -5.984 1 79.75 450 THR B N 1
ATOM 9167 C CA . THR B 1 450 ? -2.377 -25.906 -5.73 1 79.75 450 THR B CA 1
ATOM 9168 C C . THR B 1 450 ? -2.094 -26.562 -4.379 1 79.75 450 THR B C 1
ATOM 9170 O O . THR B 1 450 ? -2.885 -26.422 -3.443 1 79.75 450 THR B O 1
ATOM 9173 N N . LEU B 1 451 ? -1.055 -27.328 -4.445 1 88.81 451 LEU B N 1
ATOM 9174 C CA . LEU B 1 451 ? -0.526 -27.906 -3.209 1 88.81 451 LEU B CA 1
ATOM 9175 C C . LEU B 1 451 ? 0.705 -27.141 -2.74 1 88.81 451 LEU B C 1
ATOM 9177 O O . LEU B 1 451 ? 1.535 -26.719 -3.557 1 88.81 451 LEU B O 1
ATOM 9181 N N . SER B 1 452 ? 0.753 -26.922 -1.476 1 84.69 452 SER B N 1
ATOM 9182 C CA . SER B 1 452 ? 1.955 -26.297 -0.93 1 84.69 452 SER B CA 1
ATOM 9183 C C . SER B 1 452 ? 3.182 -27.172 -1.147 1 84.69 452 SER B C 1
ATOM 9185 O O . SER B 1 452 ? 4.301 -26.672 -1.271 1 84.69 452 SER B O 1
ATOM 9187 N N . ALA B 1 453 ? 3.02 -28.422 -1.252 1 88.88 453 ALA B N 1
ATOM 9188 C CA . ALA B 1 453 ? 4.105 -29.359 -1.478 1 88.88 453 ALA B CA 1
ATOM 9189 C C . ALA B 1 453 ? 4.719 -29.188 -2.863 1 88.88 453 ALA B C 1
ATOM 9191 O O . ALA B 1 453 ? 5.895 -29.484 -3.074 1 88.88 453 ALA B O 1
ATOM 9192 N N . ASP B 1 454 ? 3.912 -28.734 -3.838 1 82.5 454 ASP B N 1
ATOM 9193 C CA . ASP B 1 454 ? 4.395 -28.484 -5.191 1 82.5 454 ASP B CA 1
ATOM 9194 C C . ASP B 1 454 ? 5.543 -27.484 -5.195 1 82.5 454 ASP B C 1
ATOM 9196 O O . ASP B 1 454 ? 6.441 -27.547 -6.035 1 82.5 454 ASP B O 1
ATOM 9200 N N . LYS B 1 455 ? 5.492 -26.641 -4.297 1 74.88 455 LYS B N 1
ATOM 9201 C CA . LYS B 1 455 ? 6.508 -25.594 -4.215 1 74.88 455 LYS B CA 1
ATOM 9202 C C . LYS B 1 455 ? 7.848 -26.156 -3.752 1 74.88 455 LYS B C 1
ATOM 9204 O O . LYS B 1 455 ? 8.883 -25.516 -3.912 1 74.88 455 LYS B O 1
ATOM 9209 N N . LEU B 1 456 ? 7.797 -27.328 -3.213 1 79.75 456 LEU B N 1
ATOM 9210 C CA . LEU B 1 456 ? 9 -27.922 -2.646 1 79.75 456 LEU B CA 1
ATOM 9211 C C . LEU B 1 456 ? 9.695 -28.812 -3.666 1 79.75 456 LEU B C 1
ATOM 9213 O O . LEU B 1 456 ? 10.758 -29.375 -3.387 1 79.75 456 LEU B O 1
ATOM 9217 N N . LEU B 1 457 ? 9.031 -28.875 -4.84 1 79.81 457 LEU B N 1
ATOM 9218 C CA . LEU B 1 457 ? 9.648 -29.656 -5.902 1 79.81 457 LEU B CA 1
ATOM 9219 C C . LEU B 1 457 ? 10.891 -28.953 -6.438 1 79.81 457 LEU B C 1
ATOM 9221 O O . LEU B 1 457 ? 10.906 -27.734 -6.582 1 79.81 457 LEU B O 1
ATOM 9225 N N . ASP B 1 458 ? 11.898 -29.672 -6.684 1 69.31 458 ASP B N 1
ATOM 9226 C CA . ASP B 1 458 ? 13.141 -29.094 -7.219 1 69.31 458 ASP B CA 1
ATOM 9227 C C . ASP B 1 458 ? 12.938 -28.578 -8.641 1 69.31 458 ASP B C 1
ATOM 9229 O O . ASP B 1 458 ? 11.867 -28.766 -9.227 1 69.31 458 ASP B O 1
ATOM 9233 N N . ALA B 1 459 ? 13.984 -27.906 -9.109 1 59.12 459 ALA B N 1
ATOM 9234 C CA . ALA B 1 459 ? 13.93 -27.25 -10.414 1 59.12 459 ALA B CA 1
ATOM 9235 C C . ALA B 1 459 ? 13.734 -28.266 -11.531 1 59.12 459 ALA B C 1
ATOM 9237 O O . ALA B 1 459 ? 13.109 -27.953 -12.555 1 59.12 459 ALA B O 1
ATOM 9238 N N . SER B 1 460 ? 14.414 -29.453 -11.359 1 57.31 460 SER B N 1
ATOM 9239 C CA . SER B 1 460 ? 14.281 -30.453 -12.406 1 57.31 460 SER B CA 1
ATOM 9240 C C . SER B 1 460 ? 12.922 -31.141 -12.336 1 57.31 460 SER B C 1
ATOM 9242 O O . SER B 1 460 ? 12.5 -31.781 -13.297 1 57.31 460 SER B O 1
ATOM 9244 N N . GLY B 1 461 ? 12.211 -30.828 -11.32 1 63.25 461 GLY B N 1
ATOM 9245 C CA . GLY B 1 461 ? 10.883 -31.375 -11.109 1 63.25 461 GLY B CA 1
ATOM 9246 C C . GLY B 1 461 ? 10.906 -32.781 -10.539 1 63.25 461 GLY B C 1
ATOM 9247 O O . GLY B 1 461 ? 11.898 -33.5 -10.695 1 63.25 461 GLY B O 1
ATOM 9248 N N . GLY B 1 462 ? 10.242 -33.219 -9.594 1 75.56 462 GLY B N 1
ATOM 9249 C CA . GLY B 1 462 ? 9.945 -34.562 -9.148 1 75.56 462 GLY B CA 1
ATOM 9250 C C . GLY B 1 462 ? 10.547 -34.906 -7.797 1 75.56 462 GLY B C 1
ATOM 9251 O O . GLY B 1 462 ? 10.164 -35.875 -7.164 1 75.56 462 GLY B O 1
ATOM 9252 N N . GLU B 1 463 ? 11.562 -34.062 -7.457 1 81.56 463 GLU B N 1
ATOM 9253 C CA . GLU B 1 463 ? 12.273 -34.406 -6.223 1 81.56 463 GLU B CA 1
ATOM 9254 C C . GLU B 1 463 ? 11.867 -33.438 -5.094 1 81.56 463 GLU B C 1
ATOM 9256 O O . GLU B 1 463 ? 11.742 -32.25 -5.301 1 81.56 463 GLU B O 1
ATOM 9261 N N . ILE B 1 464 ? 11.625 -34.094 -3.92 1 86.56 464 ILE B N 1
ATOM 9262 C CA . ILE B 1 464 ? 11.406 -33.344 -2.693 1 86.56 464 ILE B CA 1
ATOM 9263 C C . ILE B 1 464 ? 12.398 -33.812 -1.622 1 86.56 464 ILE B C 1
ATOM 9265 O O . ILE B 1 464 ? 12.461 -35 -1.295 1 86.56 464 ILE B O 1
ATOM 9269 N N . THR B 1 465 ? 13.133 -32.906 -1.132 1 79.31 465 THR B N 1
ATOM 9270 C CA . THR B 1 465 ? 14.172 -33.25 -0.165 1 79.31 465 THR B CA 1
ATOM 9271 C C . THR B 1 465 ? 13.555 -33.562 1.19 1 79.31 465 THR B C 1
ATOM 9273 O O . THR B 1 465 ? 13.977 -34.531 1.853 1 79.31 465 THR B O 1
ATOM 9276 N N . TRP B 1 466 ? 12.609 -32.719 1.543 1 80.19 466 TRP B N 1
ATOM 9277 C CA . TRP B 1 466 ? 12.008 -32.906 2.855 1 80.19 466 TRP B CA 1
ATOM 9278 C C . TRP B 1 466 ? 10.562 -32.438 2.877 1 80.19 466 TRP B C 1
ATOM 9280 O O . TRP B 1 466 ? 10.242 -31.406 2.283 1 80.19 466 TRP B O 1
ATOM 9290 N N . LEU B 1 467 ? 9.773 -33.281 3.561 1 87.56 467 LEU B N 1
ATOM 9291 C CA . LEU B 1 467 ? 8.375 -32.938 3.793 1 87.56 467 LEU B CA 1
ATOM 9292 C C . LEU B 1 467 ? 8.008 -33.125 5.258 1 87.56 467 LEU B C 1
ATOM 9294 O O . LEU B 1 467 ? 8.242 -34.188 5.836 1 87.56 467 LEU B O 1
ATOM 9298 N N . PRO B 1 468 ? 7.504 -32.125 5.934 1 87.94 468 PRO B N 1
ATOM 9299 C CA . PRO B 1 468 ? 7.117 -32.25 7.34 1 87.94 468 PRO B CA 1
ATOM 9300 C C . PRO B 1 468 ? 6.047 -33.312 7.555 1 87.94 468 PRO B C 1
ATOM 9302 O O . PRO B 1 468 ? 5.254 -33.594 6.648 1 87.94 468 PRO B O 1
ATOM 9305 N N . ASP B 1 469 ? 5.934 -33.812 8.789 1 92.12 469 ASP B N 1
ATOM 9306 C CA . ASP B 1 469 ? 4.992 -34.875 9.133 1 92.12 469 ASP B CA 1
ATOM 9307 C C . ASP B 1 469 ? 3.557 -34.375 9.141 1 92.12 469 ASP B C 1
ATOM 9309 O O . ASP B 1 469 ? 2.607 -35.156 9.039 1 92.12 469 ASP B O 1
ATOM 9313 N N . ASN B 1 470 ? 3.416 -33.094 9.289 1 92.56 470 ASN B N 1
ATOM 9314 C CA . ASN B 1 470 ? 2.08 -32.5 9.344 1 92.56 470 ASN B CA 1
ATOM 9315 C C . ASN B 1 470 ? 1.769 -31.688 8.086 1 92.56 470 ASN B C 1
ATOM 9317 O O . ASN B 1 470 ? 1.067 -30.672 8.148 1 92.56 470 ASN B O 1
ATOM 9321 N N . GLN B 1 471 ? 2.328 -32.156 6.961 1 93.19 471 GLN B N 1
ATOM 9322 C CA . GLN B 1 471 ? 2.131 -31.438 5.703 1 93.19 471 GLN B CA 1
ATOM 9323 C C . GLN B 1 471 ? 0.659 -31.438 5.297 1 93.19 471 GLN B C 1
ATOM 9325 O O . GLN B 1 471 ? 0.171 -30.469 4.715 1 93.19 471 GLN B O 1
ATOM 9330 N N . TRP B 1 472 ? -0.068 -32.531 5.664 1 95.38 472 TRP B N 1
ATOM 9331 C CA . TRP B 1 472 ? -1.469 -32.625 5.262 1 95.38 472 TRP B CA 1
ATOM 9332 C C . TRP B 1 472 ? -2.295 -31.531 5.945 1 95.38 472 TRP B C 1
ATOM 9334 O O . TRP B 1 472 ? -3.219 -30.969 5.344 1 95.38 472 TRP B O 1
ATOM 9344 N N . ILE B 1 473 ? -1.952 -31.156 7.145 1 94.06 473 ILE B N 1
ATOM 9345 C CA . ILE B 1 473 ? -2.631 -30.078 7.848 1 94.06 473 ILE B CA 1
ATOM 9346 C C . ILE B 1 473 ? -2.322 -28.75 7.16 1 94.06 473 ILE B C 1
ATOM 9348 O O . ILE B 1 473 ? -3.207 -27.891 7.004 1 94.06 473 ILE B O 1
ATOM 9352 N N . ALA B 1 474 ? -1.093 -28.578 6.734 1 91.12 474 ALA B N 1
ATOM 9353 C CA . ALA B 1 474 ? -0.689 -27.359 6.043 1 91.12 474 ALA B CA 1
ATOM 9354 C C . ALA B 1 474 ? -1.44 -27.188 4.727 1 91.12 474 ALA B C 1
ATOM 9356 O O . ALA B 1 474 ? -1.814 -26.078 4.348 1 91.12 474 ALA B O 1
ATOM 9357 N N . GLU B 1 475 ? -1.62 -28.344 4.074 1 94.56 475 GLU B N 1
ATOM 9358 C CA . GLU B 1 475 ? -2.355 -28.297 2.816 1 94.56 475 GLU B CA 1
ATOM 9359 C C . GLU B 1 475 ? -3.795 -27.844 3.035 1 94.56 475 GLU B C 1
ATOM 9361 O O . GLU B 1 475 ? -4.281 -26.938 2.344 1 94.56 475 GLU B O 1
ATOM 9366 N N . LEU B 1 476 ? -4.434 -28.406 3.979 1 95.19 476 LEU B N 1
ATOM 9367 C CA . LEU B 1 476 ? -5.832 -28.094 4.242 1 95.19 476 LEU B CA 1
ATOM 9368 C C . LEU B 1 476 ? -5.98 -26.656 4.75 1 95.19 476 LEU B C 1
ATOM 9370 O O . LEU B 1 476 ? -6.93 -25.969 4.383 1 95.19 476 LEU B O 1
ATOM 9374 N N . THR B 1 477 ? -5.082 -26.312 5.566 1 93.69 477 THR B N 1
ATOM 9375 C CA . THR B 1 477 ? -5.086 -24.938 6.047 1 93.69 477 THR B CA 1
ATOM 9376 C C . THR B 1 477 ? -4.875 -23.953 4.895 1 93.69 477 THR B C 1
ATOM 9378 O O . THR B 1 477 ? -5.492 -22.891 4.855 1 93.69 477 THR B O 1
ATOM 9381 N N . GLY B 1 478 ? -3.961 -24.328 4.031 1 92 478 GLY B N 1
ATOM 9382 C CA . GLY B 1 478 ? -3.744 -23.516 2.846 1 92 478 GLY B CA 1
ATOM 9383 C C . GLY B 1 478 ? -4.984 -23.375 1.986 1 92 478 GLY B C 1
ATOM 9384 O O . GLY B 1 478 ? -5.277 -22.281 1.488 1 92 478 GLY B O 1
ATOM 9385 N N . TRP B 1 479 ? -5.762 -24.391 1.86 1 94.62 479 TRP B N 1
ATOM 9386 C CA . TRP B 1 479 ? -6.984 -24.359 1.067 1 94.62 479 TRP B CA 1
ATOM 9387 C C . TRP B 1 479 ? -8.023 -23.453 1.721 1 94.62 479 TRP B C 1
ATOM 9389 O O . TRP B 1 479 ? -8.711 -22.688 1.038 1 94.62 479 TRP B O 1
ATOM 9399 N N . GLN B 1 480 ? -8.125 -23.609 2.998 1 94.5 480 GLN B N 1
ATOM 9400 C CA . GLN B 1 480 ? -9.078 -22.766 3.713 1 94.5 480 GLN B CA 1
ATOM 9401 C C . GLN B 1 480 ? -8.688 -21.281 3.623 1 94.5 480 GLN B C 1
ATOM 9403 O O . GLN B 1 480 ? -9.547 -20.422 3.48 1 94.5 480 GLN B O 1
ATOM 9408 N N . SER B 1 481 ? -7.422 -21.047 3.768 1 93.31 481 SER B N 1
ATOM 9409 C CA . SER B 1 481 ? -6.922 -19.672 3.645 1 93.31 481 SER B CA 1
ATOM 9410 C C . SER B 1 481 ? -7.211 -19.109 2.262 1 93.31 481 SER B C 1
ATOM 9412 O O . SER B 1 481 ? -7.578 -17.938 2.131 1 93.31 481 SER B O 1
ATOM 9414 N N . TYR B 1 482 ? -7.051 -19.891 1.273 1 92.88 482 TYR B N 1
ATOM 9415 C CA . TYR B 1 482 ? -7.371 -19.484 -0.091 1 92.88 482 TYR B CA 1
ATOM 9416 C C . TYR B 1 482 ? -8.836 -19.094 -0.213 1 92.88 482 TYR B C 1
ATOM 9418 O O . TYR B 1 482 ? -9.164 -18.094 -0.853 1 92.88 482 TYR B O 1
ATOM 9426 N N . VAL B 1 483 ? -9.68 -19.844 0.346 1 94.94 483 VAL B N 1
ATOM 9427 C CA . VAL B 1 483 ? -11.117 -19.609 0.249 1 94.94 483 VAL B CA 1
ATOM 9428 C C . VAL B 1 483 ? -11.445 -18.234 0.813 1 94.94 483 VAL B C 1
ATOM 9430 O O . VAL B 1 483 ? -12.141 -17.438 0.169 1 94.94 483 VAL B O 1
ATOM 9433 N N . TRP B 1 484 ? -10.969 -18 1.908 1 95.62 484 TRP B N 1
ATOM 9434 C CA . TRP B 1 484 ? -11.305 -16.734 2.551 1 95.62 484 TRP B CA 1
ATOM 9435 C C . TRP B 1 484 ? -10.609 -15.578 1.849 1 95.62 484 TRP B C 1
ATOM 9437 O O . TRP B 1 484 ? -11.188 -14.492 1.716 1 95.62 484 TRP B O 1
ATOM 9447 N N . ALA B 1 485 ? -9.375 -15.781 1.443 1 93.31 485 ALA B N 1
ATOM 9448 C CA . ALA B 1 485 ? -8.719 -14.758 0.642 1 93.31 485 ALA B CA 1
ATOM 9449 C C . ALA B 1 485 ? -9.516 -14.445 -0.622 1 93.31 485 ALA B C 1
ATOM 9451 O O . ALA B 1 485 ? -9.719 -13.281 -0.969 1 93.31 485 ALA B O 1
ATOM 9452 N N . ALA B 1 486 ? -9.969 -15.469 -1.242 1 93.44 486 ALA B N 1
ATOM 9453 C CA . ALA B 1 486 ? -10.766 -15.297 -2.455 1 93.44 486 ALA B CA 1
ATOM 9454 C C . ALA B 1 486 ? -12.07 -14.57 -2.156 1 93.44 486 ALA B C 1
ATOM 9456 O O . ALA B 1 486 ? -12.5 -13.711 -2.93 1 93.44 486 ALA B O 1
ATOM 9457 N N . HIS B 1 487 ? -12.688 -14.891 -1.063 1 94.69 487 HIS B N 1
ATOM 9458 C CA . HIS B 1 487 ? -13.914 -14.211 -0.676 1 94.69 487 HIS B CA 1
ATOM 9459 C C . HIS B 1 487 ? -13.688 -12.711 -0.503 1 94.69 487 HIS B C 1
ATOM 9461 O O . HIS B 1 487 ? -14.477 -11.898 -0.997 1 94.69 487 HIS B O 1
ATOM 9467 N N . GLN B 1 488 ? -12.68 -12.422 0.215 1 94.38 488 GLN B N 1
ATOM 9468 C CA . GLN B 1 488 ? -12.391 -11.008 0.442 1 94.38 488 GLN B CA 1
ATOM 9469 C C . GLN B 1 488 ? -12.102 -10.289 -0.871 1 94.38 488 GLN B C 1
ATOM 9471 O O . GLN B 1 488 ? -12.594 -9.18 -1.1 1 94.38 488 GLN B O 1
ATOM 9476 N N . ILE B 1 489 ? -11.414 -10.906 -1.744 1 91.69 489 ILE B N 1
ATOM 9477 C CA . ILE B 1 489 ? -11.008 -10.297 -3.01 1 91.69 489 ILE B CA 1
ATOM 9478 C C . ILE B 1 489 ? -12.227 -10.156 -3.92 1 91.69 489 ILE B C 1
ATOM 9480 O O . ILE B 1 489 ? -12.477 -9.078 -4.465 1 91.69 489 ILE B O 1
ATOM 9484 N N . VAL B 1 490 ? -12.992 -11.156 -4.031 1 92.44 490 VAL B N 1
ATOM 9485 C CA . VAL B 1 490 ? -14.094 -11.172 -4.988 1 92.44 490 VAL B CA 1
ATOM 9486 C C . VAL B 1 490 ? -15.219 -10.25 -4.504 1 92.44 490 VAL B C 1
ATOM 9488 O O . VAL B 1 490 ? -15.82 -9.523 -5.297 1 92.44 490 VAL B O 1
ATOM 9491 N N . LEU B 1 491 ? -15.492 -10.289 -3.264 1 93.75 491 LEU B N 1
ATOM 9492 C CA . LEU B 1 491 ? -16.531 -9.422 -2.73 1 93.75 491 LEU B CA 1
ATOM 9493 C C . LEU B 1 491 ? -16.156 -7.953 -2.891 1 93.75 491 LEU B C 1
ATOM 9495 O O . LEU B 1 491 ? -17.016 -7.129 -3.227 1 93.75 491 LEU B O 1
ATOM 9499 N N . SER B 1 492 ? -14.953 -7.652 -2.689 1 93.19 492 SER B N 1
ATOM 9500 C CA . SER B 1 492 ? -14.516 -6.27 -2.873 1 93.19 492 SER B CA 1
ATOM 9501 C C . SER B 1 492 ? -14.461 -5.898 -4.352 1 93.19 492 SER B C 1
ATOM 9503 O O . SER B 1 492 ? -14.719 -4.75 -4.719 1 93.19 492 SER B O 1
ATOM 9505 N N . THR B 1 493 ? -14.156 -6.863 -5.148 1 90.88 493 THR B N 1
ATOM 9506 C CA . THR B 1 493 ? -14.062 -6.625 -6.586 1 90.88 493 THR B CA 1
ATOM 9507 C C . THR B 1 493 ? -15.43 -6.316 -7.176 1 90.88 493 THR B C 1
ATOM 9509 O O . THR B 1 493 ? -15.531 -5.645 -8.203 1 90.88 493 THR B O 1
ATOM 9512 N N . TYR B 1 494 ? -16.438 -6.828 -6.539 1 92.69 494 TYR B N 1
ATOM 9513 C CA . TYR B 1 494 ? -17.781 -6.492 -7.004 1 92.69 494 TYR B CA 1
ATOM 9514 C C . TYR B 1 494 ? -17.969 -4.98 -7.09 1 92.69 494 TYR B C 1
ATOM 9516 O O . TYR B 1 494 ? -18.453 -4.465 -8.102 1 92.69 494 TYR B O 1
ATOM 9524 N N . ALA B 1 495 ? -17.516 -4.316 -6.031 1 94.25 495 ALA B N 1
ATOM 9525 C CA . ALA B 1 495 ? -17.688 -2.867 -5.973 1 94.25 495 ALA B CA 1
ATOM 9526 C C . ALA B 1 495 ? -16.641 -2.162 -6.832 1 94.25 495 ALA B C 1
ATOM 9528 O O . ALA B 1 495 ? -16.953 -1.175 -7.504 1 94.25 495 ALA B O 1
ATOM 9529 N N . ILE B 1 496 ? -15.445 -2.586 -6.828 1 92 496 ILE B N 1
ATOM 9530 C CA . ILE B 1 496 ? -14.359 -1.97 -7.578 1 92 496 ILE B CA 1
ATOM 9531 C C . ILE B 1 496 ? -14.586 -2.174 -9.078 1 92 496 ILE B C 1
ATOM 9533 O O . ILE B 1 496 ? -14.383 -1.254 -9.875 1 92 496 ILE B O 1
ATOM 9537 N N . GLY B 1 497 ? -14.992 -3.332 -9.375 1 91 497 GLY B N 1
ATOM 9538 C CA . GLY B 1 497 ? -15.188 -3.713 -10.766 1 91 497 GLY B CA 1
ATOM 9539 C C . GLY B 1 497 ? -14.047 -4.547 -11.32 1 91 497 GLY B C 1
ATOM 9540 O O . GLY B 1 497 ? -12.875 -4.172 -11.195 1 91 497 GLY B O 1
ATOM 9541 N N . ALA B 1 498 ? -14.414 -5.625 -12 1 87.75 498 ALA B N 1
ATOM 9542 C CA . ALA B 1 498 ? -13.438 -6.527 -12.602 1 87.75 498 ALA B CA 1
ATOM 9543 C C . ALA B 1 498 ? -12.641 -5.82 -13.695 1 87.75 498 ALA B C 1
ATOM 9545 O O . ALA B 1 498 ? -11.492 -6.176 -13.961 1 87.75 498 ALA B O 1
ATOM 9546 N N . LYS B 1 499 ? -13.227 -4.82 -14.234 1 85.5 499 LYS B N 1
ATOM 9547 C CA . LYS B 1 499 ? -12.617 -4.086 -15.344 1 85.5 499 LYS B CA 1
ATOM 9548 C C . LYS B 1 499 ? -11.359 -3.35 -14.883 1 85.5 499 LYS B C 1
ATOM 9550 O O . LYS B 1 499 ? -10.469 -3.078 -15.688 1 85.5 499 LYS B O 1
ATOM 9555 N N . VAL B 1 500 ? -11.344 -2.979 -13.633 1 81.44 500 VAL B N 1
ATOM 9556 C CA . VAL B 1 500 ? -10.188 -2.27 -13.094 1 81.44 500 VAL B CA 1
ATOM 9557 C C . VAL B 1 500 ? -8.961 -3.174 -13.133 1 81.44 500 VAL B C 1
ATOM 9559 O O . VAL B 1 500 ? -7.844 -2.701 -13.367 1 81.44 500 VAL B O 1
ATOM 9562 N N . ARG B 1 501 ? -9.117 -4.41 -12.953 1 74.5 501 ARG B N 1
ATOM 9563 C CA . ARG B 1 501 ? -8.023 -5.371 -12.953 1 74.5 501 ARG B CA 1
ATOM 9564 C C . ARG B 1 501 ? -7.762 -5.91 -14.352 1 74.5 501 ARG B C 1
ATOM 9566 O O . ARG B 1 501 ? -6.621 -6.215 -14.703 1 74.5 501 ARG B O 1
ATOM 9573 N N . ASP B 1 502 ? -8.852 -6.102 -15 1 76.94 502 ASP B N 1
ATOM 9574 C CA . ASP B 1 502 ? -8.781 -6.656 -16.344 1 76.94 502 ASP B CA 1
ATOM 9575 C C . ASP B 1 502 ? -9.641 -5.848 -17.312 1 76.94 502 ASP B C 1
ATOM 9577 O O . ASP B 1 502 ? -10.867 -5.957 -17.312 1 76.94 502 ASP B O 1
ATOM 9581 N N . PRO B 1 503 ? -9.008 -5.164 -18.203 1 75.88 503 PRO B N 1
ATOM 9582 C CA . PRO B 1 503 ? -9.758 -4.297 -19.109 1 75.88 503 PRO B CA 1
ATOM 9583 C C . PRO B 1 503 ? -10.727 -5.078 -20 1 75.88 503 PRO B C 1
ATOM 9585 O O . PRO B 1 503 ? -11.648 -4.492 -20.578 1 75.88 503 PRO B O 1
ATOM 9588 N N . ARG B 1 504 ? -10.578 -6.355 -20.172 1 78.44 504 ARG B N 1
ATOM 9589 C CA . ARG B 1 504 ? -11.445 -7.145 -21.031 1 78.44 504 ARG B CA 1
ATOM 9590 C C . ARG B 1 504 ? -12.664 -7.656 -20.266 1 78.44 504 ARG B C 1
ATOM 9592 O O . ARG B 1 504 ? -13.43 -8.469 -20.797 1 78.44 504 ARG B O 1
ATOM 9599 N N . ALA B 1 505 ? -12.883 -7.258 -19.062 1 82.44 505 ALA B N 1
ATOM 9600 C CA . ALA B 1 505 ? -13.891 -7.801 -18.156 1 82.44 505 ALA B CA 1
ATOM 9601 C C . ALA B 1 505 ? -15.297 -7.484 -18.641 1 82.44 505 ALA B C 1
ATOM 9603 O O . ALA B 1 505 ? -16.266 -8.133 -18.234 1 82.44 505 ALA B O 1
ATOM 9604 N N . ASP B 1 506 ? -15.539 -6.621 -19.594 1 79.88 506 ASP B N 1
ATOM 9605 C CA . ASP B 1 506 ? -16.875 -6.23 -20.062 1 79.88 506 ASP B CA 1
ATOM 9606 C C . ASP B 1 506 ? -17.609 -7.426 -20.656 1 79.88 506 ASP B C 1
ATOM 9608 O O . ASP B 1 506 ? -18.844 -7.504 -20.578 1 79.88 506 ASP B O 1
ATOM 9612 N N . SER B 1 507 ? -16.859 -8.32 -21.156 1 80.5 507 SER B N 1
ATOM 9613 C CA . SER B 1 507 ? -17.484 -9.438 -21.859 1 80.5 507 SER B CA 1
ATOM 9614 C C . SER B 1 507 ? -18.094 -10.438 -20.891 1 80.5 507 SER B C 1
ATOM 9616 O O . SER B 1 507 ? -19 -11.195 -21.266 1 80.5 507 SER B O 1
ATOM 9618 N N . PHE B 1 508 ? -17.719 -10.375 -19.688 1 85.25 508 PHE B N 1
ATOM 9619 C CA . PHE B 1 508 ? -18.203 -11.422 -18.797 1 85.25 508 PHE B CA 1
ATOM 9620 C C . PHE B 1 508 ? -18.734 -10.812 -17.5 1 85.25 508 PHE B C 1
ATOM 9622 O O . PHE B 1 508 ? -18.766 -11.484 -16.469 1 85.25 508 PHE B O 1
ATOM 9629 N N . THR B 1 509 ? -19.031 -9.602 -17.562 1 89.06 509 THR B N 1
ATOM 9630 C CA . THR B 1 509 ? -19.609 -8.969 -16.375 1 89.06 509 THR B CA 1
ATOM 9631 C C . THR B 1 509 ? -21.016 -8.438 -16.672 1 89.06 509 THR B C 1
ATOM 9633 O O . THR B 1 509 ? -21.344 -8.172 -17.828 1 89.06 509 THR B O 1
ATOM 9636 N N . ARG B 1 510 ? -21.812 -8.359 -15.633 1 89.69 510 ARG B N 1
ATOM 9637 C CA . ARG B 1 510 ? -23.156 -7.801 -15.703 1 89.69 510 ARG B CA 1
ATOM 9638 C C . ARG B 1 510 ? -23.312 -6.605 -14.766 1 89.69 510 ARG B C 1
ATOM 9640 O O . ARG B 1 510 ? -23.156 -6.742 -13.555 1 89.69 510 ARG B O 1
ATOM 9647 N N . PRO B 1 511 ? -23.594 -5.48 -15.344 1 91.19 511 PRO B N 1
ATOM 9648 C CA . PRO B 1 511 ? -23.812 -4.316 -14.484 1 91.19 511 PRO B CA 1
ATOM 9649 C C . PRO B 1 511 ? -25.047 -4.465 -13.594 1 91.19 511 PRO B C 1
ATOM 9651 O O . PRO B 1 511 ? -25.906 -5.301 -13.859 1 91.19 511 PRO B O 1
ATOM 9654 N N . PRO B 1 512 ? -25.031 -3.652 -12.5 1 92.81 512 PRO B N 1
ATOM 9655 C CA . PRO B 1 512 ? -26.203 -3.738 -11.625 1 92.81 512 PRO B CA 1
ATOM 9656 C C . PRO B 1 512 ? -27.516 -3.418 -12.344 1 92.81 512 PRO B C 1
ATOM 9658 O O . PRO B 1 512 ? -27.578 -2.445 -13.102 1 92.81 512 PRO B O 1
ATOM 9661 N N . SER B 1 513 ? -28.484 -4.254 -12.094 1 88.56 513 SER B N 1
ATOM 9662 C CA . SER B 1 513 ? -29.75 -4.152 -12.828 1 88.56 513 SER B CA 1
ATOM 9663 C C . SER B 1 513 ? -30.828 -3.51 -11.969 1 88.56 513 SER B C 1
ATOM 9665 O O . SER B 1 513 ? -31.828 -3.008 -12.492 1 88.56 513 SER B O 1
ATOM 9667 N N . ASN B 1 514 ? -30.719 -3.523 -10.688 1 91.12 514 ASN B N 1
ATOM 9668 C CA . ASN B 1 514 ? -31.75 -2.992 -9.797 1 91.12 514 ASN B CA 1
ATOM 9669 C C . ASN B 1 514 ? -31.156 -2.047 -8.758 1 91.12 514 ASN B C 1
ATOM 9671 O O . ASN B 1 514 ? -29.938 -1.868 -8.703 1 91.12 514 ASN B O 1
ATOM 9675 N N . ALA B 1 515 ? -32.062 -1.454 -8.055 1 92.81 515 ALA B N 1
ATOM 9676 C CA . ALA B 1 515 ? -31.656 -0.436 -7.09 1 92.81 515 ALA B CA 1
ATOM 9677 C C . ALA B 1 515 ? -30.844 -1.052 -5.953 1 92.81 515 ALA B C 1
ATOM 9679 O O . ALA B 1 515 ? -29.906 -0.429 -5.441 1 92.81 515 ALA B O 1
ATOM 9680 N N . ALA B 1 516 ? -31.156 -2.18 -5.543 1 91.81 516 ALA B N 1
ATOM 9681 C CA . ALA B 1 516 ? -30.469 -2.842 -4.449 1 91.81 516 ALA B CA 1
ATOM 9682 C C . ALA B 1 516 ? -29.031 -3.182 -4.844 1 91.81 516 ALA B C 1
ATOM 9684 O O . ALA B 1 516 ? -28.094 -2.99 -4.055 1 91.81 516 ALA B O 1
ATOM 9685 N N . GLU B 1 517 ? -28.891 -3.621 -6.047 1 93.5 517 GLU B N 1
ATOM 9686 C CA . GLU B 1 517 ? -27.547 -3.945 -6.543 1 93.5 517 GLU B CA 1
ATOM 9687 C C . GLU B 1 517 ? -26.703 -2.688 -6.691 1 93.5 517 GLU B C 1
ATOM 9689 O O . GLU B 1 517 ? -25.5 -2.715 -6.438 1 93.5 517 GLU B O 1
ATOM 9694 N N . LYS B 1 518 ? -27.359 -1.677 -7.102 1 94.5 518 LYS B N 1
ATOM 9695 C CA . LYS B 1 518 ? -26.656 -0.404 -7.215 1 94.5 518 LYS B CA 1
ATOM 9696 C C . LYS B 1 518 ? -26.203 0.097 -5.848 1 94.5 518 LYS B C 1
ATOM 9698 O O . LYS B 1 518 ? -25.094 0.621 -5.707 1 94.5 518 LYS B O 1
ATOM 9703 N N . LYS B 1 519 ? -27.062 -0.059 -4.906 1 93.62 519 LYS B N 1
ATOM 9704 C CA . LYS B 1 519 ? -26.719 0.329 -3.543 1 93.62 519 LYS B CA 1
ATOM 9705 C C . LYS B 1 519 ? -25.562 -0.519 -3.008 1 93.62 519 LYS B C 1
ATOM 9707 O O . LYS B 1 519 ? -24.688 -0.013 -2.301 1 93.62 519 LYS B O 1
ATOM 9712 N N . LEU B 1 520 ? -25.562 -1.729 -3.338 1 93.94 520 LEU B N 1
ATOM 9713 C CA . LEU B 1 520 ? -24.516 -2.643 -2.904 1 93.94 520 LEU B CA 1
ATOM 9714 C C . LEU B 1 520 ? -23.156 -2.199 -3.436 1 93.94 520 LEU B C 1
ATOM 9716 O O . LEU B 1 520 ? -22.141 -2.379 -2.768 1 93.94 520 LEU B O 1
ATOM 9720 N N . CYS B 1 521 ? -23.156 -1.571 -4.527 1 95.06 521 CYS B N 1
ATOM 9721 C CA . CYS B 1 521 ? -21.938 -1.081 -5.156 1 95.06 521 CYS B CA 1
ATOM 9722 C C . CYS B 1 521 ? -21.344 0.09 -4.375 1 95.06 521 CYS B C 1
ATOM 9724 O O . CYS B 1 521 ? -20.156 0.391 -4.496 1 95.06 521 CYS B O 1
ATOM 9726 N N . GLN B 1 522 ? -22.156 0.669 -3.537 1 94.5 522 GLN B N 1
ATOM 9727 C CA . GLN B 1 522 ? -21.75 1.94 -2.947 1 94.5 522 GLN B CA 1
ATOM 9728 C C . GLN B 1 522 ? -21.453 1.789 -1.455 1 94.5 522 GLN B C 1
ATOM 9730 O O . GLN B 1 522 ? -21.219 2.777 -0.759 1 94.5 522 GLN B O 1
ATOM 9735 N N . ILE B 1 523 ? -21.422 0.593 -0.966 1 95.69 523 ILE B N 1
ATOM 9736 C CA . ILE B 1 523 ? -21.328 0.48 0.485 1 95.69 523 ILE B CA 1
ATOM 9737 C C . ILE B 1 523 ? -20.094 -0.339 0.861 1 95.69 523 ILE B C 1
ATOM 9739 O O . ILE B 1 523 ? -19.922 -0.715 2.023 1 95.69 523 ILE B O 1
ATOM 9743 N N . GLN B 1 524 ? -19.25 -0.623 -0.059 1 96.56 524 GLN B N 1
ATOM 9744 C CA . GLN B 1 524 ? -18.031 -1.38 0.233 1 96.56 524 GLN B CA 1
ATOM 9745 C C . GLN B 1 524 ? -16.953 -0.484 0.84 1 96.56 524 GLN B C 1
ATOM 9747 O O . GLN B 1 524 ? -16.562 0.509 0.231 1 96.56 524 GLN B O 1
ATOM 9752 N N . LYS B 1 525 ? -16.547 -0.864 2.031 1 96.19 525 LYS B N 1
ATOM 9753 C CA . LYS B 1 525 ? -15.438 -0.168 2.684 1 96.19 525 LYS B CA 1
ATOM 9754 C C . LYS B 1 525 ? -14.125 -0.922 2.494 1 96.19 525 LYS B C 1
ATOM 9756 O O . LYS B 1 525 ? -14.094 -2.154 2.545 1 96.19 525 LYS B O 1
ATOM 9761 N N . MET B 1 526 ? -13.141 -0.2 2.295 1 94.12 526 MET B N 1
ATOM 9762 C CA . MET B 1 526 ? -11.781 -0.726 2.24 1 94.12 526 MET B CA 1
ATOM 9763 C C . MET B 1 526 ? -10.812 0.194 2.977 1 94.12 526 MET B C 1
ATOM 9765 O O . MET B 1 526 ? -11.188 1.285 3.406 1 94.12 526 MET B O 1
ATOM 9769 N N . ARG B 1 527 ? -9.719 -0.304 3.146 1 90.94 527 ARG B N 1
ATOM 9770 C CA . ARG B 1 527 ? -8.727 0.502 3.85 1 90.94 527 ARG B CA 1
ATOM 9771 C C . ARG B 1 527 ? -7.703 1.08 2.879 1 90.94 527 ARG B C 1
ATOM 9773 O O . ARG B 1 527 ? -7.383 0.458 1.864 1 90.94 527 ARG B O 1
ATOM 9780 N N . LYS B 1 528 ? -7.348 2.25 3.219 1 86.38 528 LYS B N 1
ATOM 9781 C CA . LYS B 1 528 ? -6.391 2.959 2.377 1 86.38 528 LYS B CA 1
ATOM 9782 C C . LYS B 1 528 ? -5.406 3.768 3.221 1 86.38 528 LYS B C 1
ATOM 9784 O O . LYS B 1 528 ? -5.777 4.309 4.266 1 86.38 528 LYS B O 1
ATOM 9789 N N . THR B 1 529 ? -4.176 3.627 2.777 1 77.88 529 THR B N 1
ATOM 9790 C CA . THR B 1 529 ? -3.158 4.465 3.402 1 77.88 529 THR B CA 1
ATOM 9791 C C . THR B 1 529 ? -2.602 5.477 2.404 1 77.88 529 THR B C 1
ATOM 9793 O O . THR B 1 529 ? -2.135 5.098 1.326 1 77.88 529 THR B O 1
ATOM 9796 N N . GLY B 1 530 ? -2.777 6.688 2.66 1 74.25 530 GLY B N 1
ATOM 9797 C CA . GLY B 1 530 ? -2.24 7.73 1.802 1 74.25 530 GLY B CA 1
ATOM 9798 C C . GLY B 1 530 ? -3.193 8.148 0.697 1 74.25 530 GLY B C 1
ATOM 9799 O O . GLY B 1 530 ? -4.305 7.621 0.6 1 74.25 530 GLY B O 1
ATOM 9800 N N . GLU B 1 531 ? -2.971 9.156 -0.12 1 80.56 531 GLU B N 1
ATOM 9801 C CA . GLU B 1 531 ? -3.672 9.727 -1.264 1 80.56 531 GLU B CA 1
ATOM 9802 C C . GLU B 1 531 ? -4.91 10.508 -0.821 1 80.56 531 GLU B C 1
ATOM 9804 O O . GLU B 1 531 ? -5.273 11.508 -1.438 1 80.56 531 GLU B O 1
ATOM 9809 N N . VAL B 1 532 ? -5.555 9.812 0.124 1 89.62 532 VAL B N 1
ATOM 9810 C CA . VAL B 1 532 ? -6.754 10.469 0.638 1 89.62 532 VAL B CA 1
ATOM 9811 C C . VAL B 1 532 ? -6.684 10.547 2.162 1 89.62 532 VAL B C 1
ATOM 9813 O O . VAL B 1 532 ? -5.891 9.844 2.791 1 89.62 532 VAL B O 1
ATOM 9816 N N . VAL B 1 533 ? -7.469 11.453 2.689 1 90.81 533 VAL B N 1
ATOM 9817 C CA . VAL B 1 533 ? -7.559 11.609 4.137 1 90.81 533 VAL B CA 1
ATOM 9818 C C . VAL B 1 533 ? -9.023 11.648 4.562 1 90.81 533 VAL B C 1
ATOM 9820 O O . VAL B 1 533 ? -9.906 11.961 3.756 1 90.81 533 VAL B O 1
ATOM 9823 N N . ASN B 1 534 ? -9.258 11.25 5.777 1 94.69 534 ASN B N 1
ATOM 9824 C CA . ASN B 1 534 ? -10.586 11.336 6.387 1 94.69 534 ASN B CA 1
ATOM 9825 C C . ASN B 1 534 ? -10.648 12.445 7.43 1 94.69 534 ASN B C 1
ATOM 9827 O O . ASN B 1 534 ? -9.758 12.562 8.273 1 94.69 534 ASN B O 1
ATOM 9831 N N . ILE B 1 535 ? -11.648 13.242 7.312 1 95.5 535 ILE B N 1
ATOM 9832 C CA . ILE B 1 535 ? -11.906 14.312 8.273 1 95.5 535 ILE B CA 1
ATOM 9833 C C . ILE B 1 535 ? -13.109 13.953 9.141 1 95.5 535 ILE B C 1
ATOM 9835 O O . ILE B 1 535 ? -14.18 13.625 8.625 1 95.5 535 ILE B O 1
ATOM 9839 N N . ASN B 1 536 ? -12.914 13.961 10.398 1 95.31 536 ASN B N 1
ATOM 9840 C CA . ASN B 1 536 ? -14.023 13.742 11.32 1 95.31 536 ASN B CA 1
ATOM 9841 C C . ASN B 1 536 ? -14.953 14.953 11.367 1 95.31 536 ASN B C 1
ATOM 9843 O O . ASN B 1 536 ? -14.594 16 11.898 1 95.31 536 ASN B O 1
ATOM 9847 N N . VAL B 1 537 ? -16.172 14.781 11.016 1 95.56 537 VAL B N 1
ATOM 9848 C CA . VAL B 1 537 ? -17.109 15.891 10.859 1 95.56 537 VAL B CA 1
ATOM 9849 C C . VAL B 1 537 ? -17.531 16.391 12.234 1 95.56 537 VAL B C 1
ATOM 9851 O O . VAL B 1 537 ? -17.703 17.594 12.438 1 95.56 537 VAL B O 1
ATOM 9854 N N . PHE B 1 538 ? -17.734 15.547 13.148 1 94.19 538 PHE B N 1
ATOM 9855 C CA . PHE B 1 538 ? -18.125 15.953 14.5 1 94.19 538 PHE B CA 1
ATOM 9856 C C . PHE B 1 538 ? -17.078 16.875 15.102 1 94.19 538 PHE B C 1
ATOM 9858 O O . PHE B 1 538 ? -17.422 17.953 15.625 1 94.19 538 PHE B O 1
ATOM 9865 N N . ALA B 1 539 ? -15.898 16.469 15.031 1 93.38 539 ALA B N 1
ATOM 9866 C CA . ALA B 1 539 ? -14.805 17.266 15.578 1 93.38 539 ALA B CA 1
ATOM 9867 C C . ALA B 1 539 ? -14.641 18.578 14.828 1 93.38 539 ALA B C 1
ATOM 9869 O O . ALA B 1 539 ? -14.367 19.609 15.43 1 93.38 539 ALA B O 1
ATOM 9870 N N . LEU B 1 540 ? -14.75 18.547 13.562 1 94.31 540 LEU B N 1
ATOM 9871 C CA . LEU B 1 540 ? -14.656 19.75 12.734 1 94.31 540 LEU B CA 1
ATOM 9872 C C . LEU B 1 540 ? -15.727 20.766 13.133 1 94.31 540 LEU B C 1
ATOM 9874 O O . LEU B 1 540 ? -15.422 21.938 13.305 1 94.31 540 LEU B O 1
ATOM 9878 N N . ILE B 1 541 ? -16.906 20.297 13.328 1 94.38 541 ILE B N 1
ATOM 9879 C CA . ILE B 1 541 ? -18 21.172 13.703 1 94.38 541 ILE B CA 1
ATOM 9880 C C . ILE B 1 541 ? -17.766 21.703 15.117 1 94.38 541 ILE B C 1
ATOM 9882 O O . ILE B 1 541 ? -18 22.891 15.383 1 94.38 541 ILE B O 1
ATOM 9886 N N . LEU B 1 542 ? -17.328 20.906 15.953 1 93.56 542 LEU B N 1
ATOM 9887 C CA . LEU B 1 542 ? -17.094 21.312 17.344 1 93.56 542 LEU B CA 1
ATOM 9888 C C . LEU B 1 542 ? -16.062 22.422 17.406 1 93.56 542 LEU B C 1
ATOM 9890 O O . LEU B 1 542 ? -16.281 23.438 18.094 1 93.56 542 LEU B O 1
ATOM 9894 N N . VAL B 1 543 ? -14.977 22.312 16.688 1 93.12 543 VAL B N 1
ATOM 9895 C CA . VAL B 1 543 ? -13.906 23.312 16.719 1 93.12 543 VAL B CA 1
ATOM 9896 C C . VAL B 1 543 ? -14.367 24.594 16.031 1 93.12 543 VAL B C 1
ATOM 9898 O O . VAL B 1 543 ? -14.102 25.688 16.516 1 93.12 543 VAL B O 1
ATOM 9901 N N . THR B 1 544 ? -15.094 24.469 14.992 1 93.19 544 THR B N 1
ATOM 9902 C CA . THR B 1 544 ? -15.57 25.641 14.25 1 93.19 544 THR B CA 1
ATOM 9903 C C . THR B 1 544 ? -16.609 26.406 15.047 1 93.19 544 THR B C 1
ATOM 9905 O O . THR B 1 544 ? -16.531 27.641 15.156 1 93.19 544 THR B O 1
ATOM 9908 N N . VAL B 1 545 ? -17.516 25.703 15.633 1 94.75 545 VAL B N 1
ATOM 9909 C CA . VAL B 1 545 ? -18.578 26.344 16.406 1 94.75 545 VAL B CA 1
ATOM 9910 C C . VAL B 1 545 ? -17.969 27 17.656 1 94.75 545 VAL B C 1
ATOM 9912 O O . VAL B 1 545 ? -18.328 28.109 18.031 1 94.75 545 VAL B O 1
ATOM 9915 N N . PHE B 1 546 ? -17.062 26.359 18.203 1 94.31 546 PHE B N 1
ATOM 9916 C CA . PHE B 1 546 ? -16.406 26.906 19.375 1 94.31 546 PHE B CA 1
ATOM 9917 C C . PHE B 1 546 ? -15.656 28.188 19.031 1 94.31 546 PHE B C 1
ATOM 9919 O O . PHE B 1 546 ? -15.812 29.203 19.703 1 94.31 546 PHE B O 1
ATOM 9926 N N . SER B 1 547 ? -14.859 28.172 18.062 1 92.38 547 SER B N 1
ATOM 9927 C CA . SER B 1 547 ? -14.055 29.312 17.672 1 92.38 547 SER B CA 1
ATOM 9928 C C . SER B 1 547 ? -14.93 30.484 17.234 1 92.38 547 SER B C 1
ATOM 9930 O O . SER B 1 547 ? -14.664 31.641 17.594 1 92.38 547 SER B O 1
ATOM 9932 N N . LEU B 1 548 ? -15.953 30.172 16.562 1 91.56 548 LEU B N 1
ATOM 9933 C CA . LEU B 1 548 ? -16.859 31.219 16.109 1 91.56 548 LEU B CA 1
ATOM 9934 C C . LEU B 1 548 ? -17.625 31.828 17.297 1 91.56 548 LEU B C 1
ATOM 9936 O O . LEU B 1 548 ? -17.875 33.031 17.328 1 91.56 548 LEU B O 1
ATOM 9940 N N . THR B 1 549 ? -17.984 30.984 18.219 1 93.88 549 THR B N 1
ATOM 9941 C CA . THR B 1 549 ? -18.672 31.469 19.406 1 93.88 549 THR B CA 1
ATOM 9942 C C . THR B 1 549 ? -17.781 32.406 20.219 1 93.88 549 THR B C 1
ATOM 9944 O O . THR B 1 549 ? -18.219 33.469 20.672 1 93.88 549 THR B O 1
ATOM 9947 N N . MET B 1 550 ? -16.516 32.062 20.312 1 91.81 550 MET B N 1
ATOM 9948 C CA . MET B 1 550 ? -15.578 32.906 21.047 1 91.81 550 MET B CA 1
ATOM 9949 C C . MET B 1 550 ? -15.336 34.219 20.312 1 91.81 550 MET B C 1
ATOM 9951 O O . MET B 1 550 ? -15.234 35.25 20.938 1 91.81 550 MET B O 1
ATOM 9955 N N . PHE B 1 551 ? -15.242 34.188 19.031 1 87.06 551 PHE B N 1
ATOM 9956 C CA . PHE B 1 551 ? -15.055 35.375 18.203 1 87.06 551 PHE B CA 1
ATOM 9957 C C . PHE B 1 551 ? -16.234 36.312 18.344 1 87.06 551 PHE B C 1
ATOM 9959 O O . PHE B 1 551 ? -16.047 37.5 18.578 1 87.06 551 PHE B O 1
ATOM 9966 N N . LEU B 1 552 ? -17.391 35.75 18.312 1 88.25 552 LEU B N 1
ATOM 9967 C CA . LEU B 1 552 ? -18.594 36.594 18.391 1 88.25 552 LEU B CA 1
ATOM 9968 C C . LEU B 1 552 ? -18.75 37.188 19.781 1 88.25 552 LEU B C 1
ATOM 9970 O O . LEU B 1 552 ? -19.141 38.344 19.938 1 88.25 552 LEU B O 1
ATOM 9974 N N . LEU B 1 553 ? -18.422 36.406 20.75 1 88.5 553 LEU B N 1
ATOM 9975 C CA . LEU B 1 553 ? -18.516 36.875 22.109 1 88.5 553 LEU B CA 1
ATOM 9976 C C . LEU B 1 553 ? -17.516 38 22.359 1 88.5 553 LEU B C 1
ATOM 9978 O O . LEU B 1 553 ? -17.844 39 23.047 1 88.5 553 LEU B O 1
ATOM 9982 N N . ASP B 1 554 ? -16.375 37.875 21.797 1 86.56 554 ASP B N 1
ATOM 9983 C CA . ASP B 1 554 ? -15.328 38.906 21.969 1 86.56 554 ASP B CA 1
ATOM 9984 C C . ASP B 1 554 ? -15.703 40.188 21.25 1 86.56 554 ASP B C 1
ATOM 9986 O O . ASP B 1 554 ? -15.562 41.281 21.812 1 86.56 554 ASP B O 1
ATOM 9990 N N . MET B 1 555 ? -16.203 40.094 20.141 1 80.31 555 MET B N 1
ATOM 9991 C CA . MET B 1 555 ? -16.531 41.25 19.344 1 80.31 555 MET B CA 1
ATOM 9992 C C . MET B 1 555 ? -17.766 41.969 19.891 1 80.31 555 MET B C 1
ATOM 9994 O O . MET B 1 555 ? -17.906 43.188 19.75 1 80.31 555 MET B O 1
ATOM 9998 N N . S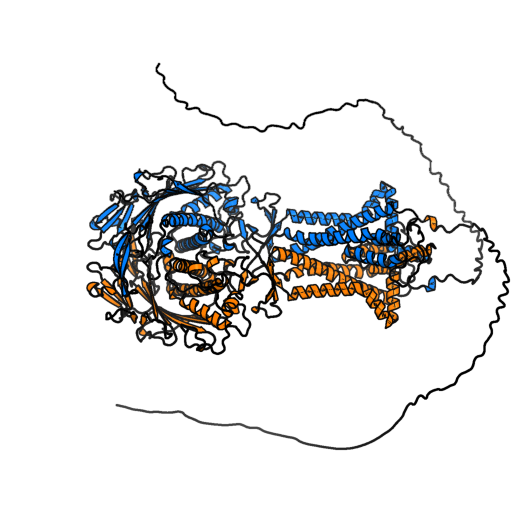ER B 1 556 ? -18.656 41.25 20.531 1 81.5 556 SER B N 1
ATOM 9999 C CA . SER B 1 556 ? -19.922 41.844 20.969 1 81.5 556 SER B CA 1
ATOM 10000 C C . SER B 1 556 ? -19.906 42.125 22.453 1 81.5 556 SER B C 1
ATOM 10002 O O . SER B 1 556 ? -20.906 42.594 23.016 1 81.5 556 SER B O 1
ATOM 10004 N N . LEU B 1 557 ? -18.812 41.875 23 1 81.19 557 LEU B N 1
ATOM 10005 C CA . LEU B 1 557 ? -18.781 41.969 24.453 1 81.19 557 LEU B CA 1
ATOM 10006 C C . LEU B 1 557 ? -19.219 43.3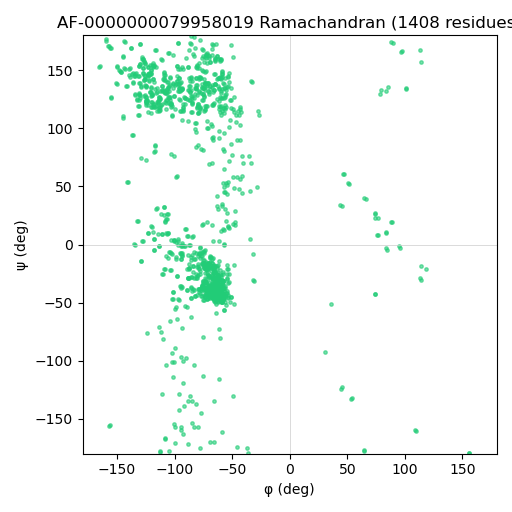75 24.906 1 81.19 557 LEU B C 1
ATOM 10008 O O . LEU B 1 557 ? -20.094 43.5 25.766 1 81.19 557 LEU B O 1
ATOM 10012 N N . LEU B 1 558 ? -18.484 44.5 24.375 1 76.62 558 LEU B N 1
ATOM 10013 C CA . LEU B 1 558 ? -18.797 45.875 24.797 1 76.62 558 LEU B CA 1
ATOM 10014 C C . LEU B 1 558 ? -20.234 46.219 24.438 1 76.62 558 LEU B C 1
ATOM 10016 O O . LEU B 1 558 ? -20.922 46.875 25.219 1 76.62 558 LEU B O 1
ATOM 10020 N N . ARG B 1 559 ? -20.703 45.75 23.312 1 76 559 ARG B N 1
ATOM 10021 C CA . ARG B 1 559 ? -22.078 46.031 22.906 1 76 559 ARG B CA 1
ATOM 10022 C C . ARG B 1 559 ? -23.078 45.312 23.812 1 76 559 ARG B C 1
ATOM 10024 O O . ARG B 1 559 ? -24.125 45.844 24.141 1 76 559 ARG B O 1
ATOM 10031 N N . PHE B 1 560 ? -22.625 44.219 24.125 1 80.19 560 PHE B N 1
ATOM 10032 C CA . PHE B 1 560 ? -23.469 43.438 25.016 1 80.19 560 PHE B CA 1
ATOM 10033 C C . PHE B 1 560 ? -23.516 44.062 26.406 1 80.19 560 PHE B C 1
ATOM 10035 O O . PHE B 1 560 ? -24.578 44.156 27.016 1 80.19 560 PHE B O 1
ATOM 10042 N N . LEU B 1 561 ? -22.438 44.531 26.844 1 80.31 561 LEU B N 1
ATOM 10043 C CA . LEU B 1 561 ? -22.406 45.156 28.156 1 80.31 561 LEU B CA 1
ATOM 10044 C C . LEU B 1 561 ? -23.203 46.469 28.156 1 80.31 561 LEU B C 1
ATOM 10046 O O . LEU B 1 561 ? -23.859 46.812 29.141 1 80.31 561 LEU B O 1
ATOM 10050 N N . THR B 1 562 ? -23.094 47.219 27.078 1 79.88 562 THR B N 1
ATOM 10051 C CA . THR B 1 562 ? -23.891 48.438 26.953 1 79.88 562 THR B CA 1
ATOM 10052 C C . THR B 1 562 ? -25.375 48.125 26.969 1 79.88 562 THR B C 1
ATOM 10054 O O . THR B 1 562 ? -26.172 48.875 27.562 1 79.88 562 THR B O 1
ATOM 10057 N N . PHE B 1 563 ? -25.703 47.062 26.359 1 78.25 563 PHE B N 1
ATOM 10058 C CA . PHE B 1 563 ? -27.094 46.625 26.359 1 78.25 563 PHE B CA 1
ATOM 10059 C C . PHE B 1 563 ? -27.547 46.25 27.781 1 78.25 563 PHE B C 1
ATOM 10061 O O . PHE B 1 563 ? -28.688 46.562 28.172 1 78.25 563 PHE B O 1
ATOM 10068 N N . LEU B 1 564 ? -26.672 45.656 28.484 1 78.19 564 LEU B N 1
ATOM 10069 C CA . LEU B 1 564 ? -26.984 45.188 29.844 1 78.19 564 LEU B CA 1
ATOM 10070 C C . LEU B 1 564 ? -27.125 46.406 30.781 1 78.19 564 LEU B C 1
ATOM 10072 O O . LEU B 1 564 ? -27.734 46.281 31.859 1 78.19 564 LEU B O 1
ATOM 10076 N N . THR B 1 565 ? -26.5 47.625 30.359 1 80.19 565 THR B N 1
ATOM 10077 C CA . THR B 1 565 ? -26.625 48.812 31.188 1 80.19 565 THR B CA 1
ATOM 10078 C C . THR B 1 565 ? -28.078 49.219 31.359 1 80.19 565 THR B C 1
ATOM 10080 O O . THR B 1 565 ? -28.438 49.906 32.312 1 80.19 565 THR B O 1
ATOM 10083 N N . LYS B 1 566 ? -28.844 48.875 30.484 1 78.06 566 LYS B N 1
ATOM 10084 C CA . LYS B 1 566 ? -30.266 49.219 30.562 1 78.06 566 LYS B CA 1
ATOM 10085 C C . LYS B 1 566 ? -30.922 48.5 31.734 1 78.06 566 LYS B C 1
ATOM 10087 O O . LYS B 1 566 ? -31.922 48.969 32.281 1 78.06 566 LYS B O 1
ATOM 10092 N N . PHE B 1 567 ? -30.312 47.406 32.156 1 79.25 567 PHE B N 1
ATOM 10093 C CA . PHE B 1 567 ? -30.906 46.594 33.219 1 79.25 567 PHE B CA 1
ATOM 10094 C C . PHE B 1 567 ? -30.219 46.875 34.531 1 79.25 567 PHE B C 1
ATOM 10096 O O . PHE B 1 567 ? -30.844 46.781 35.594 1 79.25 567 PHE B O 1
ATOM 10103 N N . HIS B 1 568 ? -28.922 47 34.469 1 80.25 568 HIS B N 1
ATOM 10104 C CA . HIS B 1 568 ? -28.156 47.25 35.688 1 80.25 568 HIS B CA 1
ATOM 10105 C C . HIS B 1 568 ? -27.188 48.406 35.531 1 80.25 568 HIS B C 1
ATOM 10107 O O . HIS B 1 568 ? -26.25 48.344 34.719 1 80.25 568 HIS B O 1
ATOM 10113 N N . ALA B 1 569 ? -27.328 49.406 36.281 1 77.5 569 ALA B N 1
ATOM 10114 C CA . ALA B 1 569 ? -26.562 50.656 36.188 1 77.5 569 ALA B CA 1
ATOM 10115 C C . ALA B 1 569 ? -25.094 50.438 36.5 1 77.5 569 ALA B C 1
ATOM 10117 O O . ALA B 1 569 ? -24.234 51.188 36.094 1 77.5 569 ALA B O 1
ATOM 10118 N N . SER B 1 570 ? -24.844 49.344 37.188 1 78.75 570 SER B N 1
ATOM 10119 C CA . SER B 1 570 ? -23.469 49.094 37.594 1 78.75 570 SER B CA 1
ATOM 10120 C C . SER B 1 570 ? -22.578 48.812 36.375 1 78.75 570 SER B C 1
ATOM 10122 O O . SER B 1 570 ? -21.359 48.969 36.438 1 78.75 570 SER B O 1
ATOM 10124 N N . PHE B 1 571 ? -23.234 48.469 35.312 1 83.81 571 PHE B N 1
ATOM 10125 C CA . PHE B 1 571 ? -22.453 48.156 34.125 1 83.81 571 PHE B CA 1
ATOM 10126 C C . PHE B 1 571 ? -21.969 49.406 33.406 1 83.81 571 PHE B C 1
ATOM 10128 O O . PHE B 1 571 ? -20.984 49.375 32.688 1 83.81 571 PHE B O 1
ATOM 10135 N N . SER B 1 572 ? -22.641 50.438 33.688 1 82 572 SER B N 1
ATOM 10136 C CA . SER B 1 572 ? -22.234 51.688 33.094 1 82 572 SER B CA 1
ATOM 10137 C C . SER B 1 572 ? -20.875 52.156 33.625 1 82 572 SER B C 1
ATOM 10139 O O . SER B 1 572 ? -20.047 52.688 32.906 1 82 572 SER B O 1
ATOM 10141 N N . ASP B 1 573 ? -20.703 51.875 34.938 1 82.5 573 ASP B N 1
ATOM 10142 C CA . ASP B 1 573 ? -19.422 52.219 35.562 1 82.5 573 ASP B CA 1
ATOM 10143 C C . ASP B 1 573 ? -18.281 51.375 35 1 82.5 573 ASP B C 1
ATOM 10145 O O . ASP B 1 573 ? -17.172 51.844 34.812 1 82.5 573 ASP B O 1
ATOM 10149 N N . ILE B 1 574 ? -18.625 50.188 34.75 1 85.5 574 ILE B N 1
ATOM 10150 C CA . ILE B 1 574 ? -17.641 49.25 34.219 1 85.5 574 ILE B CA 1
ATOM 10151 C C . ILE B 1 574 ? -17.234 49.688 32.812 1 85.5 574 ILE B C 1
ATOM 10153 O O . ILE B 1 574 ? -16.047 49.688 32.469 1 85.5 574 ILE B O 1
ATOM 10157 N N . ILE B 1 575 ? -18.188 50.031 32.031 1 86.81 575 ILE B N 1
ATOM 10158 C CA . ILE B 1 575 ? -17.938 50.438 30.641 1 86.81 575 ILE B CA 1
ATOM 10159 C C . ILE B 1 575 ? -17.141 51.719 30.625 1 86.81 575 ILE B C 1
ATOM 10161 O O . ILE B 1 575 ? -16.219 51.875 29.812 1 86.81 575 ILE B O 1
ATOM 10165 N N . ASN B 1 576 ? -17.5 52.656 31.484 1 86 576 ASN B N 1
ATOM 10166 C CA . ASN B 1 576 ? -16.812 53.938 31.531 1 86 576 ASN B CA 1
ATOM 10167 C C . ASN B 1 576 ? -15.352 53.75 31.969 1 86 576 ASN B C 1
ATOM 10169 O O . ASN B 1 576 ? -14.453 54.375 31.391 1 86 576 ASN B O 1
ATOM 10173 N N . ALA B 1 577 ? -15.188 52.969 32.938 1 86.81 577 ALA B N 1
ATOM 10174 C CA . ALA B 1 577 ? -13.82 52.719 33.406 1 86.81 577 ALA B CA 1
ATOM 10175 C C . ALA B 1 577 ? -12.992 52.031 32.312 1 86.81 577 ALA B C 1
ATOM 10177 O O . ALA B 1 577 ? -11.812 52.344 32.156 1 86.81 577 ALA B O 1
ATOM 10178 N N . TRP B 1 578 ? -13.617 51.156 31.594 1 88.94 578 TRP B N 1
ATOM 10179 C CA . TRP B 1 578 ? -12.961 50.438 30.516 1 88.94 578 TRP B CA 1
ATOM 10180 C C . TRP B 1 578 ? -12.641 51.406 29.344 1 88.94 578 TRP B C 1
ATOM 10182 O O . TRP B 1 578 ? -11.555 51.344 28.766 1 88.94 578 TRP B O 1
ATOM 10192 N N . ASN B 1 579 ? -13.508 52.281 29.078 1 87.69 579 ASN B N 1
ATOM 10193 C CA . ASN B 1 579 ? -13.344 53.219 27.953 1 87.69 579 ASN B CA 1
ATOM 10194 C C . ASN B 1 579 ? -12.289 54.281 28.25 1 87.69 579 ASN B C 1
ATOM 10196 O O . ASN B 1 579 ? -11.562 54.688 27.344 1 87.69 579 ASN B O 1
ATOM 10200 N N . GLN B 1 580 ? -12.195 54.688 29.469 1 88.75 580 GLN B N 1
ATOM 10201 C CA . GLN B 1 580 ? -11.297 55.781 29.828 1 88.75 580 GLN B CA 1
ATOM 10202 C C . GLN B 1 580 ? -9.836 55.344 29.719 1 88.75 580 GLN B C 1
ATOM 10204 O O . GLN B 1 580 ? -8.938 56.188 29.609 1 88.75 580 GLN B O 1
ATOM 10209 N N . TYR B 1 581 ? -9.633 54.031 29.734 1 89 581 TYR B N 1
ATOM 10210 C CA . TYR B 1 581 ? -8.266 53.531 29.625 1 89 581 TYR B CA 1
ATOM 10211 C C . TYR B 1 581 ? -7.918 53.219 28.172 1 89 581 TYR B C 1
ATOM 10213 O O . TYR B 1 581 ? -6.805 52.781 27.875 1 89 581 TYR B O 1
ATOM 10221 N N . ASP B 1 582 ? -8.805 53.406 27.297 1 90.88 582 ASP B N 1
ATOM 10222 C CA . ASP B 1 582 ? -8.555 53.156 25.875 1 90.88 582 ASP B CA 1
ATOM 10223 C C . ASP B 1 582 ? -7.629 54.219 25.281 1 90.88 582 ASP B C 1
ATOM 10225 O O . ASP B 1 582 ? -7.543 55.344 25.812 1 90.88 582 ASP B O 1
ATOM 10229 N N . VAL B 1 583 ? -7.012 53.844 24.266 1 91.19 583 VAL B N 1
ATOM 10230 C CA . VAL B 1 583 ? -6.016 54.688 23.641 1 91.19 583 VAL B CA 1
ATOM 10231 C C . VAL B 1 583 ? -6.691 55.969 23.125 1 91.19 583 VAL B C 1
ATOM 10233 O O . VAL B 1 583 ? -6.125 57.062 23.219 1 91.19 583 VAL B O 1
ATOM 10236 N N . PHE B 1 584 ? -7.902 55.906 22.703 1 92.62 584 PHE B N 1
ATOM 10237 C CA . PHE B 1 584 ? -8.594 57.062 22.125 1 92.62 584 PHE B CA 1
ATOM 10238 C C . PHE B 1 584 ? -9.016 58.031 23.219 1 92.62 584 PHE B C 1
ATOM 10240 O O . PHE B 1 584 ? -8.922 59.25 23.031 1 92.62 584 PHE B O 1
ATOM 10247 N N . HIS B 1 585 ? -9.43 57.531 24.328 1 91.75 585 HIS B N 1
ATOM 10248 C CA . HIS B 1 585 ? -9.82 58.406 25.438 1 91.75 585 HIS B CA 1
ATOM 10249 C C . HIS B 1 585 ? -8.602 59 26.141 1 91.75 585 HIS B C 1
ATOM 10251 O O . HIS B 1 585 ? -8.648 60.125 26.609 1 91.75 585 HIS B O 1
ATOM 10257 N N . LEU B 1 586 ? -7.617 58.25 26.188 1 91.5 586 LEU B N 1
ATOM 10258 C CA . LEU B 1 586 ? -6.379 58.781 26.75 1 91.5 586 LEU B CA 1
ATOM 10259 C C . LEU B 1 586 ? -5.832 59.906 25.891 1 91.5 586 LEU B C 1
ATOM 10261 O O . LEU B 1 586 ? -5.32 60.875 26.406 1 91.5 586 LEU B O 1
ATOM 10265 N N . GLN B 1 587 ? -5.934 59.688 24.625 1 91.5 587 GLN B N 1
ATOM 10266 C CA . GLN B 1 587 ? -5.504 60.75 23.703 1 91.5 587 GLN B CA 1
ATOM 10267 C C . GLN B 1 587 ? -6.359 62 23.859 1 91.5 587 GLN B C 1
ATOM 10269 O O . GLN B 1 587 ? -5.84 63.125 23.828 1 91.5 587 GLN B O 1
ATOM 10274 N N . ARG B 1 588 ? -7.641 61.875 23.984 1 91.19 588 ARG B N 1
ATOM 10275 C CA . ARG B 1 588 ? -8.547 63 24.219 1 91.19 588 ARG B CA 1
ATOM 10276 C C . ARG B 1 588 ? -8.148 63.75 25.484 1 91.19 588 ARG B C 1
ATOM 10278 O O . ARG B 1 588 ? -8.078 65 25.469 1 91.19 588 ARG B O 1
ATOM 10285 N N . GLN B 1 589 ? -7.887 63 26.547 1 89.25 589 GLN B N 1
ATOM 10286 C CA . GLN B 1 589 ? -7.539 63.625 27.828 1 89.25 589 GLN B CA 1
ATOM 10287 C C . GLN B 1 589 ? -6.211 64.375 27.734 1 89.25 589 GLN B C 1
ATOM 10289 O O . GLN B 1 589 ? -6.027 65.375 28.375 1 89.25 589 GLN B O 1
ATOM 10294 N N . ALA B 1 590 ? -5.387 63.844 26.891 1 87.44 590 ALA B N 1
ATOM 10295 C CA . ALA B 1 590 ? -4.113 64.5 26.656 1 87.44 590 ALA B CA 1
ATOM 10296 C C . ALA B 1 590 ? -4.316 65.875 25.906 1 87.44 590 ALA B C 1
ATOM 10298 O O . ALA B 1 590 ? -3.682 66.875 26.234 1 87.44 590 ALA B O 1
ATOM 10299 N N . TYR B 1 591 ? -5.215 65.875 24.969 1 88.19 591 TYR B N 1
ATOM 10300 C CA . TYR B 1 591 ? -5.492 67.062 24.203 1 88.19 591 TYR B CA 1
ATOM 10301 C C . TYR B 1 591 ? -6.301 68.062 25.031 1 88.19 591 TYR B C 1
ATOM 10303 O O . TYR B 1 591 ? -6.086 69.312 24.938 1 88.19 591 TYR B O 1
ATOM 10311 N N . GLU B 1 592 ? -7.176 67.562 25.797 1 84.19 592 GLU B N 1
ATOM 10312 C CA . GLU B 1 592 ? -7.973 68.438 26.656 1 84.19 592 GLU B CA 1
ATOM 10313 C C . GLU B 1 592 ? -7.094 69.188 27.688 1 84.19 592 GLU B C 1
ATOM 10315 O O . GLU B 1 592 ? -7.367 70.312 28.062 1 84.19 592 GLU B O 1
ATOM 10320 N N . SER B 1 593 ? -6.148 68.438 28.016 1 79.62 593 SER B N 1
ATOM 10321 C CA . SER B 1 593 ? -5.215 69.062 28.969 1 79.62 593 SER B CA 1
ATOM 10322 C C . SER B 1 593 ? -4.465 70.25 28.344 1 79.62 593 SER B C 1
ATOM 10324 O O . SER B 1 593 ? -4.039 71.125 29.047 1 79.62 593 SER B O 1
ATOM 10326 N N . ARG B 1 594 ? -4.418 70.188 27.125 1 80.56 594 ARG B N 1
ATOM 10327 C CA . ARG B 1 594 ? -3.752 71.312 26.406 1 80.56 594 ARG B CA 1
ATOM 10328 C C . ARG B 1 594 ? -4.758 72.312 25.922 1 80.56 594 ARG B C 1
ATOM 10330 O O . ARG B 1 594 ? -4.379 73.312 25.312 1 80.56 594 ARG B O 1
ATOM 10337 N N . GLY B 1 595 ? -5.992 72.062 26.172 1 79.38 595 GLY B N 1
ATOM 10338 C CA . GLY B 1 595 ? -7.055 73 25.781 1 79.38 595 GLY B CA 1
ATOM 10339 C C . GLY B 1 595 ? -7.383 72.938 24.297 1 79.38 595 GLY B C 1
ATOM 10340 O O . GLY B 1 595 ? -7.891 73.875 23.719 1 79.38 595 GLY B O 1
ATOM 10341 N N . GLU B 1 596 ? -7.035 71.812 23.797 1 86.25 596 GLU B N 1
ATOM 10342 C CA . GLU B 1 596 ? -7.23 71.688 22.359 1 86.25 596 GLU B CA 1
ATOM 10343 C C . GLU B 1 596 ? -8.453 70.812 22.016 1 86.25 596 GLU B C 1
ATOM 10345 O O . GLU B 1 596 ? -8.539 69.688 22.422 1 86.25 596 GLU B O 1
ATOM 10350 N N . GLY B 1 597 ? -9.328 71.375 21.328 1 82.31 597 GLY B N 1
ATOM 10351 C CA . GLY B 1 597 ? -10.453 70.625 20.781 1 82.31 597 GLY B CA 1
ATOM 10352 C C . GLY B 1 597 ? -11.602 70.5 21.766 1 82.31 597 GLY B C 1
ATOM 10353 O O . GLY B 1 597 ? -11.375 70.312 22.969 1 82.31 597 GLY B O 1
ATOM 10354 N N . GLU B 1 598 ? -12.742 70.688 21.359 1 87.81 598 GLU B N 1
ATOM 10355 C CA . GLU B 1 598 ? -13.953 70.375 22.109 1 87.81 598 GLU B CA 1
ATOM 10356 C C . GLU B 1 598 ? -14.461 69 21.766 1 87.81 598 GLU B C 1
ATOM 10358 O O . GLU B 1 598 ? -14.992 68.75 20.672 1 87.81 598 GLU B O 1
ATOM 10363 N N . TRP B 1 599 ? -14.266 68.125 22.734 1 91.25 599 TRP B N 1
ATOM 10364 C CA . TRP B 1 599 ? -14.531 66.688 22.469 1 91.25 599 TRP B CA 1
ATOM 10365 C C . TRP B 1 599 ? -15.945 66.312 22.891 1 91.25 599 TRP B C 1
ATOM 10367 O O . TRP B 1 599 ? -16.438 66.812 23.922 1 91.25 599 TRP B O 1
ATOM 10377 N N . ILE B 1 600 ? -16.609 65.625 22.031 1 91.06 600 ILE B N 1
ATOM 10378 C CA . ILE B 1 600 ? -17.953 65.125 22.297 1 91.06 600 ILE B CA 1
ATOM 10379 C C . ILE B 1 600 ? -17.922 63.594 22.297 1 91.06 600 ILE B C 1
ATOM 10381 O O . ILE B 1 600 ? -16.891 62.969 21.984 1 91.06 600 ILE B O 1
ATOM 10385 N N . ASP B 1 601 ? -19.016 62.844 22.781 1 88.25 601 ASP B N 1
ATOM 10386 C CA . ASP B 1 601 ? -19.141 61.406 22.859 1 88.25 601 ASP B CA 1
ATOM 10387 C C . ASP B 1 601 ? -18.141 60.812 23.859 1 88.25 601 ASP B C 1
ATOM 10389 O O . ASP B 1 601 ? -17.484 59.812 23.562 1 88.25 601 ASP B O 1
ATOM 10393 N N . VAL B 1 602 ? -17.953 61.469 24.906 1 86.25 602 VAL B N 1
ATOM 10394 C CA . VAL B 1 602 ? -16.969 61.125 25.922 1 86.25 602 VAL B CA 1
ATOM 10395 C C . VAL B 1 602 ? -17.375 59.812 26.609 1 86.25 602 VAL B C 1
ATOM 10397 O O . VAL B 1 602 ? -16.531 59.125 27.188 1 86.25 602 VAL B O 1
ATOM 10400 N N . GLN B 1 603 ? -18.578 59.406 26.453 1 79.69 603 GLN B N 1
ATOM 10401 C CA . GLN B 1 603 ? -19.047 58.188 27.078 1 79.69 603 GLN B CA 1
ATOM 10402 C C . GLN B 1 603 ? -19.031 57.031 26.094 1 79.69 603 GLN B C 1
ATOM 10404 O O . GLN B 1 603 ? -19.172 55.875 26.484 1 79.69 603 GLN B O 1
ATOM 10409 N N . LYS B 1 604 ? -18.844 57.406 24.812 1 85.44 604 LYS B N 1
ATOM 10410 C CA . LYS B 1 604 ? -18.766 56.344 23.797 1 85.44 604 LYS B CA 1
ATOM 10411 C C . LYS B 1 604 ? -17.344 55.812 23.656 1 85.44 604 LYS B C 1
ATOM 10413 O O . LYS B 1 604 ? -16.422 56.312 24.312 1 85.44 604 LYS B O 1
ATOM 10418 N N . GLU B 1 605 ? -17.203 54.812 22.906 1 86.94 605 GLU B N 1
ATOM 10419 C CA . GLU B 1 605 ? -15.922 54.156 22.75 1 86.94 605 GLU B CA 1
ATOM 10420 C C . GLU B 1 605 ? -14.906 55.062 22.062 1 86.94 605 GLU B C 1
ATOM 10422 O O . GLU B 1 605 ? -13.711 55 22.391 1 86.94 605 GLU B O 1
ATOM 10427 N N . ILE B 1 606 ? -15.406 55.812 21.141 1 91.38 606 ILE B N 1
ATOM 10428 C CA . ILE B 1 606 ? -14.516 56.719 20.391 1 91.38 606 ILE B CA 1
ATOM 10429 C C . ILE B 1 606 ? -14.977 58.156 20.562 1 91.38 606 ILE B C 1
ATOM 10431 O O . ILE B 1 606 ? -16.062 58.531 20.094 1 91.38 606 ILE B O 1
ATOM 10435 N N . PRO B 1 607 ? -14.141 58.938 21.234 1 92.62 607 PRO B N 1
ATOM 10436 C CA . PRO B 1 607 ? -14.453 60.375 21.328 1 92.62 607 PRO B CA 1
ATOM 10437 C C . PRO B 1 607 ? -14.102 61.125 20.062 1 92.62 607 PRO B C 1
ATOM 10439 O O . PRO B 1 607 ? -13.109 60.812 19.391 1 92.62 607 PRO B O 1
ATOM 10442 N N . ILE B 1 608 ? -14.883 62.094 19.703 1 93.44 608 ILE B N 1
ATOM 10443 C CA . ILE B 1 608 ? -14.641 62.906 18.516 1 93.44 608 ILE B CA 1
ATOM 10444 C C . ILE B 1 608 ? -14.672 64.375 18.875 1 93.44 608 ILE B C 1
ATOM 10446 O O . ILE B 1 608 ? -15.141 64.75 19.953 1 93.44 608 ILE B O 1
ATOM 10450 N N . THR B 1 609 ? -14.086 65.188 17.984 1 92.12 609 THR B N 1
ATOM 10451 C CA . THR B 1 609 ? -14.172 66.625 18.188 1 92.12 609 THR B CA 1
ATOM 10452 C C . THR B 1 609 ? -15.453 67.188 17.578 1 92.12 609 THR B C 1
ATOM 10454 O O . THR B 1 609 ? -15.922 66.688 16.531 1 92.12 609 THR B O 1
ATOM 10457 N N . LYS B 1 610 ? -16.047 68.125 18.266 1 89.19 610 LYS B N 1
ATOM 10458 C CA . LYS B 1 610 ? -17.297 68.75 17.812 1 89.19 610 LYS B CA 1
ATOM 10459 C C . LYS B 1 610 ? -17.125 69.312 16.422 1 89.19 610 LYS B C 1
ATOM 10461 O O . LYS B 1 610 ? -17.984 69.125 15.547 1 89.19 610 LYS B O 1
ATOM 10466 N N . GLU B 1 611 ? -16.094 70.125 16.203 1 87.69 611 GLU B N 1
ATOM 10467 C CA . GLU B 1 611 ? -15.773 70.625 14.898 1 87.69 611 GLU B CA 1
ATOM 10468 C C . GLU B 1 611 ? -14.391 70.188 14.43 1 87.69 611 GLU B C 1
ATOM 10470 O O . GLU B 1 611 ? -13.57 69.75 15.242 1 87.69 611 GLU B O 1
ATOM 10475 N N . VAL B 1 612 ? -14.258 70.188 13.102 1 86.06 612 VAL B N 1
ATOM 10476 C CA . VAL B 1 612 ? -12.969 69.812 12.539 1 86.06 612 VAL B CA 1
ATOM 10477 C C . VAL B 1 612 ? -11.922 70.875 12.891 1 86.06 612 VAL B C 1
ATOM 10479 O O . VAL B 1 612 ? -11.953 72 12.367 1 86.06 612 VAL B O 1
ATOM 10482 N N . THR B 1 613 ? -11.258 70.625 14.008 1 85.25 613 THR B N 1
ATOM 10483 C CA . THR B 1 613 ? -10.219 71.562 14.438 1 85.25 613 THR B CA 1
ATOM 10484 C C . THR B 1 613 ? -8.844 70.938 14.32 1 85.25 613 THR B C 1
ATOM 10486 O O . THR B 1 613 ? -8.672 69.75 14.602 1 85.25 613 THR B O 1
ATOM 10489 N N . PRO B 1 614 ? -7.945 71.688 13.82 1 87.62 614 PRO B N 1
ATOM 10490 C CA . PRO B 1 614 ? -6.582 71.125 13.781 1 87.62 614 PRO B CA 1
ATOM 10491 C C . PRO B 1 614 ? -5.973 71 15.172 1 87.62 614 PRO B C 1
ATOM 10493 O O . PRO B 1 614 ? -6.188 71.812 16.047 1 87.62 614 PRO B O 1
ATOM 10496 N N . LEU B 1 615 ? -5.418 69.875 15.359 1 88.44 615 LEU B N 1
ATOM 10497 C CA . LEU B 1 615 ? -4.773 69.562 16.641 1 88.44 615 LEU B CA 1
ATOM 10498 C C . LEU B 1 615 ? -3.256 69.5 16.469 1 88.44 615 LEU B C 1
ATOM 10500 O O . LEU B 1 615 ? -2.752 69.062 15.43 1 88.44 615 LEU B O 1
ATOM 10504 N N . SER B 1 616 ? -2.611 70 17.5 1 84.06 616 SER B N 1
ATOM 10505 C CA . SER B 1 616 ? -1.152 70 17.469 1 84.06 616 SER B CA 1
ATOM 10506 C C . SER B 1 616 ? -0.604 68.562 17.734 1 84.06 616 SER B C 1
ATOM 10508 O O . SER B 1 616 ? -1.325 67.688 18.219 1 84.06 616 SER B O 1
ATOM 10510 N N . HIS B 1 617 ? 0.646 68.375 17.375 1 84.62 617 HIS B N 1
ATOM 10511 C CA . HIS B 1 617 ? 1.296 67.062 17.672 1 84.62 617 HIS B CA 1
ATOM 10512 C C . HIS B 1 617 ? 1.617 66.938 19.156 1 84.62 617 HIS B C 1
ATOM 10514 O O . HIS B 1 617 ? 2.092 67.938 19.781 1 84.62 617 HIS B O 1
ATOM 10520 N N . LEU B 1 618 ? 1.305 65.875 19.734 1 79.12 618 LEU B N 1
ATOM 10521 C CA . LEU B 1 618 ? 1.469 65.688 21.172 1 79.12 618 LEU B CA 1
ATOM 10522 C C . LEU B 1 618 ? 2.945 65.625 21.547 1 79.12 618 LEU B C 1
ATOM 10524 O O . LEU B 1 618 ? 3.297 65.812 22.719 1 79.12 618 LEU B O 1
ATOM 10528 N N . TRP B 1 619 ? 3.828 65.438 20.594 1 75.5 619 TRP B N 1
ATOM 10529 C CA . TRP B 1 619 ? 5.246 65.375 20.938 1 75.5 619 TRP B CA 1
ATOM 10530 C C . TRP B 1 619 ? 5.855 66.75 20.922 1 75.5 619 TRP B C 1
ATOM 10532 O O . TRP B 1 619 ? 6.992 66.938 21.359 1 75.5 619 TRP B O 1
ATOM 10542 N N . ASP B 1 620 ? 5.129 67.75 20.438 1 64.44 620 ASP B N 1
ATOM 10543 C CA . ASP B 1 620 ? 5.613 69.188 20.422 1 64.44 620 ASP B CA 1
ATOM 10544 C C . ASP B 1 620 ? 5.434 69.812 21.781 1 64.44 620 ASP B C 1
ATOM 10546 O O . ASP B 1 620 ? 4.309 70.125 22.188 1 64.44 620 ASP B O 1
ATOM 10550 N N . GLU B 1 621 ? 6.262 69.75 22.797 1 56.84 621 GLU B N 1
ATOM 10551 C CA . GLU B 1 621 ? 6.258 70.25 24.156 1 56.84 621 GLU B CA 1
ATOM 10552 C C . GLU B 1 621 ? 6.234 71.812 24.156 1 56.84 621 GLU B C 1
ATOM 10554 O O . GLU B 1 621 ? 6.078 72.438 25.219 1 56.84 621 GLU B O 1
ATOM 10559 N N . SER B 1 622 ? 6.621 72.562 23.234 1 45.78 622 SER B N 1
ATOM 10560 C CA . SER B 1 622 ? 6.625 74 23.312 1 45.78 622 SER B CA 1
ATOM 10561 C C . SER B 1 622 ? 5.254 74.562 23.719 1 45.78 622 SER B C 1
ATOM 10563 O O . SER B 1 622 ? 5.141 75.688 24.234 1 45.78 622 SER B O 1
ATOM 10565 N N . VAL B 1 623 ? 4.332 73.875 23.469 1 45.06 623 VAL B N 1
ATOM 10566 C CA . VAL B 1 623 ? 3.018 74.438 23.688 1 45.06 623 VAL B CA 1
ATOM 10567 C C . VAL B 1 623 ? 2.641 74.375 25.156 1 45.06 623 VAL B C 1
ATOM 10569 O O . VAL B 1 623 ? 1.776 75.125 25.641 1 45.06 623 VAL B O 1
ATOM 10572 N N . VAL B 1 624 ? 3.131 73.5 25.891 1 43.41 624 VAL B N 1
ATOM 10573 C CA . VAL B 1 624 ? 2.674 73.438 27.281 1 43.41 624 VAL B CA 1
ATOM 10574 C C . VAL B 1 624 ? 3.49 74.438 28.109 1 43.41 624 VAL B C 1
ATOM 10576 O O . VAL B 1 624 ? 4.117 74.062 29.094 1 43.41 624 VAL B O 1
ATOM 10579 N N . ARG B 1 625 ? 4.379 75.312 27.594 1 36.78 625 ARG B N 1
ATOM 10580 C CA . ARG B 1 625 ? 4.969 76.188 28.625 1 36.78 625 ARG B CA 1
ATOM 10581 C C . ARG B 1 625 ? 3.893 76.938 29.375 1 36.78 625 ARG B C 1
ATOM 10583 O O . ARG B 1 625 ? 3.082 77.625 28.766 1 36.78 625 ARG B O 1
ATOM 10590 N N . PRO B 1 626 ? 3.648 76.75 30.531 1 34.22 626 PRO B N 1
ATOM 10591 C CA . PRO B 1 626 ? 3.006 77.812 31.281 1 34.22 626 PRO B CA 1
ATOM 10592 C C . PRO B 1 626 ? 3.607 79.188 30.953 1 34.22 626 PRO B C 1
ATOM 10594 O O . PRO B 1 626 ? 4.812 79.312 30.688 1 34.22 626 PRO B O 1
ATOM 10597 N N . GLY B 1 627 ? 2.896 80.125 30.344 1 29.22 627 GLY B N 1
ATOM 10598 C CA . GLY B 1 627 ? 3.24 81.562 30.359 1 29.22 627 GLY B CA 1
ATOM 10599 C C . GLY B 1 627 ? 4.012 81.938 31.609 1 29.22 627 GLY B C 1
ATOM 10600 O O . GLY B 1 627 ? 3.691 81.5 32.719 1 29.22 627 GLY B O 1
ATOM 10601 N N . LYS B 1 628 ? 5.145 82.312 31.594 1 31.42 628 LYS B N 1
ATOM 10602 C CA . LYS B 1 628 ? 5.512 83.375 32.5 1 31.42 628 LYS B CA 1
ATOM 10603 C C . LYS B 1 628 ? 4.375 84.375 32.625 1 31.42 628 LYS B C 1
ATOM 10605 O O . LYS B 1 628 ? 3.471 84.438 31.797 1 31.42 628 LYS B O 1
ATOM 10610 N N . ASN B 1 629 ? 4.621 85.625 33.438 1 27.05 629 ASN B N 1
ATOM 10611 C CA . ASN B 1 629 ? 3.963 86.875 33.875 1 27.05 629 ASN B CA 1
ATOM 10612 C C . ASN B 1 629 ? 3.502 87.688 32.688 1 27.05 629 ASN B C 1
ATOM 10614 O O . ASN B 1 629 ? 3.516 88.938 32.75 1 27.05 629 ASN B O 1
ATOM 10618 N N . SER B 1 630 ? 3.391 87.438 31.578 1 23.16 630 SER B N 1
ATOM 10619 C CA . SER B 1 630 ? 2.686 88.625 31.078 1 23.16 630 SER B CA 1
ATOM 10620 C C . SER B 1 630 ? 1.337 88.75 31.781 1 23.16 630 SER B C 1
ATOM 10622 O O . SER B 1 630 ? 0.491 87.875 31.734 1 23.16 630 SER B O 1
ATOM 10624 N N . ARG B 1 631 ? 1.503 89.438 32.75 1 28.25 631 ARG B N 1
ATOM 10625 C CA . ARG B 1 631 ? 0.495 90.312 33.375 1 28.25 631 ARG B CA 1
ATOM 10626 C C . ARG B 1 631 ? -0.473 90.875 32.344 1 28.25 631 ARG B C 1
ATOM 10628 O O . ARG B 1 631 ? -1.188 91.812 32.625 1 28.25 631 ARG B O 1
ATOM 10635 N N . THR B 1 632 ? -0.35 90.75 31.062 1 23.66 632 THR B N 1
ATOM 10636 C CA . THR B 1 632 ? -1.397 91.688 30.688 1 23.66 632 THR B CA 1
ATOM 10637 C C . THR B 1 632 ? -2.734 91.312 31.297 1 23.66 632 THR B C 1
ATOM 10639 O O . THR B 1 632 ? -3.176 90.125 31.156 1 23.66 632 THR B O 1
ATOM 10642 N N . ALA B 1 633 ? -2.945 91.938 32.375 1 24.53 633 ALA B N 1
ATOM 10643 C CA . ALA B 1 633 ? -4.246 92.188 33 1 24.53 633 ALA B CA 1
ATOM 10644 C C . ALA B 1 633 ? -5.348 92.25 31.953 1 24.53 633 ALA B C 1
ATOM 10646 O O . ALA B 1 633 ? -5.395 93.25 31.188 1 24.53 633 ALA B O 1
ATOM 10647 N N . ILE B 1 634 ? -5.48 91.375 31.094 1 21.69 634 ILE B N 1
ATOM 10648 C CA . ILE B 1 634 ? -6.762 91.562 30.438 1 21.69 634 ILE B CA 1
ATOM 10649 C C . ILE B 1 634 ? -7.805 92.062 31.469 1 21.69 634 ILE B C 1
ATOM 10651 O O . ILE B 1 634 ? -8.117 91.312 32.406 1 21.69 634 ILE B O 1
ATOM 10655 N N . ASN B 1 635 ? -7.664 93.312 31.766 1 21.3 635 ASN B N 1
ATOM 10656 C CA . ASN B 1 635 ? -8.688 94.188 32.344 1 21.3 635 ASN B CA 1
ATOM 10657 C C . ASN B 1 635 ? -10.078 93.812 31.797 1 21.3 635 ASN B C 1
ATOM 10659 O O . ASN B 1 635 ? -10.375 94.125 30.641 1 21.3 635 ASN B O 1
ATOM 10663 N N . ILE B 1 636 ? -10.273 92.562 31.828 1 21.12 636 ILE B N 1
ATOM 10664 C CA . ILE B 1 636 ? -11.688 92.375 31.531 1 21.12 636 ILE B CA 1
ATOM 10665 C C . ILE B 1 636 ? -12.516 93.438 32.25 1 21.12 636 ILE B C 1
ATOM 10667 O O . ILE B 1 636 ? -12.539 93.438 33.5 1 21.12 636 ILE B O 1
ATOM 10671 N N . CYS B 1 637 ? -12.305 94.625 31.703 1 19.84 637 CYS B N 1
ATOM 10672 C CA . CYS B 1 637 ? -13.289 95.625 32.062 1 19.84 637 CYS B CA 1
ATOM 10673 C C . CYS B 1 637 ? -14.695 95.062 32.062 1 19.84 637 CYS B C 1
ATOM 10675 O O . CYS B 1 637 ? -15.18 94.562 31.031 1 19.84 637 CYS B O 1
ATOM 10677 N N . VAL B 1 638 ? -14.875 94.375 33.094 1 21.73 638 VAL B N 1
ATOM 10678 C CA . VAL B 1 638 ? -16.203 93.875 33.406 1 21.73 638 VAL B CA 1
ATOM 10679 C C . VAL B 1 638 ? -17.25 95 33.156 1 21.73 638 VAL B C 1
ATOM 10681 O O . VAL B 1 638 ? -17.266 96 33.844 1 21.73 638 VAL B O 1
ATOM 10684 N N . GLN B 1 639 ? -17.172 95.438 31.938 1 18.64 639 GLN B N 1
ATOM 10685 C CA . GLN B 1 639 ? -18.25 96.438 31.766 1 18.64 639 GLN B CA 1
ATOM 10686 C C . GLN B 1 639 ? -19.578 95.875 32.281 1 18.64 639 GLN B C 1
ATOM 10688 O O . GLN B 1 639 ? -19.938 94.75 32 1 18.64 639 GLN B O 1
ATOM 10693 N N . GLU B 1 640 ? -20 96.5 33.281 1 21.58 640 GLU B N 1
ATOM 10694 C CA . GLU B 1 640 ? -21.234 96.438 34.062 1 21.58 640 GLU B CA 1
ATOM 10695 C C . GLU B 1 640 ? -22.469 96.438 33.156 1 21.58 640 GLU B C 1
ATOM 10697 O O . GLU B 1 640 ? -23.109 97.5 33.031 1 21.58 640 GLU B O 1
ATOM 10702 N N . GLN B 1 641 ? -22.375 95.938 31.969 1 18.5 641 GLN B N 1
ATOM 10703 C CA . GLN B 1 641 ? -23.641 96.375 31.359 1 18.5 641 GLN B CA 1
ATOM 10704 C C . GLN B 1 641 ? -24.828 95.812 32.156 1 18.5 641 GLN B C 1
ATOM 10706 O O . GLN B 1 641 ? -24.844 94.625 32.5 1 18.5 641 GLN B O 1
ATOM 10711 N N . GLN B 1 642 ? -25.531 96.688 32.812 1 19.34 642 GLN B N 1
ATOM 10712 C CA . GLN B 1 642 ? -26.75 96.812 33.594 1 19.34 642 GLN B CA 1
ATOM 10713 C C . GLN B 1 642 ? -27.922 96.125 32.844 1 19.34 642 GLN B C 1
ATOM 10715 O O . GLN B 1 642 ? -28.719 96.812 32.188 1 19.34 642 GLN B O 1
ATOM 10720 N N . THR B 1 643 ? -27.594 95.25 31.922 1 19.25 643 THR B N 1
ATOM 10721 C CA . THR B 1 643 ? -28.859 95.062 31.219 1 19.25 643 THR B CA 1
ATOM 10722 C C . THR B 1 643 ? -29.969 94.625 32.156 1 19.25 643 THR B C 1
ATOM 10724 O O . THR B 1 643 ? -29.734 93.875 33.094 1 19.25 643 THR B O 1
ATOM 10727 N N . ASP B 1 644 ? -30.984 95.375 32.25 1 18.77 644 ASP B N 1
ATOM 10728 C CA . ASP B 1 644 ? -32.25 95.562 32.969 1 18.77 644 ASP B CA 1
ATOM 10729 C C . ASP B 1 644 ? -33.094 94.25 32.844 1 18.77 644 ASP B C 1
ATOM 10731 O O . ASP B 1 644 ? -33.656 94 31.766 1 18.77 644 ASP B O 1
ATOM 10735 N N . PHE B 1 645 ? -32.5 93.188 33.156 1 19.25 645 PHE B N 1
ATOM 10736 C CA . PHE B 1 645 ? -33.25 91.938 33.031 1 19.25 645 PHE B CA 1
ATOM 10737 C C . PHE B 1 645 ? -34.562 92 33.781 1 19.25 645 PHE B C 1
ATOM 10739 O O . PHE B 1 645 ? -34.594 91.812 35 1 19.25 645 PHE B O 1
ATOM 10746 N N . HIS B 1 646 ? -35.375 93.062 33.469 1 17.84 646 HIS B N 1
ATOM 10747 C CA . HIS B 1 646 ? -36.656 93.188 34.219 1 17.84 646 HIS B CA 1
ATOM 10748 C C . HIS B 1 646 ? -37.469 91.875 34.094 1 17.84 646 HIS B C 1
ATOM 10750 O O . HIS B 1 646 ? -38.531 91.75 34.688 1 17.84 646 HIS B O 1
ATOM 10756 N N . GLN B 1 647 ? -37.156 91 33.125 1 18.23 647 GLN B N 1
ATOM 10757 C CA . GLN B 1 647 ? -38.438 90.438 32.719 1 18.23 647 GLN B CA 1
ATOM 10758 C C . GLN B 1 647 ? -39.125 89.688 33.875 1 18.23 647 GLN B C 1
ATOM 10760 O O . GLN B 1 647 ? -38.438 89.125 34.719 1 18.23 647 GLN B O 1
ATOM 10765 N N . GLU B 1 648 ? -40.469 89.938 34 1 17.72 648 GLU B N 1
ATOM 10766 C CA . GLU B 1 648 ? -41.625 89.688 34.875 1 17.72 648 GLU B CA 1
ATOM 10767 C C . GLU B 1 648 ? -41.875 88.25 35.094 1 17.72 648 GLU B C 1
ATOM 10769 O O . GLU B 1 648 ? -42.094 87.5 34.125 1 17.72 648 GLU B O 1
ATOM 10774 N N . LEU B 1 649 ? -41.156 87.625 35.969 1 18.36 649 LEU B N 1
ATOM 10775 C CA . LEU B 1 649 ? -41.344 86.25 36.375 1 18.36 649 LEU B CA 1
ATOM 10776 C C . LEU B 1 649 ? -42.781 86 36.719 1 18.36 649 LEU B C 1
ATOM 10778 O O . LEU B 1 649 ? -43.281 86.375 37.781 1 18.36 649 LEU B O 1
ATOM 10782 N N . LYS B 1 650 ? -43.656 86.25 35.75 1 18.02 650 LYS B N 1
ATOM 10783 C CA . LYS B 1 650 ? -45 86.125 36.281 1 18.02 650 LYS B CA 1
ATOM 10784 C C . LYS B 1 650 ? -45.219 84.75 36.875 1 18.02 650 LYS B C 1
ATOM 10786 O O . LYS B 1 650 ? -44.875 83.75 36.219 1 18.02 650 LYS B O 1
ATOM 10791 N N . ARG B 1 651 ? -45.469 84.75 38.156 1 18.95 651 ARG B N 1
ATOM 10792 C CA . ARG B 1 651 ? -45.656 83.688 39.188 1 18.95 651 ARG B CA 1
ATOM 10793 C C . ARG B 1 651 ? -46.875 82.812 38.875 1 18.95 651 ARG B C 1
ATOM 10795 O O . ARG B 1 651 ? -47.281 82 39.688 1 18.95 651 ARG B O 1
ATOM 10802 N N . THR B 1 652 ? -47.219 82.625 37.562 1 17.11 652 THR B N 1
ATOM 10803 C CA . THR B 1 652 ? -48.625 82.312 37.625 1 17.11 652 THR B CA 1
ATOM 10804 C C . THR B 1 652 ? -48.812 81.062 38.5 1 17.11 652 THR B C 1
ATOM 10806 O O . THR B 1 652 ? -47.938 80.188 38.594 1 17.11 652 THR B O 1
ATOM 10809 N N . SER B 1 653 ? -50 81.062 39.312 1 16.19 653 SER B N 1
ATOM 10810 C CA . SER B 1 653 ? -50.625 80.375 40.5 1 16.19 653 SER B CA 1
ATOM 10811 C C . SER B 1 653 ? -50.906 78.938 40.219 1 16.19 653 SER B C 1
ATOM 10813 O O . SER B 1 653 ? -51 78.125 41.156 1 16.19 653 SER B O 1
ATOM 10815 N N . VAL B 1 654 ? -50.969 78.438 38.969 1 16.86 654 VAL B N 1
ATOM 10816 C CA . VAL B 1 654 ? -52.25 77.75 39 1 16.86 654 VAL B CA 1
ATOM 10817 C C . VAL B 1 654 ? -52.188 76.625 40 1 16.86 654 VAL B C 1
ATOM 10819 O O . VAL B 1 654 ? -51.094 76.125 40.344 1 16.86 654 VAL B O 1
ATOM 10822 N N . ALA B 1 655 ? -53.469 76 40.219 1 17.31 655 ALA B N 1
ATOM 10823 C CA . ALA B 1 655 ? -54.438 75.312 41.094 1 17.31 655 ALA B CA 1
ATOM 10824 C C . ALA B 1 655 ? -54.031 73.875 41.344 1 17.31 655 ALA B C 1
ATOM 10826 O O . ALA B 1 655 ? -53.344 73.25 40.562 1 17.31 655 ALA B O 1
ATOM 10827 N N . GLY B 1 656 ? -54.281 73.438 42.594 1 17 656 GLY B N 1
ATOM 10828 C CA . GLY B 1 656 ? -53.906 72.438 43.625 1 17 656 GLY B CA 1
ATOM 10829 C C . GLY B 1 656 ? -54.281 71 43.25 1 17 656 GLY B C 1
ATOM 10830 O O . GLY B 1 656 ? -54.094 70.125 44.062 1 17 656 GLY B O 1
ATOM 10831 N N . PRO B 1 657 ? -54.594 70.688 41.844 1 16.59 657 PRO B N 1
ATOM 10832 C CA . PRO B 1 657 ? -55.688 69.75 42.031 1 16.59 657 PRO B CA 1
ATOM 10833 C C . PRO B 1 657 ? -55.344 68.625 43 1 16.59 657 PRO B C 1
ATOM 10835 O O . PRO B 1 657 ? -54.156 68.375 43.25 1 16.59 657 PRO B O 1
ATOM 10838 N N . ASP B 1 658 ? -56.406 67.875 43.312 1 17.19 658 ASP B N 1
ATOM 10839 C CA . ASP B 1 658 ? -57 67 44.375 1 17.19 658 ASP B CA 1
ATOM 10840 C C . ASP B 1 658 ? -56.25 65.75 44.562 1 17.19 658 ASP B C 1
ATOM 10842 O O . ASP B 1 658 ? -55.531 65.312 43.656 1 17.19 658 ASP B O 1
ATOM 10846 N N . ARG B 1 659 ? -56.562 65.062 45.625 1 16.47 659 ARG B N 1
ATOM 10847 C CA . ARG B 1 659 ? -55.969 64.312 46.688 1 16.47 659 ARG B CA 1
ATOM 10848 C C . ARG B 1 659 ? -55.656 62.875 46.25 1 16.47 659 ARG B C 1
ATOM 10850 O O . ARG B 1 659 ? -54.625 62.312 46.625 1 16.47 659 ARG B O 1
ATOM 10857 N N . LYS B 1 660 ? -56.406 62.25 45.281 1 17.7 660 LYS B N 1
ATOM 10858 C CA . LYS B 1 660 ? -57.094 61.125 45.906 1 17.7 660 LYS B CA 1
ATOM 10859 C C . LYS B 1 660 ? -56.125 59.938 46.062 1 17.7 660 LYS B C 1
ATOM 10861 O O . LYS B 1 660 ? -55.469 59.531 45.125 1 17.7 660 LYS B O 1
ATOM 10866 N N . VAL B 1 661 ? -55.844 59.625 47.406 1 16.69 661 VAL B N 1
ATOM 10867 C CA . VAL B 1 661 ? -54.906 58.75 48.094 1 16.69 661 VAL B CA 1
ATOM 10868 C C . VAL B 1 661 ? -55.156 57.281 47.75 1 16.69 661 VAL B C 1
ATOM 10870 O O . VAL B 1 661 ? -54.375 56.406 48.094 1 16.69 661 VAL B O 1
ATOM 10873 N N . PRO B 1 662 ? -55.625 56.938 46.469 1 16.19 662 PRO B N 1
ATOM 10874 C CA . PRO B 1 662 ? -56.406 55.75 46.781 1 16.19 662 PRO B CA 1
ATOM 10875 C C . PRO B 1 662 ? -55.656 54.719 47.594 1 16.19 662 PRO B C 1
ATOM 10877 O O . PRO B 1 662 ? -54.438 54.594 47.438 1 16.19 662 PRO B O 1
ATOM 10880 N N . SER B 1 663 ? -56.375 54.156 48.688 1 15.42 663 SER B N 1
ATOM 10881 C CA . SER B 1 663 ? -56.219 53.406 49.906 1 15.42 663 SER B CA 1
ATOM 10882 C C . SER B 1 663 ? -55.5 52.062 49.688 1 15.42 663 SER B C 1
ATOM 10884 O O . SER B 1 663 ? -55.5 51.531 48.562 1 15.42 663 SER B O 1
ATOM 10886 N N . ILE B 1 664 ? -54.688 51.688 50.656 1 16.23 664 ILE B N 1
ATOM 10887 C CA . ILE B 1 664 ? -53.625 50.781 51.031 1 16.23 664 ILE B CA 1
ATOM 10888 C C . ILE B 1 664 ? -54.156 49.344 51.062 1 16.23 664 ILE B C 1
ATOM 10890 O O . ILE B 1 664 ? -53.406 48.375 50.969 1 16.23 664 ILE B O 1
ATOM 10894 N N . VAL B 1 665 ? -55.531 49 50.688 1 14.71 665 VAL B N 1
ATOM 10895 C CA . VAL B 1 665 ? -56.094 48.125 51.688 1 14.71 665 VAL B CA 1
ATOM 10896 C C . VAL B 1 665 ? -55.281 46.844 51.812 1 14.71 665 VAL B C 1
ATOM 10898 O O . VAL B 1 665 ? -54.969 46.219 50.812 1 14.71 665 VAL B O 1
ATOM 10901 N N . CYS B 1 666 ? -54.719 46.625 53.094 1 15.94 666 CYS B N 1
ATOM 10902 C CA . CYS B 1 666 ? -53.969 45.625 53.844 1 15.94 666 CYS B CA 1
ATOM 10903 C C . CYS B 1 666 ? -54.688 44.281 53.875 1 15.94 666 CYS B C 1
ATOM 10905 O O . CYS B 1 666 ? -54.188 43.312 54.438 1 15.94 666 CYS B O 1
ATOM 10907 N N . THR B 1 667 ? -55.781 43.938 53.062 1 14.56 667 THR B N 1
ATOM 10908 C CA . THR B 1 667 ? -56.719 43.156 53.875 1 14.56 667 THR B CA 1
ATOM 10909 C C . THR B 1 667 ? -56 42 54.531 1 14.56 667 THR B C 1
ATOM 10911 O O . THR B 1 667 ? -55.031 41.469 54 1 14.56 667 THR B O 1
ATOM 10914 N N . GLU B 1 668 ? -56.625 41.688 55.875 1 14.49 668 GLU B N 1
ATOM 10915 C CA . GLU B 1 668 ? -56.531 41 57.156 1 14.49 668 GLU B CA 1
ATOM 10916 C C . GLU B 1 668 ? -56.438 39.5 56.969 1 14.49 668 GLU B C 1
ATOM 10918 O O . GLU B 1 668 ? -55.594 38.844 57.594 1 14.49 668 GLU B O 1
ATOM 10923 N N . ASP B 1 669 ? -57.625 38.719 56.719 1 14.31 669 ASP B N 1
ATOM 10924 C CA . ASP B 1 669 ? -58.312 38 57.781 1 14.31 669 ASP B CA 1
ATOM 10925 C C . ASP B 1 669 ? -57.625 36.688 58.125 1 14.31 669 ASP B C 1
ATOM 10927 O O . ASP B 1 669 ? -56.812 36.188 57.312 1 14.31 669 ASP B O 1
ATOM 10931 N N . HIS B 1 670 ? -58.531 35.625 58.812 1 14.19 670 HIS B N 1
ATOM 10932 C CA . HIS B 1 670 ? -58.812 34.844 60 1 14.19 670 HIS B CA 1
ATOM 10933 C C . HIS B 1 670 ? -58.281 33.406 59.844 1 14.19 670 HIS B C 1
ATOM 10935 O O . HIS B 1 670 ? -57.594 32.875 60.688 1 14.19 670 HIS B O 1
ATOM 10941 N N . GLU B 1 671 ? -59.344 32.406 59.5 1 14.78 671 GLU B N 1
ATOM 10942 C CA . GLU B 1 671 ? -59.844 31.422 60.438 1 14.78 671 GLU B CA 1
ATOM 10943 C C . GLU B 1 671 ? -58.906 30.266 60.594 1 14.78 671 GLU B C 1
ATOM 10945 O O . GLU B 1 671 ? -58.031 30.016 59.719 1 14.78 671 GLU B O 1
ATOM 10950 N N . ALA B 1 672 ? -59.438 29.156 61.469 1 14.48 672 ALA B N 1
ATOM 10951 C CA . ALA B 1 672 ? -59.375 28.328 62.656 1 14.48 672 ALA B CA 1
ATOM 10952 C C . ALA B 1 672 ? -58.75 26.969 62.375 1 14.48 672 ALA B C 1
ATOM 10954 O O . ALA B 1 672 ? -57.844 26.547 63.062 1 14.48 672 ALA B O 1
ATOM 10955 N N . GLY B 1 673 ? -59.688 25.938 61.969 1 14.02 673 GLY B N 1
ATOM 10956 C CA . GLY B 1 673 ? -60.125 24.812 62.812 1 14.02 673 GLY B CA 1
ATOM 10957 C C . GLY B 1 673 ? -59.156 23.641 62.75 1 14.02 673 GLY B C 1
ATOM 10958 O O . GLY B 1 673 ? -58.25 23.609 61.938 1 14.02 673 GLY B O 1
ATOM 10959 N N . ASN B 1 674 ? -59.844 22.375 62.594 1 14.44 674 ASN B N 1
ATOM 10960 C CA . ASN B 1 674 ? -60.094 21.219 63.438 1 14.44 674 ASN B CA 1
ATOM 10961 C C . ASN B 1 674 ? -59.031 20.156 63.281 1 14.44 674 ASN B C 1
ATOM 10963 O O . ASN B 1 674 ? -58.281 20.172 62.312 1 14.44 674 ASN B O 1
ATOM 10967 N N . SER B 1 675 ? -59.562 18.859 63.25 1 14.61 675 SER B N 1
ATOM 10968 C CA . SER B 1 675 ? -59.594 17.75 64.188 1 14.61 675 SER B CA 1
ATOM 10969 C C . SER B 1 675 ? -58.469 16.766 63.906 1 14.61 675 SER B C 1
ATOM 10971 O O . SER B 1 675 ? -57.844 16.812 62.844 1 14.61 675 SER B O 1
ATOM 10973 N N . PRO B 1 676 ? -58.906 15.367 64.125 1 14.71 676 PRO B N 1
ATOM 10974 C CA . PRO B 1 676 ? -58.562 14.32 65.062 1 14.71 676 PRO B CA 1
ATOM 10975 C C . PRO B 1 676 ? -57.406 13.438 64.562 1 14.71 676 PRO B C 1
ATOM 10977 O O . PRO B 1 676 ? -56.406 13.266 65.25 1 14.71 676 PRO B O 1
ATOM 10980 N N . GLU B 1 677 ? -57.875 12.219 63.938 1 15.41 677 GLU B N 1
ATOM 10981 C CA . GLU B 1 677 ? -57.844 10.883 64.562 1 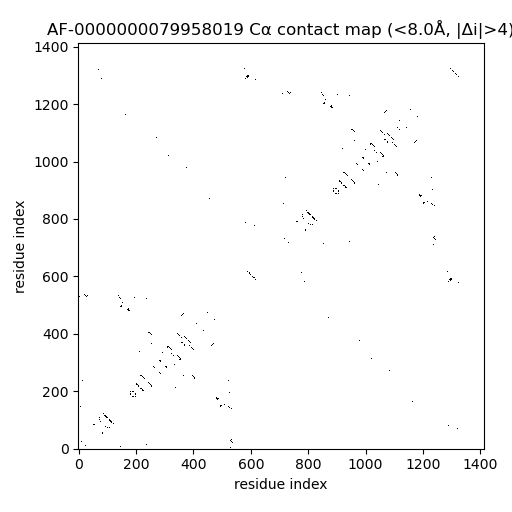15.41 677 GLU B CA 1
ATOM 10982 C C . GLU B 1 677 ? -56.562 10.156 64.188 1 15.41 677 GLU B C 1
ATOM 10984 O O . GLU B 1 677 ? -55.875 10.5 63.219 1 15.41 677 GLU B O 1
ATOM 10989 N N . LEU B 1 678 ? -56.656 8.766 64.438 1 13.53 678 LEU B N 1
ATOM 10990 C CA . LEU B 1 678 ? -56.125 7.656 65.25 1 13.53 678 LEU B CA 1
ATOM 10991 C C . LEU B 1 678 ? -55.062 6.879 64.5 1 13.53 678 LEU B C 1
ATOM 10993 O O . LEU B 1 678 ? -54.031 6.555 65.062 1 13.53 678 LEU B O 1
ATOM 10997 N N . VAL B 1 679 ? -55.531 6.176 63.281 1 14.84 679 VAL B N 1
ATOM 10998 C CA . VAL B 1 679 ? -55.562 4.738 63.5 1 14.84 679 VAL B CA 1
ATOM 10999 C C . VAL B 1 679 ? -54.156 4.16 63.406 1 14.84 679 VAL B C 1
ATOM 11001 O O . VAL B 1 679 ? -53.281 4.719 62.719 1 14.84 679 VAL B O 1
ATOM 11004 N N . HIS B 1 680 ? -54.125 2.824 63.688 1 14.3 680 HIS B N 1
ATOM 11005 C CA . HIS B 1 680 ? -53.594 1.662 64.375 1 14.3 680 HIS B CA 1
ATOM 11006 C C . HIS B 1 680 ? -52.375 1.084 63.719 1 14.3 680 HIS B C 1
ATOM 11008 O O . HIS B 1 680 ? -51.344 0.909 64.312 1 14.3 680 HIS B O 1
ATOM 11014 N N . VAL B 1 681 ? -52.719 -0.079 63.031 1 15.37 681 VAL B N 1
ATOM 11015 C CA . VAL B 1 681 ? -52.375 -1.358 63.625 1 15.37 681 VAL B CA 1
ATOM 11016 C C . VAL B 1 681 ? -50.938 -1.771 63.219 1 15.37 681 VAL B C 1
ATOM 11018 O O . VAL B 1 681 ? -50.406 -1.239 62.25 1 15.37 681 VAL B O 1
ATOM 11021 N N . LEU B 1 682 ? -50.938 -3.055 62.75 1 14.69 682 LEU B N 1
ATOM 11022 C CA . LEU B 1 682 ? -50.5 -4.328 63.312 1 14.69 682 LEU B CA 1
ATOM 11023 C C . LEU B 1 682 ? -49.125 -4.73 62.781 1 14.69 682 LEU B C 1
ATOM 11025 O O . LEU B 1 682 ? -48.719 -4.25 61.75 1 14.69 682 LEU B O 1
ATOM 11029 N N . SER B 1 683 ? -48.875 -5.895 63.125 1 13.23 683 SER B N 1
ATOM 11030 C CA . SER B 1 683 ? -47.938 -6.895 63.656 1 13.23 683 SER B CA 1
ATOM 11031 C C . SER B 1 683 ? -47.062 -7.488 62.594 1 13.23 683 SER B C 1
ATOM 11033 O O . SER B 1 683 ? -45.875 -7.754 62.812 1 13.23 683 SER B O 1
ATOM 11035 N N . VAL B 1 684 ? -47.688 -7.793 61.25 1 15.27 684 VAL B N 1
ATOM 11036 C CA . VAL B 1 684 ? -47.719 -9.25 61.25 1 15.27 684 VAL B CA 1
ATOM 11037 C C . VAL B 1 684 ? -46.312 -9.812 61.188 1 15.27 684 VAL B C 1
ATOM 11039 O O . VAL B 1 684 ? -45.406 -9.172 60.625 1 15.27 684 VAL B O 1
ATOM 11042 N N . GLY B 1 685 ? -46.219 -11.047 61.531 1 14.35 685 GLY B N 1
ATOM 11043 C CA . GLY B 1 685 ? -45.625 -12.211 62.156 1 14.35 685 GLY B CA 1
ATOM 11044 C C . GLY B 1 685 ? -44.438 -12.758 61.406 1 14.35 685 GLY B C 1
ATOM 11045 O O . GLY B 1 685 ? -43.281 -12.531 61.812 1 14.35 685 GLY B O 1
ATOM 11046 N N . SER B 1 686 ? -44.719 -14 60.875 1 15.16 686 SER B N 1
ATOM 11047 C CA . SER B 1 686 ? -44.281 -15.305 61.344 1 15.16 686 SER B CA 1
ATOM 11048 C C . SER B 1 686 ? -43 -15.758 60.656 1 15.16 686 SER B C 1
ATOM 11050 O O . SER B 1 686 ? -42 -16.094 61.281 1 15.16 686 SER B O 1
ATOM 11052 N N . ASP B 1 687 ? -43.156 -16.938 59.938 1 15.52 687 ASP B N 1
ATOM 11053 C CA . ASP B 1 687 ? -42.844 -18.344 60.188 1 15.52 687 ASP B CA 1
ATOM 11054 C C . ASP B 1 687 ? -41.625 -18.812 59.406 1 15.52 687 ASP B C 1
ATOM 11056 O O . ASP B 1 687 ? -41.25 -18.203 58.406 1 15.52 687 ASP B O 1
ATOM 11060 N N . ASP B 1 688 ? -41.312 -20.125 59.562 1 14.96 688 ASP B N 1
ATOM 11061 C CA . ASP B 1 688 ? -40.469 -21.281 59.875 1 14.96 688 ASP B CA 1
ATOM 11062 C C . ASP B 1 688 ? -39.812 -21.828 58.594 1 14.96 688 ASP B C 1
ATOM 11064 O O . ASP B 1 688 ? -38.594 -22.062 58.562 1 14.96 688 ASP B O 1
ATOM 11068 N N . THR B 1 689 ? -40.656 -22.484 57.719 1 14.49 689 THR B N 1
ATOM 11069 C CA . THR B 1 689 ? -40.688 -23.938 57.562 1 14.49 689 THR B CA 1
ATOM 11070 C C . THR B 1 689 ? -39.656 -24.391 56.531 1 14.49 689 THR B C 1
ATOM 11072 O O . THR B 1 689 ? -39.219 -23.609 55.688 1 14.49 689 THR B O 1
ATOM 11075 N N . ALA B 1 690 ? -39.438 -25.781 56.531 1 13.95 690 ALA B N 1
ATOM 11076 C CA . ALA B 1 690 ? -38.844 -27.078 56.25 1 13.95 690 ALA B CA 1
ATOM 11077 C C . ALA B 1 690 ? -38.875 -27.391 54.75 1 13.95 690 ALA B C 1
ATOM 11079 O O . ALA B 1 690 ? -38.312 -28.375 54.312 1 13.95 690 ALA B O 1
ATOM 11080 N N . ALA B 1 691 ? -39.594 -26.734 53.844 1 14.77 691 ALA B N 1
ATOM 11081 C CA . ALA B 1 691 ? -40.281 -27.781 53.125 1 14.77 691 ALA B CA 1
ATOM 11082 C C . ALA B 1 691 ? -39.312 -28.828 52.594 1 14.77 691 ALA B C 1
ATOM 11084 O O . ALA B 1 691 ? -38.188 -28.5 52.219 1 14.77 691 ALA B O 1
ATOM 11085 N N . GLY B 1 692 ? -39.75 -30.172 52.594 1 14.23 692 GLY B N 1
ATOM 11086 C CA . GLY B 1 692 ? -39.688 -31.625 52.656 1 14.23 692 GLY B CA 1
ATOM 11087 C C . GLY B 1 692 ? -38.938 -32.219 51.469 1 14.23 692 GLY B C 1
ATOM 11088 O O . GLY B 1 692 ? -38.031 -31.594 50.938 1 14.23 692 GLY B O 1
ATOM 11089 N N . PRO B 1 693 ? -39.594 -33.312 50.906 1 14.99 693 PRO B N 1
ATOM 11090 C CA . PRO B 1 693 ? -39.438 -34.781 50.812 1 14.99 693 PRO B CA 1
ATOM 11091 C C . PRO B 1 693 ? -38.719 -35.188 49.531 1 14.99 693 PRO B C 1
ATOM 11093 O O . PRO B 1 693 ? -37.75 -35.938 49.594 1 14.99 693 PRO B O 1
ATOM 11096 N N . ASP B 1 694 ? -39.531 -35.594 48.406 1 15.13 694 ASP B N 1
ATOM 11097 C CA . ASP B 1 694 ? -39.906 -36.938 47.938 1 15.13 694 ASP B CA 1
ATOM 11098 C C . ASP B 1 694 ? -38.938 -37.438 46.844 1 15.13 694 ASP B C 1
ATOM 11100 O O . ASP B 1 694 ? -38.25 -36.625 46.219 1 15.13 694 ASP B O 1
ATOM 11104 N N . SER B 1 695 ? -39.438 -38.562 45.938 1 15.08 695 SER B N 1
ATOM 11105 C CA . SER B 1 695 ? -39.469 -40 45.594 1 15.08 695 SER B CA 1
ATOM 11106 C C . SER B 1 695 ? -38.781 -40.25 44.25 1 15.08 695 SER B C 1
ATOM 11108 O O . SER B 1 695 ? -37.969 -41.156 44.125 1 15.08 695 SER B O 1
ATOM 11110 N N . ILE B 1 696 ? -39.281 -39.875 43 1 15.22 696 ILE B N 1
ATOM 11111 C CA . ILE B 1 696 ? -39.75 -41 42.156 1 15.22 696 ILE B CA 1
ATOM 11112 C C . ILE B 1 696 ? -38.562 -41.656 41.469 1 15.22 696 ILE B C 1
ATOM 11114 O O . ILE B 1 696 ? -37.5 -41.062 41.344 1 15.22 696 ILE B O 1
ATOM 11118 N N . ILE B 1 697 ? -38.625 -42.062 40 1 15.6 697 ILE B N 1
ATOM 11119 C CA . ILE B 1 697 ? -38.781 -43.375 39.375 1 15.6 697 ILE B CA 1
ATOM 11120 C C . ILE B 1 697 ? -37.438 -43.906 38.906 1 15.6 697 ILE B C 1
ATOM 11122 O O . ILE B 1 697 ? -36.719 -43.219 38.156 1 15.6 697 ILE B O 1
ATOM 11126 N N . ALA B 1 698 ? -36.781 -45.156 39.438 1 16.64 698 ALA B N 1
ATOM 11127 C CA . ALA B 1 698 ? -35.719 -46.125 39.719 1 16.64 698 ALA B CA 1
ATOM 11128 C C . ALA B 1 698 ? -35.531 -47.094 38.531 1 16.64 698 ALA B C 1
ATOM 11130 O O . ALA B 1 698 ? -34.562 -47.844 38.469 1 16.64 698 ALA B O 1
ATOM 11131 N N . VAL B 1 699 ? -36.406 -47.156 37.438 1 16.05 699 VAL B N 1
ATOM 11132 C CA . VAL B 1 699 ? -36.688 -48.5 37 1 16.05 699 VAL B CA 1
ATOM 11133 C C . VAL B 1 699 ? -35.375 -49.25 36.719 1 16.05 699 VAL B C 1
ATOM 11135 O O . VAL B 1 699 ? -34.375 -48.625 36.312 1 16.05 699 VAL B O 1
ATOM 11138 N N . SER B 1 700 ? -35.438 -50.812 37.094 1 15.66 700 SER B N 1
ATOM 11139 C CA . SER B 1 700 ? -35.312 -52.219 37.438 1 15.66 700 SER B CA 1
ATOM 11140 C C . SER B 1 700 ? -35.062 -53.094 36.219 1 15.66 700 SER B C 1
ATOM 11142 O O . SER B 1 700 ? -34.875 -54.312 36.344 1 15.66 700 SER B O 1
ATOM 11144 N N . SER B 1 701 ? -35.562 -53 35 1 17.48 701 SER B N 1
ATOM 11145 C CA . SER B 1 701 ? -35.844 -54.375 34.531 1 17.48 701 SER B CA 1
ATOM 11146 C C . SER B 1 701 ? -34.562 -55.188 34.531 1 17.48 701 SER B C 1
ATOM 11148 O O . SER B 1 701 ? -33.469 -54.656 34.344 1 17.48 701 SER B O 1
ATOM 11150 N N . VAL B 1 702 ? -34.594 -56.688 34.938 1 17.88 702 VAL B N 1
ATOM 11151 C CA . VAL B 1 702 ? -34.312 -58.062 35.344 1 17.88 702 VAL B CA 1
ATOM 11152 C C . VAL B 1 702 ? -33.844 -58.875 34.156 1 17.88 702 VAL B C 1
ATOM 11154 O O . VAL B 1 702 ? -33.156 -59.875 34.312 1 17.88 702 VAL B O 1
ATOM 11157 N N . VAL B 1 703 ? -34.281 -58.969 32.812 1 19.92 703 VAL B N 1
ATOM 11158 C CA . VAL B 1 703 ? -34.438 -60.344 32.344 1 19.92 703 VAL B CA 1
ATOM 11159 C C . VAL B 1 703 ? -33.094 -61.062 32.438 1 19.92 703 VAL B C 1
ATOM 11161 O O . VAL B 1 703 ? -32.031 -60.469 32.312 1 19.92 703 VAL B O 1
ATOM 11164 N N . PRO B 1 704 ? -33.062 -62.562 32.5 1 20.27 704 PRO B N 1
ATOM 11165 C CA . PRO B 1 704 ? -32.625 -63.969 32.625 1 20.27 704 PRO B CA 1
ATOM 11166 C C . PRO B 1 704 ? -31.562 -64.375 31.594 1 20.27 704 PRO B C 1
ATOM 11168 O O . PRO B 1 704 ? -31.375 -63.656 30.594 1 20.27 704 PRO B O 1
ATOM 11171 N N . VAL B 1 705 ? -31.453 -66.125 31.422 1 23.42 705 VAL B N 1
ATOM 11172 C CA . VAL B 1 705 ? -30.844 -67.438 31.594 1 23.42 705 VAL B CA 1
ATOM 11173 C C . VAL B 1 705 ? -30.641 -68.125 30.234 1 23.42 705 VAL B C 1
ATOM 11175 O O . VAL B 1 705 ? -29.609 -68.75 30 1 23.42 705 VAL B O 1
ATOM 11178 N N . ALA B 1 706 ? -31.656 -68.75 29.438 1 19.98 706 ALA B N 1
ATOM 11179 C CA . ALA B 1 706 ? -31.391 -69.188 28.062 1 19.98 706 ALA B CA 1
ATOM 11180 C C . ALA B 1 706 ? -30.906 -68.062 27.203 1 19.98 706 ALA B C 1
ATOM 11182 O O . ALA B 1 706 ? -31.391 -66.938 27.344 1 19.98 706 ALA B O 1
#

Sequence (1412 aa):
MSEVEGRFIKRGYWINYAQGPIMGQTITTDTGSGVVIVAFLAILTSLGLGHLFHLLTFLFYLRRRKRSTNNSDGLFHQQQALLRTLPTPSSLFVDAAKLWLSWRRTLRSAFSQSVSLFVIPLVFAIGITAAGVFSSSIVSSSNIEVLVHSPFCALIKNQNDTFDSTRYEANIDTIALSYAEECYIENGTIANRCRIFSVPKIDFETTMGDCPFAKSICESPTITFDSGLLDMGHDFGFNLIERERVQYRRKTACAILSLEGRVRIQPATEIPSYFRPRQYYPGEDFLTYHFGNRRGTGNFDNVTFLQSLVESNTSYRFDMKEYRCWSSPGFDKNFTPIPEMMQTNADVLLRLINKNSVYYMNPVEDILFSAHKKIMMFDAGLKGNMTWYFSDAISTPIGCVEQVNICSSLNGLPYHLNELNFTGATDLQLALLELLLITGRTYSTMSSRTLSADKLLDASGGEITWLPDNQWIAELTGWQSYVWAAHQIVLSTYAIGAKVRDPRADSFTRPPSNAAEKKLCQIQKMRKTGEVVNINVFALILVTVFSLTMFLLDMSLLRFLTFLTKFHASFSDIINAWNQYDVFHLQRQAYESRGEGEWIDVQKEIPITKEVTPLSHLWDESVVRPGKNSRTAINICVQEQQTDFHQELKRTSVAGPDRKVPSIVCTEDHEAGNSPELVHVLSVGSDDTAAGPDSIIAVSSVVPVAMSEVEGRFIKRGYWINYAQGPIMGQTITTDTGSGVVIVAFLAILTSLGLGHLFHLLTFLFYLRRRKRSTNNSDGLFHQQQALLRTLPTPSSLFVDAAKLWLSWRRTLRSAFSQSVSLFVIPLVFAIGITAAGVFSSSIVSSSNIEVLVHSPFCALIKNQNDTFDSTRYEANIDTIALSYAEECYIENGTIANRCRIFSVPKIDFETTMGDCPFAKSICESPTITFDSGLLDMGHDFGFNLIERERVQYRRKTACAILSLEGRVRIQPATEIPSYFRPRQYYPGEDFLTYHFGNRRGTGNFDNVTFLQSLVESNTSYRFDMKEYRCWSSPGFDKNFTPIPEMMQTNADVLLRLINKNSVYYMNPVEDILFSAHKKIMMFDAGLKGNMTWYFSDAISTPIGCVEQVNICSSLNGLPYHLNELNFTGATDLQLALLELLLITGRTYSTMSSRTLSADKLLDASGGEITWLPDNQWIAELTGWQSYVWAAHQIVLSTYAIGAKVRDPRADSFTRPPSNAAEKKLCQIQKMRKTGEVVNINVFALILVTVFSLTMFLLDMSLLRFLTFLTKFHASFSDIINAWNQYDVFHLQRQAYESRGEGEWIDVQKEIPITKEVTPLSHLWDESVVRPGKNSRTAINICVQEQQTDFHQELKRTSVAGPDRKVPSIVCTEDHEAGNSPELVHVLSVGSDDTAAGPDSIIAVSSVVPVA

pLDDT: mean 77.33, std 23.91, range [13.23, 97.38]

Foldseek 3Di:
DDFFDPVFFDAAWDAQPVVHRAQRTWGKDFPVVLVVVLQVLLVLLLLLLLLVQLVVLLVVLVVLVVVDDPDDDPLSLVLSLVSLVSDQLVVLQVVLVVSLVVCVVVDVCSCVSSVCSNPVSVVSVVVSNVVSVVLSVLWFFFFDKTWGHAPFQFFFFPPCPDPVSVVLLVVLLVVLLVLLVQAPPPPDDRDPRLAWFLDSAQDWDWDWAADPFFNQFFDFIKIKIKSPWDWCCRPQPFSDHPVQIKIKIKMKIKGWTDQPPFKDKDFPVPQDPVPDPDDADVPKIKIFGFFWDFPPSPPPGRTDDIDILVVLQVDLAKFKDKAKAFLAPPDDHRTDGDPRQDDNQWMKMKMKIFNRFQKELDAAQAPQFGWDDWDWDQDVVVNGIGIITGGPDRIIMMMMIMHMDMVHSDSGLHPDDDCVVDPPRDPLSNLLSVLQSVLPVCQDLVNNGDAPVRVQADPVGRYHHDDDRHSVVVRSSSSVSSSRSSVSVSLLCSLNHSCVVPVVSVVRTGHDDDDSSVVSSGRGMTIDRHRMMMRRPSSVCVSNVSSVVSVVCSVCVLVVLVVCCVVPVVSLVVQLVSLCSHPQNVVVVLQVVLVDFDWDPSSPNHIDGPDPDDGDDSVPCVSPPDDDDPPPVPPPVVPPPPPPPVPCPVPPPPDPDDDPVPDPPPPDDDDDDDDDDDDDDDDPDDDDDDDDDDDDDDPDDDDDDD/DDFFDPVFFDAAWDAQPVVHRAQRTWGKDFPVVLVVVLQVLLVLLLLLLLLVQLVVLLVVLVVLVVVDDPDDDPLSLVLSLVSLVSDQLVVLQVVLVVSLVVCVVPDVCSCVSSVCSNPVSVVSVVVSNVVSVCLSVLWFFFFDKTWGHAPFQFFFFPPVPDPVSVVLLVVLLVVLLVLLVQAPPPPDDRDVRLAWFLDSAQDWDWDWAADPFFNQFADFIKIKTKSPWDWCCRPQPFSDHPVQIKIKIKMKIKGWTDQPPFKDKDFPVPQDPVPDPDDDDVRKIKIFGFFWDFPPSPPPGRTDDIDILVVLQVDLAKFKDKAKAALAPPDDHRTDGDPRQDDNQWMKMKMKIFNRFQKELDAAQAPQFGWDDWDWDQDPVVNGIGIITGGPDRIIMMMMIMHMQMPPRDSGLHPDPDCVRDPPRDLLSSLVSVLQSVLPVCQDLVNNGDAPVRVQADPVGRYHHDDDRHSVVVRSSSSVSSSRSSVSVSLLCSLNHSCVVPVVSVVRTGHDDDDSSVVSSGRGMTIDRHRMMMRRPSSVCVSNVSSVVSVVCSVCVLVVLVVCCVVPVVSLVVQLVSLCSHPQNVVVVLQVVLVHFDWDPSSPNHIDGPDPDDGDDSVPPVSPPDDDDPPPVPCPVVPPPPPPPVDDPPPDDDDDDDDCPPDPPPDDDDDDDYDDDDDDDDDDDDDDDDDDDDDDDDDDDDDDDD

Nearest PDB structures (foldseek):
  9cc9-assembly1_L  TM=2.726E-01  e=2.799E+00  Nicotiana benthamiana
  7ra3-assembly1_R  TM=3.547E-01  e=8.151E+00  Homo sapiens
  6r7x-assembly1_A  TM=2.536E-01  e=7.747E+00  Homo sapiens
  9cc9-assembly1_L  TM=2.736E-01  e=4.560E+00  Nicotiana benthamiana
  6r7x-assembly1_A  TM=2.539E-01  e=7.559E+00  Homo sapiens

Organism: NCBI:txid1448308

Solvent-accessible surface area (backbone atoms only — not comparable to full-atom values): 78538 Å² total; per-residue (Å²): 126,66,58,76,53,74,85,34,40,50,70,41,80,49,68,40,47,92,58,32,82,61,74,15,25,31,33,28,42,43,41,70,58,44,49,40,49,37,35,49,44,21,50,44,44,34,50,17,48,50,27,45,46,42,49,50,42,50,54,49,50,52,55,49,53,71,68,54,59,84,61,39,42,64,67,58,54,49,51,52,34,51,51,59,65,57,58,53,40,67,53,40,31,53,53,46,50,52,51,34,66,69,37,46,83,80,34,87,59,31,60,76,73,40,46,66,47,44,52,55,25,51,54,47,46,52,48,37,52,49,50,16,31,56,50,37,70,42,51,44,42,58,73,34,80,42,40,36,41,35,95,45,28,26,45,72,50,90,50,83,78,37,70,64,42,42,44,48,51,43,50,50,49,54,42,16,46,53,43,15,51,59,47,57,62,49,80,58,81,78,53,76,65,38,48,33,40,54,37,58,57,86,67,60,49,78,45,77,48,70,49,91,44,41,70,82,47,40,65,42,69,13,44,32,41,32,45,51,83,35,41,41,39,62,58,60,9,33,63,46,56,82,90,60,60,51,42,42,28,46,36,39,38,35,25,38,41,45,60,79,91,29,58,45,82,39,52,47,88,75,48,57,72,89,76,42,96,60,87,74,56,91,88,34,38,26,41,36,30,48,61,16,34,39,62,85,45,75,83,65,73,40,42,55,46,79,43,49,49,63,42,29,66,55,31,42,49,75,46,74,48,76,49,50,26,66,41,27,81,84,56,83,59,56,28,46,60,37,79,61,57,60,55,77,51,23,26,38,36,38,36,37,40,31,43,29,47,29,32,21,62,44,71,27,74,10,82,69,62,30,12,72,42,77,43,78,41,79,33,79,90,71,73,35,77,41,68,31,18,26,48,70,53,55,56,41,42,35,40,33,38,41,33,41,37,51,87,46,88,38,66,21,69,64,85,64,87,47,72,81,80,48,76,85,58,50,64,49,46,49,44,51,49,48,53,48,48,53,46,49,69,65,44,30,62,82,56,54,86,71,58,70,67,63,53,49,37,42,94,90,52,23,40,29,67,75,67,62,60,60,45,53,57,53,40,52,49,49,28,53,33,26,26,54,34,37,47,55,50,51,61,51,32,32,21,52,9,56,42,77,81,33,81,68,34,71,82,40,42,41,63,62,86,47,70,38,45,48,50,58,27,56,28,32,33,29,21,40,50,28,67,39,22,39,34,37,44,56,59,51,49,50,52,50,54,50,22,50,51,27,44,52,48,50,71,37,41,68,59,47,43,58,57,47,29,77,78,37,65,72,40,48,56,52,50,42,48,54,35,44,44,28,66,54,37,20,47,49,40,33,32,47,54,71,68,48,70,58,72,40,53,79,85,44,80,64,56,42,57,74,59,97,45,64,42,71,60,85,59,59,64,79,74,71,54,77,76,76,77,81,70,76,72,76,72,70,74,72,71,71,77,68,75,76,76,63,77,75,74,73,70,77,73,76,75,74,73,83,72,80,69,78,78,77,78,66,85,76,89,80,92,78,83,84,84,81,82,89,83,86,83,90,78,87,80,84,86,94,85,92,86,87,84,84,92,83,91,71,93,78,88,91,77,88,91,121,125,68,59,80,54,74,85,33,41,50,68,40,81,50,67,42,47,91,59,31,82,60,75,15,26,31,32,30,41,44,42,72,58,43,49,40,50,37,33,49,44,20,50,44,45,35,50,15,48,50,28,45,46,41,50,49,43,51,54,50,49,51,54,49,53,71,69,54,58,84,62,40,42,63,66,57,54,49,51,52,35,51,50,60,66,57,58,52,40,68,54,40,32,53,53,47,50,52,51,35,67,71,37,47,84,79,35,86,60,32,60,75,72,40,45,66,49,42,52,54,25,51,54,48,46,52,47,36,53,49,49,16,32,56,50,36,68,43,50,44,41,57,75,33,80,42,39,35,40,37,96,46,28,25,47,73,51,90,50,85,79,38,70,65,43,42,44,48,52,42,50,50,47,54,42,17,47,52,45,15,51,60,48,57,61,49,82,59,82,79,52,75,63,37,49,34,41,55,38,57,58,85,67,60,48,78,44,79,48,70,50,94,44,40,71,83,48,41,65,42,68,14,43,33,41,32,44,50,81,36,42,41,40,61,57,60,9,34,64,46,53,82,91,59,61,48,38,44,28,47,35,39,37,35,26,39,41,46,58,80,92,28,58,46,83,40,52,47,89,75,49,57,72,90,75,43,96,59,88,74,56,93,87,35,38,26,40,36,30,49,60,16,34,41,61,84,45,74,83,63,72,38,43,56,45,78,42,49,49,63,41,30,66,56,31,41,50,73,47,75,46,74,48,50,26,66,45,38,78,85,57,85,57,55,26,46,58,37,79,60,59,60,54,80,66,26,26,38,37,40,34,37,40,33,42,29,46,30,32,21,62,44,73,28,74,11,82,70,62,30,12,73,43,76,42,79,42,80,33,78,91,71,72,38,79,40,66,32,16,27,46,70,52,55,56,41,42,35,40,31,39,42,34,52,42,49,77,58,89,43,89,36,66,64,84,64,81,47,72,78,78,49,75,88,58,48,64,49,47,51,45,51,48,46,54,48,51,54,48,51,66,65,43,30,64,81,56,53,87,71,58,70,66,63,52,49,36,42,93,90,52,23,39,30,66,74,67,62,60,60,45,54,58,52,41,53,49,48,27,53,34,25,25,54,35,37,47,54,51,52,62,52,33,31,21,52,10,55,40,76,81,34,80,70,33,69,82,41,43,40,63,62,85,48,70,37,45,48,50,57,28,56,27,33,34,28,20,41,51,27,67,38,24,39,33,38,45,57,57,53,50,51,55,50,52,50,22,50,51,27,45,50,49,50,72,37,41,68,60,47,43,57,58,46,28,79,77,37,66,70,41,48,57,52,51,42,48,54,35,48,44,29,64,55,36,19,46,47,41,32,33,48,54,70,70,45,70,57,73,37,52,79,85,45,78,65,55,42,55,73,58,96,46,64,42,72,62,84,61,58,63,78,74,71,55,76,75,72,77,77,60,77,65,74,68,69,69,71,69,73,75,72,72,79,76,63,79,75,76,72,71,78,75,82,81,79,79,84,77,81,71,80,79,81,77,75,84,80,92,83,93,84,86,85,88,86,88,81,90,79,84,85,78,87,82,87,90,86,85,72,87,86,89,92,81,86,92,80,92,69,100,72,92,91,88,130

Radius of gyration: 49.05 Å; Cα contacts (8 Å, |Δi|>4): 2328; chains: 2; bounding box: 107×166×131 Å

Secondary structure (DSSP, 8-state):
-----GGGB--EEEE-GGG-TTTTEEEEEEHHHHHHHHHHHHHHHHHHHHHHHHHHHHHHHHHHHHH--S-B-HHHHHHHHHHHT---HHHHHHHHHHHHHHHTTT-TTHHHHHHHHHHHHHHHHHHHHHHHHHGGGGEE-SSEEEEB--TT--EEP--TTSHHHHHHHHHHHHHHHHHIIIIII--SS--GGGTTSSSSS---EEEEE--SS-GGGBSS-EEEEE--SEETTTTT-B---GGG--EEEEEEEEEEBP-TTTEEEEEGGGS-GGG-SSPPPTT-EEEEE-SEEETT-TTSTT--EEEEHHHHHH--S-EEEEEEE--STTS--SEEE-GGG--SSSEEEEEEEE-TT-EESS-B--SSS-EEEEEEEEETTTTEEEEEEEESSSEEEEEEEEEEEESB--SS--SS--TTTSTT--HHHHHHHHHHHHHHHHSSGGG----GGGGGS-TTSSEES---TTHHHHHHHHHHHHHHHHHHHHHHHHHH-HHHH-TTGGGGEE---SHHHHHHTT-BEEEE-SSEEEEEHHHHHHHHHHHHHHHHHHHHHHHHHHHHTTT-THHHHHHHHHHHTSHHHHHHHHHHHTT---EE-TTSSS-EESS---B--TT-GGGG----------------------------------------------------------------------------------/-----GGGB--EEEE-GGG-TTTTEEEEEEHHHHHHHHHHHHHHHHHHHHHHHHHHHHHHHHHHHHH--S-B-HHHHHHHHHHHT---HHHHHHHHHHHHHHHTTT-TTHHHHHHHHHHHHHHHHHHHHHHHHHGGGGEE-SSEEEEB--TT--EEP--TTSHHHHHHHHHHHHHHHHHIIIIII--SS--GGGTTSSSSS---EEEEE--SS-GGGBSS-EEEEE--SEETTTTT-B---GGG--EEEEEEEEEEBP-TTTEEEEEGGGS-GGG-SSPPPTT-EEEEE-SEEETT-TTSTT--EEEEHHHHHH--S-EEEEEEE--STTS--SEEE-GGG--SSSEEEEEEEE-TT-EESS-B--SSS-EEEEEEEEETTTTEEEEEEEESSSEEEEEEEEEEEESB--SS--SS--TTTSTT--HHHHHHHHHHHHHHHHSSGGG----GGGGGS-TTSSEES---TTHHHHHHHHHHHHHHHHHHHHHHHHHH-HHHH-TTGGGGEE---SHHHHHHTT-BEEEE-SSEEEEEHHHHHHHHHHHHHHHHHHHHHHHHHHHHTTT-THHHHHHHHHHHTSHHHHHHHHHHHTT---EE-TTSSS-EESS---B--TT-GGGG----------------------------------------------------------------------------------